Protein 1CHM (pdb70)

Foldseek 3Di:
DPDFKDAFQDDAAFDAPDDLVQLVVLLVVVAVVCVVVVWAKEKEFFQAVQLNNFLDRDDPPPNTWIWIRGPQWTEIEEECVVHNVRVSRGPIDYYMYGYPPDPPSSLVVVCVVPVATAEYEYAPVPDDDVVVVVNCVSHVNHHYHYDVLVVLVVQQFADVSVVVVQLVQLVLLVQLVVQLLVQADFFAFQVVSFVSSQVSNLVSLVVPDPSWDRDDWTKGKAWAAQQQDPPGDGDRGTDDAQIWIKTWTWDQTSQFIDIWIAIFGEQDHDPLQQVVQVLQVVLLVVLQQQFAFQGFLQVSLVVSCVSCVVVPFSVQWDDFQKFWTGRDDPPGDGSVLTTSDNPRGDGHHARTKMKGKTKGAAPPPDRSGGMGIGIWMWGYHDGGTHTSNPDDYHDVPRHRD/DADFKDDFQDDAQFCAPDDLVQLVVLLVVVQVVCVVVVAQKEKEFFQAVQCNNFLDRDDPPPNTWIWIRGVAWTETEEECVVHNRSVSGGPIHYYMYGYPPDPPSSLVSVCVVPVATQEYEYAPVPDDPVVVVVNCVSYVRHDYDYDVQVSLVVQQFADPSRVVVLLVQLVLLVQLVVLLQVQDDFQDAQVSSFVRSQVSSLVVLVVPDPSWDRDDWTKGKAWAAQLQDVPRHGDRDGHHAQIWIWTWTWGQTSLWTDIWIAIFGEQDHDPLQQVVLVLQVVLLVVLQQQFAFFHFLLVNQVVSLVSCVVVPQSVQWDAFQKFWTGRADPVGDGRPLGTNHNPRGDGDDARGKMKGKTKGAADPPDRSGGIHIGIWIWGYDDGGTDTSNPDDHGDVPRHRD

Solvent-accessible surface area: 27538 Å² total; per-residue (Å²): 129,56,79,80,27,60,115,15,98,5,29,120,97,46,110,23,29,10,46,83,115,10,2,53,52,6,15,56,132,0,49,65,52,0,55,76,86,107,6,63,0,0,1,0,10,0,19,20,0,0,4,9,0,0,3,3,13,13,12,22,3,51,14,32,4,0,0,0,0,21,81,118,48,2,10,0,0,0,0,6,5,7,0,0,12,0,39,16,16,5,38,24,91,30,0,3,0,10,1,6,10,45,105,32,3,8,2,26,0,1,73,81,13,10,112,128,1,168,66,0,0,1,0,46,56,68,6,27,16,54,23,78,70,50,6,19,74,72,10,112,101,18,91,38,39,48,0,7,60,24,0,37,128,47,7,1,63,7,39,78,63,4,23,71,10,0,93,62,0,4,97,0,1,26,63,0,0,51,7,0,46,128,25,18,31,68,82,22,22,0,27,51,0,10,21,68,0,26,21,28,0,16,88,14,2,11,119,47,32,102,67,11,20,17,40,45,16,35,6,24,0,0,0,14,36,15,0,1,0,6,21,4,10,6,27,32,78,109,0,66,108,15,29,5,0,4,0,0,0,2,1,6,1,19,1,4,6,1,1,0,11,1,1,1,0,13,56,90,20,49,123,67,26,60,195,17,0,95,10,0,18,78,0,0,74,22,0,34,154,57,0,95,39,51,24,112,0,6,67,5,0,121,88,0,13,96,30,0,93,162,60,108,11,25,120,49,11,2,12,3,1,3,9,0,0,1,1,0,2,23,24,16,14,36,1,59,17,0,7,0,38,36,53,10,81,34,53,0,68,51,9,0,0,0,0,0,10,2,1,0,8,11,39,100,74,62,93,8,17,5,2,0,4,0,0,2,0,5,5,1,56,146,137,5,31,62,56,9,15,167,26,47,61,2,24,171,129,3,52,31,258,211,46,68,98,26,54,108,17,138,8,28,123,90,45,196,46,42,8,49,82,128,11,3,49,56,5,15,58,127,0,47,66,34,0,58,84,82,101,9,59,0,0,3,0,14,0,20,21,1,0,5,10,1,0,3,4,13,10,18,22,4,54,15,45,3,1,0,0,0,18,88,116,48,1,11,0,0,0,1,6,4,6,0,0,13,0,33,18,15,2,41,27,83,34,2,5,0,9,4,9,11,86,170,53,4,5,6,21,0,2,69,80,11,12,107,162,9,194,76,0,0,3,1,55,59,64,9,25,16,70,23,92,71,63,6,23,73,77,7,115,110,14,94,36,38,49,0,7,59,31,0,36,160,49,5,10,77,9,27,76,63,3,24,73,11,1,94,58,1,4,103,0,1,23,66,0,0,58,8,0,45,136,25,20,26,72,89,23,25,0,30,46,0,11,21,65,0,28,33,26,0,15,89,15,2,11,116,48,40,153,60,13,25,18,39,45,14,32,6,23,0,0,0,11,42,18,0,1,0,4,20,3,8,6,23,41,75,110,0,57,105,13,30,6,0,3,0,1,0,2,0,5,2,21,2,6,5,3,2,1,12,1,1,1,0,14,33,93,17,52,89,75,29,38,162,22,0,85,15,0,22,79,0,0,74,26,0,36,154,36,2,115,39,56,23,97,0,9,37,5,0,165,94,0,13,117,32,0,93,166,66,106,10,28,109,51,13,2,13,4,0,3,9,0,0,2,2,0,1,24,26,13,15,36,0,51,16,0,4,0,20,40,68,30,81,35,71,1,71,65,8,3,0,0,0,0,10,1,4,0,12,10,41,100,79,50,93,6,22,6,1,0,5,0,0,1,0,4,5,2,53,154,139,13,32,68,38,13,12,145,27,51,61,1,25,177,129,7,54,26,224

B-factor: mean 15.64, std 6.06, range [6.0, 46.44]

Radius of gyration: 25.67 Å; Cα contacts (8 Å, |Δi|>4): 1933; chains: 2; bounding box: 62×74×64 Å

InterPro domains:
  IPR000587 Creatinase, N-terminal [PF01321] (27-158)
  IPR000994 Peptidase M24 [PF00557] (167-382)
  IPR029149 Creatinase/Aminopeptidase P/Spt16, N-terminal [G3DSA:3.40.350.10] (2-156)
  IPR029149 Creatinase/Aminopeptidase P/Spt16, N-terminal [SSF53092] (3-156)
  IPR036005 Creatinase/aminopeptidase-like [G3DSA:3.90.230.10] (157-402)
  IPR036005 Creatinase/aminopeptidase-like [SSF55920] (157-397)
  IPR039394 Creatinase, C-terminal [cd01090] (164-391)
  IPR050659 Peptidase M24B family [PTHR46112] (18-394)

Sequence (802 aa):
QMPKTLRIRNGDKVRSTFSAQEYANRQARLRAHLAAENIDAAIFTSYHNINYYSDFLYCSFGRPYALVVTEDDVISISANIDGGQPWRRTVGTDNIVYTDWQRDNYFAAIQQALPKARRIGIEHDHLNLQNRDKLAARYPDAELVDVAAACMRMRMIKSAEEHVMIRHGARIADIGGAAVVEALGDQVPEYEVALHATQAMVRAIADTFEDVELMDTWTWFQSGINTDGAHNPVTTRKVNKGDILSLNCFPMIAGYYTALERTLFLDHCSDDHLRLWQVNVEVHEAGLKLIKPGARCSDIARELNEIFLKHDVLQYRTFGYGHSFGTLSHYYGREAGLELREDIDTVLEPGMVVSMEPMIMLPEGLPGAGGYREHDILIVNENGAENITKFPYGPEKNIIRQMPKTLRIRNGDKVRSTFSAQEYANRQARLRAHLAAENIDAAIFTSYHNINYYSDFLYCSFGRPYALVVTEDDVISISANIDGGQPWRRTVGTDNIVYTDWQRDNYFAAIQQALPKARRIGIEHDHLNLQNRDKLAARYPDAELVDVAAACMRMRMIKSAEEHVMIRHGARIADIGGAAVVEALGDQVPEYEVALHATQAMVRAIADTFEDVELMDTWTWFQSGINTDGAHNPVTTRKVNKGDILSLNCFPMIAGYYTALERTLFLDHCSDDHLRLWQVNVEVHEAGLKLIKPGARCSDIARELNEIFLKHDVLQYRTFGYGHSFGTLSHYYGREAGLELREDIDTVLEPGMVVSMEPMIMLPEGLPGAGGYREHDILIVNENGAENITKFPYGPEKNIIR

Structure (mmCIF, N/CA/C/O backbone):
data_1CHM
#
_entry.id   1CHM
#
_cell.length_a   60.830
_cell.length_b   110.550
_cell.length_c   62.630
_cell.angle_alpha   90.00
_cell.angle_beta   102.22
_cell.angle_gamma   90.00
#
_symmetry.space_group_name_H-M   'P 1 21 1'
#
loop_
_entity.id
_entity.type
_entity.pdbx_description
1 polymer 'CREATINE AMIDINOHYDROLASE'
2 non-polymer 'CARBAMOYL SARCOSINE'
3 water water
#
loop_
_atom_site.group_PDB
_atom_site.id
_atom_site.type_symbol
_atom_site.label_atom_id
_atom_site.label_alt_id
_atom_site.label_comp_id
_atom_site.label_asym_id
_atom_site.label_entity_id
_atom_site.label_seq_id
_atom_site.pdbx_PDB_ins_code
_atom_site.Cartn_x
_atom_site.Cartn_y
_atom_site.Cartn_z
_atom_site.occupancy
_atom_site.B_iso_or_equiv
_atom_site.auth_seq_id
_atom_site.auth_comp_id
_atom_site.auth_asym_id
_atom_site.auth_atom_id
_atom_site.pdbx_PDB_model_num
ATOM 1 N N . GLN A 1 1 ? 57.407 89.209 35.418 0.00 0.00 2 GLN A N 1
ATOM 2 C CA . GLN A 1 1 ? 57.711 90.571 35.835 0.00 0.00 2 GLN A CA 1
ATOM 3 C C . GLN A 1 1 ? 58.470 90.580 37.160 0.00 0.00 2 GLN A C 1
ATOM 4 O O . GLN A 1 1 ? 59.356 91.418 37.323 0.00 0.00 2 GLN A O 1
ATOM 10 N N . MET A 1 2 ? 58.330 89.509 37.938 1.00 14.86 3 MET A N 1
ATOM 11 C CA . MET A 1 2 ? 59.351 89.248 38.918 0.00 0.00 3 MET A CA 1
ATOM 12 C C . MET A 1 2 ? 59.767 87.885 38.491 1.00 14.86 3 MET A C 1
ATOM 13 O O . MET A 1 2 ? 59.879 87.859 37.255 1.00 14.86 3 MET A O 1
ATOM 18 N N . PRO A 1 3 ? 60.260 86.844 39.137 1.00 15.42 4 PRO A N 1
ATOM 19 C CA . PRO A 1 3 ? 60.488 85.603 38.336 1.00 15.42 4 PRO A CA 1
ATOM 20 C C . PRO A 1 3 ? 59.255 84.820 37.882 1.00 15.42 4 PRO A C 1
ATOM 21 O O . PRO A 1 3 ? 58.109 85.212 38.162 1.00 15.42 4 PRO A O 1
ATOM 25 N N . LYS A 1 4 ? 59.522 83.853 36.992 1.00 16.13 5 LYS A N 1
ATOM 26 C CA . LYS A 1 4 ? 58.421 83.074 36.421 1.00 16.13 5 LYS A CA 1
ATOM 27 C C . LYS A 1 4 ? 58.235 81.688 37.043 1.00 16.13 5 LYS A C 1
ATOM 28 O O . LYS A 1 4 ? 57.100 81.188 37.233 1.00 16.13 5 LYS A O 1
ATOM 34 N N . THR A 1 5 ? 59.399 81.196 37.352 1.00 17.17 6 THR A N 1
ATOM 35 C CA . THR A 1 5 ? 59.579 79.915 38.047 1.00 17.17 6 THR A CA 1
ATOM 36 C C . THR A 1 5 ? 60.682 79.976 39.122 1.00 17.17 6 THR A C 1
ATOM 37 O O . THR A 1 5 ? 61.439 80.954 39.186 1.00 17.17 6 THR A O 1
ATOM 41 N N . LEU A 1 6 ? 60.500 79.191 40.167 1.00 18.82 7 LEU A N 1
ATOM 42 C CA . LEU A 1 6 ? 61.545 79.152 41.290 1.00 18.82 7 LEU A CA 1
ATOM 43 C C . LEU A 1 6 ? 61.503 77.705 41.912 1.00 18.82 7 LEU A C 1
ATOM 44 O O . LEU A 1 6 ? 60.702 76.805 41.511 1.00 18.82 7 LEU A O 1
ATOM 49 N N . ARG A 1 7 ? 62.369 77.467 42.847 1.00 24.76 8 ARG A N 1
ATOM 50 C CA . ARG A 1 7 ? 62.122 76.282 43.648 1.00 24.76 8 ARG A CA 1
ATOM 51 C C . ARG A 1 7 ? 62.000 76.682 45.092 1.00 24.76 8 ARG A C 1
ATOM 52 O O . ARG A 1 7 ? 62.655 77.651 45.480 1.00 24.76 8 ARG A O 1
ATOM 60 N N . ILE A 1 8 ? 61.131 76.030 45.837 1.00 15.12 9 ILE A N 1
ATOM 61 C CA . ILE A 1 8 ? 61.065 76.258 47.256 1.00 15.12 9 ILE A CA 1
ATOM 62 C C . ILE A 1 8 ? 61.213 74.852 47.883 1.00 15.12 9 ILE A C 1
ATOM 63 O O . ILE A 1 8 ? 60.330 73.976 47.864 1.00 15.12 9 ILE A O 1
ATOM 68 N N . ARG A 1 9 ? 62.330 74.680 48.551 1.00 19.75 10 ARG A N 1
ATOM 69 C CA . ARG A 1 9 ? 62.578 73.481 49.260 1.00 19.75 10 ARG A CA 1
ATOM 70 C C . ARG A 1 9 ? 62.371 73.832 50.690 1.00 19.75 10 ARG A C 1
ATOM 71 O O . ARG A 1 9 ? 63.371 74.049 51.357 1.00 19.75 10 ARG A O 1
ATOM 79 N N . ASN A 1 10 ? 61.180 74.066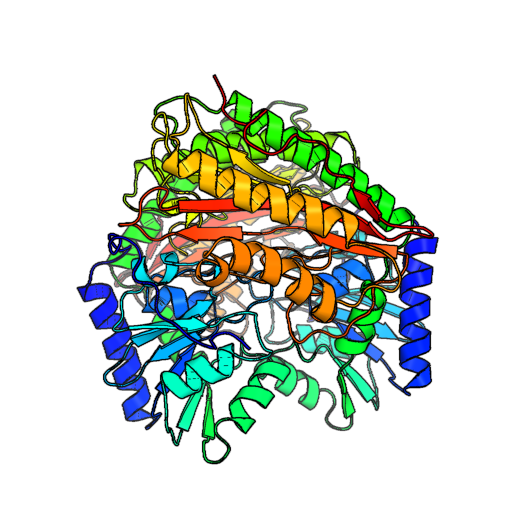 51.098 1.00 15.79 11 ASN A N 1
ATOM 80 C CA . ASN A 1 10 ? 60.978 74.542 52.410 1.00 15.79 11 ASN A CA 1
ATOM 81 C C . ASN A 1 10 ? 60.633 73.363 53.267 1.00 15.79 11 ASN A C 1
ATOM 82 O O . ASN A 1 10 ? 59.584 72.790 53.056 1.00 15.79 11 ASN A O 1
ATOM 87 N N . GLY A 1 11 ? 61.399 73.149 54.399 1.00 20.89 12 GLY A N 1
ATOM 88 C CA . GLY A 1 11 ? 61.205 72.073 55.348 1.00 20.89 12 GLY A CA 1
ATOM 89 C C . GLY A 1 11 ? 61.681 70.706 54.788 1.00 20.89 12 GLY A C 1
ATOM 90 O O . GLY A 1 11 ? 62.568 70.641 53.980 1.00 20.89 12 GLY A O 1
ATOM 91 N N . ASP A 1 12 ? 61.190 69.628 55.381 1.00 22.43 13 ASP A N 1
ATOM 92 C CA . ASP A 1 12 ? 61.489 68.221 55.153 1.00 22.43 13 ASP A CA 1
ATOM 93 C C . ASP A 1 12 ? 60.371 67.545 54.350 1.00 22.43 13 ASP A C 1
ATOM 94 O O . ASP A 1 12 ? 59.201 67.610 54.756 1.00 22.43 13 ASP A O 1
ATOM 99 N N . LYS A 1 13 ? 60.842 66.642 53.556 1.00 13.49 14 LYS A N 1
ATOM 100 C CA . LYS A 1 13 ? 60.041 65.647 52.908 1.00 13.49 14 LYS A CA 1
ATOM 101 C C . LYS A 1 13 ? 59.250 64.752 53.819 1.00 13.49 14 LYS A C 1
ATOM 102 O O . LYS A 1 13 ? 59.658 64.452 54.930 1.00 13.49 14 LYS A O 1
ATOM 108 N N . VAL A 1 14 ? 57.933 64.696 53.579 1.00 18.57 15 VAL A N 1
ATOM 109 C CA . VAL A 1 14 ? 57.074 64.006 54.501 1.00 18.57 15 VAL A CA 1
ATOM 110 C C . VAL A 1 14 ? 57.293 62.504 54.368 1.00 18.57 15 VAL A C 1
ATOM 111 O O . VAL A 1 14 ? 57.950 62.062 53.414 1.00 18.57 15 VAL A O 1
ATOM 115 N N . ARG A 1 15 ? 56.738 61.724 55.292 1.00 21.20 16 ARG A N 1
ATOM 116 C CA . ARG A 1 15 ? 56.680 60.264 55.130 1.00 21.20 16 ARG A CA 1
ATOM 117 C C . ARG A 1 15 ? 55.567 59.772 54.199 1.00 21.20 16 ARG A C 1
ATOM 118 O O . ARG A 1 15 ? 54.441 60.270 54.286 1.00 21.20 16 ARG A O 1
ATOM 126 N N . SER A 1 16 ? 55.927 59.347 53.100 1.00 12.27 17 SER A N 1
ATOM 127 C CA . SER A 1 16 ? 54.791 59.032 52.176 1.00 12.27 17 SER A CA 1
ATOM 128 C C . SER A 1 16 ? 53.798 57.857 52.485 1.00 12.27 17 SER A C 1
ATOM 129 O O . SER A 1 16 ? 53.714 57.222 53.581 1.00 12.27 17 SER A O 1
ATOM 132 N N . THR A 1 17 ? 52.707 58.057 51.750 1.00 12.97 18 THR A N 1
ATOM 133 C CA . THR A 1 17 ? 51.588 57.134 51.932 1.00 12.97 18 THR A CA 1
ATOM 134 C C . THR A 1 17 ? 51.925 55.630 51.842 1.00 12.97 18 THR A C 1
ATOM 135 O O . THR A 1 17 ? 51.550 54.847 52.736 1.00 12.97 18 THR A O 1
ATOM 139 N N . PHE A 1 18 ? 52.570 55.407 50.710 1.00 13.90 19 PHE A N 1
ATOM 140 C CA . PHE A 1 18 ? 53.088 54.079 50.339 1.00 13.90 19 PHE A CA 1
ATOM 141 C C . PHE A 1 18 ? 54.599 53.969 50.582 1.00 13.90 19 PHE A C 1
ATOM 142 O O . PHE A 1 18 ? 55.215 55.013 50.546 1.00 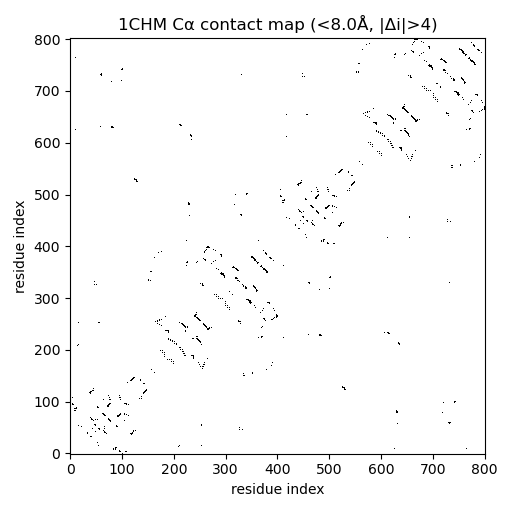13.90 19 PHE A O 1
ATOM 150 N N . SER A 1 19 ? 55.126 52.789 50.269 1.00 17.20 20 SER A N 1
ATOM 151 C CA . SER A 1 19 ? 56.567 52.538 50.359 1.00 17.20 20 SER A CA 1
ATOM 152 C C . SER A 1 19 ? 57.236 53.122 49.170 1.00 17.20 20 SER A C 1
ATOM 153 O O . SER A 1 19 ? 56.544 53.427 48.209 1.00 17.20 20 SER A O 1
ATOM 156 N N . ALA A 1 20 ? 58.564 53.518 49.415 1.00 7.85 21 ALA A N 1
ATOM 157 C CA . ALA A 1 20 ? 59.267 53.969 48.235 1.00 7.85 21 ALA A CA 1
ATOM 158 C C . ALA A 1 20 ? 59.155 52.924 47.140 1.00 7.85 21 ALA A C 1
ATOM 159 O O . ALA A 1 20 ? 59.355 53.238 45.953 1.00 7.85 21 ALA A O 1
ATOM 161 N N . GLN A 1 21 ? 59.189 51.664 47.525 1.00 12.01 22 GLN A N 1
ATOM 162 C CA . GLN A 1 21 ? 59.179 50.581 46.472 1.00 12.01 22 GLN A CA 1
ATOM 163 C C . GLN A 1 21 ? 57.806 50.603 45.773 1.00 12.01 22 GLN A C 1
ATOM 164 O O . GLN A 1 21 ? 57.688 50.414 44.573 1.00 12.01 22 GLN A O 1
ATOM 170 N N . GLU A 1 22 ? 56.777 50.845 46.478 1.00 15.58 23 GLU A N 1
ATOM 171 C CA . GLU A 1 22 ? 55.416 50.953 45.782 1.00 15.58 23 GLU A CA 1
ATOM 172 C C . GLU A 1 22 ? 55.477 52.039 44.690 1.00 15.58 23 GLU A C 1
ATOM 173 O O . GLU A 1 22 ? 55.008 51.800 43.590 1.00 15.58 23 GLU A O 1
ATOM 179 N N . TYR A 1 23 ? 56.138 53.267 44.936 1.00 8.14 24 TYR A N 1
ATOM 180 C CA . TYR A 1 23 ? 56.218 54.424 44.009 1.00 8.14 24 TYR A CA 1
ATOM 181 C C . TYR A 1 23 ? 57.184 54.046 42.921 1.00 8.14 24 TYR A C 1
ATOM 182 O O . TYR A 1 23 ? 56.839 54.160 41.757 1.00 8.14 24 TYR A O 1
ATOM 191 N N . ALA A 1 24 ? 58.346 53.345 43.244 1.00 11.14 25 ALA A N 1
ATOM 192 C CA . ALA A 1 24 ? 59.298 52.910 42.199 1.00 11.14 25 ALA A CA 1
ATOM 193 C C . ALA A 1 24 ? 58.514 51.960 41.224 1.00 11.14 25 ALA A C 1
ATOM 194 O O . ALA A 1 24 ? 58.809 51.900 40.029 1.00 11.14 25 ALA A O 1
ATOM 196 N N . ASN A 1 25 ? 57.552 51.089 41.741 1.00 8.69 26 ASN A N 1
ATOM 197 C CA . ASN A 1 25 ? 56.944 49.960 40.945 1.00 8.69 26 ASN A CA 1
ATOM 198 C C . ASN A 1 25 ? 55.995 50.695 39.961 1.00 8.69 26 ASN A C 1
ATOM 199 O O . ASN A 1 25 ? 56.176 50.561 38.769 1.00 8.69 26 ASN A O 1
ATOM 204 N N . ARG A 1 26 ? 55.258 51.642 40.474 1.00 11.19 27 ARG A N 1
ATOM 205 C CA . ARG A 1 26 ? 54.264 52.425 39.647 1.00 11.19 27 ARG A CA 1
ATOM 206 C C . ARG A 1 26 ? 55.038 53.152 38.596 1.00 11.19 27 ARG A C 1
ATOM 207 O O . ARG A 1 26 ? 54.623 53.087 37.446 1.00 11.19 27 ARG A O 1
ATOM 215 N N . GLN A 1 27 ? 56.064 53.999 38.984 1.00 7.91 28 GLN A N 1
ATOM 216 C CA . GLN A 1 27 ? 56.784 54.769 37.958 1.00 7.91 28 GLN A CA 1
ATOM 217 C C . GLN A 1 27 ? 57.582 53.826 37.025 1.00 7.91 28 GLN A C 1
ATOM 218 O O . GLN A 1 27 ? 57.557 54.107 35.836 1.00 7.91 28 GLN A O 1
ATOM 224 N N . ALA A 1 28 ? 57.940 52.586 37.430 1.00 9.80 29 ALA A N 1
ATOM 225 C CA . ALA A 1 28 ? 58.641 51.701 36.471 1.00 9.80 29 ALA A CA 1
ATOM 226 C C . ALA A 1 28 ? 57.677 51.131 35.432 1.00 9.80 29 ALA A C 1
ATOM 227 O O . ALA A 1 28 ? 58.071 51.136 34.266 1.00 9.80 29 ALA A O 1
ATOM 229 N N . ARG A 1 29 ? 56.450 50.931 35.818 1.00 14.28 30 ARG A N 1
ATOM 230 C CA . ARG A 1 29 ? 55.520 50.385 34.820 1.00 14.28 30 ARG A CA 1
ATOM 231 C C . ARG A 1 29 ? 55.013 51.458 33.870 1.00 14.28 30 ARG A C 1
ATOM 232 O O . ARG A 1 29 ? 54.789 51.233 32.662 1.00 14.28 30 ARG A O 1
ATOM 240 N N . LEU A 1 30 ? 54.958 52.705 34.444 1.00 13.73 31 LEU A N 1
ATOM 241 C CA . LEU A 1 30 ? 54.551 53.817 33.548 1.00 13.73 31 LEU A CA 1
ATOM 242 C C . LEU A 1 30 ? 55.681 53.904 32.533 1.00 13.73 31 LEU A C 1
ATOM 243 O O . LEU A 1 30 ? 55.386 54.121 31.366 1.00 13.73 31 LEU A O 1
ATOM 248 N N . ARG A 1 31 ? 57.014 53.835 33.022 1.00 12.20 32 ARG A N 1
ATOM 249 C CA . ARG A 1 31 ? 58.037 54.165 32.028 1.00 12.20 32 ARG A CA 1
ATOM 250 C C . ARG A 1 31 ? 58.111 53.057 31.015 1.00 12.20 32 ARG A C 1
ATOM 251 O O . ARG A 1 31 ? 58.495 53.213 29.850 1.00 12.20 32 ARG A O 1
ATOM 259 N N . ALA A 1 32 ? 57.676 51.838 31.382 1.00 14.54 33 ALA A N 1
ATOM 260 C CA . ALA A 1 32 ? 57.806 50.741 30.427 1.00 14.54 33 ALA A CA 1
ATOM 261 C C . ALA A 1 32 ? 56.753 50.899 29.378 1.00 14.54 33 ALA A C 1
ATOM 262 O O . ALA A 1 32 ? 57.088 50.883 28.168 1.00 14.54 33 ALA A O 1
ATOM 264 N N . HIS A 1 33 ? 55.604 51.341 29.888 1.00 9.32 34 HIS A N 1
ATOM 265 C CA . HIS A 1 33 ? 54.569 51.800 28.862 1.00 9.32 34 HIS A CA 1
ATOM 266 C C . HIS A 1 33 ? 55.056 52.936 27.932 1.00 9.32 34 HIS A C 1
ATOM 267 O O . HIS A 1 33 ? 54.911 52.903 26.697 1.00 9.32 34 HIS A O 1
ATOM 274 N N . LEU A 1 34 ? 55.786 53.994 28.442 1.00 13.55 35 LEU A N 1
ATOM 275 C CA . LEU A 1 34 ? 56.033 55.140 27.551 1.00 13.55 35 LEU A CA 1
ATOM 276 C C . LEU A 1 34 ? 57.076 54.687 26.550 1.00 13.55 35 LEU A C 1
ATOM 277 O O . LEU A 1 34 ? 57.198 55.257 25.474 1.00 13.55 35 LEU A O 1
ATOM 282 N N . ALA A 1 35 ? 58.048 53.893 27.035 1.00 19.61 36 ALA A N 1
ATOM 283 C CA . ALA A 1 35 ? 59.108 53.522 26.075 1.00 19.61 36 ALA A CA 1
ATOM 284 C C . ALA A 1 35 ? 58.619 52.580 24.937 1.00 19.61 36 ALA A C 1
ATOM 285 O O . ALA A 1 35 ? 58.986 52.763 23.753 1.00 19.61 36 ALA A O 1
ATOM 287 N N . ALA A 1 36 ? 57.723 51.697 25.314 1.00 21.43 37 ALA A N 1
ATOM 288 C CA . ALA A 1 36 ? 57.051 50.828 24.345 1.00 21.43 37 ALA A CA 1
ATOM 289 C C . ALA A 1 36 ? 56.128 51.622 23.397 1.00 21.43 37 ALA A C 1
ATOM 290 O O . ALA A 1 36 ? 55.999 51.222 22.223 1.00 21.43 37 ALA A O 1
ATOM 292 N N . GLU A 1 37 ? 55.726 52.836 23.768 1.00 17.57 38 GLU A N 1
ATOM 293 C CA . GLU A 1 37 ? 54.936 53.664 22.879 1.00 17.57 38 GLU A CA 1
ATOM 294 C C . GLU A 1 37 ? 55.745 54.737 22.146 1.00 17.57 38 GLU A C 1
ATOM 295 O O . GLU A 1 37 ? 55.202 55.606 21.417 1.00 17.57 38 GLU A O 1
ATOM 301 N N . ASN A 1 38 ? 57.092 54.724 22.520 1.00 16.89 39 ASN A N 1
ATOM 302 C CA . ASN A 1 38 ? 58.041 55.795 22.220 1.00 16.89 39 ASN A CA 1
ATOM 303 C C . ASN A 1 38 ? 57.552 57.181 22.573 1.00 16.89 39 ASN A C 1
ATOM 304 O O . ASN A 1 38 ? 57.870 58.116 21.873 1.00 16.89 39 ASN A O 1
ATOM 309 N N . ILE A 1 39 ? 56.930 57.303 23.663 1.00 22.00 40 ILE A N 1
ATOM 310 C CA . ILE A 1 39 ? 56.492 58.627 24.171 1.00 22.00 40 ILE A CA 1
ATOM 311 C C . ILE A 1 39 ? 57.561 59.164 25.156 1.00 22.00 40 ILE A C 1
ATOM 312 O O . ILE A 1 39 ? 58.025 58.378 26.008 1.00 22.00 40 ILE A O 1
ATOM 317 N N . ASP A 1 40 ? 58.099 60.380 24.790 1.00 17.06 41 ASP A N 1
ATOM 318 C CA . ASP A 1 40 ? 59.288 61.025 25.431 1.00 17.06 41 ASP A CA 1
ATOM 319 C C . ASP A 1 40 ? 58.932 61.349 26.878 1.00 17.06 41 ASP A C 1
ATOM 320 O O . ASP A 1 40 ? 59.822 61.424 27.729 1.00 17.06 41 ASP A O 1
ATOM 325 N N . ALA A 1 41 ? 57.736 61.834 27.177 1.00 9.85 42 ALA A N 1
ATOM 326 C CA . ALA A 1 41 ? 57.372 62.261 28.559 1.00 9.85 42 ALA A CA 1
ATOM 327 C C . ALA A 1 41 ? 55.863 62.063 28.608 1.00 9.85 42 ALA A C 1
ATOM 328 O O . ALA A 1 41 ? 55.161 62.480 27.668 1.00 9.85 42 ALA A O 1
ATOM 330 N N . ALA A 1 42 ? 55.382 61.853 29.813 1.00 13.60 43 ALA A N 1
ATOM 331 C CA . ALA A 1 42 ? 53.964 62.037 30.065 1.00 13.60 43 ALA A CA 1
ATOM 332 C C . ALA A 1 42 ? 53.808 63.366 30.769 1.00 13.60 43 ALA A C 1
ATOM 333 O O . ALA A 1 42 ? 54.574 63.627 31.720 1.00 13.60 43 ALA A O 1
ATOM 335 N N . ILE A 1 43 ? 52.802 64.136 30.476 1.00 8.09 44 ILE A N 1
ATOM 336 C CA . ILE A 1 43 ? 52.440 65.241 31.350 1.00 8.09 44 ILE A CA 1
ATOM 337 C C . ILE A 1 43 ? 51.111 64.943 32.022 1.00 8.09 44 ILE A C 1
ATOM 338 O O . ILE A 1 43 ? 50.040 65.182 31.455 1.00 8.09 44 ILE A O 1
ATOM 343 N N . PHE A 1 44 ? 51.087 64.608 33.291 1.00 10.95 45 PHE A N 1
ATOM 344 C CA . PHE A 1 44 ? 49.751 64.520 33.993 1.00 10.95 45 PHE A CA 1
ATOM 345 C C . PHE A 1 44 ? 49.245 65.865 34.570 1.00 10.95 45 PHE A C 1
ATOM 346 O O . PHE A 1 44 ? 49.987 66.555 35.234 1.00 10.95 45 PHE A O 1
ATOM 354 N N . THR A 1 45 ? 47.969 66.134 34.412 1.00 12.03 46 THR A N 1
ATOM 355 C CA . THR A 1 45 ? 47.366 67.339 34.957 1.00 12.03 46 THR A CA 1
ATOM 356 C C . THR A 1 45 ? 46.254 66.913 35.885 1.00 12.03 46 THR A C 1
ATOM 357 O O . THR A 1 45 ? 45.649 67.720 36.565 1.00 12.03 46 THR A O 1
ATOM 361 N N . SER A 1 46 ? 45.887 65.609 35.904 1.00 12.41 47 SER A N 1
ATOM 362 C CA . SER A 1 46 ? 44.745 65.224 36.728 1.00 12.41 47 SER A CA 1
ATOM 363 C C . SER A 1 46 ? 45.079 65.069 38.213 1.00 12.41 47 SER A C 1
ATOM 364 O O . SER A 1 46 ? 46.237 64.735 38.535 1.00 12.41 47 SER A O 1
ATOM 367 N N . TYR A 1 47 ? 44.065 65.334 39.155 1.00 7.04 48 TYR A N 1
ATOM 368 C CA . TYR A 1 47 ? 44.297 65.089 40.575 1.00 7.04 48 TYR A CA 1
ATOM 369 C C . TYR A 1 47 ? 44.864 63.685 40.759 1.00 7.04 48 TYR A C 1
ATOM 370 O O . TYR A 1 47 ? 45.542 63.480 41.745 1.00 7.04 48 TYR A O 1
ATOM 379 N N . HIS A 1 48 ? 44.126 62.775 40.212 1.00 13.16 49 HIS A N 1
ATOM 380 C CA . HIS A 1 48 ? 44.290 61.343 40.421 1.00 13.16 49 HIS A CA 1
ATOM 381 C C . HIS A 1 48 ? 45.634 60.727 39.947 1.00 13.16 49 HIS A C 1
ATOM 382 O O . HIS A 1 48 ? 46.225 59.960 40.679 1.00 13.16 49 HIS A O 1
ATOM 389 N N . ASN A 1 49 ? 46.060 61.036 38.793 1.00 9.25 50 ASN A N 1
ATOM 390 C CA . ASN A 1 49 ? 47.271 60.583 38.116 1.00 9.25 50 ASN A CA 1
ATOM 391 C C . ASN A 1 49 ? 48.471 61.302 38.754 1.00 9.25 50 ASN A C 1
ATOM 392 O O . ASN A 1 49 ? 49.460 60.543 39.057 1.00 9.25 50 ASN A O 1
ATOM 397 N N . ILE A 1 50 ? 48.323 62.577 39.135 1.00 11.78 51 ILE A N 1
ATOM 398 C CA . ILE A 1 50 ? 49.475 63.137 39.897 1.00 11.78 51 ILE A CA 1
ATOM 399 C C . ILE A 1 50 ? 49.630 62.482 41.270 1.00 11.78 51 ILE A C 1
ATOM 400 O O . ILE A 1 50 ? 50.711 62.011 41.634 1.00 11.78 51 ILE A O 1
ATOM 405 N N . ASN A 1 51 ? 48.515 62.247 41.946 1.00 9.21 52 ASN A N 1
ATOM 406 C CA . ASN A 1 51 ? 48.461 61.624 43.324 1.00 9.21 52 ASN A CA 1
ATOM 407 C C . ASN A 1 51 ? 49.079 60.191 43.277 1.00 9.21 52 ASN A C 1
ATOM 408 O O . ASN A 1 51 ? 49.896 59.791 44.105 1.00 9.21 52 ASN A O 1
ATOM 413 N N . TYR A 1 52 ? 48.621 59.480 42.256 1.00 7.37 53 TYR A N 1
ATOM 414 C CA . TYR A 1 52 ? 48.996 58.077 41.971 1.00 7.37 53 TYR A CA 1
ATOM 415 C C . TYR A 1 52 ? 50.494 57.902 41.830 1.00 7.37 53 TYR A C 1
ATOM 416 O O . TYR A 1 52 ? 51.100 57.058 42.456 1.00 7.37 53 TYR A O 1
ATOM 425 N N . TYR A 1 53 ? 50.986 58.776 41.088 1.00 11.01 54 TYR A N 1
ATOM 426 C CA . TYR A 1 53 ? 52.374 58.652 40.837 1.00 11.01 54 TYR A CA 1
ATOM 427 C C . TYR A 1 53 ? 53.325 59.372 41.846 1.00 11.01 54 TYR A C 1
ATOM 428 O O . TYR A 1 53 ? 54.500 59.020 41.902 1.00 11.01 54 TYR A O 1
ATOM 437 N N . SER A 1 54 ? 52.913 60.333 42.549 1.00 10.04 55 SER A N 1
ATOM 438 C CA . SER A 1 54 ? 53.880 61.195 43.296 1.00 10.04 55 SER A CA 1
ATOM 439 C C . SER A 1 54 ? 53.335 61.475 44.677 1.00 10.04 55 SER A C 1
ATOM 440 O O . SER A 1 54 ? 54.083 62.119 45.422 1.00 10.04 55 SER A O 1
ATOM 443 N N . ASP A 1 55 ? 52.152 61.103 45.054 1.00 14.35 56 ASP A N 1
ATOM 444 C CA . ASP A 1 55 ? 51.792 61.317 46.442 1.00 14.35 56 ASP A CA 1
ATOM 445 C C . ASP A 1 55 ? 51.552 62.752 46.760 1.00 14.35 56 ASP A C 1
ATOM 446 O O . ASP A 1 55 ? 51.121 63.023 47.893 1.00 14.35 56 ASP A O 1
ATOM 451 N N . PHE A 1 56 ? 51.438 63.548 45.690 1.00 9.47 57 PHE A N 1
ATOM 452 C CA . PHE A 1 56 ? 50.947 64.977 45.892 1.00 9.47 57 PHE A CA 1
ATOM 453 C C . PHE A 1 56 ? 49.507 65.230 45.319 1.00 9.47 57 PHE A C 1
ATOM 454 O O . PHE A 1 56 ? 49.112 64.703 44.236 1.00 9.47 57 PHE A O 1
ATOM 462 N N . LEU A 1 57 ? 48.690 65.572 46.260 1.00 17.32 58 LEU A N 1
ATOM 463 C CA . LEU A 1 57 ? 47.245 65.771 45.925 1.00 17.32 58 LEU A CA 1
ATOM 464 C C . LEU A 1 57 ? 46.814 67.290 45.873 1.00 17.32 58 LEU A C 1
ATOM 465 O O . LEU A 1 57 ? 46.885 67.978 46.899 1.00 17.32 58 LEU A O 1
ATOM 470 N N . TYR A 1 58 ? 46.719 67.883 44.692 1.00 7.67 59 TYR A N 1
ATOM 471 C CA . TYR A 1 58 ? 46.730 69.353 44.708 1.00 7.67 59 TYR A CA 1
ATOM 472 C C . TYR A 1 58 ? 45.286 69.964 44.815 1.00 7.67 59 TYR A C 1
ATOM 473 O O . TYR A 1 58 ? 44.278 69.241 45.053 1.00 7.67 59 TYR A O 1
ATOM 482 N N . CYS A 1 59 ? 45.304 71.297 45.077 1.00 10.60 60 CYS A N 1
ATOM 483 C CA . CYS A 1 59 ? 44.229 72.133 45.336 1.00 10.60 60 CYS A CA 1
ATOM 484 C C . CYS A 1 59 ? 44.221 73.116 44.177 1.00 10.60 60 CYS A C 1
ATOM 485 O O . CYS A 1 59 ? 45.198 73.831 43.970 1.00 10.60 60 CYS A O 1
ATOM 488 N N . SER A 1 60 ? 43.242 72.972 43.330 1.00 13.21 61 SER A N 1
ATOM 489 C CA . SER A 1 60 ? 43.203 73.685 42.094 1.00 13.21 61 SER A CA 1
ATOM 490 C C . SER A 1 60 ? 42.966 75.229 42.368 1.00 13.21 61 SER A C 1
ATOM 491 O O . SER A 1 60 ? 43.802 76.030 41.943 1.00 13.21 61 SER A O 1
ATOM 494 N N . PHE A 1 61 ? 41.771 75.640 42.883 1.00 12.36 62 PHE A N 1
ATOM 495 C CA . PHE A 1 61 ? 41.452 77.125 43.039 1.00 12.36 62 PHE A CA 1
ATOM 496 C C . PHE A 1 61 ? 41.718 77.848 41.723 1.00 12.36 62 PHE A C 1
ATOM 497 O O . PHE A 1 61 ? 42.093 79.036 41.727 1.00 12.36 62 PHE A O 1
ATOM 505 N N . GLY A 1 62 ? 41.452 77.107 40.625 1.00 13.06 63 GLY A N 1
ATOM 506 C CA . GLY A 1 62 ? 41.537 77.655 39.284 1.00 13.06 63 GLY A CA 1
ATOM 507 C C . GLY A 1 62 ? 42.987 77.859 38.805 1.00 13.06 63 GLY A C 1
ATOM 508 O O . GLY A 1 62 ? 43.107 78.491 37.757 1.00 13.06 63 GLY A O 1
ATOM 509 N N . ARG A 1 63 ? 44.095 77.236 39.410 1.00 11.33 64 ARG A N 1
ATOM 510 C CA . ARG A 1 63 ? 45.481 77.092 38.913 1.00 11.33 64 ARG A CA 1
ATOM 511 C C . ARG A 1 63 ? 45.804 75.667 38.446 1.00 11.33 64 ARG A C 1
ATOM 512 O O . ARG A 1 63 ? 45.192 74.712 38.911 1.00 11.33 64 ARG A O 1
ATOM 520 N N . PRO A 1 64 ? 46.560 75.601 37.358 1.00 14.73 65 PRO A N 1
ATOM 521 C CA . PRO A 1 64 ? 46.929 74.382 36.755 1.00 14.73 65 PRO A CA 1
ATOM 522 C C . PRO A 1 64 ? 48.101 73.725 37.505 1.00 14.73 65 PRO A C 1
ATOM 523 O O . PRO A 1 64 ? 49.116 74.329 37.945 1.00 14.73 65 PRO A O 1
ATOM 527 N N . TYR A 1 65 ? 48.063 72.416 37.448 1.00 11.52 66 TYR A N 1
ATOM 528 C CA . TYR A 1 65 ? 49.214 71.670 38.002 1.00 11.52 66 TYR A CA 1
ATOM 529 C C . TYR A 1 65 ? 49.554 70.632 36.966 1.00 11.52 66 TYR A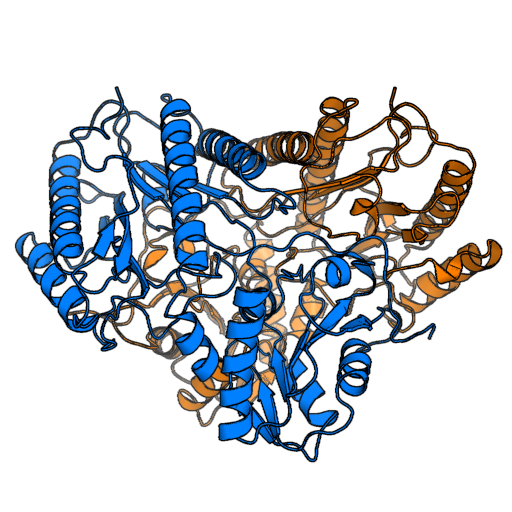 C 1
ATOM 530 O O . TYR A 1 65 ? 48.799 70.384 36.042 1.00 11.52 66 TYR A O 1
ATOM 539 N N . ALA A 1 66 ? 50.802 70.007 37.104 1.00 11.18 67 ALA A N 1
ATOM 540 C CA . ALA A 1 66 ? 51.419 68.996 36.311 1.00 11.18 67 ALA A CA 1
ATOM 541 C C . ALA A 1 66 ? 52.291 68.058 37.118 1.00 11.18 67 ALA A C 1
ATOM 542 O O . ALA A 1 66 ? 52.816 68.394 38.161 1.00 11.18 67 ALA A O 1
ATOM 544 N N . LEU A 1 67 ? 52.473 66.894 36.518 1.00 7.83 68 LEU A N 1
ATOM 545 C CA . LEU A 1 67 ? 53.525 65.915 36.911 1.00 7.83 68 LEU A CA 1
ATOM 546 C C . LEU A 1 67 ? 54.181 65.614 35.617 1.00 7.83 68 LEU A C 1
ATOM 547 O O . LEU A 1 67 ? 53.550 65.009 34.795 1.00 7.83 68 LEU A O 1
ATOM 552 N N . VAL A 1 68 ? 55.366 65.909 35.375 1.00 10.60 69 VAL A N 1
ATOM 553 C CA . VAL A 1 68 ? 56.067 65.457 34.162 1.00 10.60 69 VAL A CA 1
ATOM 554 C C . VAL A 1 68 ? 56.961 64.223 34.364 1.00 10.60 69 VAL A C 1
ATOM 555 O O . VAL A 1 68 ? 57.669 64.103 35.388 1.00 10.60 69 VAL A O 1
ATOM 559 N N . VAL A 1 69 ? 56.705 63.200 33.608 1.00 11.19 70 VAL A N 1
ATOM 560 C CA . VAL A 1 69 ? 57.388 61.930 33.950 1.00 11.19 70 VAL A CA 1
ATOM 561 C C . VAL A 1 69 ? 58.205 61.557 32.727 1.00 11.19 70 VAL A C 1
ATOM 562 O O . VAL A 1 69 ? 57.641 61.476 31.612 1.00 11.19 70 VAL A O 1
ATOM 566 N N . THR A 1 70 ? 59.551 61.470 32.883 1.00 10.24 71 THR A N 1
ATOM 567 C CA . THR A 1 70 ? 60.368 60.976 31.763 1.00 10.24 71 THR A CA 1
ATOM 568 C C . THR A 1 70 ? 60.937 59.529 32.104 1.00 10.24 71 THR A C 1
ATOM 569 O O . THR A 1 70 ? 60.764 59.025 33.232 1.00 10.24 71 THR A O 1
ATOM 573 N N . GLU A 1 71 ? 61.781 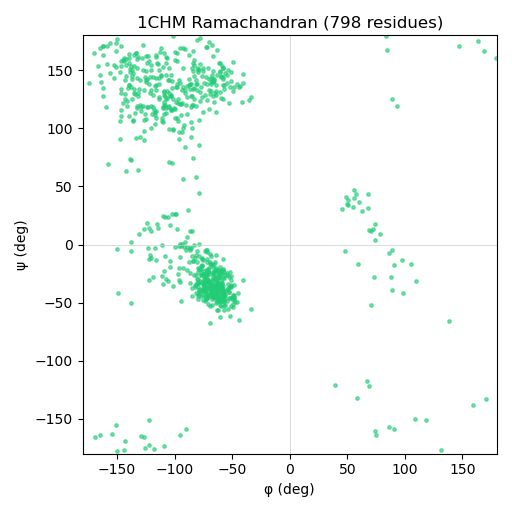59.027 31.252 1.00 17.09 72 GLU A N 1
ATOM 574 C CA . GLU A 1 71 ? 62.501 57.859 31.723 1.00 17.09 72 GLU A CA 1
ATOM 575 C C . GLU A 1 71 ? 63.364 58.119 32.980 1.00 17.09 72 GLU A C 1
ATOM 576 O O . GLU A 1 71 ? 63.614 57.180 33.742 1.00 17.09 72 GLU A O 1
ATOM 582 N N . ASP A 1 72 ? 63.838 59.417 33.149 1.00 20.77 73 ASP A N 1
ATOM 583 C CA . ASP A 1 72 ? 64.787 59.750 34.297 1.00 20.77 73 ASP A CA 1
ATOM 584 C C . ASP A 1 72 ? 64.163 60.584 35.350 1.00 20.77 73 ASP A C 1
ATOM 585 O O . ASP A 1 72 ? 64.582 60.512 36.498 1.00 20.77 73 ASP A O 1
ATOM 590 N N . ASP A 1 73 ? 63.290 61.443 34.947 1.00 12.67 74 ASP A N 1
ATOM 591 C CA . ASP A 1 73 ? 62.592 62.348 35.903 1.00 12.67 74 ASP A CA 1
ATOM 592 C C . ASP A 1 73 ? 61.204 61.916 36.354 1.00 12.67 74 ASP A C 1
ATOM 593 O O . ASP A 1 73 ? 60.383 61.603 35.509 1.00 12.67 74 ASP A O 1
ATOM 598 N N . VAL A 1 74 ? 60.831 62.453 37.501 1.00 13.99 75 VAL A N 1
ATOM 599 C CA . VAL A 1 74 ? 59.483 62.738 37.968 1.00 13.99 75 VAL A CA 1
ATOM 600 C C . VAL A 1 74 ? 59.478 64.125 38.591 1.00 13.99 75 VAL A C 1
ATOM 601 O O . VAL A 1 74 ? 59.911 64.319 39.696 1.00 13.99 75 VAL A O 1
ATOM 605 N N . ILE A 1 75 ? 58.912 65.059 37.901 1.00 18.78 76 ILE A N 1
ATOM 606 C CA . ILE A 1 75 ? 58.858 66.456 38.358 1.00 18.78 76 ILE A CA 1
ATOM 607 C C . ILE A 1 75 ? 57.395 66.929 38.546 1.00 18.78 76 ILE A C 1
ATOM 608 O O . ILE A 1 75 ? 56.632 67.058 37.590 1.00 18.78 76 ILE A O 1
ATOM 613 N N . SER A 1 76 ? 57.061 67.291 39.764 1.00 10.11 77 SER A N 1
ATOM 614 C CA . SER A 1 76 ? 55.831 68.083 39.857 1.00 10.11 77 SER A CA 1
ATOM 615 C C . SER A 1 76 ? 55.994 69.621 39.588 1.00 10.11 77 SER A C 1
ATOM 616 O O . SER A 1 76 ? 57.079 70.186 39.363 1.00 10.11 77 SER A O 1
ATOM 619 N N . ILE A 1 77 ? 54.882 70.325 39.120 1.00 10.83 78 ILE A N 1
ATOM 620 C CA . ILE A 1 77 ? 54.736 71.680 38.659 1.00 10.83 78 ILE A CA 1
ATOM 621 C C . ILE A 1 77 ? 53.589 72.263 39.506 1.00 10.83 78 ILE A C 1
ATOM 622 O O . ILE A 1 77 ? 52.526 71.766 39.391 1.00 10.83 78 ILE A O 1
ATOM 627 N N . SER A 1 78 ? 53.878 73.005 40.595 1.00 11.57 79 SER A N 1
ATOM 628 C CA . SER A 1 78 ? 52.884 73.444 41.477 1.00 11.57 79 SER A CA 1
ATOM 629 C C . SER A 1 78 ? 52.999 74.965 41.585 1.00 11.57 79 SER A C 1
ATOM 630 O O . SER A 1 78 ? 53.971 75.544 41.044 1.00 11.57 79 SER A O 1
ATOM 633 N N . ALA A 1 79 ? 51.927 75.571 42.067 1.00 15.80 80 ALA A N 1
ATOM 634 C CA . ALA A 1 79 ? 51.905 77.046 42.038 1.00 15.80 80 ALA A CA 1
ATOM 635 C C . ALA A 1 79 ? 52.632 77.719 43.237 1.00 15.80 80 ALA A C 1
ATOM 636 O O . ALA A 1 79 ? 52.814 77.005 44.223 1.00 15.80 80 ALA A O 1
ATOM 638 N N . ASN A 1 80 ? 53.098 79.022 43.024 1.00 14.26 81 ASN A N 1
ATOM 639 C CA . ASN A 1 80 ? 53.880 79.693 44.133 1.00 14.26 81 ASN A CA 1
ATOM 640 C C . ASN A 1 80 ? 53.155 79.874 45.478 1.00 14.26 81 ASN A C 1
ATOM 641 O O . ASN A 1 80 ? 53.740 79.802 46.565 1.00 14.26 81 ASN A O 1
ATOM 646 N N . ILE A 1 81 ? 51.846 79.928 45.391 1.00 11.87 82 ILE A N 1
ATOM 647 C CA . ILE A 1 81 ? 50.917 79.964 46.574 1.00 11.87 82 ILE A CA 1
ATOM 648 C C . ILE A 1 81 ? 50.978 78.764 47.502 1.00 11.87 82 ILE A C 1
ATOM 649 O O . ILE A 1 81 ? 50.632 78.968 48.697 1.00 11.87 82 ILE A O 1
ATOM 654 N N . ASP A 1 82 ? 51.514 77.664 47.018 1.00 9.97 83 ASP A N 1
ATOM 655 C CA . ASP A 1 82 ? 51.533 76.503 47.896 1.00 9.97 83 ASP A CA 1
ATOM 656 C C . ASP A 1 82 ? 52.815 76.355 48.635 1.00 9.97 83 ASP A C 1
ATOM 657 O O . ASP A 1 82 ? 52.959 75.304 49.293 1.00 9.97 83 ASP A O 1
ATOM 662 N N . GLY A 1 83 ? 53.686 77.342 48.343 1.00 11.95 84 GLY A N 1
ATOM 663 C CA . GLY A 1 83 ? 55.078 77.285 48.809 1.00 11.95 84 GLY A CA 1
ATOM 664 C C . GLY A 1 83 ? 55.747 75.880 48.755 1.00 11.95 84 GLY A C 1
ATOM 665 O O . GLY A 1 83 ? 55.905 75.361 47.643 1.00 11.95 84 GLY A O 1
ATOM 666 N N . GLY A 1 84 ? 56.190 75.419 49.921 1.00 13.90 85 GLY A N 1
ATOM 667 C CA . GLY A 1 84 ? 57.018 74.255 49.988 1.00 13.90 85 GLY A CA 1
ATOM 668 C C . GLY A 1 84 ? 56.366 72.867 50.006 1.00 13.90 85 GLY A C 1
ATOM 669 O O . GLY A 1 84 ? 57.085 71.828 49.997 1.00 13.90 85 GLY A O 1
ATOM 670 N N . GLN A 1 85 ? 55.024 72.898 50.162 1.00 10.53 86 GLN A N 1
ATOM 671 C CA . GLN A 1 85 ? 54.148 71.755 50.438 1.00 10.53 86 GLN A CA 1
ATOM 672 C C . GLN A 1 85 ? 54.148 70.735 49.273 1.00 10.53 86 GLN A C 1
ATOM 673 O O . GLN A 1 85 ? 54.513 69.614 49.548 1.00 10.53 86 GLN A O 1
ATOM 679 N N . PRO A 1 86 ? 54.095 71.146 48.047 1.00 9.73 87 PRO A N 1
ATOM 680 C CA . PRO A 1 86 ? 54.213 70.185 47.018 1.00 9.73 87 PRO A CA 1
ATOM 681 C C . PRO A 1 86 ? 55.541 69.371 47.094 1.00 9.73 87 PRO A C 1
ATOM 682 O O . PRO A 1 86 ? 55.529 68.197 46.735 1.00 9.73 87 PRO A O 1
ATOM 686 N N . TRP A 1 87 ? 56.614 70.061 47.262 1.00 19.06 88 TRP A N 1
ATOM 687 C CA . TRP A 1 87 ? 57.913 69.405 47.181 1.00 19.06 88 TRP A CA 1
ATOM 688 C C . TRP A 1 87 ? 58.053 68.456 48.392 1.00 19.06 88 TRP A C 1
ATOM 689 O O . TRP A 1 87 ? 58.682 67.402 48.250 1.00 19.06 88 TRP A O 1
ATOM 700 N N . ARG A 1 88 ? 57.542 68.900 49.579 1.00 14.08 89 ARG A N 1
ATOM 701 C CA . ARG A 1 88 ? 57.606 67.962 50.642 1.00 14.08 89 ARG A CA 1
ATOM 702 C C . ARG A 1 88 ? 56.828 66.675 50.300 1.00 14.08 89 ARG A C 1
ATOM 703 O O . ARG A 1 88 ? 57.231 65.669 50.844 1.00 14.08 89 ARG A O 1
ATOM 711 N N . ARG A 1 89 ? 55.807 66.660 49.352 1.00 8.33 90 ARG A N 1
ATOM 712 C CA . ARG A 1 89 ? 55.026 65.433 49.133 1.00 8.33 90 ARG A CA 1
ATOM 713 C C . ARG A 1 89 ? 55.616 64.709 47.972 1.00 8.33 90 ARG A C 1
ATOM 714 O O . ARG A 1 89 ? 55.362 63.502 47.866 1.00 8.33 90 ARG A O 1
ATOM 722 N N . THR A 1 90 ? 56.152 65.372 47.079 1.00 16.72 91 THR A N 1
ATOM 723 C CA . THR A 1 90 ? 56.496 64.731 45.816 1.00 16.72 91 THR A CA 1
ATOM 724 C C . THR A 1 90 ? 57.554 63.623 45.978 1.00 16.72 91 THR A C 1
ATOM 725 O O . THR A 1 90 ? 58.747 63.934 46.331 1.00 16.72 91 THR A O 1
ATOM 729 N N . VAL A 1 91 ? 57.061 62.399 45.695 1.00 11.37 92 VAL A N 1
ATOM 730 C CA . VAL A 1 91 ? 57.915 61.249 45.431 1.00 11.37 92 VAL A CA 1
ATOM 731 C C . VAL A 1 91 ? 58.457 61.311 44.006 1.00 11.37 92 VAL A C 1
ATOM 732 O O . VAL A 1 91 ? 57.784 60.987 43.073 1.00 11.37 92 VAL A O 1
ATOM 736 N N . GLY A 1 92 ? 59.608 62.046 43.786 1.00 12.31 93 GLY A N 1
ATOM 737 C CA . GLY A 1 92 ? 60.039 62.345 42.421 1.00 12.31 93 GLY A CA 1
ATOM 738 C C . GLY A 1 92 ? 61.439 62.928 42.439 1.00 12.31 93 GLY A C 1
ATOM 739 O O . GLY A 1 92 ? 61.904 63.089 43.545 1.00 12.31 93 GLY A O 1
ATOM 740 N N . THR A 1 93 ? 61.897 63.494 41.417 1.00 21.26 94 THR A N 1
ATOM 741 C CA . THR A 1 93 ? 63.203 64.065 41.318 1.00 21.26 94 THR A CA 1
ATOM 742 C C . THR A 1 93 ? 63.320 65.572 41.380 1.00 21.26 94 THR A C 1
ATOM 743 O O . THR A 1 93 ? 64.418 66.134 41.490 1.00 21.26 94 THR A O 1
ATOM 747 N N . ASP A 1 94 ? 62.211 66.219 41.237 1.00 13.69 95 ASP A N 1
ATOM 748 C CA . ASP A 1 94 ? 62.149 67.695 41.170 1.00 13.69 95 ASP A CA 1
ATOM 749 C C . ASP A 1 94 ? 60.693 68.091 41.333 1.00 13.69 95 ASP A C 1
ATOM 750 O O . ASP A 1 94 ? 59.760 67.358 40.930 1.00 13.69 95 ASP A O 1
ATOM 755 N N . ASN A 1 95 ? 60.655 69.324 41.835 1.00 16.43 96 ASN A N 1
ATOM 756 C CA . ASN A 1 95 ? 59.497 70.203 41.851 1.00 16.43 96 ASN A CA 1
ATOM 757 C C . ASN A 1 95 ? 59.864 71.621 41.342 1.00 16.43 96 ASN A C 1
ATOM 758 O O . ASN A 1 95 ? 60.831 72.239 41.838 1.00 16.43 96 ASN A O 1
ATOM 763 N N . ILE A 1 96 ? 59.078 72.120 40.341 1.00 9.02 97 ILE A N 1
ATOM 764 C CA . ILE A 1 96 ? 59.300 73.404 39.933 1.00 9.02 97 ILE A CA 1
ATOM 765 C C . ILE A 1 96 ? 58.056 74.200 40.253 1.00 9.02 97 ILE A C 1
ATOM 766 O O . ILE A 1 96 ? 56.966 73.661 40.045 1.00 9.02 97 ILE A O 1
ATOM 771 N N . VAL A 1 97 ? 58.194 75.507 40.821 1.00 9.38 98 VAL A N 1
ATOM 772 C CA . VAL A 1 97 ? 57.114 76.493 41.192 1.00 9.38 98 VAL A CA 1
ATOM 773 C C . VAL A 1 97 ? 56.889 77.621 40.230 1.00 9.38 98 VAL A C 1
ATOM 774 O O . VAL A 1 97 ? 57.818 78.158 39.672 1.00 9.38 98 VAL A O 1
ATOM 778 N N . TYR A 1 98 ? 55.628 77.769 39.771 1.00 12.65 99 TYR A N 1
ATOM 779 C CA . TYR A 1 98 ? 55.443 78.858 38.840 1.00 12.65 99 TYR A CA 1
ATOM 780 C C . TYR A 1 98 ? 54.727 80.003 39.548 1.00 12.65 99 TYR A C 1
ATOM 781 O O . TYR A 1 98 ? 54.151 79.764 40.609 1.00 12.65 99 TYR A O 1
ATOM 790 N N . THR A 1 99 ? 54.964 81.234 39.108 1.00 9.54 100 THR A N 1
ATOM 791 C CA . THR A 1 99 ? 54.395 82.344 39.819 1.00 9.54 100 THR A CA 1
ATOM 792 C C . THR A 1 99 ? 53.244 82.984 39.102 1.00 9.54 100 THR A C 1
ATOM 793 O O . THR A 1 99 ? 53.191 82.781 37.925 1.00 9.54 100 THR A O 1
ATOM 797 N N . ASP A 1 100 ? 52.357 83.764 39.776 1.00 17.06 101 ASP A N 1
ATOM 798 C CA . ASP A 1 100 ? 51.132 84.537 39.242 1.00 17.06 101 ASP A CA 1
ATOM 799 C C . ASP A 1 100 ? 51.457 85.810 38.396 1.00 17.06 101 ASP A C 1
ATOM 800 O O . ASP A 1 100 ? 50.584 86.595 38.101 1.00 17.06 101 ASP A O 1
ATOM 805 N N . TRP A 1 101 ? 52.696 86.160 38.284 1.00 18.46 102 TRP A N 1
ATOM 806 C CA . TRP A 1 101 ? 53.109 87.542 38.092 1.00 18.46 102 TRP A CA 1
ATOM 807 C C . TRP A 1 101 ? 53.109 87.843 36.624 1.00 18.46 102 TRP A C 1
ATOM 808 O O . TRP A 1 101 ? 52.891 89.008 36.261 1.00 18.46 102 TRP A O 1
ATOM 819 N N . GLN A 1 102 ? 53.057 86.737 35.842 1.00 15.40 103 GLN A N 1
ATOM 820 C CA . GLN A 1 102 ? 52.683 86.946 34.501 1.00 15.40 103 GLN A CA 1
ATOM 821 C C . GLN A 1 102 ? 51.846 85.768 34.032 1.00 15.40 103 GLN A C 1
ATOM 822 O O . GLN A 1 102 ? 51.922 84.749 34.709 1.00 15.40 103 GLN A O 1
ATOM 828 N N . ARG A 1 103 ? 51.063 85.908 33.032 1.00 27.34 104 ARG A N 1
ATOM 829 C CA . ARG A 1 103 ? 50.076 84.864 32.488 1.00 27.34 104 ARG A CA 1
ATOM 830 C C . ARG A 1 103 ? 50.926 83.750 31.896 1.00 27.34 104 ARG A C 1
ATOM 831 O O . ARG A 1 103 ? 51.832 84.040 31.125 1.00 27.34 104 ARG A O 1
ATOM 839 N N . ASP A 1 104 ? 50.576 82.499 32.255 1.00 16.34 105 ASP A N 1
ATOM 840 C CA . ASP A 1 104 ? 50.927 81.213 31.685 1.00 16.34 105 ASP A CA 1
ATOM 841 C C . ASP A 1 104 ? 52.376 81.033 31.959 1.00 16.34 105 ASP A C 1
ATOM 842 O O . ASP A 1 104 ? 53.000 80.335 31.166 1.00 16.34 105 ASP A O 1
ATOM 847 N N . ASN A 1 105 ? 52.732 81.382 33.169 1.00 15.04 106 ASN A N 1
ATOM 848 C CA . ASN A 1 105 ? 53.998 80.934 33.724 1.00 15.04 106 ASN A CA 1
ATOM 849 C C . ASN A 1 105 ? 54.104 79.384 33.880 1.00 15.04 106 ASN A C 1
ATOM 850 O O . ASN A 1 105 ? 55.198 78.759 33.870 1.00 15.04 106 ASN A O 1
ATOM 855 N N . TYR A 1 106 ? 52.946 78.836 34.116 1.00 15.46 107 TYR A N 1
ATOM 856 C CA . TYR A 1 106 ? 52.752 77.369 34.255 1.00 15.46 107 TYR A CA 1
ATOM 857 C C . TYR A 1 106 ? 53.390 76.687 33.066 1.00 15.46 107 TYR A C 1
ATOM 858 O O . TYR A 1 106 ? 54.140 75.703 33.263 1.00 15.46 107 TYR A O 1
ATOM 867 N N . PHE A 1 107 ? 53.323 77.309 31.935 1.00 11.50 108 PHE A N 1
ATOM 868 C CA . PHE A 1 107 ? 53.845 76.727 30.638 1.00 11.50 108 PHE A CA 1
ATOM 869 C C . PHE A 1 107 ? 55.345 76.862 30.435 1.00 11.50 108 PHE A C 1
ATOM 870 O O . PHE A 1 107 ? 55.979 75.908 29.921 1.00 11.50 108 PHE A O 1
ATOM 878 N N . ALA A 1 108 ? 55.721 77.946 31.055 1.00 15.86 109 ALA A N 1
ATOM 879 C CA . ALA A 1 108 ? 57.141 78.290 31.212 1.00 15.86 109 ALA A CA 1
ATOM 880 C C . ALA A 1 108 ? 57.873 77.295 32.143 1.00 15.86 109 ALA A C 1
ATOM 881 O O . ALA A 1 108 ? 58.875 76.716 31.777 1.00 15.86 109 ALA A O 1
ATOM 883 N N . ALA A 1 109 ? 57.271 76.896 33.203 1.00 11.23 110 ALA A N 1
ATOM 884 C CA . ALA A 1 109 ? 57.759 75.773 34.099 1.00 11.23 110 ALA A CA 1
ATOM 885 C C . ALA A 1 109 ? 57.715 74.408 33.438 1.00 11.23 110 ALA A C 1
ATOM 886 O O . ALA A 1 109 ? 58.666 73.588 33.601 1.00 11.23 110 ALA A O 1
ATOM 888 N N . ILE A 1 110 ? 56.707 74.153 32.687 1.00 17.74 111 ILE A N 1
ATOM 889 C CA . ILE A 1 110 ? 56.758 72.780 31.916 1.00 17.74 111 ILE A CA 1
ATOM 890 C C . ILE A 1 110 ? 57.923 72.698 30.846 1.00 17.74 111 ILE A C 1
ATOM 891 O O . ILE A 1 110 ? 58.632 71.698 30.624 1.00 17.74 111 ILE A O 1
ATOM 896 N N . GLN A 1 111 ? 58.045 73.804 30.062 1.00 12.71 112 GLN A N 1
ATOM 897 C CA . GLN A 1 111 ? 59.184 73.947 29.133 1.00 12.71 112 GLN A CA 1
ATOM 898 C C . GLN A 1 111 ? 60.514 74.023 29.836 1.00 12.71 112 GLN A C 1
ATOM 899 O O . GLN A 1 111 ? 61.414 73.346 29.402 1.00 12.71 112 GLN A O 1
ATOM 905 N N . GLN A 1 112 ? 60.462 74.382 31.045 1.00 16.96 113 GLN A N 1
ATOM 906 C CA . GLN A 1 112 ? 61.618 74.175 31.856 1.00 16.96 113 GLN A CA 1
ATOM 907 C C . GLN A 1 112 ? 61.921 72.726 32.274 1.00 16.96 113 GLN A C 1
ATOM 908 O O . GLN A 1 112 ? 63.060 72.324 32.429 1.00 16.96 113 GLN A O 1
ATOM 914 N N . ALA A 1 113 ? 60.900 71.958 32.614 1.00 12.60 114 ALA A N 1
ATOM 915 C CA . ALA A 1 113 ? 61.038 70.560 33.086 1.00 12.60 114 ALA A CA 1
ATOM 916 C C . ALA A 1 113 ? 61.379 69.747 31.850 1.00 12.60 114 ALA A C 1
ATOM 917 O O . ALA A 1 113 ? 61.850 68.614 31.995 1.00 12.60 114 ALA A O 1
ATOM 919 N N . LEU A 1 114 ? 60.896 70.201 30.715 1.00 11.72 115 LEU A N 1
ATOM 920 C CA . LEU A 1 114 ? 60.904 69.318 29.540 1.00 11.72 115 LEU A CA 1
ATOM 921 C C . LEU A 1 114 ? 61.093 70.233 28.366 1.00 11.72 115 LEU A C 1
ATOM 922 O O . LEU A 1 114 ? 60.145 70.796 27.763 1.00 11.72 115 LEU A O 1
ATOM 927 N N . PRO A 1 115 ? 62.363 70.343 28.150 1.00 26.70 116 PRO A N 1
ATOM 928 C CA . PRO A 1 115 ? 62.864 71.250 27.191 1.00 26.70 116 PRO A CA 1
ATOM 929 C C . PRO A 1 115 ? 62.623 70.817 25.763 1.00 26.70 116 PRO A C 1
ATOM 930 O O . PRO A 1 115 ? 62.739 71.675 24.903 1.00 26.70 116 PRO A O 1
ATOM 934 N N . LYS A 1 116 ? 62.536 69.553 25.454 1.00 27.20 117 LYS A N 1
ATOM 935 C CA . LYS A 1 116 ? 62.267 69.186 24.046 1.00 27.20 117 LYS A CA 1
ATOM 936 C C . LYS A 1 116 ? 61.564 67.820 24.112 1.00 27.20 117 LYS A C 1
ATOM 937 O O . LYS A 1 116 ? 61.921 67.107 25.032 1.00 27.20 117 LYS A O 1
ATOM 943 N N . ALA A 1 117 ? 60.564 67.500 23.241 1.00 17.82 118 ALA A N 1
ATOM 944 C CA . ALA A 1 117 ? 59.916 66.140 23.131 1.00 17.82 118 ALA A CA 1
ATOM 945 C C . ALA A 1 117 ? 59.638 65.883 21.656 1.00 17.82 118 ALA A C 1
ATOM 946 O O . ALA A 1 117 ? 59.272 66.833 21.024 1.00 17.82 118 ALA A O 1
ATOM 948 N N . ARG A 1 118 ? 59.454 64.706 21.209 1.00 19.15 119 ARG A N 1
ATOM 949 C CA . ARG A 1 118 ? 58.679 64.654 20.002 1.00 19.15 119 ARG A CA 1
ATOM 950 C C . ARG A 1 118 ? 57.224 64.139 20.235 1.00 19.15 119 ARG A C 1
ATOM 951 O O . ARG A 1 118 ? 56.336 64.232 19.383 1.00 19.15 119 ARG A O 1
ATOM 959 N N . ARG A 1 119 ? 56.993 63.229 21.229 1.00 11.74 120 ARG A N 1
ATOM 960 C CA . ARG A 1 119 ? 55.720 62.734 21.426 1.00 11.74 120 ARG A CA 1
ATOM 961 C C . ARG A 1 119 ? 55.407 62.803 22.899 1.00 11.74 120 ARG A C 1
ATOM 962 O O . ARG A 1 119 ? 56.206 62.389 23.726 1.00 11.74 120 ARG A O 1
ATOM 970 N N . ILE A 1 120 ? 54.391 63.536 23.270 1.00 15.68 121 ILE A N 1
ATOM 971 C CA . ILE A 1 120 ? 54.095 63.759 24.715 1.00 15.68 121 ILE A CA 1
ATOM 972 C C . ILE A 1 120 ? 52.653 63.282 25.028 1.00 15.68 121 ILE A C 1
ATOM 973 O O . ILE A 1 120 ? 51.696 63.278 24.232 1.00 15.68 121 ILE A O 1
ATOM 978 N N . GLY A 1 121 ? 52.662 62.654 26.147 1.00 13.92 122 GLY A N 1
ATOM 979 C CA . GLY A 1 121 ? 51.509 61.870 26.463 1.00 13.92 122 GLY A CA 1
ATOM 980 C C . GLY A 1 121 ? 50.720 62.579 27.535 1.00 13.92 122 GLY A C 1
ATOM 981 O O . GLY A 1 121 ? 51.255 63.351 28.307 1.00 13.92 122 GLY A O 1
ATOM 982 N N . ILE A 1 122 ? 49.496 62.745 27.188 1.00 10.66 123 ILE A N 1
ATOM 983 C CA . ILE A 1 122 ? 48.613 63.606 28.010 1.00 10.66 123 ILE A CA 1
ATOM 984 C C . ILE A 1 122 ? 47.280 62.893 28.242 1.00 10.66 123 ILE A C 1
ATOM 985 O O . ILE A 1 122 ? 46.933 61.869 27.615 1.00 10.66 123 ILE A O 1
ATOM 990 N N . GLU A 1 123 ? 46.551 63.402 29.182 1.00 9.63 124 GLU A N 1
ATOM 991 C CA . GLU A 1 123 ? 45.261 62.849 29.566 1.00 9.63 124 GLU A CA 1
ATOM 992 C C . GLU A 1 123 ? 44.030 63.420 28.864 1.00 9.63 124 GLU A C 1
ATOM 993 O O . GLU A 1 123 ? 43.539 64.530 29.152 1.00 9.63 124 GLU A O 1
ATOM 999 N N . HIS A 1 124 ? 43.513 62.665 27.925 1.00 12.54 125 HIS A N 1
ATOM 1000 C CA . HIS A 1 124 ? 42.363 63.281 27.142 1.00 12.54 125 HIS A CA 1
ATOM 1001 C C . HIS A 1 124 ? 41.092 63.377 27.925 1.00 12.54 125 HIS A C 1
ATOM 1002 O O . HIS A 1 124 ? 40.223 64.156 27.519 1.00 12.54 125 HIS A O 1
ATOM 1009 N N . ASP A 1 125 ? 40.949 62.586 28.934 1.00 15.00 126 ASP A N 1
ATOM 1010 C CA . ASP A 1 125 ? 39.764 62.714 29.690 1.00 15.00 126 ASP A CA 1
ATOM 1011 C C . ASP A 1 125 ? 39.812 63.739 30.796 1.00 15.00 126 ASP A C 1
ATOM 1012 O O . ASP A 1 125 ? 38.959 63.728 31.688 1.00 15.00 126 ASP A O 1
ATOM 1017 N N . HIS A 1 126 ? 40.866 64.586 30.788 1.00 9.72 127 HIS A N 1
ATOM 1018 C CA . HIS A 1 126 ? 41.018 65.493 31.889 1.00 9.72 127 HIS A CA 1
ATOM 1019 C C . HIS A 1 126 ? 41.433 66.832 31.282 1.00 9.72 127 HIS A C 1
ATOM 1020 O O . HIS A 1 126 ? 40.807 67.815 31.697 1.00 9.72 127 HIS A O 1
ATOM 1027 N N . LEU A 1 127 ? 42.441 66.821 30.440 1.00 11.95 128 LEU A N 1
ATOM 1028 C CA . LEU A 1 127 ? 42.979 68.062 29.854 1.00 11.95 128 LEU A CA 1
ATOM 1029 C C . LEU A 1 127 ? 41.875 68.815 29.100 1.00 11.95 128 LEU A C 1
ATOM 1030 O O . LEU A 1 127 ? 41.303 68.226 28.149 1.00 11.95 128 LEU A O 1
ATOM 1035 N N . ASN A 1 128 ? 41.898 70.106 29.311 1.00 13.17 129 ASN A N 1
ATOM 1036 C CA . ASN A 1 128 ? 40.949 70.957 28.576 1.00 13.17 129 ASN A CA 1
ATOM 1037 C C . ASN A 1 128 ? 41.537 71.560 27.316 1.00 13.17 129 ASN A C 1
ATOM 1038 O O . ASN A 1 128 ? 42.755 71.504 27.019 1.00 13.17 129 ASN A O 1
ATOM 1043 N N . LEU A 1 129 ? 40.555 72.097 26.642 1.00 14.65 130 LEU A N 1
ATOM 1044 C CA . LEU A 1 129 ? 40.823 72.637 25.281 1.00 14.65 130 LEU A CA 1
ATOM 1045 C C . LEU A 1 129 ? 41.838 73.724 25.354 1.00 14.65 130 LEU A C 1
ATOM 1046 O O . LEU A 1 129 ? 42.778 73.754 24.544 1.00 14.65 130 LEU A O 1
ATOM 1051 N N . GLN A 1 130 ? 41.329 74.673 26.081 1.00 11.43 131 GLN A N 1
ATOM 1052 C CA . GLN A 1 130 ? 42.249 75.835 26.104 1.00 11.43 131 GLN A CA 1
ATOM 1053 C C . GLN A 1 130 ? 43.713 75.492 26.529 1.00 11.43 131 GLN A C 1
ATOM 1054 O O . GLN A 1 130 ? 44.681 76.015 25.943 1.00 11.43 131 GLN A O 1
ATOM 1060 N N . ASN A 1 131 ? 43.882 74.708 27.610 1.00 15.03 132 ASN A N 1
ATOM 1061 C CA . ASN A 1 131 ? 45.272 74.311 28.010 1.00 15.03 132 ASN A CA 1
ATOM 1062 C C . ASN A 1 131 ? 45.998 73.484 26.948 1.00 15.03 132 ASN A C 1
ATOM 1063 O O . ASN A 1 131 ? 47.226 73.514 26.715 1.00 15.03 132 ASN A O 1
ATOM 1068 N N . ARG A 1 132 ? 45.158 72.575 26.276 1.00 11.97 133 ARG A N 1
ATOM 1069 C CA . ARG A 1 132 ? 45.750 71.814 25.244 1.00 11.97 133 ARG A CA 1
ATOM 1070 C C . ARG A 1 132 ? 46.198 72.591 24.018 1.00 11.97 133 ARG A C 1
ATOM 1071 O O . ARG A 1 132 ? 47.328 72.407 23.608 1.00 11.97 133 ARG A O 1
ATOM 1079 N N . ASP A 1 133 ? 45.510 73.638 23.710 1.00 11.74 134 ASP A N 1
ATOM 1080 C CA . ASP A 1 133 ? 45.985 74.596 22.727 1.00 11.74 134 ASP A CA 1
ATOM 1081 C C . ASP A 1 133 ? 47.198 75.419 23.149 1.00 11.74 134 ASP A C 1
ATOM 1082 O O . ASP A 1 133 ? 48.150 75.451 22.339 1.00 11.74 134 ASP A O 1
ATOM 1087 N N . LYS A 1 134 ? 47.263 75.705 24.444 1.00 13.79 135 LYS A N 1
ATOM 1088 C CA . LYS A 1 134 ? 48.479 76.407 24.841 1.00 13.79 135 LYS A CA 1
ATOM 1089 C C . LYS A 1 134 ? 49.666 75.424 24.851 1.00 13.79 135 LYS A C 1
ATOM 1090 O O . LYS A 1 134 ? 50.760 75.825 24.397 1.00 13.79 135 LYS A O 1
ATOM 1096 N N . LEU A 1 135 ? 49.435 74.140 25.267 1.00 18.98 136 LEU A N 1
ATOM 1097 C CA . LEU A 1 135 ? 50.561 73.202 25.369 1.00 18.98 136 LEU A CA 1
ATOM 1098 C C . LEU A 1 135 ? 51.104 73.046 23.949 1.00 18.98 136 LEU A C 1
ATOM 1099 O O . LEU A 1 135 ? 52.338 72.994 23.748 1.00 18.98 136 LEU A O 1
ATOM 1104 N N . ALA A 1 136 ? 50.151 72.775 23.011 1.00 17.88 137 ALA A N 1
ATOM 1105 C CA . ALA A 1 136 ? 50.561 72.448 21.635 1.00 17.88 137 ALA A CA 1
ATOM 1106 C C . ALA A 1 136 ? 51.417 73.518 20.960 1.00 17.88 137 ALA A C 1
ATOM 1107 O O . ALA A 1 136 ? 52.405 73.190 20.255 1.00 17.88 137 ALA A O 1
ATOM 1109 N N . ALA A 1 137 ? 51.221 74.777 21.357 1.00 18.68 138 ALA A N 1
ATOM 1110 C CA . ALA A 1 137 ? 51.868 75.981 20.846 1.00 18.68 138 ALA A CA 1
ATOM 1111 C C . ALA A 1 137 ? 53.288 76.045 21.481 1.00 18.68 138 ALA A C 1
ATOM 1112 O O . ALA A 1 137 ? 54.286 76.486 20.885 1.00 18.68 138 ALA A O 1
ATOM 1114 N N . ARG A 1 138 ? 53.425 75.532 22.685 1.00 15.04 139 ARG A N 1
ATOM 1115 C CA . ARG A 1 138 ? 54.727 75.444 23.220 1.00 15.04 139 ARG A CA 1
ATOM 1116 C C . ARG A 1 138 ? 55.592 74.517 22.410 1.00 15.04 139 ARG A C 1
ATOM 1117 O O . ARG A 1 138 ? 56.781 74.557 22.686 1.00 15.04 139 ARG A O 1
ATOM 1125 N N . TYR A 1 139 ? 55.018 73.414 21.868 1.00 16.97 140 TYR A N 1
ATOM 1126 C CA . TYR A 1 139 ? 55.723 72.192 21.405 1.00 16.97 140 TYR A CA 1
ATOM 1127 C C . TYR A 1 139 ? 55.169 71.858 19.972 1.00 16.97 140 TYR A C 1
ATOM 1128 O O . TYR A 1 139 ? 54.323 70.968 19.773 1.00 16.97 140 TYR A O 1
ATOM 1137 N N . PRO A 1 140 ? 55.398 72.723 19.009 1.00 28.21 141 PRO A N 1
ATOM 1138 C CA . PRO A 1 140 ? 54.600 72.577 17.729 1.00 28.21 141 PRO A CA 1
ATOM 1139 C C . PRO A 1 140 ? 54.998 71.330 16.940 1.00 28.21 141 PRO A C 1
ATOM 1140 O O . PRO A 1 140 ? 54.367 70.987 15.927 1.00 28.21 141 PRO A O 1
ATOM 1144 N N . ASP A 1 141 ? 56.171 70.793 17.356 1.00 28.78 142 ASP A N 1
ATOM 1145 C CA . ASP A 1 141 ? 56.981 69.810 16.596 1.00 28.78 142 ASP A CA 1
ATOM 1146 C C . ASP A 1 141 ? 56.562 68.463 17.150 1.00 28.78 142 ASP A C 1
ATOM 1147 O O . ASP A 1 141 ? 57.392 67.546 17.073 1.00 28.78 142 ASP A O 1
ATOM 1152 N N . ALA A 1 142 ? 55.628 68.513 18.151 1.00 19.21 143 ALA A N 1
ATOM 1153 C CA . ALA A 1 142 ? 55.421 67.371 19.033 1.00 19.21 143 ALA A CA 1
ATOM 1154 C C . ALA A 1 142 ? 53.998 66.861 18.810 1.00 19.21 143 ALA A C 1
ATOM 1155 O O . ALA A 1 142 ? 53.040 67.651 18.837 1.00 19.21 143 ALA A O 1
ATOM 1157 N N . GLU A 1 143 ? 53.852 65.527 18.875 1.00 17.43 144 GLU A N 1
ATOM 1158 C CA . GLU A 1 143 ? 52.626 64.738 18.801 1.00 17.43 144 GLU A CA 1
ATOM 1159 C C . GLU A 1 143 ? 52.051 64.575 20.201 1.00 17.43 144 GLU A C 1
ATOM 1160 O O . GLU A 1 143 ? 52.786 64.113 21.098 1.00 17.43 144 GLU A O 1
ATOM 1166 N N . LEU A 1 144 ? 50.721 64.936 20.359 1.00 18.45 145 LEU A N 1
ATOM 1167 C CA . LEU A 1 144 ? 50.191 64.782 21.698 1.00 18.45 145 LEU A CA 1
ATOM 1168 C C . LEU A 1 144 ? 49.371 63.530 21.630 1.00 18.45 145 LEU A C 1
ATOM 1169 O O . LEU A 1 144 ? 48.535 63.404 20.721 1.00 18.45 145 LEU A O 1
ATOM 1174 N N . VAL A 1 145 ? 49.609 62.635 22.510 1.00 18.02 146 VAL A N 1
ATOM 1175 C CA . VAL A 1 145 ? 48.941 61.320 22.430 1.00 18.02 146 VAL A CA 1
ATOM 1176 C C . VAL A 1 145 ? 48.391 60.970 23.784 1.00 18.02 146 VAL A C 1
ATOM 1177 O O . VAL A 1 145 ? 49.002 61.298 24.810 1.00 18.02 146 VAL A O 1
ATOM 1181 N N . ASP A 1 146 ? 47.191 60.320 23.775 1.00 15.73 147 ASP A N 1
ATOM 1182 C CA . ASP A 1 146 ? 46.545 59.879 25.060 1.00 15.73 147 ASP A CA 1
ATOM 1183 C C . ASP A 1 146 ? 47.394 58.817 25.785 1.00 15.73 147 ASP A C 1
ATOM 1184 O O . ASP A 1 146 ? 47.721 57.720 25.322 1.00 15.73 147 ASP A O 1
ATOM 1189 N N . VAL A 1 147 ? 47.563 59.078 27.060 1.00 16.54 148 VAL A N 1
ATOM 1190 C CA . VAL A 1 147 ? 48.032 58.062 28.058 1.00 16.54 148 VAL A CA 1
ATOM 1191 C C . VAL A 1 147 ? 46.970 57.790 29.108 1.00 16.54 148 VAL A C 1
ATOM 1192 O O . VAL A 1 147 ? 47.083 56.792 29.711 1.00 16.54 148 VAL A O 1
ATOM 1196 N N . ALA A 1 148 ? 45.940 58.528 29.281 1.00 14.67 149 ALA A N 1
ATOM 1197 C CA . ALA A 1 148 ? 44.970 58.266 30.392 1.00 14.67 149 ALA A CA 1
ATOM 1198 C C . ALA A 1 148 ? 44.330 56.904 30.241 1.00 14.67 149 ALA A C 1
ATOM 1199 O O . ALA A 1 148 ? 43.867 56.367 31.241 1.00 14.67 149 ALA A O 1
ATOM 1201 N N . ALA A 1 149 ? 44.175 56.352 29.049 1.00 17.47 150 ALA A N 1
ATOM 1202 C CA . ALA A 1 149 ? 43.524 54.993 28.989 1.00 17.47 150 ALA A CA 1
ATOM 1203 C C . ALA A 1 149 ? 44.450 53.901 29.524 1.00 17.47 150 ALA A C 1
ATOM 1204 O O . ALA A 1 149 ? 44.022 53.227 30.451 1.00 17.47 150 ALA A O 1
ATOM 1206 N N . ALA A 1 150 ? 45.789 53.975 29.129 1.00 14.38 151 ALA A N 1
ATOM 1207 C CA . ALA A 1 150 ? 46.918 53.086 29.583 1.00 14.38 151 ALA A CA 1
ATOM 1208 C C . ALA A 1 150 ? 47.081 53.129 31.104 1.00 14.38 151 ALA A C 1
ATOM 1209 O O . ALA A 1 150 ? 46.908 52.123 31.767 1.00 14.38 151 ALA A O 1
ATOM 1211 N N . CYS A 1 151 ? 46.999 54.332 31.671 1.00 14.35 152 CYS A N 1
ATOM 1212 C CA . CYS A 1 151 ? 47.038 54.633 33.111 1.00 14.35 152 CYS A CA 1
ATOM 1213 C C . CYS A 1 151 ? 45.797 54.207 33.833 1.00 14.35 152 CYS A C 1
ATOM 1214 O O . CYS A 1 151 ? 45.908 53.621 34.894 1.00 14.35 152 CYS A O 1
ATOM 1217 N N . MET A 1 152 ? 44.679 54.253 33.182 1.00 11.27 153 MET A N 1
ATOM 1218 C CA . MET A 1 152 ? 43.558 53.795 34.016 1.00 11.27 153 MET A CA 1
ATOM 1219 C C . MET A 1 152 ? 43.572 52.283 34.195 1.00 11.27 153 MET A C 1
ATOM 1220 O O . MET A 1 152 ? 43.328 51.783 35.288 1.00 11.27 153 MET A O 1
ATOM 1225 N N . ARG A 1 153 ? 44.023 51.614 33.177 1.00 12.61 154 ARG A N 1
ATOM 1226 C CA . ARG A 1 153 ? 43.996 50.202 33.262 1.00 12.61 154 ARG A CA 1
ATOM 1227 C C . ARG A 1 153 ? 45.113 49.732 34.209 1.00 12.61 154 ARG A C 1
ATOM 1228 O O . ARG A 1 153 ? 44.902 48.707 34.842 1.00 12.61 154 ARG A O 1
ATOM 1236 N N . MET A 1 154 ? 46.175 50.484 34.391 1.00 16.11 155 MET A N 1
ATOM 1237 C CA . MET A 1 154 ? 47.261 50.162 35.289 1.00 16.11 155 MET A CA 1
ATOM 1238 C C . MET A 1 154 ? 46.649 50.382 36.636 1.00 16.11 155 MET A C 1
ATOM 1239 O O . MET A 1 154 ? 46.872 49.624 37.584 1.00 16.11 155 MET A O 1
ATOM 1244 N N . ARG A 1 155 ? 45.946 51.546 36.753 1.00 13.90 156 ARG A N 1
ATOM 1245 C CA . ARG A 1 155 ? 45.440 51.742 38.137 1.00 13.90 156 ARG A CA 1
ATOM 1246 C C . ARG A 1 155 ? 44.464 50.612 38.597 1.00 13.90 156 ARG A C 1
ATOM 1247 O O . ARG A 1 155 ? 44.022 50.551 39.721 1.00 13.90 156 ARG A O 1
ATOM 1255 N N . MET A 1 156 ? 43.817 50.008 37.632 1.00 11.44 157 MET A N 1
ATOM 1256 C CA . MET A 1 156 ? 42.707 49.119 37.948 1.00 11.44 157 MET A CA 1
ATOM 1257 C C . MET A 1 156 ? 43.037 47.905 38.905 1.00 11.44 157 MET A C 1
ATOM 1258 O O . MET A 1 156 ? 42.152 47.169 39.402 1.00 11.44 157 MET A O 1
ATOM 1263 N N . ILE A 1 157 ? 44.267 47.579 38.966 1.00 9.97 158 ILE A N 1
ATOM 1264 C CA . ILE A 1 157 ? 44.676 46.385 39.730 1.00 9.97 158 ILE A CA 1
ATOM 1265 C C . ILE A 1 157 ? 45.568 46.880 40.822 1.00 9.97 158 ILE A C 1
ATOM 1266 O O . ILE A 1 157 ? 46.535 47.618 40.572 1.00 9.97 158 ILE A O 1
ATOM 1271 N N . LYS A 1 158 ? 45.096 46.688 41.956 1.00 8.92 159 LYS A N 1
ATOM 1272 C CA . LYS A 1 158 ? 45.748 47.316 43.090 1.00 8.92 159 LYS A CA 1
ATOM 1273 C C . LYS A 1 158 ? 46.872 46.452 43.556 1.00 8.92 159 LYS A C 1
ATOM 1274 O O . LYS A 1 158 ? 46.533 45.260 43.695 1.00 8.92 159 LYS A O 1
ATOM 1280 N N . SER A 1 159 ? 47.873 47.064 44.143 1.00 9.65 160 SER A N 1
ATOM 1281 C CA . SER A 1 159 ? 48.911 46.245 44.854 1.00 9.65 160 SER A CA 1
ATOM 1282 C C . SER A 1 159 ? 48.402 45.844 46.229 1.00 9.65 160 SER A C 1
ATOM 1283 O O . SER A 1 159 ? 47.436 46.365 46.794 1.00 9.65 160 SER A O 1
ATOM 1286 N N . ALA A 1 160 ? 49.226 45.018 46.944 1.00 18.49 161 ALA A N 1
ATOM 1287 C CA . ALA A 1 160 ? 48.836 44.675 48.352 1.00 18.49 161 ALA A CA 1
ATOM 1288 C C . ALA A 1 160 ? 48.893 45.874 49.277 1.00 18.49 161 ALA A C 1
ATOM 1289 O O . ALA A 1 160 ? 48.294 45.771 50.319 1.00 18.49 161 ALA A O 1
ATOM 1291 N N . GLU A 1 161 ? 49.825 46.896 49.027 1.00 13.51 162 GLU A N 1
ATOM 1292 C CA . GLU A 1 161 ? 49.858 48.111 49.852 1.00 13.51 162 GLU A CA 1
ATOM 1293 C C . GLU A 1 161 ? 48.570 48.837 49.650 1.00 13.51 162 GLU A C 1
ATOM 1294 O O . GLU A 1 161 ? 47.921 49.068 50.639 1.00 13.51 162 GLU A O 1
ATOM 1300 N N . GLU A 1 162 ? 48.068 48.763 48.450 1.00 9.29 163 GLU A N 1
ATOM 1301 C CA . GLU A 1 162 ? 46.770 49.493 48.213 1.00 9.29 163 GLU A CA 1
ATOM 1302 C C . GLU A 1 162 ? 45.664 48.711 48.865 1.00 9.29 163 GLU A C 1
ATOM 1303 O O . GLU A 1 162 ? 44.810 49.334 49.479 1.00 9.29 163 GLU A O 1
ATOM 1309 N N . HIS A 1 163 ? 45.813 47.346 48.887 1.00 8.73 164 HIS A N 1
ATOM 1310 C CA . HIS A 1 163 ? 44.750 46.676 49.590 1.00 8.73 164 HIS A CA 1
ATOM 1311 C C . HIS A 1 163 ? 44.642 47.082 51.064 1.00 8.73 164 HIS A C 1
ATOM 1312 O O . HIS A 1 163 ? 43.564 47.227 51.684 1.00 8.73 164 HIS A O 1
ATOM 1319 N N . VAL A 1 164 ? 45.809 47.038 51.673 1.00 13.71 165 VAL A N 1
ATOM 1320 C CA . VAL A 1 164 ? 45.778 47.372 53.131 1.00 13.71 165 VAL A CA 1
ATOM 1321 C C . VAL A 1 164 ? 45.337 48.769 53.390 1.00 13.71 165 VAL A C 1
ATOM 1322 O O . VAL A 1 164 ? 44.558 48.940 54.303 1.00 13.71 165 VAL A O 1
ATOM 1326 N N . MET A 1 165 ? 45.691 49.607 52.445 1.00 13.81 166 MET A N 1
ATOM 1327 C CA . MET A 1 165 ? 45.048 51.024 52.593 1.00 13.81 166 MET A CA 1
ATOM 1328 C C . MET A 1 165 ? 43.518 51.049 52.517 1.00 13.81 166 MET A C 1
ATOM 1329 O O . MET A 1 165 ? 42.863 51.633 53.399 1.00 13.81 166 MET A O 1
ATOM 1334 N N . ILE A 1 166 ? 43.011 50.267 51.520 1.00 15.28 167 ILE A N 1
ATOM 1335 C CA . ILE A 1 166 ? 41.575 50.239 51.341 1.00 15.28 167 ILE A CA 1
ATOM 1336 C C . ILE A 1 166 ? 40.887 49.429 52.508 1.00 15.28 167 ILE A C 1
ATOM 1337 O O . ILE A 1 166 ? 39.838 49.826 53.034 1.00 15.28 167 ILE A O 1
ATOM 1342 N N . ARG A 1 167 ? 41.587 48.449 53.139 1.00 11.02 168 ARG A N 1
ATOM 1343 C CA . ARG A 1 167 ? 40.977 47.928 54.405 1.00 11.02 168 ARG A CA 1
ATOM 1344 C C . ARG A 1 167 ? 40.900 48.926 55.527 1.00 11.02 168 ARG A C 1
ATOM 1345 O O . ARG A 1 167 ? 39.935 48.954 56.311 1.00 11.02 168 ARG A O 1
ATOM 1353 N N . HIS A 1 168 ? 41.969 49.712 55.545 1.00 10.26 169 HIS A N 1
ATOM 1354 C CA . HIS A 1 168 ? 41.864 50.723 56.572 1.00 10.26 169 HIS A CA 1
ATOM 1355 C C . HIS A 1 168 ? 40.741 51.653 56.297 1.00 10.26 169 HIS A C 1
ATOM 1356 O O . HIS A 1 168 ? 40.163 52.169 57.239 1.00 10.26 169 HIS A O 1
ATOM 1363 N N . GLY A 1 169 ? 40.600 52.093 55.105 1.00 9.75 170 GLY A N 1
ATOM 1364 C CA . GLY A 1 169 ? 39.538 53.108 54.984 1.00 9.75 170 GLY A CA 1
ATOM 1365 C C . GLY A 1 169 ? 38.161 52.437 55.177 1.00 9.75 170 GLY A C 1
ATOM 1366 O O . GLY A 1 169 ? 37.262 53.021 55.825 1.00 9.75 170 GLY A O 1
ATOM 1367 N N . ALA A 1 170 ? 38.020 51.121 54.905 1.00 9.14 171 ALA A N 1
ATOM 1368 C CA . ALA A 1 170 ? 36.629 50.612 55.119 1.00 9.14 171 ALA A CA 1
ATOM 1369 C C . ALA A 1 170 ? 36.345 50.463 56.605 1.00 9.14 171 ALA A C 1
ATOM 1370 O O . ALA A 1 170 ? 35.206 50.563 57.095 1.00 9.14 171 ALA A O 1
ATOM 1372 N N . ARG A 1 171 ? 37.455 50.295 57.273 1.00 7.37 172 ARG A N 1
ATOM 1373 C CA . ARG A 1 171 ? 37.254 50.289 58.739 1.00 7.37 172 ARG A CA 1
ATOM 1374 C C . ARG A 1 171 ? 36.810 51.584 59.319 1.00 7.37 172 ARG A C 1
ATOM 1375 O O . ARG A 1 171 ? 36.008 51.602 60.253 1.00 7.37 172 ARG A O 1
ATOM 1383 N N . ILE A 1 172 ? 37.400 52.594 58.868 1.00 13.72 173 ILE A N 1
ATOM 1384 C CA . ILE A 1 172 ? 36.957 53.885 59.373 1.00 13.72 173 ILE A CA 1
ATOM 1385 C C . ILE A 1 172 ? 35.526 54.265 58.867 1.00 13.72 173 ILE A C 1
ATOM 1386 O O . ILE A 1 172 ? 34.783 54.902 59.620 1.00 13.72 173 ILE A O 1
ATOM 1391 N N . ALA A 1 173 ? 35.151 53.891 57.612 1.00 10.34 174 ALA A N 1
ATOM 1392 C CA . ALA A 1 173 ? 33.718 54.070 57.162 1.00 10.34 174 ALA A CA 1
ATOM 1393 C C . ALA A 1 173 ? 32.746 53.286 58.095 1.00 10.34 174 ALA A C 1
ATOM 1394 O O . ALA A 1 173 ? 31.719 53.831 58.568 1.00 10.34 174 ALA A O 1
ATOM 1396 N N . ASP A 1 174 ? 33.170 52.038 58.538 1.00 9.59 175 ASP A N 1
ATOM 1397 C CA . ASP A 1 174 ? 32.352 51.394 59.604 1.00 9.59 175 ASP A CA 1
ATOM 1398 C C . ASP A 1 174 ? 32.360 52.139 60.956 1.00 9.59 175 ASP A C 1
ATOM 1399 O O . ASP A 1 174 ? 31.308 52.184 61.617 1.00 9.59 175 ASP A O 1
ATOM 1404 N N . ILE A 1 175 ? 33.340 52.889 61.200 1.00 12.88 176 ILE A N 1
ATOM 1405 C CA . ILE A 1 175 ? 33.249 53.792 62.345 1.00 12.88 176 ILE A CA 1
ATOM 1406 C C . ILE A 1 175 ? 32.304 54.959 62.049 1.00 12.88 176 ILE A C 1
ATOM 1407 O O . ILE A 1 175 ? 31.568 55.375 62.969 1.00 12.88 176 ILE A O 1
ATOM 1412 N N . GLY A 1 176 ? 32.360 55.482 60.784 1.00 10.68 177 GLY A N 1
ATOM 1413 C CA . GLY A 1 176 ? 31.441 56.628 60.464 1.00 10.68 177 GLY A CA 1
ATOM 1414 C C . GLY A 1 176 ? 30.006 56.127 60.529 1.00 10.68 177 GLY A C 1
ATOM 1415 O O . GLY A 1 176 ? 29.223 56.808 61.115 1.00 10.68 177 GLY A O 1
ATOM 1416 N N . GLY A 1 177 ? 29.723 54.859 60.131 1.00 13.74 178 GLY A N 1
ATOM 1417 C CA . GLY A 1 177 ? 28.455 54.117 60.323 1.00 13.74 178 GLY A CA 1
ATOM 1418 C C . GLY A 1 177 ? 27.884 54.279 61.743 1.00 13.74 178 GLY A C 1
ATOM 1419 O O . GLY A 1 177 ? 26.685 54.560 61.946 1.00 13.74 178 GLY A O 1
ATOM 1420 N N . ALA A 1 178 ? 28.628 53.768 62.658 1.00 10.57 179 ALA A N 1
ATOM 1421 C CA . ALA A 1 178 ? 28.113 53.724 64.013 1.00 10.57 179 ALA A CA 1
ATOM 1422 C C . ALA A 1 178 ? 27.868 55.138 64.647 1.00 10.57 179 ALA A C 1
ATOM 1423 O O . ALA A 1 178 ? 27.081 55.338 65.569 1.00 10.57 179 ALA A O 1
ATOM 1425 N N . ALA A 1 179 ? 28.521 56.120 64.063 1.00 9.55 180 ALA A N 1
ATOM 1426 C CA . ALA A 1 179 ? 28.284 57.512 64.529 1.00 9.55 180 ALA A CA 1
ATOM 1427 C C . ALA A 1 179 ? 27.001 58.091 63.901 1.00 9.55 180 ALA A C 1
ATOM 1428 O O . ALA A 1 179 ? 26.281 58.891 64.534 1.00 9.55 180 ALA A O 1
ATOM 1430 N N . VAL A 1 180 ? 26.669 57.555 62.752 1.00 8.36 181 VAL A N 1
ATOM 1431 C CA . VAL A 1 180 ? 25.307 57.911 62.215 1.00 8.36 181 VAL A CA 1
ATOM 1432 C C . VAL A 1 180 ? 24.271 57.380 63.115 1.00 8.36 181 VAL A C 1
ATOM 1433 O O . VAL A 1 180 ? 23.346 58.133 63.539 1.00 8.36 181 VAL A O 1
ATOM 1437 N N . VAL A 1 181 ? 24.506 56.125 63.522 1.00 12.78 182 VAL A N 1
ATOM 1438 C CA . VAL A 1 181 ? 23.502 55.506 64.374 1.00 12.78 182 VAL A CA 1
ATOM 1439 C C . VAL A 1 181 ? 23.580 56.201 65.714 1.00 12.78 182 VAL A C 1
ATOM 1440 O O . VAL A 1 181 ? 22.515 56.304 66.342 1.00 12.78 182 VAL A O 1
ATOM 1444 N N . GLU A 1 182 ? 24.790 56.652 66.104 1.00 25.36 183 GLU A N 1
ATOM 1445 C CA . GLU A 1 182 ? 24.740 57.276 67.397 1.00 25.36 183 GLU A CA 1
ATOM 1446 C C . GLU A 1 182 ? 23.800 58.482 67.269 1.00 25.36 183 GLU A C 1
ATOM 1447 O O . GLU A 1 182 ? 23.290 58.884 68.285 1.00 25.36 183 GLU A O 1
ATOM 1453 N N . ALA A 1 183 ? 24.008 59.217 66.223 1.00 17.89 184 ALA A N 1
ATOM 1454 C CA . ALA A 1 183 ? 23.494 60.573 66.182 1.00 17.89 184 ALA A CA 1
ATOM 1455 C C . ALA A 1 183 ? 21.994 60.597 65.915 1.00 17.89 184 ALA A C 1
ATOM 1456 O O . ALA A 1 183 ? 21.379 61.634 66.174 1.00 17.89 184 ALA A O 1
ATOM 1458 N N . LEU A 1 184 ? 21.380 59.477 65.516 1.00 22.11 185 LEU A N 1
ATOM 1459 C CA . LEU A 1 184 ? 20.016 59.398 64.963 1.00 22.11 185 LEU A CA 1
ATOM 1460 C C . LEU A 1 184 ? 19.023 59.396 66.104 1.00 22.11 185 LEU A C 1
ATOM 1461 O O . LEU A 1 184 ? 19.255 58.669 67.084 1.00 22.11 185 LEU A O 1
ATOM 1466 N N . GLY A 1 185 ? 18.128 60.430 66.131 1.00 18.99 186 GLY A N 1
ATOM 1467 C CA . GLY A 1 185 ? 17.172 60.770 67.183 1.00 18.99 186 GLY A CA 1
ATOM 1468 C C . GLY A 1 185 ? 15.993 61.140 66.298 1.00 18.99 186 GLY A C 1
ATOM 1469 O O . GLY A 1 185 ? 16.158 61.635 65.193 1.00 18.99 186 GLY A O 1
ATOM 1470 N N . ASP A 1 186 ? 14.816 61.057 66.817 1.00 21.15 187 ASP A N 1
ATOM 1471 C CA . ASP A 1 186 ? 13.729 61.651 66.061 1.00 21.15 187 ASP A CA 1
ATOM 1472 C C . ASP A 1 186 ? 13.836 63.161 66.207 1.00 21.15 187 ASP A C 1
ATOM 1473 O O . ASP A 1 186 ? 14.158 63.644 67.298 1.00 21.15 187 ASP A O 1
ATOM 1478 N N . GLN A 1 187 ? 13.592 63.690 65.072 1.00 17.91 188 GLN A N 1
ATOM 1479 C CA . GLN A 1 187 ? 13.588 65.090 64.684 1.00 17.91 188 GLN A CA 1
ATOM 1480 C C . GLN A 1 187 ? 14.977 65.740 64.708 1.00 17.91 188 GLN A C 1
ATOM 1481 O O . GLN A 1 187 ? 15.130 66.964 64.493 1.00 17.91 188 GLN A O 1
ATOM 1487 N N . VAL A 1 188 ? 15.985 64.858 64.410 1.00 18.59 189 VAL A N 1
ATOM 1488 C CA . VAL A 1 188 ? 17.427 65.323 64.164 1.00 18.59 189 VAL A CA 1
ATOM 1489 C C . VAL A 1 188 ? 17.378 65.787 62.735 1.00 18.59 189 VAL A C 1
ATOM 1490 O O . VAL A 1 188 ? 16.780 65.123 61.889 1.00 18.59 189 VAL A O 1
ATOM 1494 N N . PRO A 1 189 ? 18.090 66.982 62.535 1.00 12.35 190 PRO A N 1
ATOM 1495 C CA . PRO A 1 189 ? 18.309 67.500 61.127 1.00 12.35 190 PRO A CA 1
ATOM 1496 C C . PRO A 1 189 ? 19.340 66.547 60.432 1.00 12.35 190 PRO A C 1
ATOM 1497 O O . PRO A 1 189 ? 20.274 66.142 61.171 1.00 12.35 190 PRO A O 1
ATOM 1501 N N . GLU A 1 190 ? 19.231 66.468 59.108 1.00 10.08 191 GLU A N 1
ATOM 1502 C CA . GLU A 1 190 ? 20.229 65.704 58.366 1.00 10.08 191 GLU A CA 1
ATOM 1503 C C . GLU A 1 190 ? 21.667 66.125 58.724 1.00 10.08 191 GLU A C 1
ATOM 1504 O O . GLU A 1 190 ? 22.555 65.233 58.800 1.00 10.08 191 GLU A O 1
ATOM 1510 N N . TYR A 1 191 ? 21.859 67.492 58.757 1.00 12.75 192 TYR A N 1
ATOM 1511 C CA . TYR A 1 191 ? 23.246 68.010 58.870 1.00 12.75 192 TYR A CA 1
ATOM 1512 C C . TYR A 1 191 ? 23.939 67.692 60.134 1.00 12.75 192 TYR A C 1
ATOM 1513 O O . TYR A 1 191 ? 25.150 67.560 60.149 1.00 12.75 192 TYR A O 1
ATOM 1522 N N . GLU A 1 192 ? 23.194 67.504 61.178 1.00 9.08 193 GLU A N 1
ATOM 1523 C CA . GLU A 1 192 ? 23.767 67.274 62.466 1.00 9.08 193 GLU A CA 1
ATOM 1524 C C . GLU A 1 192 ? 24.296 65.885 62.320 1.00 9.08 193 GLU A C 1
ATOM 1525 O O . GLU A 1 192 ? 25.306 65.525 62.898 1.00 9.08 193 GLU A O 1
ATOM 1531 N N . VAL A 1 193 ? 23.462 65.021 61.772 1.00 15.23 194 VAL A N 1
ATOM 1532 C CA . VAL A 1 193 ? 23.891 63.621 61.677 1.00 15.23 194 VAL A CA 1
ATOM 1533 C C . VAL A 1 193 ? 25.204 63.434 60.808 1.00 15.23 194 VAL A C 1
ATOM 1534 O O . VAL A 1 193 ? 26.190 62.773 61.192 1.00 15.23 194 VAL A O 1
ATOM 1538 N N . ALA A 1 194 ? 25.238 64.042 59.614 1.00 10.73 195 ALA A N 1
ATOM 1539 C CA . ALA A 1 194 ? 26.441 64.202 58.745 1.00 10.73 195 ALA A CA 1
ATOM 1540 C C . ALA A 1 194 ? 27.694 64.745 59.512 1.00 10.73 195 ALA A C 1
ATOM 1541 O O . ALA A 1 194 ? 28.804 64.163 59.331 1.00 10.73 195 ALA A O 1
ATOM 1543 N N . LEU A 1 195 ? 27.477 65.753 60.291 1.00 14.36 196 LEU A N 1
ATOM 1544 C CA . LEU A 1 195 ? 28.559 66.398 61.015 1.00 14.36 196 LEU A CA 1
ATOM 1545 C C . LEU A 1 195 ? 29.115 65.442 62.062 1.00 14.36 196 LEU A C 1
ATOM 1546 O O . LEU A 1 195 ? 30.320 65.292 62.177 1.00 14.36 196 LEU A O 1
ATOM 1551 N N . HIS A 1 196 ? 28.252 64.667 62.773 1.00 12.12 197 HIS A N 1
ATOM 1552 C CA . HIS A 1 196 ? 28.727 63.762 63.788 1.00 12.12 197 HIS A CA 1
ATOM 1553 C C . HIS A 1 196 ? 29.471 62.557 63.254 1.00 12.12 197 HIS A C 1
ATOM 1554 O O . HIS A 1 196 ? 30.607 62.349 63.679 1.00 12.12 197 HIS A O 1
ATOM 1561 N N . ALA A 1 197 ? 29.055 62.154 62.042 1.00 9.68 198 ALA A N 1
ATOM 1562 C CA . ALA A 1 197 ? 29.766 61.094 61.349 1.00 9.68 198 ALA A CA 1
ATOM 1563 C C . ALA A 1 197 ? 31.145 61.471 60.812 1.00 9.68 198 ALA A C 1
ATOM 1564 O O . ALA A 1 197 ? 32.132 60.752 60.987 1.00 9.68 198 ALA A O 1
ATOM 1566 N N . THR A 1 198 ? 31.208 62.527 60.239 1.00 13.38 199 THR A N 1
ATOM 1567 C CA . THR A 1 198 ? 32.437 62.972 59.561 1.00 13.38 199 THR A CA 1
ATOM 1568 C C . THR A 1 198 ? 33.442 63.426 60.643 1.00 13.38 199 THR A C 1
ATOM 1569 O O . THR A 1 198 ? 34.583 63.066 60.349 1.00 13.38 199 THR A O 1
ATOM 1573 N N . GLN A 1 199 ? 33.020 64.012 61.785 1.00 8.91 200 GLN A N 1
ATOM 1574 C CA . GLN A 1 199 ? 33.967 64.160 62.928 1.00 8.91 200 GLN A CA 1
ATOM 1575 C C . GLN A 1 199 ? 34.558 62.856 63.482 1.00 8.91 200 GLN A C 1
ATOM 1576 O O . GLN A 1 199 ? 35.793 62.681 63.653 1.00 8.91 200 GLN A O 1
ATOM 1582 N N . ALA A 1 200 ? 33.637 61.888 63.506 1.00 8.88 201 ALA A N 1
ATOM 1583 C CA . ALA A 1 200 ? 34.053 60.483 63.854 1.00 8.88 201 ALA A CA 1
ATOM 1584 C C . ALA A 1 200 ? 35.153 59.993 62.886 1.00 8.88 201 ALA A C 1
ATOM 1585 O O . ALA A 1 200 ? 36.216 59.458 63.205 1.00 8.88 201 ALA A O 1
ATOM 1587 N N . MET A 1 201 ? 34.968 60.234 61.671 1.00 8.83 202 MET A N 1
ATOM 1588 C CA . MET A 1 201 ? 35.940 59.732 60.746 1.00 8.83 202 MET A CA 1
ATOM 1589 C C . MET A 1 201 ? 37.279 60.467 60.664 1.00 8.83 202 MET A C 1
ATOM 1590 O O . MET A 1 201 ? 38.315 59.764 60.658 1.00 8.83 202 MET A O 1
ATOM 1595 N N . VAL A 1 202 ? 37.216 61.849 60.647 1.00 13.28 203 VAL A N 1
ATOM 1596 C CA . VAL A 1 202 ? 38.419 62.714 60.681 1.00 13.28 203 VAL A CA 1
ATOM 1597 C C . VAL A 1 202 ? 39.389 62.294 61.803 1.00 13.28 203 VAL A C 1
ATOM 1598 O O . VAL A 1 202 ? 40.593 62.174 61.578 1.00 13.28 203 VAL A O 1
ATOM 1602 N N . ARG A 1 203 ? 38.852 62.179 62.966 1.00 14.77 204 ARG A N 1
ATOM 1603 C CA . ARG A 1 203 ? 39.597 61.733 64.168 1.00 14.77 204 ARG A CA 1
ATOM 1604 C C . ARG A 1 203 ? 40.156 60.323 64.158 1.00 14.77 204 ARG A C 1
ATOM 1605 O O . ARG A 1 203 ? 41.376 60.225 64.285 1.00 14.77 204 ARG A O 1
ATOM 1613 N N . ALA A 1 204 ? 39.433 59.426 63.499 1.00 9.99 205 ALA A N 1
ATOM 1614 C CA . ALA A 1 204 ? 39.969 58.122 63.189 1.00 9.99 205 ALA A CA 1
ATOM 1615 C C . ALA A 1 204 ? 41.096 58.086 62.166 1.00 9.99 205 ALA A C 1
ATOM 1616 O O . ALA A 1 204 ? 41.950 57.130 62.058 1.00 9.99 205 ALA A O 1
ATOM 1618 N N . ILE A 1 205 ? 40.891 58.850 61.158 1.00 11.93 206 ILE A N 1
ATOM 1619 C CA . ILE A 1 205 ? 42.015 58.874 60.208 1.00 11.93 206 ILE A CA 1
ATOM 1620 C C . ILE A 1 205 ? 43.231 59.467 60.956 1.00 11.93 206 ILE A C 1
ATOM 1621 O O . ILE A 1 205 ? 44.394 59.054 60.730 1.00 11.93 206 ILE A O 1
ATOM 1626 N N . ALA A 1 206 ? 42.920 60.457 61.765 1.00 17.90 207 ALA A N 1
ATOM 1627 C CA . ALA A 1 206 ? 44.054 61.117 62.347 1.00 17.90 207 ALA A CA 1
ATOM 1628 C C . ALA A 1 206 ? 44.751 60.219 63.388 1.00 17.90 207 ALA A C 1
ATOM 1629 O O . ALA A 1 206 ? 45.991 60.212 63.417 1.00 17.90 207 ALA A O 1
ATOM 1631 N N . ASP A 1 207 ? 44.055 59.358 64.068 1.00 18.37 208 ASP A N 1
ATOM 1632 C CA . ASP A 1 207 ? 44.797 58.364 64.785 1.00 18.37 208 ASP A CA 1
ATOM 1633 C C . ASP A 1 207 ? 45.645 57.547 63.817 1.00 18.37 208 ASP A C 1
ATOM 1634 O O . ASP A 1 207 ? 46.605 56.949 64.282 1.00 18.37 208 ASP A O 1
ATOM 1639 N N . THR A 1 208 ? 45.020 57.015 62.794 1.00 13.32 209 THR A N 1
ATOM 1640 C CA . THR A 1 208 ? 45.608 55.795 62.275 1.00 13.32 209 THR A CA 1
ATOM 1641 C C . THR A 1 208 ? 46.881 56.198 61.615 1.00 13.32 209 THR A C 1
ATOM 1642 O O . THR A 1 208 ? 47.658 55.331 61.249 1.00 13.32 209 THR A O 1
ATOM 1646 N N . PHE A 1 209 ? 46.861 57.348 61.026 1.00 17.97 210 PHE A N 1
ATOM 1647 C CA . PHE A 1 209 ? 47.877 57.456 59.973 1.00 17.97 210 PHE A CA 1
ATOM 1648 C C . PHE A 1 209 ? 48.896 58.537 60.386 1.00 17.97 210 PHE A C 1
ATOM 1649 O O . PHE A 1 209 ? 48.674 59.482 61.151 1.00 17.97 210 PHE A O 1
ATOM 1657 N N . GLU A 1 210 ? 50.065 58.448 59.858 1.00 36.44 211 GLU A N 1
ATOM 1658 C CA . GLU A 1 210 ? 51.082 59.391 60.303 0.00 0.00 211 GLU A CA 1
ATOM 1659 C C . GLU A 1 210 ? 51.513 60.211 59.104 1.00 36.44 211 GLU A C 1
ATOM 1660 O O . GLU A 1 210 ? 51.464 59.706 57.985 1.00 36.44 211 GLU A O 1
ATOM 1666 N N . ASP A 1 211 ? 51.815 61.460 59.284 1.00 22.67 212 ASP A N 1
ATOM 1667 C CA . ASP A 1 211 ? 52.079 62.285 58.181 1.00 22.67 212 ASP A CA 1
ATOM 1668 C C . ASP A 1 211 ? 50.808 62.553 57.344 1.00 22.67 212 ASP A C 1
ATOM 1669 O O . ASP A 1 211 ? 50.927 62.988 56.203 1.00 22.67 212 ASP A O 1
ATOM 1674 N N . VAL A 1 212 ? 49.719 62.213 57.906 1.00 17.82 213 VAL A N 1
ATOM 1675 C CA . VAL A 1 212 ? 48.480 62.386 57.050 1.00 17.82 213 VAL A CA 1
ATOM 1676 C C . VAL A 1 212 ? 47.891 63.819 56.842 1.00 17.82 213 VAL A C 1
ATOM 1677 O O . VAL A 1 212 ? 47.863 64.584 57.787 1.00 17.82 213 VAL A O 1
ATOM 1681 N N . GLU A 1 213 ? 47.364 64.040 55.655 1.00 8.94 214 GLU A N 1
ATOM 1682 C CA . GLU A 1 213 ? 46.608 65.309 55.338 1.00 8.94 214 GLU A CA 1
ATOM 1683 C C . GLU A 1 213 ? 45.139 65.053 55.413 1.00 8.94 214 GLU A C 1
ATOM 1684 O O . GLU A 1 213 ? 44.677 64.030 54.887 1.00 8.94 214 GLU A O 1
ATOM 1690 N N . LEU A 1 214 ? 44.591 65.732 56.301 1.00 14.65 215 LEU A N 1
ATOM 1691 C CA . LEU A 1 214 ? 43.128 65.616 56.572 1.00 14.65 215 LEU A CA 1
ATOM 1692 C C . LEU A 1 214 ? 42.318 66.526 55.618 1.00 14.65 215 LEU A C 1
ATOM 1693 O O . LEU A 1 214 ? 42.210 67.727 55.813 1.00 14.65 215 LEU A O 1
ATOM 1698 N N . MET A 1 215 ? 41.747 65.913 54.544 1.00 10.02 216 MET A N 1
ATOM 1699 C CA . MET A 1 215 ? 40.958 66.663 53.564 1.00 10.02 216 MET A CA 1
ATOM 1700 C C . MET A 1 215 ? 39.707 65.787 53.308 1.00 10.02 216 MET A C 1
ATOM 1701 O O . MET A 1 215 ? 39.968 64.584 53.080 1.00 10.02 216 MET A O 1
ATOM 1706 N N . ASP A 1 216 ? 38.720 66.501 52.713 1.00 16.10 217 ASP A N 1
ATOM 1707 C CA . ASP A 1 216 ? 37.560 66.054 51.833 1.00 16.10 217 ASP A CA 1
ATOM 1708 C C . ASP A 1 216 ? 36.572 65.030 52.466 1.00 16.10 217 ASP A C 1
ATOM 1709 O O . ASP A 1 216 ? 35.426 64.863 51.996 1.00 16.10 217 ASP A O 1
ATOM 1714 N N . THR A 1 217 ? 36.938 64.338 53.565 1.00 11.27 218 THR A N 1
ATOM 1715 C CA . THR A 1 217 ? 36.104 63.296 54.152 1.00 11.27 218 THR A CA 1
ATOM 1716 C C . THR A 1 217 ? 34.714 63.790 54.408 1.00 11.27 218 THR A C 1
ATOM 1717 O O . THR A 1 217 ? 34.626 64.890 54.960 1.00 11.27 218 THR A O 1
ATOM 1721 N N . TRP A 1 218 ? 33.703 63.072 53.772 1.00 14.86 219 TRP A N 1
ATOM 1722 C CA . TRP A 1 218 ? 32.266 63.518 54.001 1.00 14.86 219 TRP A CA 1
ATOM 1723 C C . TRP A 1 218 ? 31.278 62.431 54.472 1.00 14.86 219 TRP A C 1
ATOM 1724 O O . TRP A 1 218 ? 31.542 61.292 54.188 1.00 14.86 219 TRP A O 1
ATOM 1735 N N . THR A 1 219 ? 30.022 62.870 54.854 1.00 9.52 220 THR A N 1
ATOM 1736 C CA . THR A 1 219 ? 28.868 61.999 55.002 1.00 9.52 220 THR A CA 1
ATOM 1737 C C . THR A 1 219 ? 27.766 62.552 54.123 1.00 9.52 220 THR A C 1
ATOM 1738 O O . THR A 1 219 ? 27.503 63.709 54.353 1.00 9.52 220 THR A O 1
ATOM 1742 N N . TRP A 1 220 ? 26.942 61.728 53.429 1.00 8.38 221 TRP A N 1
ATOM 1743 C CA . TRP A 1 220 ? 25.555 62.077 52.940 1.00 8.38 221 TRP A CA 1
ATOM 1744 C C . TRP A 1 220 ? 24.583 61.281 53.758 1.00 8.38 221 TRP A C 1
ATOM 1745 O O . TRP A 1 220 ? 24.792 60.101 54.022 1.00 8.38 221 TRP A O 1
ATOM 1756 N N . PHE A 1 221 ? 23.822 61.961 54.429 1.00 9.42 222 PHE A N 1
ATOM 1757 C CA . PHE A 1 221 ? 22.837 61.346 55.247 1.00 9.42 222 PHE A CA 1
ATOM 1758 C C . PHE A 1 221 ? 21.486 61.947 54.825 1.00 9.42 222 PHE A C 1
ATOM 1759 O O . PHE A 1 221 ? 21.355 63.176 54.753 1.00 9.42 222 PHE A O 1
ATOM 1767 N N . GLN A 1 222 ? 20.715 61.069 54.127 1.00 11.39 223 GLN A N 1
ATOM 1768 C CA . GLN A 1 222 ? 19.479 61.375 53.374 1.00 11.39 223 GLN A CA 1
ATOM 1769 C C . GLN A 1 222 ? 18.178 60.819 54.026 1.00 11.39 223 GLN A C 1
ATOM 1770 O O . GLN A 1 222 ? 18.084 59.686 54.526 1.00 11.39 223 GLN A O 1
ATOM 1776 N N . SER A 1 223 ? 17.178 61.665 54.138 1.00 8.18 224 SER A N 1
ATOM 1777 C CA . SER A 1 223 ? 15.920 61.208 54.725 1.00 8.18 224 SER A CA 1
ATOM 1778 C C . SER A 1 223 ? 14.770 61.502 53.782 1.00 8.18 224 SER A C 1
ATOM 1779 O O . SER A 1 223 ? 14.844 62.519 53.157 1.00 8.18 224 SER A O 1
ATOM 1782 N N . GLY A 1 224 ? 13.708 60.573 53.703 1.00 16.08 225 GLY A N 1
ATOM 1783 C CA . GLY A 1 224 ? 12.439 60.776 53.036 1.00 16.08 225 GLY A CA 1
ATOM 1784 C C . GLY A 1 224 ? 12.619 60.871 51.534 1.00 16.08 225 GLY A C 1
ATOM 1785 O O . GLY A 1 224 ? 13.507 60.167 51.046 1.00 16.08 225 GLY A O 1
ATOM 1786 N N . ILE A 1 225 ? 12.295 62.005 50.922 1.00 11.64 226 ILE A N 1
ATOM 1787 C CA . ILE A 1 225 ? 12.545 62.110 49.505 1.00 11.64 226 ILE A CA 1
ATOM 1788 C C . ILE A 1 225 ? 14.024 62.361 49.085 1.00 11.64 226 ILE A C 1
ATOM 1789 O O . ILE A 1 225 ? 14.381 62.338 47.902 1.00 11.64 226 ILE A O 1
ATOM 1794 N N . ASN A 1 226 ? 14.828 62.839 50.068 1.00 11.32 227 ASN A N 1
ATOM 1795 C CA . ASN A 1 226 ? 16.242 63.148 49.788 1.00 11.32 227 ASN A CA 1
ATOM 1796 C C . ASN A 1 226 ? 17.030 61.843 49.612 1.00 11.32 227 ASN A C 1
ATOM 1797 O O . ASN A 1 226 ? 17.933 61.933 48.792 1.00 11.32 227 ASN A O 1
ATOM 1802 N N . THR A 1 227 ? 16.327 60.701 49.879 1.00 12.12 228 THR A N 1
ATOM 1803 C CA . THR A 1 227 ? 16.937 59.405 49.529 1.00 12.12 228 THR A CA 1
ATOM 1804 C C . THR A 1 227 ? 16.687 59.032 48.078 1.00 12.12 228 THR A C 1
ATOM 1805 O O . THR A 1 227 ? 17.274 58.054 47.561 1.00 12.12 228 THR A O 1
ATOM 1809 N N . ASP A 1 228 ? 16.185 59.964 47.260 1.00 13.33 229 ASP A N 1
ATOM 1810 C CA . ASP A 1 228 ? 15.898 59.505 45.913 1.00 13.33 229 ASP A CA 1
ATOM 1811 C C . ASP A 1 228 ? 17.050 59.643 44.935 1.00 13.33 229 ASP A C 1
ATOM 1812 O O . ASP A 1 228 ? 16.999 58.984 43.901 1.00 13.33 229 ASP A O 1
ATOM 1817 N N . GLY A 1 229 ? 18.207 60.264 45.377 1.00 10.60 230 GLY A N 1
ATOM 1818 C CA . GLY A 1 229 ? 19.444 60.161 44.528 1.00 10.60 230 GLY A CA 1
ATOM 1819 C C . GLY A 1 229 ? 20.689 60.033 45.434 1.00 10.60 230 GLY A C 1
ATOM 1820 O O . GLY A 1 229 ? 20.666 60.526 46.537 1.00 10.60 230 GLY A O 1
ATOM 1821 N N . ALA A 1 230 ? 21.402 59.009 45.163 1.00 10.79 231 ALA A N 1
ATOM 1822 C CA . ALA A 1 230 ? 22.505 58.494 46.016 1.00 10.79 231 ALA A CA 1
ATOM 1823 C C . ALA A 1 230 ? 23.483 59.617 46.369 1.00 10.79 231 ALA A C 1
ATOM 1824 O O . ALA A 1 230 ? 24.224 59.380 47.323 1.00 10.79 231 ALA A O 1
ATOM 1826 N N . HIS A 1 231 ? 23.587 60.690 45.475 1.00 11.08 232 HIS A N 1
ATOM 1827 C CA . HIS A 1 231 ? 24.623 61.787 45.619 1.00 11.08 232 HIS A CA 1
ATOM 1828 C C . HIS A 1 231 ? 24.011 63.109 46.126 1.00 11.08 232 HIS A C 1
ATOM 1829 O O . HIS A 1 231 ? 24.665 64.175 45.996 1.00 11.08 232 HIS A O 1
ATOM 1836 N N . ASN A 1 232 ? 22.865 62.869 46.809 1.00 13.67 233 ASN A N 1
ATOM 1837 C CA . ASN A 1 232 ? 22.073 64.042 47.177 1.00 13.67 233 ASN A CA 1
ATOM 1838 C C . ASN A 1 232 ? 22.661 64.637 48.485 1.00 13.67 233 ASN A C 1
ATOM 1839 O O . ASN A 1 232 ? 22.845 63.929 49.464 1.00 13.67 233 ASN A O 1
ATOM 1844 N N . PRO A 1 233 ? 22.770 65.958 48.382 1.00 12.11 234 PRO A N 1
ATOM 1845 C CA . PRO A 1 233 ? 23.271 66.947 49.455 1.00 12.11 234 PRO A CA 1
ATOM 1846 C C . PRO A 1 233 ? 22.362 66.994 50.672 1.00 12.11 234 PRO A C 1
ATOM 1847 O O . PRO A 1 233 ? 21.146 66.719 50.656 1.00 12.11 234 PRO A O 1
ATOM 1851 N N . VAL A 1 234 ? 23.098 66.865 51.762 1.00 19.26 235 VAL A N 1
ATOM 1852 C CA . VAL A 1 234 ? 22.519 67.125 53.115 1.00 19.26 235 VAL A CA 1
ATOM 1853 C C . VAL A 1 234 ? 21.591 68.390 53.033 1.00 19.26 235 VAL A C 1
ATOM 1854 O O . VAL A 1 234 ? 21.915 69.378 52.404 1.00 19.26 235 VAL A O 1
ATOM 1858 N N . THR A 1 235 ? 20.441 68.301 53.715 1.00 7.77 236 THR A N 1
ATOM 1859 C CA . THR A 1 235 ? 19.506 69.450 53.864 1.00 7.77 236 THR A CA 1
ATOM 1860 C C . THR A 1 235 ? 19.303 69.707 55.331 1.00 7.77 236 THR A C 1
ATOM 1861 O O . THR A 1 235 ? 19.741 68.938 56.264 1.00 7.77 236 THR A O 1
ATOM 1865 N N . THR A 1 236 ? 18.389 70.585 55.606 1.00 16.26 237 THR A N 1
ATOM 1866 C CA . THR A 1 236 ? 18.005 70.630 57.012 1.00 16.26 237 THR A CA 1
ATOM 1867 C C . THR A 1 236 ? 16.748 69.862 57.382 1.00 16.26 237 THR A C 1
ATOM 1868 O O . THR A 1 236 ? 16.259 69.982 58.514 1.00 16.26 237 THR A O 1
ATOM 1872 N N . ARG A 1 237 ? 16.267 69.011 56.484 1.00 13.64 238 ARG A N 1
ATOM 1873 C CA . ARG A 1 237 ? 15.094 68.121 56.869 1.00 13.64 238 ARG A CA 1
ATOM 1874 C C . ARG A 1 237 ? 15.310 67.420 58.199 1.00 13.64 238 ARG A C 1
ATOM 1875 O O . ARG A 1 237 ? 16.340 66.806 58.402 1.00 13.64 238 ARG A O 1
ATOM 1883 N N . LYS A 1 238 ? 14.324 67.398 59.040 1.00 13.90 239 LYS A N 1
ATOM 1884 C CA . LYS A 1 238 ? 14.312 66.512 60.210 1.00 13.90 239 LYS A CA 1
ATOM 1885 C C . LYS A 1 238 ? 13.731 65.093 59.973 1.00 13.90 239 LYS A C 1
ATOM 1886 O O . LYS A 1 238 ? 12.779 64.887 59.228 1.00 13.90 239 LYS A O 1
ATOM 1892 N N . VAL A 1 239 ? 14.346 64.108 60.622 1.00 15.52 240 VAL A N 1
ATOM 1893 C CA . VAL A 1 239 ? 13.965 62.669 60.658 1.00 15.52 240 VAL A CA 1
ATOM 1894 C C . VAL A 1 239 ? 12.814 62.480 61.618 1.00 15.52 240 VAL A C 1
ATOM 1895 O O . VAL A 1 239 ? 13.011 62.512 62.839 1.00 15.52 240 VAL A O 1
ATOM 1899 N N . ASN A 1 240 ? 11.790 61.894 60.962 1.00 21.09 241 ASN A N 1
ATOM 1900 C CA . ASN A 1 240 ? 10.656 61.234 61.558 1.00 21.09 241 ASN A CA 1
ATOM 1901 C C . ASN A 1 240 ? 10.974 59.738 61.594 1.00 21.09 241 ASN A C 1
ATOM 1902 O O . ASN A 1 240 ? 11.574 59.165 60.697 1.00 21.09 241 ASN A O 1
ATOM 1907 N N . LYS A 1 241 ? 10.545 59.191 62.695 1.00 17.14 242 LYS A N 1
ATOM 1908 C CA . LYS A 1 241 ? 10.408 57.763 62.789 1.00 17.14 242 LYS A CA 1
ATOM 1909 C C . LYS A 1 241 ? 9.709 57.113 61.576 1.00 17.14 242 LYS A C 1
ATOM 1910 O O . LYS A 1 241 ? 8.721 57.673 61.061 1.00 17.14 242 LYS A O 1
ATOM 1916 N N . GLY A 1 242 ? 10.244 55.945 61.123 1.00 9.72 243 GLY A N 1
ATOM 1917 C CA . GLY A 1 242 ? 9.437 55.411 59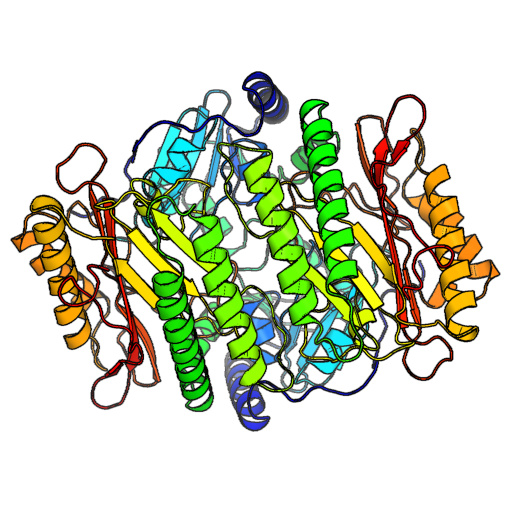.914 1.00 9.72 243 GLY A CA 1
ATOM 1918 C C . GLY A 1 242 ? 9.949 55.989 58.637 1.00 9.72 243 GLY A C 1
ATOM 1919 O O . GLY A 1 242 ? 9.716 55.443 57.597 1.00 9.72 243 GLY A O 1
ATOM 1920 N N . ASP A 1 243 ? 10.538 57.214 58.638 1.00 17.81 244 ASP A N 1
ATOM 1921 C CA . ASP A 1 243 ? 11.113 57.746 57.353 1.00 17.81 244 ASP A CA 1
ATOM 1922 C C . ASP A 1 243 ? 12.096 56.752 56.787 1.00 17.81 244 ASP A C 1
ATOM 1923 O O . ASP A 1 243 ? 12.832 56.157 57.574 1.00 17.81 244 ASP A O 1
ATOM 1928 N N . ILE A 1 244 ? 12.167 56.671 55.484 1.00 7.45 245 ILE A N 1
ATOM 1929 C CA . ILE A 1 244 ? 13.321 55.902 54.893 1.00 7.45 245 ILE A CA 1
ATOM 1930 C C . ILE A 1 244 ? 14.647 56.767 54.938 1.00 7.45 245 ILE A C 1
ATOM 1931 O O . ILE A 1 244 ? 14.615 58.010 54.891 1.00 7.45 245 ILE A O 1
ATOM 1936 N N . LEU A 1 245 ? 15.718 56.139 55.328 1.00 16.15 246 LEU A N 1
ATOM 1937 C CA . LEU A 1 245 ? 16.947 56.871 55.589 1.00 16.15 246 LEU A CA 1
ATOM 1938 C C . LEU A 1 245 ? 18.022 56.253 54.704 1.00 16.15 246 LEU A C 1
ATOM 1939 O O . LEU A 1 245 ? 18.002 55.050 54.447 1.00 16.15 246 LEU A O 1
ATOM 1944 N N . SER A 1 246 ? 19.054 57.102 54.427 1.00 8.94 247 SER A N 1
ATOM 1945 C CA . SER A 1 246 ? 20.277 56.494 53.828 1.00 8.94 247 SER A CA 1
ATOM 1946 C C . SER A 1 246 ? 21.432 57.107 54.588 1.00 8.94 247 SER A C 1
ATOM 1947 O O . SER A 1 246 ? 21.509 58.360 54.576 1.00 8.94 247 SER A O 1
ATOM 1950 N N . LEU A 1 247 ? 22.373 56.231 54.989 1.00 16.06 248 LEU A N 1
ATOM 1951 C CA . LEU A 1 247 ? 23.669 56.516 55.645 1.00 16.06 248 LEU A CA 1
ATOM 1952 C C . LEU A 1 247 ? 24.683 56.301 54.502 1.00 16.06 248 LEU A C 1
ATOM 1953 O O . LEU A 1 247 ? 24.702 55.309 53.787 1.00 16.06 248 LEU A O 1
ATOM 1958 N N . ASN A 1 248 ? 25.613 57.311 54.293 1.00 7.16 249 ASN A N 1
ATOM 1959 C CA . ASN A 1 248 ? 26.710 57.139 53.329 1.00 7.16 249 ASN A CA 1
ATOM 1960 C C . ASN A 1 248 ? 27.911 57.844 53.889 1.00 7.16 249 ASN A C 1
ATOM 1961 O O . ASN A 1 248 ? 27.713 59.026 54.031 1.00 7.16 249 ASN A O 1
ATOM 1966 N N . CYS A 1 249 ? 29.015 57.146 54.096 1.00 8.15 250 CYS A N 1
ATOM 1967 C CA . CYS A 1 249 ? 30.106 57.763 54.873 1.00 8.15 250 CYS A CA 1
ATOM 1968 C C . CYS A 1 249 ? 31.342 57.451 54.080 1.00 8.15 250 CYS A C 1
ATOM 1969 O O . CYS A 1 249 ? 31.483 56.271 53.660 1.00 8.15 250 CYS A O 1
ATOM 1972 N N . PHE A 1 250 ? 32.088 58.499 53.853 1.00 7.59 251 PHE A N 1
ATOM 1973 C CA . PHE A 1 250 ? 33.227 58.446 52.877 1.00 7.59 251 PHE A CA 1
ATOM 1974 C C . PHE A 1 250 ? 34.595 59.014 53.436 1.00 7.59 251 PHE A C 1
ATOM 1975 O O . PHE A 1 250 ? 34.987 60.226 53.231 1.00 7.59 251 PHE A O 1
ATOM 1983 N N . PRO A 1 251 ? 35.394 58.112 53.993 1.00 12.96 252 PRO A N 1
ATOM 1984 C CA . PRO A 1 251 ? 36.759 58.531 54.358 1.00 12.96 252 PRO A CA 1
ATOM 1985 C C . PRO A 1 251 ? 37.606 58.770 53.102 1.00 12.96 252 PRO A C 1
ATOM 1986 O O . PRO A 1 251 ? 37.577 58.098 52.055 1.00 12.96 252 PRO A O 1
ATOM 1990 N N . MET A 1 252 ? 38.261 59.861 53.116 1.00 13.30 253 MET A N 1
ATOM 1991 C CA . MET A 1 252 ? 39.165 60.250 51.982 1.00 13.30 253 MET A CA 1
ATOM 1992 C C . MET A 1 252 ? 40.601 60.326 52.553 1.00 13.30 253 MET A C 1
ATOM 1993 O O . MET A 1 252 ? 40.859 61.202 53.409 1.00 13.30 253 MET A O 1
ATOM 1998 N N . ILE A 1 253 ? 41.452 59.336 52.287 1.00 15.68 254 ILE A N 1
ATOM 1999 C CA . ILE A 1 253 ? 42.764 59.177 52.922 1.00 15.68 254 ILE A CA 1
ATOM 2000 C C . ILE A 1 253 ? 43.807 59.236 51.839 1.00 15.68 254 ILE A C 1
ATOM 2001 O O . ILE A 1 253 ? 44.027 58.188 51.227 1.00 15.68 254 ILE A O 1
ATOM 2006 N N . ALA A 1 254 ? 44.573 60.272 51.864 1.00 9.14 255 ALA A N 1
ATOM 2007 C CA . ALA A 1 254 ? 45.704 60.372 50.887 1.00 9.14 255 ALA A CA 1
ATOM 2008 C C . ALA A 1 254 ? 45.234 60.109 49.466 1.00 9.14 255 ALA A C 1
ATOM 2009 O O . ALA A 1 254 ? 45.995 59.649 48.583 1.00 9.14 255 ALA A O 1
ATOM 2011 N N . GLY A 1 255 ? 44.000 60.631 49.160 1.00 11.60 256 GLY A N 1
ATOM 2012 C CA . GLY A 1 255 ? 43.484 60.501 47.806 1.00 11.60 256 GLY A CA 1
ATOM 2013 C C . GLY A 1 255 ? 42.728 59.163 47.516 1.00 11.60 256 GLY A C 1
ATOM 2014 O O . GLY A 1 255 ? 42.202 59.005 46.383 1.00 11.60 256 GLY A O 1
ATOM 2015 N N . TYR A 1 256 ? 42.803 58.271 48.500 1.00 7.41 257 TYR A N 1
ATOM 2016 C CA . TYR A 1 256 ? 42.134 56.880 48.491 1.00 7.41 257 TYR A CA 1
ATOM 2017 C C . TYR A 1 256 ? 40.744 56.996 49.082 1.00 7.41 257 TYR A C 1
ATOM 2018 O O . TYR A 1 256 ? 40.602 57.420 50.234 1.00 7.41 257 TYR A O 1
ATOM 2027 N N . TYR A 1 257 ? 39.778 56.662 48.322 1.00 13.98 258 TYR A N 1
ATOM 2028 C CA . TYR A 1 257 ? 38.308 56.715 48.610 1.00 13.98 258 TYR A CA 1
ATOM 2029 C C . TYR A 1 257 ? 37.799 55.311 49.113 1.00 13.98 258 TYR A C 1
ATOM 2030 O O . TYR A 1 257 ? 38.192 54.296 48.538 1.00 13.98 258 TYR A O 1
ATOM 2039 N N . THR A 1 258 ? 36.920 55.300 50.132 1.00 9.50 259 THR A N 1
ATOM 2040 C CA . THR A 1 258 ? 36.209 54.039 50.391 1.00 9.50 259 THR A CA 1
ATOM 2041 C C . THR A 1 258 ? 34.838 54.571 50.894 1.00 9.50 259 THR A C 1
ATOM 2042 O O . THR A 1 258 ? 34.649 55.797 51.048 1.00 9.50 259 THR A O 1
ATOM 2046 N N . ALA A 1 259 ? 33.839 53.641 51.054 1.00 14.57 260 ALA A N 1
ATOM 2047 C CA . ALA A 1 259 ? 32.482 54.104 51.406 1.00 14.57 260 ALA A CA 1
ATOM 2048 C C . ALA A 1 259 ? 31.680 52.912 51.894 1.00 14.57 260 ALA A C 1
ATOM 2049 O O . ALA A 1 259 ? 31.993 51.768 51.607 1.00 14.57 260 ALA A O 1
ATOM 2051 N N . LEU A 1 260 ? 30.836 53.261 52.847 1.00 11.21 261 LEU A N 1
ATOM 2052 C CA . LEU A 1 260 ? 29.857 52.452 53.468 1.00 11.21 261 LEU A CA 1
ATOM 2053 C C . LEU A 1 260 ? 28.524 53.134 53.075 1.00 11.21 261 LEU A C 1
ATOM 2054 O O . LEU A 1 260 ? 28.317 54.334 53.287 1.00 11.21 261 LEU A O 1
ATOM 2059 N N . GLU A 1 261 ? 27.569 52.308 52.620 1.00 11.45 262 GLU A N 1
ATOM 2060 C CA . GLU A 1 261 ? 26.227 52.857 52.441 1.00 11.45 262 GLU A CA 1
ATOM 2061 C C . GLU A 1 261 ? 25.217 51.815 52.906 1.00 11.45 262 GLU A C 1
ATOM 2062 O O . GLU A 1 261 ? 25.429 50.628 52.669 1.00 11.45 262 GLU A O 1
ATOM 2068 N N . ARG A 1 262 ? 24.238 52.258 53.596 1.00 14.00 263 ARG A N 1
ATOM 2069 C CA . ARG A 1 262 ? 23.223 51.394 54.253 1.00 14.00 263 ARG A CA 1
ATOM 2070 C C . ARG A 1 262 ? 21.821 52.080 54.280 1.00 14.00 263 ARG A C 1
ATOM 2071 O O . ARG A 1 262 ? 21.756 53.242 54.695 1.00 14.00 263 ARG A O 1
ATOM 2079 N N . THR A 1 263 ? 20.704 51.339 53.831 1.00 10.13 264 THR A N 1
ATOM 2080 C CA . THR A 1 263 ? 19.330 51.734 54.219 1.00 10.13 264 THR A CA 1
ATOM 2081 C C . THR A 1 263 ? 19.245 51.520 55.718 1.00 10.13 264 THR A C 1
ATOM 2082 O O . THR A 1 263 ? 19.752 50.483 56.256 1.00 10.13 264 THR A O 1
ATOM 2086 N N . LEU A 1 264 ? 18.535 52.453 56.345 1.00 15.43 265 LEU A N 1
ATOM 2087 C CA . LEU A 1 264 ? 18.176 52.272 57.769 1.00 15.43 265 LEU A CA 1
ATOM 2088 C C . LEU A 1 264 ? 16.868 53.003 58.003 1.00 15.43 265 LEU A C 1
ATOM 2089 O O . LEU A 1 264 ? 16.486 53.754 57.077 1.00 15.43 265 LEU A O 1
ATOM 2094 N N . PHE A 1 265 ? 16.219 52.739 59.149 1.00 14.80 266 PHE A N 1
ATOM 2095 C CA . PHE A 1 265 ? 14.854 53.351 59.555 1.00 14.80 266 PHE A CA 1
ATOM 2096 C C . PHE A 1 265 ? 15.070 53.646 61.012 1.00 14.80 266 PHE A C 1
ATOM 2097 O O . PHE A 1 265 ? 15.486 52.776 61.747 1.00 14.80 266 PHE A O 1
ATOM 2105 N N . LEU A 1 266 ? 14.389 54.625 61.471 1.00 18.58 267 LEU A N 1
ATOM 2106 C CA . LEU A 1 266 ? 14.326 54.826 62.941 1.00 18.58 267 LEU A CA 1
ATOM 2107 C C . LEU A 1 266 ? 12.955 54.377 63.496 1.00 18.58 267 LEU A C 1
ATOM 2108 O O . LEU A 1 266 ? 11.940 54.821 62.956 1.00 18.58 267 LEU A O 1
ATOM 2113 N N . ASP A 1 267 ? 13.009 53.379 64.396 1.00 23.58 268 ASP A N 1
ATOM 2114 C CA . ASP A 1 267 ? 11.861 52.785 65.123 1.00 23.58 268 ASP A CA 1
ATOM 2115 C C . ASP A 1 267 ? 10.925 51.874 64.317 1.00 23.58 268 ASP A C 1
ATOM 2116 O O . ASP A 1 267 ? 10.444 50.838 64.757 1.00 23.58 268 ASP A O 1
ATOM 2121 N N . HIS A 1 268 ? 10.805 52.050 63.083 1.00 23.27 269 HIS A N 1
ATOM 2122 C CA . HIS A 1 268 ? 9.959 51.048 62.374 1.00 23.27 269 HIS A CA 1
ATOM 2123 C C . HIS A 1 268 ? 9.925 51.435 60.900 1.00 23.27 269 HIS A C 1
ATOM 2124 O O . HIS A 1 268 ? 10.301 52.489 60.401 1.00 23.27 269 HIS A O 1
ATOM 2131 N N . CYS A 1 269 ? 9.575 50.390 60.264 1.00 13.83 270 CYS A N 1
ATOM 2132 C CA . CYS A 1 269 ? 9.539 50.369 58.791 1.00 13.83 270 CYS A CA 1
ATOM 2133 C C . CYS A 1 269 ? 8.087 49.867 58.460 1.00 13.83 270 CYS A C 1
ATOM 2134 O O . CYS A 1 269 ? 7.823 48.647 58.793 1.00 13.83 270 CYS A O 1
ATOM 2137 N N . SER A 1 270 ? 7.477 50.600 57.520 1.00 20.41 271 SER A N 1
ATOM 2138 C CA . SER A 1 270 ? 6.210 50.056 57.130 1.00 20.41 271 SER A CA 1
ATOM 2139 C C . SER A 1 270 ? 6.392 48.743 56.405 1.00 20.41 271 SER A C 1
ATOM 2140 O O . SER A 1 270 ? 7.528 48.468 55.976 1.00 20.41 271 SER A O 1
ATOM 2143 N N . ASP A 1 271 ? 5.179 48.092 56.166 1.00 20.77 272 ASP A N 1
ATOM 2144 C CA . ASP A 1 271 ? 5.131 46.867 55.300 1.00 20.77 272 ASP A CA 1
ATOM 2145 C C . ASP A 1 271 ? 5.703 47.037 53.895 1.00 20.77 272 ASP A C 1
ATOM 2146 O O . ASP A 1 271 ? 6.369 46.168 53.330 1.00 20.77 272 ASP A O 1
ATOM 2151 N N . ASP A 1 272 ? 5.323 48.155 53.310 1.00 16.23 273 ASP A N 1
ATOM 2152 C CA . ASP A 1 272 ? 5.623 48.392 51.926 1.00 16.23 273 ASP A CA 1
ATOM 2153 C C . ASP A 1 272 ? 7.100 48.667 51.826 1.00 16.23 273 ASP A C 1
ATOM 2154 O O . ASP A 1 272 ? 7.639 48.580 50.701 1.00 16.23 273 ASP A O 1
ATOM 2159 N N . HIS A 1 273 ? 7.643 49.234 52.886 1.00 14.81 274 HIS A N 1
ATOM 2160 C CA . HIS A 1 273 ? 9.040 49.563 52.746 1.00 14.81 274 HIS A CA 1
ATOM 2161 C C . HIS A 1 273 ? 9.748 48.266 53.031 1.00 14.81 274 HIS A C 1
ATOM 2162 O O . HIS A 1 273 ? 10.811 48.054 52.429 1.00 14.81 274 HIS A O 1
ATOM 2169 N N . LEU A 1 274 ? 9.289 47.550 54.027 1.00 21.04 275 LEU A N 1
ATOM 2170 C CA . LEU A 1 274 ? 10.048 46.301 54.334 1.00 21.04 275 LEU A CA 1
ATOM 2171 C C . LEU A 1 274 ? 10.166 45.416 53.064 1.00 21.04 275 LEU A C 1
ATOM 2172 O O . LEU A 1 274 ? 11.278 45.090 52.635 1.00 21.04 275 LEU A O 1
ATOM 2177 N N . ARG A 1 275 ? 9.006 45.212 52.400 1.00 17.89 276 ARG A N 1
ATOM 2178 C CA . ARG A 1 275 ? 8.972 44.322 51.237 1.00 17.89 276 ARG A CA 1
ATOM 2179 C C . ARG A 1 275 ? 10.066 44.695 50.200 1.00 17.89 276 ARG A C 1
ATOM 2180 O O . ARG A 1 275 ? 10.695 43.869 49.510 1.00 17.89 276 ARG A O 1
ATOM 2188 N N . LEU A 1 276 ? 10.283 45.983 50.115 1.00 17.52 277 LEU A N 1
ATOM 2189 C CA . LEU A 1 276 ? 11.165 46.538 48.977 1.00 17.52 277 LEU A CA 1
ATOM 2190 C C . LEU A 1 276 ? 12.614 46.479 49.446 1.00 17.52 277 LEU A C 1
ATOM 2191 O O . LEU A 1 276 ? 13.417 46.049 48.582 1.00 17.52 277 LEU A O 1
ATOM 2196 N N . TRP A 1 277 ? 12.754 46.671 50.787 1.00 11.28 278 TRP A N 1
ATOM 2197 C CA . TRP A 1 277 ? 14.156 46.575 51.334 1.00 11.28 278 TRP A CA 1
ATOM 2198 C C . TRP A 1 277 ? 14.663 45.138 51.223 1.00 11.28 278 TRP A C 1
ATOM 2199 O O . TRP A 1 277 ? 15.814 44.880 50.828 1.00 11.28 278 TRP A O 1
ATOM 2210 N N . GLN A 1 278 ? 13.803 44.225 51.639 1.00 15.23 279 GLN A N 1
ATOM 2211 C CA . GLN A 1 278 ? 14.168 42.783 51.462 1.00 15.23 279 GLN A CA 1
ATOM 2212 C C . GLN A 1 278 ? 14.459 42.360 50.009 1.00 15.23 279 GLN A C 1
ATOM 2213 O O . GLN A 1 278 ? 15.303 41.457 49.857 1.00 15.23 279 GLN A O 1
ATOM 2219 N N . VAL A 1 279 ? 13.712 42.829 48.943 1.00 13.09 280 VAL A N 1
ATOM 2220 C CA . VAL A 1 279 ? 14.146 42.606 47.518 1.00 13.09 280 VAL A CA 1
ATOM 2221 C C . VAL A 1 279 ? 15.612 43.078 47.312 1.00 13.09 280 VAL A C 1
ATOM 2222 O O . VAL A 1 279 ? 16.373 42.507 46.528 1.00 13.09 280 VAL A O 1
ATOM 2226 N N . ASN A 1 280 ? 15.776 44.416 47.553 1.00 13.04 281 ASN A N 1
ATOM 2227 C CA . ASN A 1 280 ? 17.125 45.091 47.310 1.00 13.04 281 ASN A CA 1
ATOM 2228 C C . ASN A 1 280 ? 18.271 44.356 48.071 1.00 13.04 281 ASN A C 1
ATOM 2229 O O . ASN A 1 280 ? 19.330 44.043 47.534 1.00 13.04 281 ASN A O 1
ATOM 2234 N N . VAL A 1 281 ? 17.956 43.896 49.277 1.00 14.65 282 VAL A N 1
ATOM 2235 C CA . VAL A 1 281 ? 18.932 43.043 50.068 1.00 14.65 282 VAL A CA 1
ATOM 2236 C C . VAL A 1 281 ? 19.201 41.658 49.573 1.00 14.65 282 VAL A C 1
ATOM 2237 O O . VAL A 1 281 ? 20.349 41.195 49.385 1.00 14.65 282 VAL A O 1
ATOM 2241 N N . GLU A 1 282 ? 18.153 41.263 48.832 1.00 17.21 283 GLU A N 1
ATOM 2242 C CA . GLU A 1 282 ? 18.263 39.957 48.121 1.00 17.21 283 GLU A CA 1
ATOM 2243 C C . GLU A 1 282 ? 19.121 40.038 46.890 1.00 17.21 283 GLU A C 1
ATOM 2244 O O . GLU A 1 282 ? 19.943 39.137 46.666 1.00 17.21 283 GLU A O 1
ATOM 2250 N N . VAL A 1 283 ? 18.917 41.078 46.113 1.00 9.87 284 VAL A N 1
ATOM 2251 C CA . VAL A 1 283 ? 19.790 41.221 44.992 1.00 9.87 284 VAL A CA 1
ATOM 2252 C C . VAL A 1 283 ? 21.265 41.474 45.440 1.00 9.87 284 VAL A C 1
ATOM 2253 O O . VAL A 1 283 ? 22.263 40.999 44.809 1.00 9.87 284 VAL A O 1
ATOM 2257 N N . HIS A 1 284 ? 21.453 42.140 46.656 1.00 16.45 285 HIS A N 1
ATOM 2258 C CA . HIS A 1 284 ? 22.815 42.436 47.199 1.00 16.45 285 HIS A CA 1
ATOM 2259 C C . HIS A 1 284 ? 23.626 41.176 47.625 1.00 16.45 285 HIS A C 1
ATOM 2260 O O . HIS A 1 284 ? 24.718 40.877 47.153 1.00 16.45 285 HIS A O 1
ATOM 2267 N N . GLU A 1 285 ? 22.957 40.341 48.469 1.00 13.21 286 GLU A N 1
ATOM 2268 C CA . GLU A 1 285 ? 23.564 38.997 48.731 1.00 13.21 286 GLU A CA 1
ATOM 2269 C C . GLU A 1 285 ? 23.817 38.053 47.525 1.00 13.21 286 GLU A C 1
ATOM 2270 O O . GLU A 1 285 ? 24.917 37.498 47.359 1.00 13.21 286 GLU A O 1
ATOM 2276 N N . ALA A 1 286 ? 23.067 38.202 46.385 1.00 9.55 287 ALA A N 1
ATOM 2277 C CA . ALA A 1 286 ? 23.388 37.478 45.146 1.00 9.55 287 ALA A CA 1
ATOM 2278 C C . ALA A 1 286 ? 24.637 38.036 44.481 1.00 9.55 287 ALA A C 1
ATOM 2279 O O . ALA A 1 286 ? 25.490 37.299 44.007 1.00 9.55 287 ALA A O 1
ATOM 2281 N N . GLY A 1 287 ? 24.662 39.465 44.392 1.00 13.75 288 GLY A N 1
ATOM 2282 C CA . GLY A 1 287 ? 25.811 40.227 43.764 1.00 13.75 288 GLY A CA 1
ATOM 2283 C C . GLY A 1 287 ? 27.134 39.850 44.548 1.00 13.75 288 GLY A C 1
ATOM 2284 O O . GLY A 1 287 ? 28.151 39.622 43.928 1.00 13.75 288 GLY A O 1
ATOM 2285 N N . LEU A 1 288 ? 27.069 39.778 45.857 1.00 17.26 289 LEU A N 1
ATOM 2286 C CA . LEU A 1 288 ? 28.222 39.299 46.610 1.00 17.26 289 LEU A CA 1
ATOM 2287 C C . LEU A 1 288 ? 28.672 37.912 46.189 1.00 17.26 289 LEU A C 1
ATOM 2288 O O . LEU A 1 288 ? 29.888 37.652 46.035 1.00 17.26 289 LEU A O 1
ATOM 2293 N N . LYS A 1 289 ? 27.721 37.055 45.907 1.00 20.41 290 LYS A N 1
AT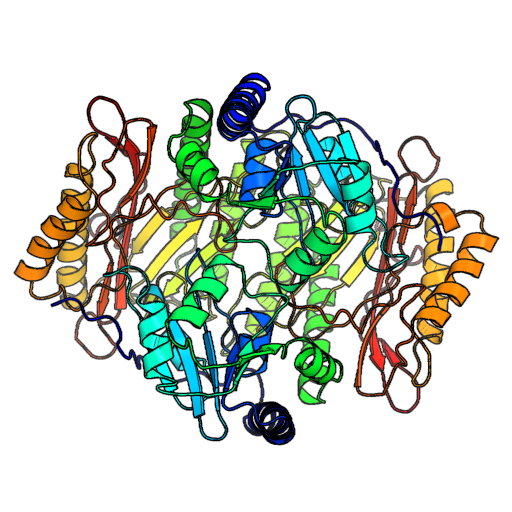OM 2294 C CA . LYS A 1 289 ? 28.242 35.766 45.480 1.00 20.41 290 LYS A CA 1
ATOM 2295 C C . LYS A 1 289 ? 28.710 35.763 44.005 1.00 20.41 290 LYS A C 1
ATOM 2296 O O . LYS A 1 289 ? 29.416 34.792 43.641 1.00 20.41 290 LYS A O 1
ATOM 2302 N N . LEU A 1 290 ? 28.412 36.838 43.201 1.00 9.68 291 LEU A N 1
ATOM 2303 C CA . LEU A 1 290 ? 28.872 36.754 41.800 1.00 9.68 291 LEU A CA 1
ATOM 2304 C C . LEU A 1 290 ? 30.212 37.448 41.673 1.00 9.68 291 LEU A C 1
ATOM 2305 O O . LEU A 1 290 ? 30.751 37.476 40.574 1.00 9.68 291 LEU A O 1
ATOM 2310 N N . ILE A 1 291 ? 30.758 38.015 42.712 1.00 12.61 292 ILE A N 1
ATOM 2311 C CA . ILE A 1 291 ? 31.943 38.768 42.330 1.00 12.61 292 ILE A CA 1
ATOM 2312 C C . ILE A 1 291 ? 33.159 37.802 42.398 1.00 12.61 292 ILE A C 1
ATOM 2313 O O . ILE A 1 291 ? 33.422 37.300 43.489 1.00 12.61 292 ILE A O 1
ATOM 2318 N N . LYS A 1 292 ? 33.806 37.419 41.321 1.00 11.39 293 LYS A N 1
ATOM 2319 C CA . LYS A 1 292 ? 34.884 36.340 41.423 1.00 11.39 293 LYS A CA 1
ATOM 2320 C C . LYS A 1 292 ? 35.725 36.568 40.165 1.00 11.39 293 LYS A C 1
ATOM 2321 O O . LYS A 1 292 ? 35.344 37.231 39.165 1.00 11.39 293 LYS A O 1
ATOM 2327 N N . PRO A 1 293 ? 37.014 36.112 40.265 1.00 17.23 294 PRO A N 1
ATOM 2328 C CA . PRO A 1 293 ? 37.980 36.354 39.100 1.00 17.23 294 PRO A CA 1
ATOM 2329 C C . PRO A 1 293 ? 37.546 35.587 37.825 1.00 17.23 294 PRO A C 1
ATOM 2330 O O . PRO A 1 293 ? 36.927 34.532 37.909 1.00 17.23 294 PRO A O 1
ATOM 2334 N N . GLY A 1 294 ? 37.678 36.157 36.680 1.00 15.09 295 GLY A N 1
ATOM 2335 C CA . GLY A 1 294 ? 37.011 35.521 35.585 1.00 15.09 295 GLY A CA 1
ATOM 2336 C C . GLY A 1 294 ? 35.676 36.136 35.222 1.00 15.09 295 GLY A C 1
ATOM 2337 O O . GLY A 1 294 ? 35.285 35.984 34.103 1.00 15.09 295 GLY A O 1
ATOM 2338 N N . ALA A 1 295 ? 34.869 36.499 36.146 1.00 10.38 296 ALA A N 1
ATOM 2339 C CA . ALA A 1 295 ? 33.482 37.046 35.983 1.00 10.38 296 ALA A CA 1
ATOM 2340 C C . ALA A 1 295 ? 33.544 38.188 34.987 1.00 10.38 296 ALA A C 1
ATOM 2341 O O . ALA A 1 295 ? 34.256 39.096 35.293 1.00 10.38 296 ALA A O 1
ATOM 2343 N N . ARG A 1 296 ? 32.553 38.291 34.120 1.00 16.98 297 ARG A N 1
ATOM 2344 C CA . ARG A 1 296 ? 32.287 39.572 33.383 1.00 16.98 297 ARG A CA 1
ATOM 2345 C C . ARG A 1 296 ? 31.265 40.461 34.098 1.00 16.98 297 ARG A C 1
ATOM 2346 O O . ARG A 1 296 ? 30.163 40.000 34.316 1.00 16.98 297 ARG A O 1
ATOM 2354 N N . CYS A 1 297 ? 31.658 41.728 34.128 1.00 17.62 298 CYS A N 1
ATOM 2355 C CA . CYS A 1 297 ? 30.719 42.812 34.546 1.00 17.62 298 CYS A CA 1
ATOM 2356 C C . CYS A 1 297 ? 29.289 42.757 33.940 1.00 17.62 298 CYS A C 1
ATOM 2357 O O . CYS A 1 297 ? 28.293 42.948 34.624 1.00 17.62 298 CYS A O 1
ATOM 2360 N N . SER A 1 298 ? 29.316 42.450 32.689 1.00 12.73 299 SER A N 1
ATOM 2361 C CA . SER A 1 298 ? 28.075 42.293 31.855 1.00 12.73 299 SER A CA 1
ATOM 2362 C C . SER A 1 298 ? 27.260 41.135 32.384 1.00 12.73 299 SER A C 1
ATOM 2363 O O . SER A 1 298 ? 26.056 41.252 32.561 1.00 12.73 299 SER A O 1
ATOM 2366 N N . ASP A 1 299 ? 27.863 39.969 32.713 1.00 9.05 300 ASP A N 1
ATOM 2367 C CA . ASP A 1 299 ? 27.062 38.887 33.157 1.00 9.05 300 ASP A CA 1
ATOM 2368 C C . ASP A 1 299 ? 26.526 39.046 34.549 1.00 9.05 300 ASP A C 1
ATOM 2369 O O . ASP A 1 299 ? 25.453 38.527 34.847 1.00 9.05 300 ASP A O 1
ATOM 2374 N N . ILE A 1 300 ? 27.247 39.828 35.349 1.00 12.55 301 ILE A N 1
ATOM 2375 C CA . ILE A 1 300 ? 26.811 40.168 36.691 1.00 12.55 301 ILE A CA 1
ATOM 2376 C C . ILE A 1 300 ? 25.624 41.113 36.611 1.00 12.55 301 ILE A C 1
ATOM 2377 O O . ILE A 1 300 ? 24.630 40.818 37.247 1.00 12.55 301 ILE A O 1
ATOM 2382 N N . ALA A 1 301 ? 25.709 42.179 35.877 1.00 11.53 302 ALA A N 1
ATOM 2383 C CA . ALA A 1 301 ? 24.457 43.044 35.752 1.00 11.53 302 ALA A CA 1
ATOM 2384 C C . ALA A 1 301 ? 23.193 42.232 35.419 1.00 11.53 302 ALA A C 1
ATOM 2385 O O . ALA A 1 301 ? 22.088 42.329 36.042 1.00 11.53 302 ALA A O 1
ATOM 2387 N N . ARG A 1 302 ? 23.487 41.451 34.462 1.00 14.66 303 ARG A N 1
ATOM 2388 C CA . ARG A 1 302 ? 22.317 40.787 33.795 1.00 14.66 303 ARG A CA 1
ATOM 2389 C C . ARG A 1 302 ? 21.747 39.597 34.477 1.00 14.66 303 ARG A C 1
ATOM 2390 O O . ARG A 1 302 ? 20.547 39.607 34.685 1.00 14.66 303 ARG A O 1
ATOM 2398 N N . GLU A 1 303 ? 22.509 39.063 35.431 1.00 9.47 304 GLU A N 1
ATOM 2399 C CA . GLU A 1 303 ? 21.876 38.130 36.397 1.00 9.47 304 GLU A CA 1
ATOM 2400 C C . GLU A 1 303 ? 21.165 38.807 37.514 1.00 9.47 304 GLU A C 1
ATOM 2401 O O . GLU A 1 303 ? 20.116 38.358 37.950 1.00 9.47 304 GLU A O 1
ATOM 2407 N N . LEU A 1 304 ? 21.661 39.971 38.018 1.00 7.38 305 LEU A N 1
ATOM 2408 C CA . LEU A 1 304 ? 20.932 40.485 39.157 1.00 7.38 305 LEU A CA 1
ATOM 2409 C C . LEU A 1 304 ? 19.668 41.127 38.593 1.00 7.38 305 LEU A C 1
ATOM 2410 O O . LEU A 1 304 ? 18.746 41.220 39.332 1.00 7.38 305 LEU A O 1
ATOM 2415 N N . ASN A 1 305 ? 19.722 41.573 37.360 1.00 9.74 306 ASN A N 1
ATOM 2416 C CA . ASN A 1 305 ? 18.541 42.236 36.806 1.00 9.74 306 ASN A CA 1
ATOM 2417 C C . ASN A 1 305 ? 17.381 41.221 36.824 1.00 9.74 306 ASN A C 1
ATOM 2418 O O . ASN A 1 305 ? 16.221 41.636 37.071 1.00 9.74 306 ASN A O 1
ATOM 2423 N N . GLU A 1 306 ? 17.686 39.904 36.616 1.00 10.85 307 GLU A N 1
ATOM 2424 C CA . GLU A 1 306 ? 16.697 38.800 36.637 1.00 10.85 307 GLU A CA 1
ATOM 2425 C C . GLU A 1 306 ? 16.062 38.656 38.001 1.00 10.85 307 GLU A C 1
ATOM 2426 O O . GLU A 1 306 ? 14.887 38.248 38.081 1.00 10.85 307 GLU A O 1
ATOM 2432 N N . ILE A 1 307 ? 16.737 39.152 39.008 1.00 14.20 308 ILE A N 1
ATOM 2433 C CA . ILE A 1 307 ? 16.152 38.957 40.296 1.00 14.20 308 ILE A CA 1
ATOM 2434 C C . ILE A 1 307 ? 15.145 40.068 40.527 1.00 14.20 308 ILE A C 1
ATOM 2435 O O . ILE A 1 307 ? 14.049 39.835 41.113 1.00 14.20 308 ILE A O 1
ATOM 2440 N N . PHE A 1 308 ? 15.643 41.202 40.153 1.00 19.07 309 PHE A N 1
ATOM 2441 C CA . PHE A 1 308 ? 14.781 42.355 40.332 1.00 19.07 309 PHE A CA 1
ATOM 2442 C C . PHE A 1 308 ? 13.542 42.090 39.411 1.00 19.07 309 PHE A C 1
ATOM 2443 O O . PHE A 1 308 ? 12.432 42.426 39.783 1.00 19.07 309 PHE A O 1
ATOM 2451 N N . LEU A 1 309 ? 13.732 41.653 38.192 1.00 13.47 310 LEU A N 1
ATOM 2452 C CA . LEU A 1 309 ? 12.559 41.424 37.396 1.00 13.47 310 LEU A CA 1
ATOM 2453 C C . LEU A 1 309 ? 11.527 40.420 37.938 1.00 13.47 310 LEU A C 1
ATOM 2454 O O . LEU A 1 309 ? 10.343 40.713 38.144 1.00 13.47 310 LEU A O 1
ATOM 2459 N N . LYS A 1 310 ? 12.019 39.448 38.624 1.00 18.62 311 LYS A N 1
ATOM 2460 C CA . LYS A 1 310 ? 11.174 38.559 39.378 1.00 18.62 311 LYS A CA 1
ATOM 2461 C C . LYS A 1 310 ? 10.420 39.209 40.495 1.00 18.62 311 LYS A C 1
ATOM 2462 O O . LYS A 1 310 ? 9.336 38.672 40.829 1.00 18.62 311 LYS A O 1
ATOM 2468 N N . HIS A 1 311 ? 10.727 40.468 40.803 1.00 14.82 312 HIS A N 1
ATOM 2469 C CA . HIS A 1 311 ? 9.901 41.103 41.866 1.00 14.82 312 HIS A CA 1
ATOM 2470 C C . HIS A 1 311 ? 9.339 42.348 41.265 1.00 14.82 312 HIS A C 1
ATOM 2471 O O . HIS A 1 311 ? 8.638 42.984 42.003 1.00 14.82 312 HIS A O 1
ATOM 2478 N N . ASP A 1 312 ? 9.371 42.359 39.924 1.00 20.08 313 ASP A N 1
ATOM 2479 C CA . ASP A 1 312 ? 8.666 43.473 39.118 1.00 20.08 313 ASP A CA 1
ATOM 2480 C C . ASP A 1 312 ? 9.139 44.857 39.519 1.00 20.08 313 ASP A C 1
ATOM 2481 O O . ASP A 1 312 ? 8.285 45.723 39.758 1.00 20.08 313 ASP A O 1
ATOM 2486 N N . VAL A 1 313 ? 10.447 45.032 39.629 1.00 22.25 314 VAL A N 1
ATOM 2487 C CA . VAL A 1 313 ? 11.010 46.314 40.143 1.00 22.25 314 VAL A CA 1
ATOM 2488 C C . VAL A 1 313 ? 12.212 46.828 39.400 1.00 22.25 314 VAL A C 1
ATOM 2489 O O . VAL A 1 313 ? 12.909 47.736 39.856 1.00 22.25 314 VAL A O 1
ATOM 2493 N N . LEU A 1 314 ? 12.515 46.097 38.443 1.00 15.75 315 LEU A N 1
ATOM 2494 C CA . LEU A 1 314 ? 13.697 46.390 37.745 1.00 15.75 315 LEU A CA 1
ATOM 2495 C C . LEU A 1 314 ? 13.610 47.835 37.197 1.00 15.75 315 LEU A C 1
ATOM 2496 O O . LEU A 1 314 ? 14.621 48.384 36.723 1.00 15.75 315 LEU A O 1
ATOM 2501 N N . GLN A 1 315 ? 12.416 48.326 36.917 1.00 16.05 316 GLN A N 1
ATOM 2502 C CA . GLN A 1 315 ? 12.288 49.586 36.234 1.00 16.05 316 GLN A CA 1
ATOM 2503 C C . GLN A 1 315 ? 12.514 50.644 37.291 1.00 16.05 316 GLN A C 1
ATOM 2504 O O . GLN A 1 315 ? 12.511 51.853 37.121 1.00 16.05 316 GLN A O 1
ATOM 2510 N N . TYR A 1 316 ? 12.754 50.199 38.456 1.00 15.59 317 TYR A N 1
ATOM 2511 C CA . TYR A 1 316 ? 13.092 51.216 39.450 1.00 15.59 317 TYR A CA 1
ATOM 2512 C C . TYR A 1 316 ? 14.617 51.249 39.753 1.00 15.59 317 TYR A C 1
ATOM 2513 O O . TYR A 1 316 ? 14.997 51.990 40.659 1.00 15.59 317 TYR A O 1
ATOM 2522 N N . ARG A 1 317 ? 15.471 50.680 38.933 1.00 15.18 318 ARG A N 1
ATOM 2523 C CA . ARG A 1 317 ? 16.930 50.769 39.178 1.00 15.18 318 ARG A CA 1
ATOM 2524 C C . ARG A 1 317 ? 17.310 52.135 38.589 1.00 15.18 318 ARG A C 1
ATOM 2525 O O . ARG A 1 317 ? 16.583 52.664 37.710 1.00 15.18 318 ARG A O 1
ATOM 2533 N N . THR A 1 318 ? 18.273 52.752 39.288 1.00 13.81 319 THR A N 1
ATOM 2534 C CA . THR A 1 318 ? 18.711 54.091 38.993 1.00 13.81 319 THR A CA 1
ATOM 2535 C C . THR A 1 318 ? 20.113 54.196 38.418 1.00 13.81 319 THR A C 1
ATOM 2536 O O . THR A 1 318 ? 20.399 55.244 37.831 1.00 13.81 319 THR A O 1
ATOM 2540 N N . PHE A 1 319 ? 21.062 53.263 38.679 1.00 17.25 320 PHE A N 1
ATOM 2541 C CA . PHE A 1 319 ? 22.477 53.359 38.223 1.00 17.25 320 PHE A CA 1
ATOM 2542 C C . PHE A 1 319 ? 23.150 51.991 38.303 1.00 17.25 320 PHE A C 1
ATOM 2543 O O . PHE A 1 319 ? 22.605 51.120 38.974 1.00 17.25 320 PHE A O 1
ATOM 2551 N N . GLY A 1 320 ? 24.375 51.903 37.740 1.00 14.85 321 GLY A N 1
ATOM 2552 C CA . GLY A 1 320 ? 25.257 50.672 37.713 1.00 14.85 321 GLY A CA 1
ATOM 2553 C C . GLY A 1 320 ? 25.500 50.055 39.140 1.00 14.85 321 GLY A C 1
ATOM 2554 O O . GLY A 1 320 ? 25.630 50.729 40.155 1.00 14.85 321 GLY A O 1
ATOM 2555 N N . TYR A 1 321 ? 25.699 48.716 39.199 1.00 9.81 322 TYR A N 1
ATOM 2556 C CA . TYR A 1 321 ? 25.895 47.924 40.456 1.00 9.81 322 TYR A CA 1
ATOM 2557 C C . TYR A 1 321 ? 27.210 48.182 41.068 1.00 9.81 322 TYR A C 1
ATOM 2558 O O . TYR A 1 321 ? 27.327 47.992 42.263 1.00 9.81 322 TYR A O 1
ATOM 2567 N N . GLY A 1 322 ? 28.181 48.792 40.360 1.00 10.25 323 GLY A N 1
ATOM 2568 C CA . GLY A 1 322 ? 29.227 49.170 41.230 1.00 10.25 323 GLY A CA 1
ATOM 2569 C C . GLY A 1 322 ? 30.439 49.467 40.409 1.00 10.25 323 GLY A C 1
ATOM 2570 O O . GLY A 1 322 ? 30.294 49.490 39.220 1.00 10.25 323 GLY A O 1
ATOM 2571 N N . HIS A 1 323 ? 31.504 49.933 41.057 1.00 14.00 324 HIS A N 1
ATOM 2572 C CA . HIS A 1 323 ? 32.626 50.456 40.278 1.00 14.00 324 HIS A CA 1
ATOM 2573 C C . HIS A 1 323 ? 33.973 50.092 40.977 1.00 14.00 324 HIS A C 1
ATOM 2574 O O . HIS A 1 323 ? 33.937 49.528 42.095 1.00 14.00 324 HIS A O 1
ATOM 2581 N N . SER A 1 324 ? 35.046 50.613 40.342 1.00 15.24 325 SER A N 1
ATOM 2582 C CA . SER A 1 324 ? 36.410 50.413 40.820 1.00 15.24 325 SER A CA 1
ATOM 2583 C C . SER A 1 324 ? 36.924 51.494 41.845 1.00 15.24 325 SER A C 1
ATOM 2584 O O . SER A 1 324 ? 36.499 52.655 41.925 1.00 15.24 325 SER A O 1
ATOM 2587 N N . PHE A 1 325 ? 37.589 51.009 42.880 1.00 13.53 326 PHE A N 1
ATOM 2588 C CA . PHE A 1 325 ? 38.131 51.852 43.934 1.00 13.53 326 PHE A CA 1
ATOM 2589 C C . PHE A 1 325 ? 39.601 52.311 43.590 1.00 13.53 326 PHE A C 1
ATOM 2590 O O . PHE A 1 325 ? 39.883 52.567 42.394 1.00 13.53 326 PHE A O 1
ATOM 2598 N N . GLY A 1 326 ? 40.389 52.704 44.637 1.00 10.98 327 GLY A N 1
ATOM 2599 C CA . GLY A 1 326 ? 41.665 53.361 44.262 1.00 10.98 327 GLY A CA 1
ATOM 2600 C C . GLY A 1 326 ? 41.726 54.901 44.552 1.00 10.98 327 GLY A C 1
ATOM 2601 O O . GLY A 1 326 ? 41.144 55.355 45.521 1.00 10.98 327 GLY A O 1
ATOM 2602 N N . THR A 1 327 ? 42.479 55.550 43.739 1.00 11.49 328 THR A N 1
ATOM 2603 C CA . THR A 1 327 ? 42.499 56.980 43.911 1.00 11.49 328 THR A CA 1
ATOM 2604 C C . THR A 1 327 ? 41.330 57.723 43.132 1.00 11.49 328 THR A C 1
ATOM 2605 O O . THR A 1 327 ? 41.398 57.782 41.888 1.00 11.49 328 THR A O 1
ATOM 2609 N N . LEU A 1 328 ? 40.306 58.178 43.898 1.00 14.78 329 LEU A N 1
ATOM 2610 C CA . LEU A 1 328 ? 39.169 58.933 43.360 1.00 14.78 329 LEU A CA 1
ATOM 2611 C C . LEU A 1 328 ? 38.503 59.629 44.508 1.00 14.78 329 LEU A C 1
ATOM 2612 O O . LEU A 1 328 ? 38.809 59.323 45.662 1.00 14.78 329 LEU A O 1
ATOM 2617 N N . SER A 1 329 ? 37.567 60.521 44.156 1.00 11.83 330 SER A N 1
ATOM 2618 C CA . SER A 1 329 ? 36.603 61.025 45.109 1.00 11.83 330 SER A CA 1
ATOM 2619 C C . SER A 1 329 ? 35.277 61.396 44.283 1.00 11.83 330 SER A C 1
ATOM 2620 O O . SER A 1 329 ? 35.296 61.166 43.102 1.00 11.83 330 SER A O 1
ATOM 2623 N N . HIS A 1 330 ? 34.458 62.302 44.788 1.00 9.06 331 HIS A N 1
ATOM 2624 C CA . HIS A 1 330 ? 33.363 62.883 44.028 1.00 9.06 331 HIS A CA 1
ATOM 2625 C C . HIS A 1 330 ? 33.829 63.865 42.953 1.00 9.06 331 HIS A C 1
ATOM 2626 O O . HIS A 1 330 ? 33.132 64.019 41.941 1.00 9.06 331 HIS A O 1
ATOM 2633 N N . TYR A 1 331 ? 34.930 64.450 43.103 1.00 9.96 332 TYR A N 1
ATOM 2634 C CA . TYR A 1 331 ? 35.502 65.312 42.080 1.00 9.96 332 TYR A CA 1
ATOM 2635 C C . TYR A 1 331 ? 36.821 64.868 41.424 1.00 9.96 332 TYR A C 1
ATOM 2636 O O . TYR A 1 331 ? 37.299 65.590 40.554 1.00 9.96 332 TYR A O 1
ATOM 2645 N N . TYR A 1 332 ? 37.241 63.607 41.505 1.00 13.33 333 TYR A N 1
ATOM 2646 C CA . TYR A 1 332 ? 38.342 63.197 40.578 1.00 13.33 333 TYR A CA 1
ATOM 2647 C C . TYR A 1 332 ? 38.415 61.638 40.457 1.00 13.33 333 TYR A C 1
ATOM 2648 O O . TYR A 1 332 ? 37.800 61.062 41.328 1.00 13.33 333 TYR A O 1
ATOM 2657 N N . GLY A 1 333 ? 39.047 61.087 39.504 1.00 22.36 334 GLY A N 1
ATOM 2658 C CA . GLY A 1 333 ? 39.374 59.695 39.415 1.00 22.36 334 GLY A CA 1
ATOM 2659 C C . GLY A 1 333 ? 38.224 58.951 38.804 1.00 22.36 334 GLY A C 1
ATOM 2660 O O . GLY A 1 333 ? 37.285 59.614 38.292 1.00 22.36 334 GLY A O 1
ATOM 2661 N N . ARG A 1 334 ? 38.212 57.663 39.104 1.00 22.27 335 ARG A N 1
ATOM 2662 C CA . ARG A 1 334 ? 37.169 56.609 38.649 1.00 22.27 335 ARG A CA 1
ATOM 2663 C C . ARG A 1 334 ? 37.672 55.950 37.388 1.00 22.27 335 ARG A C 1
ATOM 2664 O O . ARG A 1 334 ? 37.929 56.719 36.488 1.00 22.27 335 ARG A O 1
ATOM 2672 N N . GLU A 1 335 ? 37.897 54.584 37.384 1.00 13.32 336 GLU A N 1
ATOM 2673 C CA . GLU A 1 335 ? 38.421 53.714 36.237 1.00 13.32 336 GLU A CA 1
ATOM 2674 C C . GLU A 1 335 ? 37.243 53.070 35.483 1.00 13.32 336 GLU A C 1
ATOM 2675 O O . GLU A 1 335 ? 36.495 52.269 36.053 1.00 13.32 336 GLU A O 1
ATOM 2681 N N . ALA A 1 336 ? 36.986 53.877 34.363 1.00 16.75 337 ALA A N 1
ATOM 2682 C CA . ALA A 1 336 ? 35.755 53.719 33.566 1.00 16.75 337 ALA A CA 1
ATOM 2683 C C . ALA A 1 336 ? 35.757 52.337 32.853 1.00 16.75 337 ALA A C 1
ATOM 2684 O O . ALA A 1 336 ? 34.693 51.742 32.591 1.00 16.75 337 ALA A O 1
ATOM 2686 N N . GLY A 1 337 ? 36.900 51.658 32.750 1.00 17.55 338 GLY A N 1
ATOM 2687 C CA . GLY A 1 337 ? 36.851 50.287 32.199 1.00 17.55 338 GLY A CA 1
ATOM 2688 C C . GLY A 1 337 ? 36.455 49.151 33.151 1.00 17.55 338 GLY A C 1
ATOM 2689 O O . GLY A 1 337 ? 35.738 48.225 32.752 1.00 17.55 338 GLY A O 1
ATOM 2690 N N . LEU A 1 338 ? 36.376 49.526 34.438 1.00 11.58 339 LEU A N 1
ATOM 2691 C CA . LEU A 1 338 ? 35.833 48.945 35.686 1.00 11.58 339 LEU A CA 1
ATOM 2692 C C . LEU A 1 338 ? 34.421 49.239 36.178 1.00 11.58 339 LEU A C 1
ATOM 2693 O O . LEU A 1 338 ? 34.299 49.871 37.224 1.00 11.58 339 LEU A O 1
ATOM 2698 N N . GLU A 1 339 ? 33.282 49.005 35.410 1.00 11.89 340 GLU A N 1
ATOM 2699 C CA . GLU A 1 339 ? 31.884 49.427 35.884 1.00 11.89 340 GLU A CA 1
ATOM 2700 C C . GLU A 1 339 ? 30.916 48.228 35.721 1.00 11.89 340 GLU A C 1
ATOM 2701 O O . GLU A 1 339 ? 30.995 47.576 34.671 1.00 11.89 340 GLU A O 1
ATOM 2707 N N . LEU A 1 340 ? 30.109 47.957 36.745 1.00 10.96 341 LEU A N 1
ATOM 2708 C CA . LEU A 1 340 ? 29.156 46.766 36.704 1.00 10.96 341 LEU A CA 1
ATOM 2709 C C . LEU A 1 340 ? 27.890 47.116 35.917 1.00 10.96 341 LEU A C 1
ATOM 2710 O O . LEU A 1 340 ? 26.801 47.184 36.530 1.00 10.96 341 LEU A O 1
ATOM 2715 N N . ARG A 1 341 ? 28.074 47.511 34.640 1.00 13.97 342 ARG A N 1
ATOM 2716 C CA . ARG A 1 341 ? 27.120 48.088 33.680 1.00 13.97 342 ARG A CA 1
ATOM 2717 C C . ARG A 1 341 ? 26.887 47.002 32.608 1.00 13.97 342 ARG A C 1
ATOM 2718 O O . ARG A 1 341 ? 27.800 46.136 32.339 1.00 13.97 342 ARG A O 1
ATOM 2726 N N . GLU A 1 342 ? 25.630 47.100 31.992 1.00 18.23 343 GLU A N 1
ATOM 2727 C CA . GLU A 1 342 ? 25.087 46.064 31.017 1.00 18.23 343 GLU A CA 1
ATOM 2728 C C . GLU A 1 342 ? 25.916 45.766 29.765 1.00 18.23 343 GLU A C 1
ATOM 2729 O O . GLU A 1 342 ? 25.706 44.637 29.252 1.00 18.23 343 GLU A O 1
ATOM 2735 N N . ASP A 1 343 ? 26.804 46.685 29.346 1.00 17.61 344 ASP A N 1
ATOM 2736 C CA . ASP A 1 343 ? 27.579 46.547 28.083 1.00 17.61 344 ASP A CA 1
ATOM 2737 C C . ASP A 1 343 ? 29.078 46.586 28.331 1.00 17.61 344 ASP A C 1
ATOM 2738 O O . ASP A 1 343 ? 29.840 46.891 27.419 1.00 17.61 344 ASP A O 1
ATOM 2743 N N . ILE A 1 344 ? 29.455 46.431 29.591 1.00 13.45 345 ILE A N 1
ATOM 2744 C CA . ILE A 1 344 ? 30.837 46.471 29.906 1.00 13.45 345 ILE A CA 1
ATOM 2745 C C . ILE A 1 344 ? 31.325 45.041 30.038 1.00 13.45 345 ILE A C 1
ATOM 2746 O O . ILE A 1 344 ? 31.022 44.514 31.075 1.00 13.45 345 ILE A O 1
ATOM 2751 N N . ASP A 1 345 ? 32.244 44.607 29.191 1.00 17.82 346 ASP A N 1
ATOM 2752 C CA . ASP A 1 345 ? 32.734 43.244 29.324 1.00 17.82 346 ASP A CA 1
ATOM 2753 C C . ASP A 1 345 ? 34.119 42.867 29.821 1.00 17.82 346 ASP A C 1
ATOM 2754 O O . ASP A 1 345 ? 34.503 41.700 29.694 1.00 17.82 346 ASP A O 1
ATOM 2759 N N . THR A 1 346 ? 34.661 43.820 30.594 1.00 15.17 347 THR A N 1
ATOM 2760 C CA . THR A 1 346 ? 35.856 43.559 31.406 1.00 15.17 347 THR A CA 1
ATOM 2761 C C . THR A 1 346 ? 35.481 42.407 32.366 1.00 15.17 347 THR A C 1
ATOM 2762 O O . THR A 1 346 ? 34.420 42.285 33.023 1.00 15.17 347 THR A O 1
ATOM 2766 N N . VAL A 1 347 ? 36.541 41.675 32.516 1.00 14.07 348 VAL A N 1
ATOM 2767 C CA . VAL A 1 347 ? 36.543 40.502 33.341 1.00 14.07 348 VAL A CA 1
ATOM 2768 C C . VAL A 1 347 ? 37.359 40.761 34.588 1.00 14.07 348 VAL A C 1
ATOM 2769 O O . VAL A 1 347 ? 38.356 41.481 34.501 1.00 14.07 348 VAL A O 1
ATOM 2773 N N . LEU A 1 348 ? 36.651 40.573 35.665 1.00 10.87 349 LEU A N 1
ATOM 2774 C CA . LEU A 1 348 ? 37.275 40.745 36.939 1.00 10.87 349 LEU A CA 1
ATOM 2775 C C . LEU A 1 348 ? 38.550 39.887 37.093 1.00 10.87 349 LEU A C 1
ATOM 2776 O O . LEU A 1 348 ? 38.532 38.728 36.714 1.00 10.87 349 LEU A O 1
ATOM 2781 N N . GLU A 1 349 ? 39.598 40.482 37.694 1.00 13.17 350 GLU A N 1
ATOM 2782 C CA . GLU A 1 349 ? 40.886 39.851 37.845 1.00 13.17 350 GLU A CA 1
ATOM 2783 C C . GLU A 1 349 ? 41.344 40.160 39.270 1.00 13.17 350 GLU A C 1
ATOM 2784 O O . GLU A 1 349 ? 41.053 41.254 39.724 1.00 13.17 350 GLU A O 1
ATOM 2790 N N . PRO A 1 350 ? 42.047 39.190 39.898 1.00 19.96 351 PRO A N 1
ATOM 2791 C CA . PRO A 1 350 ? 42.650 39.406 41.213 1.00 19.96 351 PRO A CA 1
ATOM 2792 C C . PRO A 1 350 ? 43.363 40.756 41.317 1.00 19.96 351 PRO A C 1
ATOM 2793 O O . PRO A 1 350 ? 44.012 41.234 40.393 1.00 19.96 351 PRO A O 1
ATOM 2797 N N . GLY A 1 351 ? 43.055 41.306 42.427 1.00 12.48 352 GLY A N 1
ATOM 2798 C CA . GLY A 1 351 ? 43.618 42.637 42.758 1.00 12.48 352 GLY A CA 1
ATOM 2799 C C . GLY A 1 351 ? 42.704 43.806 42.455 1.00 12.48 352 GLY A C 1
ATOM 2800 O O . GLY A 1 351 ? 42.788 44.848 43.079 1.00 12.48 352 GLY A O 1
ATOM 2801 N N . MET A 1 352 ? 41.683 43.489 41.696 1.00 7.28 353 MET A N 1
ATOM 2802 C CA . MET A 1 352 ? 40.604 44.502 41.561 1.00 7.28 353 MET A CA 1
ATOM 2803 C C . MET A 1 352 ? 39.853 44.753 42.830 1.00 7.28 353 MET A C 1
ATOM 2804 O O . MET A 1 352 ? 39.846 43.884 43.695 1.00 7.28 353 MET A O 1
ATOM 2809 N N . VAL A 1 353 ? 39.374 46.025 42.956 1.00 13.83 354 VAL A N 1
ATOM 2810 C CA . VAL A 1 353 ? 38.642 46.335 44.142 1.00 13.83 354 VAL A CA 1
ATOM 2811 C C . VAL A 1 353 ? 37.336 46.982 43.653 1.00 13.83 354 VAL A C 1
ATOM 2812 O O . VAL A 1 353 ? 37.449 47.979 42.911 1.00 13.83 354 VAL A O 1
ATOM 2816 N N . VAL A 1 354 ? 36.172 46.356 43.959 1.00 7.85 355 VAL A N 1
ATOM 2817 C CA . VAL A 1 354 ? 34.925 46.837 43.337 1.00 7.85 355 VAL A CA 1
ATOM 2818 C C . VAL A 1 354 ? 33.865 47.009 44.389 1.00 7.85 355 VAL A C 1
ATOM 2819 O O . VAL A 1 354 ? 33.895 46.331 45.398 1.00 7.85 355 VAL A O 1
ATOM 2823 N N . SER A 1 355 ? 32.815 47.801 44.031 1.00 10.19 356 SER A N 1
ATOM 2824 C CA . SER A 1 355 ? 31.635 47.719 44.958 1.00 10.19 356 SER A CA 1
ATOM 2825 C C . SER A 1 355 ? 30.489 46.825 44.484 1.00 10.19 356 SER A C 1
ATOM 2826 O O . SER A 1 355 ? 30.420 46.600 43.261 1.00 10.19 356 SER A O 1
ATOM 2829 N N . MET A 1 356 ? 29.599 46.540 45.445 1.00 11.34 357 MET A N 1
ATOM 2830 C CA . MET A 1 356 ? 28.331 46.031 45.125 1.00 11.34 357 MET A CA 1
ATOM 2831 C C . MET A 1 356 ? 27.269 46.917 45.805 1.00 11.34 357 MET A C 1
ATOM 2832 O O . MET A 1 356 ? 27.154 46.879 47.047 1.00 11.34 357 MET A O 1
ATOM 2837 N N . GLU A 1 357 ? 26.587 47.730 44.932 1.00 9.56 358 GLU A N 1
ATOM 2838 C CA . GLU A 1 357 ? 25.656 48.682 45.599 1.00 9.56 358 GLU A CA 1
ATOM 2839 C C . GLU A 1 357 ? 24.399 48.680 44.720 1.00 9.56 358 GLU A C 1
ATOM 2840 O O . GLU A 1 357 ? 24.148 49.693 44.091 1.00 9.56 358 GLU A O 1
ATOM 2846 N N . PRO A 1 358 ? 23.598 47.629 44.761 1.00 15.92 359 PRO A N 1
ATOM 2847 C CA . PRO A 1 358 ? 22.216 47.716 44.097 1.00 15.92 359 PRO A CA 1
ATOM 2848 C C . PRO A 1 358 ? 21.429 48.854 44.785 1.00 15.92 359 PRO A C 1
ATOM 2849 O O . PRO A 1 358 ? 21.427 49.056 45.996 1.00 15.92 359 PRO A O 1
ATOM 2853 N N . MET A 1 359 ? 20.583 49.467 43.954 1.00 15.26 360 MET A N 1
ATOM 2854 C CA . MET A 1 359 ? 19.610 50.474 44.334 1.00 15.26 360 MET A CA 1
ATOM 2855 C C . MET A 1 359 ? 18.349 50.343 43.441 1.00 15.26 360 MET A C 1
ATOM 2856 O O . MET A 1 359 ? 18.449 50.419 42.208 1.00 15.26 360 MET A O 1
ATOM 2861 N N . ILE A 1 360 ? 17.194 50.393 44.124 1.00 12.07 361 ILE A N 1
ATOM 2862 C CA . ILE A 1 360 ? 15.982 50.840 43.436 1.00 12.07 361 ILE A CA 1
ATOM 2863 C C . ILE A 1 360 ? 15.432 52.040 44.192 1.00 12.07 361 ILE A C 1
ATOM 2864 O O . ILE A 1 360 ? 15.683 52.292 45.350 1.00 12.07 361 ILE A O 1
ATOM 2869 N N . MET A 1 361 ? 14.652 52.781 43.434 1.00 17.73 362 MET A N 1
ATOM 2870 C CA . MET A 1 361 ? 14.091 54.084 43.878 1.00 17.73 362 MET A CA 1
ATOM 2871 C C . MET A 1 361 ? 12.616 54.154 43.316 1.00 17.73 362 MET A C 1
ATOM 2872 O O . MET A 1 361 ? 12.380 53.930 42.118 1.00 17.73 362 MET A O 1
ATOM 2877 N N . LEU A 1 362 ? 11.722 54.245 44.274 1.00 14.58 363 LEU A N 1
ATOM 2878 C CA . LEU A 1 362 ? 10.346 54.430 43.964 1.00 14.58 363 LEU A CA 1
ATOM 2879 C C . LEU A 1 362 ? 9.905 55.895 44.201 1.00 14.58 363 LEU A C 1
ATOM 2880 O O . LEU A 1 362 ? 10.125 56.440 45.274 1.00 14.58 363 LEU A O 1
ATOM 2885 N N . PRO A 1 363 ? 9.269 56.431 43.146 1.00 19.12 364 PRO A N 1
ATOM 2886 C CA . PRO A 1 363 ? 8.873 57.879 43.136 1.00 19.12 364 PRO A CA 1
ATOM 2887 C C . PRO A 1 363 ? 7.751 58.118 44.104 1.00 19.12 364 PRO A C 1
ATOM 2888 O O . PRO A 1 363 ? 7.104 57.163 44.593 1.00 19.12 364 PRO A O 1
ATOM 2892 N N . GLU A 1 364 ? 7.838 59.301 44.766 1.00 22.83 365 GLU A N 1
ATOM 2893 C CA . GLU A 1 364 ? 6.866 59.720 45.820 1.00 22.83 365 GLU A CA 1
ATOM 2894 C C . GLU A 1 364 ? 5.459 59.316 45.383 1.00 22.83 365 GLU A C 1
ATOM 2895 O O . GLU A 1 364 ? 4.982 59.306 44.199 1.00 22.83 365 GLU A O 1
ATOM 2901 N N . GLY A 1 365 ? 4.863 59.024 46.483 1.00 29.18 366 GLY A N 1
ATOM 2902 C CA . GLY A 1 365 ? 3.478 58.645 46.290 1.00 29.18 366 GLY A CA 1
ATOM 2903 C C . GLY A 1 365 ? 3.256 57.180 46.027 1.00 29.18 366 GLY A C 1
ATOM 2904 O O . GLY A 1 365 ? 2.218 56.740 46.546 1.00 29.18 366 GLY A O 1
ATOM 2905 N N . LEU A 1 366 ? 4.103 56.487 45.245 1.00 16.66 367 LEU A N 1
ATOM 2906 C CA . LEU A 1 366 ? 3.925 54.979 45.109 1.00 16.66 367 LEU A CA 1
ATOM 2907 C C . LEU A 1 366 ? 4.050 54.478 46.539 1.00 16.66 367 LEU A C 1
ATOM 2908 O O . LEU A 1 366 ? 4.773 55.054 47.413 1.00 16.66 367 LEU A O 1
ATOM 2913 N N . PRO A 1 367 ? 3.439 53.384 46.787 1.00 22.48 368 PRO A N 1
ATOM 2914 C CA . PRO A 1 367 ? 3.794 52.776 48.051 1.00 22.48 368 PRO A CA 1
ATOM 2915 C C . PRO A 1 367 ? 5.307 52.406 48.180 1.00 22.48 368 PRO A C 1
ATOM 2916 O O . PRO A 1 367 ? 5.970 52.202 47.125 1.00 22.48 368 PRO A O 1
ATOM 2920 N N . GLY A 1 368 ? 5.849 52.449 49.452 1.00 28.06 369 GLY A N 1
ATOM 2921 C CA . GLY A 1 368 ? 7.369 52.324 49.720 1.00 28.06 369 GLY A CA 1
ATOM 2922 C C . GLY A 1 368 ? 8.288 53.252 48.860 1.00 28.06 369 GLY A C 1
ATOM 2923 O O . GLY A 1 368 ? 9.384 52.862 48.459 1.00 28.06 369 GLY A O 1
ATOM 2924 N N . ALA A 1 369 ? 7.787 54.472 48.559 1.00 19.67 370 ALA A N 1
ATOM 2925 C CA . ALA A 1 369 ? 8.473 55.575 47.830 1.00 19.67 370 ALA A CA 1
ATOM 2926 C C . ALA A 1 369 ? 9.801 55.703 48.570 1.00 19.67 370 ALA A C 1
ATOM 2927 O O . ALA A 1 369 ? 9.760 55.668 49.771 1.00 19.67 370 ALA A O 1
ATOM 2929 N N . GLY A 1 370 ? 10.869 56.082 47.900 1.00 13.65 371 GLY A N 1
ATOM 2930 C CA . GLY A 1 370 ? 12.205 56.329 48.543 1.00 13.65 371 GLY A CA 1
ATOM 2931 C C . GLY A 1 370 ? 13.298 55.619 47.770 1.00 13.65 371 GLY A C 1
ATOM 2932 O O . GLY A 1 370 ? 13.029 54.773 46.899 1.00 13.65 371 GLY A O 1
ATOM 2933 N N . GLY A 1 371 ? 14.436 55.733 48.307 1.00 17.57 372 GLY A N 1
ATOM 2934 C CA . GLY A 1 371 ? 15.619 55.121 47.631 1.00 17.57 372 GLY A CA 1
ATOM 2935 C C . GLY A 1 371 ? 16.172 54.065 48.549 1.00 17.57 372 GLY A C 1
ATOM 2936 O O . GLY A 1 371 ? 16.335 54.374 49.767 1.00 17.57 372 GLY A O 1
ATOM 2937 N N . TYR A 1 372 ? 16.520 52.896 47.949 1.00 8.31 373 TYR A N 1
ATOM 2938 C CA . TYR A 1 372 ? 17.032 51.778 48.781 1.00 8.31 373 TYR A CA 1
ATOM 2939 C C . TYR A 1 372 ? 18.431 51.458 48.252 1.00 8.31 373 TYR A C 1
ATOM 2940 O O . TYR A 1 372 ? 18.648 51.401 47.051 1.00 8.31 373 TYR A O 1
ATOM 2949 N N . ARG A 1 373 ? 19.367 51.333 49.149 1.00 17.82 374 ARG A N 1
ATOM 2950 C CA . ARG A 1 373 ? 20.733 51.065 48.627 1.00 17.82 374 ARG A CA 1
ATOM 2951 C C . ARG A 1 373 ? 21.652 50.490 49.761 1.00 17.82 374 ARG A C 1
ATOM 2952 O O . ARG A 1 373 ? 21.701 51.079 50.868 1.00 17.82 374 ARG A O 1
ATOM 2960 N N . GLU A 1 374 ? 22.270 49.346 49.427 1.00 14.64 375 GLU A N 1
ATOM 2961 C CA . GLU A 1 374 ? 23.372 48.686 50.213 1.00 14.64 375 GLU A CA 1
ATOM 2962 C C . GLU A 1 374 ? 24.654 48.724 49.432 1.00 14.64 375 GLU A C 1
ATOM 2963 O O . GLU A 1 374 ? 24.693 49.025 48.241 1.00 14.64 375 GLU A O 1
ATOM 2969 N N . HIS A 1 375 ? 25.695 48.896 50.126 1.00 9.26 376 HIS A N 1
ATOM 2970 C CA . HIS A 1 375 ? 26.977 49.112 49.411 1.00 9.26 376 HIS A CA 1
ATOM 2971 C C . HIS A 1 375 ? 28.224 48.538 50.144 1.00 9.26 376 HIS A C 1
ATOM 2972 O O . HIS A 1 375 ? 28.569 49.020 51.246 1.00 9.26 376 HIS A O 1
ATOM 2979 N N . ASP A 1 376 ? 28.783 47.419 49.627 1.00 10.68 377 ASP A N 1
ATOM 2980 C CA . ASP A 1 376 ? 29.950 46.822 50.319 1.00 10.68 377 ASP A CA 1
ATOM 2981 C C . ASP A 1 376 ? 31.150 46.897 49.363 1.00 10.68 377 ASP A C 1
ATOM 2982 O O . ASP A 1 376 ? 30.992 46.986 48.115 1.00 10.68 377 ASP A O 1
ATOM 2987 N N . ILE A 1 377 ? 32.387 46.748 49.867 1.00 7.04 378 ILE A N 1
ATOM 2988 C CA . ILE A 1 377 ? 33.472 46.681 48.865 1.00 7.04 378 ILE A CA 1
ATOM 2989 C C . ILE A 1 377 ? 34.113 45.268 48.872 1.00 7.04 378 ILE A C 1
ATOM 2990 O O . ILE A 1 377 ? 34.442 44.759 49.937 1.00 7.04 378 ILE A O 1
ATOM 2995 N N . LEU A 1 378 ? 34.648 44.756 47.729 1.00 7.36 379 LEU A N 1
ATOM 2996 C CA . LEU A 1 378 ? 35.125 43.386 47.652 1.00 7.36 379 LEU A CA 1
ATOM 2997 C C . LEU A 1 378 ? 36.486 43.454 47.030 1.00 7.36 379 LEU A C 1
ATOM 2998 O O . LEU A 1 378 ? 36.720 44.189 46.053 1.00 7.36 379 LEU A O 1
ATOM 3003 N N . ILE A 1 379 ? 37.483 42.739 47.723 1.00 10.29 380 ILE A N 1
ATOM 3004 C CA . ILE A 1 379 ? 38.774 42.675 46.998 1.00 10.29 380 ILE A CA 1
ATOM 3005 C C . ILE A 1 379 ? 38.728 41.419 46.166 1.00 10.29 380 ILE A C 1
ATOM 3006 O O . ILE A 1 379 ? 38.408 40.368 46.703 1.00 10.29 380 ILE A O 1
ATOM 3011 N N . VAL A 1 380 ? 39.100 41.481 44.904 1.00 12.07 381 VAL A N 1
ATOM 3012 C CA . VAL A 1 380 ? 39.062 40.249 44.129 1.00 12.07 381 VAL A CA 1
ATOM 3013 C C . VAL A 1 380 ? 40.424 39.560 44.365 1.00 12.07 381 VAL A C 1
ATOM 3014 O O . VAL A 1 380 ? 41.493 40.236 44.250 1.00 12.07 381 VAL A O 1
ATOM 3018 N N . ASN A 1 381 ? 40.247 38.232 44.631 1.00 12.83 382 ASN A N 1
ATOM 3019 C CA . ASN A 1 381 ? 41.534 37.474 44.747 1.00 12.83 382 ASN A CA 1
ATOM 3020 C C . ASN A 1 381 ? 41.435 36.268 43.854 1.00 12.83 382 ASN A C 1
ATOM 3021 O O . ASN A 1 381 ? 40.704 36.158 42.824 1.00 12.83 382 ASN A O 1
ATOM 3026 N N . GLU A 1 382 ? 42.404 35.356 44.134 1.00 19.88 383 GLU A N 1
ATOM 3027 C CA . GLU A 1 382 ? 42.681 34.326 43.144 1.00 19.88 383 GLU A CA 1
ATOM 3028 C C . GLU A 1 382 ? 41.586 33.300 43.219 1.00 19.88 383 GLU A C 1
ATOM 3029 O O . GLU A 1 382 ? 41.441 32.591 42.256 1.00 19.88 383 GLU A O 1
ATOM 3035 N N . ASN A 1 383 ? 40.845 33.257 44.254 1.00 21.51 384 ASN A N 1
ATOM 3036 C CA . ASN A 1 383 ? 39.824 32.286 44.491 1.00 21.51 384 ASN A CA 1
ATOM 3037 C C . ASN A 1 383 ? 38.377 32.760 44.596 1.00 21.51 384 ASN A C 1
ATOM 3038 O O . ASN A 1 383 ? 37.583 31.977 45.110 1.00 21.51 384 ASN A O 1
ATOM 3043 N N . GLY A 1 384 ? 38.097 34.072 44.520 1.00 16.84 385 GLY A N 1
ATOM 3044 C CA . GLY A 1 384 ? 36.845 34.662 44.986 1.00 16.84 385 GLY A CA 1
ATOM 3045 C C . GLY A 1 384 ? 37.065 36.180 45.224 1.00 16.84 385 GLY A C 1
ATOM 3046 O O . GLY A 1 384 ? 38.032 36.765 44.705 1.00 16.84 385 GLY A O 1
ATOM 3047 N N . ALA A 1 385 ? 36.474 36.603 46.332 1.00 13.74 386 ALA A N 1
ATOM 3048 C CA . ALA A 1 385 ? 36.621 37.931 46.741 1.00 13.74 386 ALA A CA 1
ATOM 3049 C C . ALA A 1 385 ? 36.405 38.142 48.243 1.00 13.74 386 ALA A C 1
ATOM 3050 O O . ALA A 1 385 ? 35.817 37.321 48.971 1.00 13.74 386 ALA A O 1
ATOM 3052 N N . GLU A 1 386 ? 37.131 39.101 48.773 1.00 11.56 387 GLU A N 1
ATOM 3053 C CA . GLU A 1 386 ? 37.061 39.252 50.199 1.00 11.56 387 GLU A CA 1
ATOM 3054 C C . GLU A 1 386 ? 36.191 40.474 50.413 1.00 11.56 387 GLU A C 1
ATOM 3055 O O . GLU A 1 386 ? 36.520 41.563 49.910 1.00 11.56 387 GLU A O 1
ATOM 3061 N N . ASN A 1 387 ? 35.156 40.348 51.229 1.00 9.47 388 ASN A N 1
ATOM 3062 C CA . ASN A 1 387 ? 34.346 41.534 51.434 1.00 9.47 388 ASN A CA 1
ATOM 3063 C C . ASN A 1 387 ? 34.835 42.287 52.661 1.00 9.47 388 ASN A C 1
ATOM 3064 O O . ASN A 1 387 ? 34.840 41.742 53.797 1.00 9.47 388 ASN A O 1
ATOM 3069 N N . ILE A 1 388 ? 35.209 43.574 52.430 1.00 13.89 389 ILE A N 1
ATOM 3070 C CA . ILE A 1 388 ? 35.822 44.319 53.557 1.00 13.89 389 ILE A CA 1
ATOM 3071 C C . ILE A 1 388 ? 34.815 45.080 54.371 1.00 13.89 389 ILE A C 1
ATOM 3072 O O . ILE A 1 388 ? 35.178 45.522 55.431 1.00 13.89 389 ILE A O 1
ATOM 3077 N N . THR A 1 389 ? 33.476 45.051 53.992 1.00 9.90 390 THR A N 1
ATOM 3078 C CA . THR A 1 389 ? 32.598 45.961 54.632 1.00 9.90 390 THR A CA 1
ATOM 3079 C C . THR A 1 389 ? 31.946 45.246 55.801 1.00 9.90 390 THR A C 1
ATOM 3080 O O . THR A 1 389 ? 31.154 44.255 55.640 1.00 9.90 390 THR A O 1
ATOM 3084 N N . LYS A 1 390 ? 32.309 45.679 57.044 1.00 13.92 391 LYS A N 1
ATOM 3085 C CA . LYS A 1 390 ? 31.712 44.910 58.124 1.00 13.92 391 LYS A CA 1
ATOM 3086 C C . LYS A 1 390 ? 30.432 45.432 58.747 1.00 13.92 391 LYS A C 1
ATOM 3087 O O . LYS A 1 390 ? 29.876 44.627 59.471 1.00 13.92 391 LYS A O 1
ATOM 3093 N N . PHE A 1 391 ? 29.931 46.648 58.508 1.00 13.84 392 PHE A N 1
ATOM 3094 C CA . PHE A 1 391 ? 28.732 47.090 59.115 1.00 13.84 392 PHE A CA 1
ATOM 3095 C C . PHE A 1 391 ? 27.491 46.263 58.598 1.00 13.84 392 PHE A C 1
ATOM 3096 O O . PHE A 1 391 ? 27.393 45.787 57.446 1.00 13.84 392 PHE A O 1
ATOM 3104 N N . PRO A 1 392 ? 26.585 45.962 59.532 1.00 22.61 393 PRO A N 1
ATOM 3105 C CA . PRO A 1 392 ? 25.400 45.176 59.149 1.00 22.61 393 PRO A CA 1
ATOM 3106 C C . PRO A 1 392 ? 24.520 45.850 58.068 1.00 22.61 393 PRO A C 1
ATOM 3107 O O . PRO A 1 392 ? 24.449 47.054 57.955 1.00 22.61 393 PRO A O 1
ATOM 3111 N N . TYR A 1 393 ? 23.765 45.067 57.343 1.00 15.71 394 TYR A N 1
ATOM 3112 C CA . TYR A 1 393 ? 22.798 45.554 56.342 1.00 15.71 394 TYR A CA 1
ATOM 3113 C C . TYR A 1 393 ? 21.435 44.851 56.518 1.00 15.71 394 TYR A C 1
ATOM 3114 O O . TYR A 1 393 ? 21.380 43.830 57.245 1.00 15.71 394 TYR A O 1
ATOM 3123 N N . GLY A 1 394 ? 20.335 45.475 55.974 1.00 15.79 395 GLY A N 1
ATOM 3124 C CA . GLY A 1 394 ? 19.016 44.851 56.251 1.00 15.79 395 GLY A CA 1
ATOM 3125 C C . GLY A 1 394 ? 18.328 45.211 57.555 1.00 15.79 395 GLY A C 1
ATOM 3126 O O . GLY A 1 394 ? 18.777 45.623 58.616 1.00 15.79 395 GLY A O 1
ATOM 3127 N N . PRO A 1 395 ? 17.123 44.819 57.534 1.00 25.06 396 PRO A N 1
ATOM 3128 C CA . PRO A 1 395 ? 16.174 45.141 58.669 1.00 25.06 396 PRO A CA 1
ATOM 3129 C C . PRO A 1 395 ? 16.398 44.520 60.066 1.00 25.06 396 PRO A C 1
ATOM 3130 O O . PRO A 1 395 ? 16.119 45.156 61.097 1.00 25.06 396 PRO A O 1
ATOM 3134 N N . GLU A 1 396 ? 17.060 43.380 60.122 1.00 23.72 397 GLU A N 1
ATOM 3135 C CA . GLU A 1 396 ? 17.321 42.651 61.382 1.00 23.72 397 GLU A CA 1
ATOM 3136 C C . GLU A 1 396 ? 18.066 43.517 62.327 1.00 23.72 397 GLU A C 1
ATOM 3137 O O . GLU A 1 396 ? 17.723 43.628 63.537 1.00 23.72 397 GLU A O 1
ATOM 3143 N N . LYS A 1 397 ? 18.932 44.304 61.669 1.00 24.74 398 LYS A N 1
ATOM 3144 C CA . LYS A 1 397 ? 19.832 45.188 62.443 1.00 24.74 398 LYS A CA 1
ATOM 3145 C C . LYS A 1 397 ? 19.602 46.668 62.113 1.00 24.74 398 LYS A C 1
ATOM 3146 O O . LYS A 1 397 ? 19.793 47.517 62.963 1.00 24.74 398 LYS A O 1
ATOM 3152 N N . ASN A 1 398 ? 19.129 47.027 60.902 1.00 18.02 399 ASN A N 1
ATOM 3153 C CA . ASN A 1 398 ? 19.031 48.479 60.604 1.00 18.02 399 ASN A CA 1
ATOM 3154 C C . ASN A 1 398 ? 17.608 49.101 60.757 1.00 18.02 399 ASN A C 1
ATOM 3155 O O . ASN A 1 398 ? 17.293 50.217 60.350 1.00 18.02 399 ASN A O 1
ATOM 3160 N N . ILE A 1 399 ? 16.884 48.470 61.573 1.00 20.60 400 ILE A N 1
ATOM 3161 C CA . ILE A 1 399 ? 15.696 49.146 62.193 1.00 20.60 400 ILE A CA 1
ATOM 3162 C C . ILE A 1 399 ? 16.033 49.719 63.597 1.00 20.60 400 ILE A C 1
ATOM 3163 O O . ILE A 1 399 ? 16.452 48.890 64.418 1.00 20.60 400 ILE A O 1
ATOM 3168 N N . ILE A 1 400 ? 16.489 51.013 63.654 1.00 18.66 401 ILE A N 1
ATOM 3169 C CA . ILE A 1 400 ? 17.194 51.438 64.838 1.00 18.66 401 ILE A CA 1
ATOM 3170 C C . ILE A 1 400 ? 16.212 51.877 65.924 1.00 18.66 401 ILE A C 1
ATOM 3171 O O . ILE A 1 400 ? 15.315 52.670 65.579 1.00 18.66 401 ILE A O 1
ATOM 3176 N N . ARG A 1 401 ? 16.207 51.215 67.131 1.00 21.08 402 ARG A N 1
ATOM 3177 C CA . ARG A 1 401 ? 15.165 51.345 68.189 1.00 21.08 402 ARG A CA 1
ATOM 3178 C C . ARG A 1 401 ? 15.900 52.078 69.338 1.00 21.08 402 ARG A C 1
ATOM 3179 O O . ARG A 1 401 ? 15.838 53.342 69.347 1.00 21.08 402 ARG A O 1
ATOM 3188 N N . GLN B 1 1 ? 13.116 46.521 29.199 0.00 0.00 2 GLN B N 1
ATOM 3189 C CA . GLN B 1 1 ? 14.097 47.144 28.305 0.00 0.00 2 GLN B CA 1
ATOM 3190 C C . GLN B 1 1 ? 14.731 48.367 28.965 0.00 0.00 2 GLN B C 1
ATOM 3191 O O . GLN B 1 1 ? 14.103 49.005 29.808 0.00 0.00 2 GLN B O 1
ATOM 3197 N N . MET B 1 2 ? 16.008 48.549 28.705 1.00 21.86 3 MET B N 1
ATOM 3198 C CA . MET B 1 2 ? 16.851 49.654 29.492 1.00 21.86 3 MET B CA 1
ATOM 3199 C C . MET B 1 2 ? 16.894 50.931 28.586 1.00 21.86 3 MET B C 1
ATOM 3200 O O . MET B 1 2 ? 17.604 50.910 27.546 1.00 21.86 3 MET B O 1
ATOM 3205 N N . PRO B 1 3 ? 16.122 52.005 28.938 1.00 19.12 4 PRO B N 1
ATOM 3206 C CA . PRO B 1 3 ? 16.085 53.202 28.070 1.00 19.12 4 PRO B CA 1
ATOM 3207 C C . PRO B 1 3 ? 17.346 54.023 28.303 1.00 19.12 4 PRO B C 1
ATOM 3208 O O . PRO B 1 3 ? 18.131 53.791 29.220 1.00 19.12 4 PRO B O 1
ATOM 3212 N N . LYS B 1 4 ? 17.678 54.748 27.337 1.00 22.36 5 LYS B N 1
ATOM 3213 C CA . LYS B 1 4 ? 18.838 55.689 27.403 1.00 22.36 5 LYS B CA 1
ATOM 3214 C C . LYS B 1 4 ? 18.570 56.956 28.218 1.00 22.36 5 LYS B C 1
ATOM 3215 O O . LYS B 1 4 ? 19.376 57.359 29.039 1.00 22.36 5 LYS B O 1
ATOM 3221 N N . THR B 1 5 ? 17.363 57.500 28.073 1.00 13.55 6 THR B N 1
ATOM 3222 C CA . THR B 1 5 ? 16.965 58.757 28.744 1.00 13.55 6 THR B CA 1
ATOM 3223 C C . THR B 1 5 ? 15.578 58.503 29.291 1.00 13.55 6 THR B C 1
ATOM 3224 O O . THR B 1 5 ? 14.844 57.638 28.778 1.00 13.55 6 THR B O 1
ATOM 3228 N N . LEU B 1 6 ? 15.326 59.265 30.357 1.00 21.48 7 LEU B N 1
ATOM 3229 C CA . LEU B 1 6 ? 14.008 59.536 31.035 1.00 21.48 7 LEU B CA 1
ATOM 3230 C C . LEU B 1 6 ? 13.881 60.965 31.556 1.00 21.48 7 LEU B C 1
ATOM 3231 O O . LEU B 1 6 ? 14.789 61.788 31.470 1.00 21.48 7 LEU B O 1
ATOM 3236 N N . ARG B 1 7 ? 12.879 61.061 32.301 1.00 16.57 8 ARG B N 1
ATOM 3237 C CA . ARG B 1 7 ? 12.495 62.186 33.179 1.00 16.57 8 ARG B CA 1
ATOM 3238 C C . ARG B 1 7 ? 11.976 61.664 34.461 1.00 16.57 8 ARG B C 1
ATOM 3239 O O . ARG B 1 7 ? 11.429 60.572 34.455 1.00 16.57 8 ARG B O 1
ATOM 3247 N N . ILE B 1 8 ? 12.445 62.370 35.491 1.00 16.90 9 ILE B N 1
ATOM 3248 C CA . ILE B 1 8 ? 12.204 62.046 36.907 1.00 16.90 9 ILE B CA 1
ATOM 3249 C C . ILE B 1 8 ? 11.809 63.343 37.597 1.00 16.90 9 ILE B C 1
ATOM 3250 O O . ILE B 1 8 ? 12.642 64.192 37.898 1.00 16.90 9 ILE B O 1
ATOM 3255 N N . ARG B 1 9 ? 10.514 63.545 37.614 1.00 19.32 10 ARG B N 1
ATOM 3256 C CA . ARG B 1 9 ? 9.954 64.739 38.164 1.00 19.32 10 ARG B CA 1
ATOM 3257 C C . ARG B 1 9 ? 9.399 64.507 39.526 1.00 19.32 10 ARG B C 1
ATOM 3258 O O . ARG B 1 9 ? 8.206 64.246 39.588 1.00 19.32 10 ARG B O 1
ATOM 3266 N N . ASN B 1 10 ? 10.327 64.282 40.455 1.00 11.84 11 ASN B N 1
ATOM 3267 C CA . ASN B 1 10 ? 10.002 63.675 41.776 1.00 11.84 11 ASN B CA 1
ATOM 3268 C C . ASN B 1 10 ? 10.021 64.700 42.910 1.00 11.84 11 ASN B C 1
ATOM 3269 O O . ASN B 1 10 ? 11.069 65.303 43.121 1.00 11.84 11 ASN B O 1
ATOM 3274 N N . GLY B 1 11 ? 8.927 64.941 43.610 1.00 19.84 12 GLY B N 1
ATOM 3275 C CA . GLY B 1 11 ? 8.700 65.884 44.638 1.00 19.84 12 GLY B CA 1
ATOM 3276 C C . GLY B 1 11 ? 8.573 67.326 44.022 1.00 19.84 12 GLY B C 1
ATOM 3277 O O . GLY B 1 11 ? 8.037 67.439 42.917 1.00 19.84 12 GLY B O 1
ATOM 3278 N N . ASP B 1 12 ? 8.661 68.402 44.744 1.00 31.45 13 ASP B N 1
ATOM 3279 C CA . ASP B 1 12 ? 8.320 69.677 44.174 1.00 31.45 13 ASP B CA 1
ATOM 3280 C C . ASP B 1 12 ? 9.607 70.436 43.975 1.00 31.45 13 ASP B C 1
ATOM 3281 O O . ASP B 1 12 ? 10.584 70.034 44.580 1.00 31.45 13 ASP B O 1
ATOM 3286 N N . LYS B 1 13 ? 9.644 71.370 43.099 1.00 13.65 14 LYS B N 1
ATOM 3287 C CA . LYS B 1 13 ? 10.879 72.101 42.843 1.00 13.65 14 LYS B CA 1
ATOM 3288 C C . LYS B 1 13 ? 11.244 72.940 44.052 1.00 13.65 14 LYS B C 1
ATOM 3289 O O . LYS B 1 13 ? 10.379 73.253 44.869 1.00 13.65 14 LYS B O 1
ATOM 3295 N N . VAL B 1 14 ? 12.486 73.168 44.426 1.00 22.21 15 VAL B N 1
ATOM 3296 C CA . VAL B 1 14 ? 12.691 73.788 45.749 1.00 22.21 15 VAL B CA 1
ATOM 3297 C C . VAL B 1 14 ? 12.405 75.318 45.675 1.00 22.21 15 VAL B C 1
ATOM 3298 O O . VAL B 1 14 ? 12.245 75.787 44.516 1.00 22.21 15 VAL B O 1
ATOM 3302 N N . ARG B 1 15 ? 12.504 76.128 46.900 1.00 21.92 16 ARG B N 1
ATOM 3303 C CA . ARG B 1 15 ? 12.508 77.666 46.816 1.00 21.92 16 ARG B CA 1
ATOM 3304 C C . ARG B 1 15 ? 13.894 78.075 46.314 1.00 21.92 16 ARG B C 1
ATOM 3305 O O . ARG B 1 15 ? 14.902 77.628 46.857 1.00 21.92 16 ARG B O 1
ATOM 3313 N N . SER B 1 16 ? 14.071 78.618 45.190 1.00 14.58 17 SER B N 1
ATOM 3314 C CA . SER B 1 16 ? 15.509 78.759 44.728 1.00 14.58 17 SER B CA 1
ATOM 3315 C C . SER B 1 16 ? 16.363 79.789 45.489 1.00 14.58 17 SER B C 1
ATOM 3316 O O . SER B 1 16 ? 15.839 80.515 46.380 1.00 14.58 17 SER B O 1
ATOM 3319 N N . THR B 1 17 ? 17.649 79.772 45.099 1.00 16.82 18 THR B N 1
ATOM 3320 C CA . THR B 1 17 ? 18.633 80.493 45.946 1.00 16.82 18 THR B CA 1
ATOM 3321 C C . THR B 1 17 ? 18.494 81.996 45.645 1.00 16.82 18 THR B C 1
ATOM 3322 O O . THR B 1 17 ? 18.444 82.827 46.578 1.00 16.82 18 THR B O 1
ATOM 3326 N N . PHE B 1 18 ? 18.273 82.345 44.382 1.00 15.20 19 PHE B N 1
ATOM 3327 C CA . PHE B 1 18 ? 17.909 83.702 43.945 1.00 15.20 19 PHE B CA 1
ATOM 3328 C C . PHE B 1 18 ? 16.468 83.808 43.388 1.00 15.20 19 PHE B C 1
ATOM 3329 O O . PHE B 1 18 ? 15.947 82.747 43.111 1.00 15.20 19 PHE B O 1
ATOM 3337 N N . SER B 1 19 ? 15.945 84.992 43.248 1.00 11.43 20 SER B N 1
ATOM 3338 C CA . SER B 1 19 ? 14.609 85.190 42.790 1.00 11.43 20 SER B CA 1
ATOM 3339 C C . SER B 1 19 ? 14.508 84.663 41.386 1.00 11.43 20 SER B C 1
ATOM 3340 O O . SER B 1 19 ? 15.531 84.712 40.657 1.00 11.43 20 SER B O 1
ATOM 3343 N N . ALA B 1 20 ? 13.236 84.554 40.937 1.00 19.62 21 ALA B N 1
ATOM 3344 C CA . ALA B 1 20 ? 12.996 84.314 39.437 1.00 19.62 21 ALA B CA 1
ATOM 3345 C C . ALA B 1 20 ? 13.447 85.359 38.436 1.00 19.62 21 ALA B C 1
ATOM 3346 O O . ALA B 1 20 ? 14.128 85.062 37.467 1.00 19.62 21 ALA B O 1
ATOM 3348 N N . GLN B 1 21 ? 13.139 86.591 38.751 1.00 21.07 22 GLN B N 1
ATOM 3349 C CA . GLN B 1 21 ? 13.778 87.728 38.035 1.00 21.07 22 GLN B CA 1
ATOM 3350 C C . GLN B 1 21 ? 15.301 87.636 37.937 1.00 21.07 22 GLN B C 1
ATOM 3351 O O . GLN B 1 21 ? 15.808 87.960 36.848 1.00 21.07 22 GLN B O 1
ATOM 3357 N N . GLU B 1 22 ? 15.938 87.231 39.132 1.00 13.06 23 GLU B N 1
ATOM 3358 C CA . GLU B 1 22 ? 17.433 87.139 39.047 1.00 13.06 23 GLU B CA 1
ATOM 3359 C C . GLU B 1 22 ? 17.891 86.163 37.932 1.00 13.06 23 GLU B C 1
ATOM 3360 O O . GLU B 1 22 ? 18.770 86.378 37.041 1.00 13.06 23 GLU B O 1
ATOM 3366 N N . TYR B 1 23 ? 17.191 84.975 38.010 1.00 13.59 24 TYR B N 1
ATOM 3367 C CA . TYR B 1 23 ? 17.579 83.960 36.951 1.00 13.59 24 TYR B CA 1
ATOM 3368 C C . TYR B 1 23 ? 17.253 84.306 35.488 1.00 13.59 24 TYR B C 1
ATOM 3369 O O . TYR B 1 23 ? 18.144 84.200 34.626 1.00 13.59 24 TYR B O 1
ATOM 3378 N N . ALA B 1 24 ? 15.961 84.814 35.317 1.00 16.86 25 ALA B N 1
ATOM 3379 C CA . ALA B 1 24 ? 15.502 85.405 34.098 1.00 16.86 25 ALA B CA 1
ATOM 3380 C C . ALA B 1 24 ? 16.491 86.454 33.541 1.00 16.86 25 ALA B C 1
ATOM 3381 O O . ALA B 1 24 ? 16.824 86.395 32.365 1.00 16.86 25 ALA B O 1
ATOM 3383 N N . ASN B 1 25 ? 17.014 87.344 34.378 1.00 12.64 26 ASN B N 1
ATOM 3384 C CA . ASN B 1 25 ? 17.969 88.378 33.932 1.00 12.64 26 ASN B CA 1
ATOM 3385 C C . ASN B 1 25 ? 19.294 87.775 33.509 1.00 12.64 26 ASN B C 1
ATOM 3386 O O . ASN B 1 25 ? 19.876 88.121 32.454 1.00 12.64 26 ASN B O 1
ATOM 3391 N N . ARG B 1 26 ? 19.744 86.719 34.224 1.00 14.93 27 ARG B N 1
ATOM 3392 C CA . ARG B 1 26 ? 21.079 86.109 33.784 1.00 14.93 27 ARG B CA 1
ATOM 3393 C C . ARG B 1 26 ? 20.880 85.337 32.524 1.00 14.93 27 ARG B C 1
ATOM 3394 O O . ARG B 1 26 ? 21.813 85.312 31.733 1.00 14.93 27 ARG B O 1
ATOM 3402 N N . GLN B 1 27 ? 19.673 84.726 32.430 1.00 11.49 28 GLN B N 1
ATOM 3403 C CA . GLN B 1 27 ? 19.425 83.921 31.229 1.00 11.49 28 GLN B CA 1
ATOM 3404 C C . GLN B 1 27 ? 19.102 84.850 30.095 1.00 11.49 28 GLN B C 1
ATOM 3405 O O . GLN B 1 27 ? 19.437 84.571 28.943 1.00 11.49 28 GLN B O 1
ATOM 3411 N N . ALA B 1 28 ? 18.657 86.084 30.400 1.00 13.28 29 ALA B N 1
ATOM 3412 C CA . ALA B 1 28 ? 18.351 86.988 29.312 1.00 13.28 29 ALA B CA 1
ATOM 3413 C C . ALA B 1 28 ? 19.631 87.438 28.748 1.00 13.28 29 ALA B C 1
ATOM 3414 O O . ALA B 1 28 ? 19.701 87.650 27.523 1.00 13.28 29 ALA B O 1
ATOM 3416 N N . ARG B 1 29 ? 20.471 87.841 29.712 1.00 10.95 30 ARG B N 1
ATOM 3417 C CA . ARG B 1 29 ? 21.743 88.365 29.095 1.00 10.95 30 ARG B CA 1
ATOM 3418 C C . ARG B 1 29 ? 22.474 87.378 28.190 1.00 10.95 30 ARG B C 1
ATOM 3419 O O . ARG B 1 29 ? 23.330 87.789 27.435 1.00 10.95 30 ARG B O 1
ATOM 3427 N N . LEU B 1 30 ? 22.529 86.152 28.656 1.00 12.32 31 LEU B N 1
ATOM 3428 C CA . LEU B 1 30 ? 23.376 85.208 27.996 1.00 12.32 31 LEU B CA 1
ATOM 3429 C C . LEU B 1 30 ? 22.807 84.984 26.599 1.00 12.32 31 LEU B C 1
ATOM 3430 O O . LEU B 1 30 ? 23.571 84.755 25.623 1.00 12.32 31 LEU B O 1
ATOM 3435 N N . ARG B 1 31 ? 21.406 84.878 26.542 1.00 15.41 32 ARG B N 1
ATOM 3436 C CA . ARG B 1 31 ? 20.772 84.749 25.188 1.00 15.41 32 ARG B CA 1
ATOM 3437 C C . ARG B 1 31 ? 21.009 85.949 24.274 1.00 15.41 32 ARG B C 1
ATOM 3438 O O . ARG B 1 31 ? 21.084 85.724 23.087 1.00 15.41 32 ARG B O 1
ATOM 3446 N N . ALA B 1 32 ? 21.186 87.167 24.734 1.00 7.73 33 ALA B N 1
ATOM 3447 C CA . ALA B 1 32 ? 21.502 88.412 23.928 1.00 7.73 33 ALA B CA 1
ATOM 3448 C C . ALA B 1 32 ? 22.858 88.288 23.342 1.00 7.73 33 ALA B C 1
ATOM 3449 O O . ALA B 1 32 ? 23.151 88.327 22.122 1.00 7.73 33 ALA B O 1
ATOM 3451 N N . HIS B 1 33 ? 23.627 87.476 24.086 1.00 10.05 34 HIS B N 1
ATOM 3452 C CA . HIS B 1 33 ? 24.969 87.085 23.587 1.00 10.05 34 HIS B CA 1
ATOM 3453 C C . HIS B 1 33 ? 24.934 86.055 22.491 1.00 10.05 34 HIS B C 1
ATOM 3454 O O . HIS B 1 33 ? 25.640 86.203 21.482 1.00 10.05 34 HIS B O 1
ATOM 3461 N N . LEU B 1 34 ? 24.124 84.994 22.762 1.00 16.54 35 LEU B N 1
ATOM 3462 C CA . LEU B 1 34 ? 24.034 83.883 21.750 1.00 16.54 35 LEU B CA 1
ATOM 3463 C C . LEU B 1 34 ? 23.586 84.480 20.391 1.00 16.54 35 LEU B C 1
ATOM 3464 O O . LEU B 1 34 ? 24.186 84.204 19.342 1.00 16.54 35 LEU B O 1
ATOM 3469 N N . ALA B 1 35 ? 22.414 85.148 20.525 1.00 18.42 36 ALA B N 1
ATOM 3470 C CA . ALA B 1 35 ? 21.797 85.897 19.381 1.00 18.42 36 ALA B CA 1
ATOM 3471 C C . ALA B 1 35 ? 22.746 86.857 18.594 1.00 18.42 36 ALA B C 1
ATOM 3472 O O . ALA B 1 35 ? 22.911 86.766 17.357 1.00 18.42 36 ALA B O 1
ATOM 3474 N N . ALA B 1 36 ? 23.550 87.606 19.400 1.00 9.21 37 ALA B N 1
ATOM 3475 C CA . ALA B 1 36 ? 24.568 88.486 18.779 1.00 9.21 37 ALA B CA 1
ATOM 3476 C C . ALA B 1 36 ? 25.653 87.680 18.128 1.00 9.21 37 ALA B C 1
ATOM 3477 O O . ALA B 1 36 ? 26.063 88.119 17.061 1.00 9.21 37 ALA B O 1
ATOM 3479 N N . GLU B 1 37 ? 25.769 86.348 18.482 1.00 15.56 38 GLU B N 1
ATOM 3480 C CA . GLU B 1 37 ? 26.872 85.746 17.796 1.00 15.56 38 GLU B CA 1
ATOM 3481 C C . GLU B 1 37 ? 26.424 84.604 16.951 1.00 15.56 38 GLU B C 1
ATOM 3482 O O . GLU B 1 37 ? 27.249 83.898 16.370 1.00 15.56 38 GLU B O 1
ATOM 3488 N N . ASN B 1 38 ? 25.091 84.499 16.789 1.00 19.41 39 ASN B N 1
ATOM 3489 C CA . ASN B 1 38 ? 24.540 83.437 15.940 1.00 19.41 39 ASN B CA 1
ATOM 3490 C C . ASN B 1 38 ? 24.983 82.027 16.412 1.00 19.41 39 ASN B C 1
ATOM 3491 O O . ASN B 1 38 ? 25.255 81.064 15.663 1.00 19.41 39 ASN B O 1
ATOM 3496 N N . ILE B 1 39 ? 24.880 81.983 17.680 1.00 17.73 40 ILE B N 1
ATOM 3497 C CA . ILE B 1 39 ? 25.112 80.690 18.389 1.00 17.73 40 ILE B CA 1
ATOM 3498 C C . ILE B 1 39 ? 23.779 80.106 18.774 1.00 17.73 40 ILE B C 1
ATOM 3499 O O . ILE B 1 39 ? 22.967 80.825 19.326 1.00 17.73 40 ILE B O 1
ATOM 3504 N N . ASP B 1 40 ? 23.435 78.931 18.226 1.00 13.08 41 ASP B N 1
ATOM 3505 C CA . ASP B 1 40 ? 22.148 78.215 18.279 1.00 13.08 41 ASP B CA 1
ATOM 3506 C C . ASP B 1 40 ? 21.914 77.726 19.683 1.00 13.08 41 ASP B C 1
ATOM 3507 O O . ASP B 1 40 ? 20.775 77.669 20.184 1.00 13.08 41 ASP B O 1
ATOM 3512 N N . ALA B 1 41 ? 22.985 77.279 20.239 1.00 14.31 42 ALA B N 1
ATOM 3513 C CA . ALA B 1 41 ? 22.789 76.804 21.621 1.00 14.31 42 ALA B CA 1
ATOM 3514 C C . ALA B 1 41 ? 24.063 76.972 22.423 1.00 14.31 42 ALA B C 1
ATOM 3515 O O . ALA B 1 41 ? 25.093 76.596 21.894 1.00 14.31 42 ALA B O 1
ATOM 3517 N N . ALA B 1 42 ? 23.925 77.131 23.777 1.00 12.43 43 ALA B N 1
ATOM 3518 C CA . ALA B 1 42 ? 25.160 76.933 24.651 1.00 12.43 43 ALA B CA 1
ATOM 3519 C C . ALA B 1 42 ? 25.052 75.580 25.289 1.00 12.43 43 ALA B C 1
ATOM 3520 O O . ALA B 1 42 ? 23.969 75.364 25.842 1.00 12.43 43 ALA B O 1
ATOM 3522 N N . ILE B 1 43 ? 26.083 74.803 25.300 1.00 11.91 44 ILE B N 1
ATOM 3523 C CA . ILE B 1 43 ? 26.027 73.589 26.203 1.00 11.91 44 ILE B CA 1
ATOM 3524 C C . ILE B 1 43 ? 27.004 73.779 27.359 1.00 11.91 44 ILE B C 1
ATOM 3525 O O . ILE B 1 43 ? 28.203 73.793 27.104 1.00 11.91 44 ILE B O 1
ATOM 3530 N N . PHE B 1 44 ? 26.538 74.061 28.543 1.00 9.57 45 PHE B N 1
ATOM 3531 C CA . PHE B 1 44 ? 27.522 74.210 29.580 1.00 9.57 45 PHE B CA 1
ATOM 3532 C C . PHE B 1 44 ? 27.868 72.845 30.219 1.00 9.57 45 PHE B C 1
ATOM 3533 O O . PHE B 1 44 ? 26.958 72.196 30.724 1.00 9.57 45 PHE B O 1
ATOM 3541 N N . THR B 1 45 ? 29.120 72.604 30.485 1.00 8.52 46 THR B N 1
ATOM 3542 C CA . THR B 1 45 ? 29.544 71.317 31.228 1.00 8.52 46 THR B CA 1
ATOM 3543 C C . THR B 1 45 ? 30.036 71.582 32.663 1.00 8.52 46 THR B C 1
ATOM 3544 O O . THR B 1 45 ? 30.100 70.638 33.407 1.00 8.52 46 THR B O 1
ATOM 3548 N N . SER B 1 46 ? 30.509 72.775 33.040 1.00 10.35 47 SER B N 1
ATOM 3549 C CA . SER B 1 46 ? 31.190 73.205 34.326 1.00 10.35 47 SER B CA 1
ATOM 3550 C C . SER B 1 46 ? 30.256 73.354 35.499 1.00 10.35 47 SER B C 1
ATOM 3551 O O . SER B 1 46 ? 29.056 73.549 35.375 1.00 10.35 47 SER B O 1
ATOM 3554 N N . TYR B 1 47 ? 30.748 73.107 36.669 1.00 6.91 48 TYR B N 1
ATOM 3555 C CA . TYR B 1 47 ? 29.873 73.206 37.832 1.00 6.91 48 TYR B CA 1
ATOM 3556 C C . TYR B 1 47 ? 29.339 74.646 37.867 1.00 6.91 48 TYR B C 1
ATOM 3557 O O . TYR B 1 47 ? 28.271 74.820 38.430 1.00 6.91 48 TYR B O 1
ATOM 3566 N N . HIS B 1 48 ? 30.215 75.606 37.666 1.00 8.34 49 HIS B N 1
ATOM 3567 C CA . HIS B 1 48 ? 29.926 77.030 38.055 1.00 8.34 49 HIS B CA 1
ATOM 3568 C C . HIS B 1 48 ? 29.052 77.725 36.979 1.00 8.34 49 HIS B C 1
ATOM 3569 O O . HIS B 1 48 ? 28.168 78.380 37.390 1.00 8.34 49 HIS B O 1
ATOM 3576 N N . ASN B 1 49 ? 29.122 77.470 35.746 1.00 11.44 50 ASN B N 1
ATOM 3577 C CA . ASN B 1 49 ? 28.129 77.984 34.830 1.00 11.44 50 ASN B CA 1
ATOM 3578 C C . ASN B 1 49 ? 26.848 77.148 34.901 1.00 11.44 50 ASN B C 1
ATOM 3579 O O . ASN B 1 49 ? 25.817 77.767 34.731 1.00 11.44 50 ASN B O 1
ATOM 3584 N N . ILE B 1 50 ? 26.841 75.829 35.034 1.00 12.93 51 ILE B N 1
ATOM 3585 C CA . ILE B 1 50 ? 25.574 75.232 35.371 1.00 12.93 51 ILE B CA 1
ATOM 3586 C C . ILE B 1 50 ? 24.828 75.858 36.580 1.00 12.93 51 ILE B C 1
ATOM 3587 O O . ILE B 1 50 ? 23.641 76.214 36.510 1.00 12.93 51 ILE B O 1
ATOM 3592 N N . ASN B 1 51 ? 25.591 76.104 37.667 1.00 6.89 52 ASN B N 1
ATOM 3593 C CA . ASN B 1 51 ? 25.024 76.655 38.874 1.00 6.89 52 ASN B CA 1
ATOM 3594 C C . ASN B 1 51 ? 24.521 78.101 38.776 1.00 6.89 52 ASN B C 1
ATOM 3595 O O . ASN B 1 51 ? 23.372 78.423 39.171 1.00 6.89 52 ASN B O 1
ATOM 3600 N N . TYR B 1 52 ? 25.328 78.853 38.159 1.00 7.90 53 TYR B N 1
ATOM 3601 C CA . TYR B 1 52 ? 25.037 80.309 37.883 1.00 7.90 53 TYR B CA 1
ATOM 3602 C C . TYR B 1 52 ? 23.734 80.460 37.070 1.00 7.90 53 TYR B C 1
ATOM 3603 O O . TYR B 1 52 ? 22.827 81.223 37.456 1.00 7.90 53 TYR B O 1
ATOM 3612 N N . TYR B 1 53 ? 23.571 79.708 35.987 1.00 9.43 54 TYR B N 1
ATOM 3613 C CA . TYR B 1 53 ? 22.318 79.769 35.124 1.00 9.43 54 TYR B CA 1
ATOM 3614 C C . TYR B 1 53 ? 21.176 78.823 35.444 1.00 9.43 54 TYR B C 1
ATOM 3615 O O . TYR B 1 53 ? 20.050 79.199 35.120 1.00 9.43 54 TYR B O 1
ATOM 3624 N N . SER B 1 54 ? 21.291 77.989 36.502 1.00 15.59 55 SER B N 1
ATOM 3625 C CA . SER B 1 54 ? 20.143 77.235 36.873 1.00 15.59 55 SER B CA 1
ATOM 3626 C C . SER B 1 54 ? 19.950 76.850 38.350 1.00 15.59 55 SER B C 1
ATOM 3627 O O . SER B 1 54 ? 19.026 76.130 38.591 1.00 15.59 55 SER B O 1
ATOM 3630 N N . ASP B 1 55 ? 20.871 77.142 39.241 1.00 13.42 56 ASP B N 1
ATOM 3631 C CA . ASP B 1 55 ? 20.701 76.848 40.631 1.00 13.42 56 ASP B CA 1
ATOM 3632 C C . ASP B 1 55 ? 20.971 75.345 40.881 1.00 13.42 56 ASP B C 1
ATOM 3633 O O . ASP B 1 55 ? 20.582 74.898 41.976 1.00 13.42 56 ASP B O 1
ATOM 3638 N N . PHE B 1 56 ? 21.484 74.624 39.853 1.00 9.60 57 PHE B N 1
ATOM 3639 C CA . PHE B 1 56 ? 21.736 73.163 40.250 1.00 9.60 57 PHE B CA 1
ATOM 3640 C C . PHE B 1 56 ? 23.255 73.032 40.361 1.00 9.60 57 PHE B C 1
ATOM 3641 O O . PHE B 1 56 ? 24.013 73.241 39.372 1.00 9.60 57 PHE B O 1
ATOM 3649 N N . LEU B 1 57 ? 23.617 72.565 41.538 1.00 9.78 58 LEU B N 1
ATOM 3650 C CA . LEU B 1 57 ? 25.105 72.305 41.604 1.00 9.78 58 LEU B CA 1
ATOM 3651 C C . LEU B 1 57 ? 25.374 70.749 41.593 1.00 9.78 58 LEU B C 1
ATOM 3652 O O . LEU B 1 57 ? 24.935 70.030 42.516 1.00 9.78 58 LEU B O 1
ATOM 3657 N N . TYR B 1 58 ? 25.986 70.274 40.525 1.00 9.95 59 TYR B N 1
ATOM 3658 C CA . TYR B 1 58 ? 26.052 68.840 40.388 1.00 9.95 59 TYR B CA 1
ATOM 3659 C C . TYR B 1 58 ? 27.272 68.227 41.089 1.00 9.95 59 TYR B C 1
ATOM 3660 O O . TYR B 1 58 ? 28.169 68.959 41.612 1.00 9.95 59 TYR B O 1
ATOM 3669 N N . CYS B 1 59 ? 27.079 66.961 41.229 1.00 15.91 60 CYS B N 1
ATOM 3670 C CA . CYS B 1 59 ? 28.076 66.008 41.828 1.00 15.91 60 CYS B CA 1
ATOM 3671 C C . CYS B 1 59 ? 28.629 65.132 40.708 1.00 15.91 60 CYS B C 1
ATOM 3672 O O . CYS B 1 59 ? 27.882 64.372 40.062 1.00 15.91 60 CYS B O 1
ATOM 3675 N N . SER B 1 60 ? 29.855 65.263 40.378 1.00 12.11 61 SER B N 1
ATOM 3676 C CA . SER B 1 60 ? 30.256 64.539 39.182 1.00 12.11 61 SER B CA 1
ATOM 3677 C C . SER B 1 60 ? 30.530 63.049 39.368 1.00 12.11 61 SER B C 1
ATOM 3678 O O . SER B 1 60 ? 30.024 62.223 38.592 1.00 12.11 61 SER B O 1
ATOM 3681 N N . PHE B 1 61 ? 31.287 62.592 40.376 1.00 9.40 62 PHE B N 1
ATOM 3682 C CA . PHE B 1 61 ? 31.581 61.173 40.467 1.00 9.40 62 PHE B CA 1
ATOM 3683 C C . PHE B 1 61 ? 32.008 60.488 39.152 1.00 9.40 62 PHE B C 1
ATOM 3684 O O . PHE B 1 61 ? 31.831 59.277 39.012 1.00 9.40 62 PHE B O 1
ATOM 3692 N N . GLY B 1 62 ? 32.640 61.190 38.274 1.00 16.57 63 GLY B N 1
ATOM 3693 C CA . GLY B 1 62 ? 33.016 60.786 36.912 1.00 16.57 63 GLY B CA 1
ATOM 3694 C C . GLY B 1 62 ? 31.860 60.448 35.929 1.00 16.57 63 GLY B C 1
ATOM 3695 O O . GLY B 1 62 ? 32.071 59.859 34.840 1.00 16.57 63 GLY B O 1
ATOM 3696 N N . ARG B 1 63 ? 30.758 61.112 36.219 1.00 13.37 64 ARG B N 1
ATOM 3697 C CA . ARG B 1 63 ? 29.766 61.238 35.183 1.00 13.37 64 ARG B CA 1
ATOM 3698 C C . ARG B 1 63 ? 29.711 62.676 34.619 1.00 13.37 64 ARG B C 1
ATOM 3699 O O . ARG B 1 63 ? 29.667 63.597 35.389 1.00 13.37 64 ARG B O 1
ATOM 3707 N N . PRO B 1 64 ? 29.428 62.820 33.276 1.00 16.06 65 PRO B N 1
ATOM 3708 C CA . PRO B 1 64 ? 29.120 64.147 32.707 1.00 16.06 65 PRO B CA 1
ATOM 3709 C C . PRO B 1 64 ? 27.695 64.729 33.012 1.00 16.06 65 PRO B C 1
ATOM 3710 O O . PRO B 1 64 ? 26.667 64.017 33.148 1.00 16.06 65 PRO B O 1
ATOM 3714 N N . TYR B 1 65 ? 27.698 66.101 33.019 1.00 10.38 66 TYR B N 1
ATOM 3715 C CA . TYR B 1 65 ? 26.506 66.871 33.348 1.00 10.38 66 TYR B CA 1
ATOM 3716 C C . TYR B 1 65 ? 26.509 67.995 32.315 1.00 10.38 66 TYR B C 1
ATOM 3717 O O . TYR B 1 65 ? 27.569 68.217 31.659 1.00 10.38 66 TYR B O 1
ATOM 3726 N N . ALA B 1 66 ? 25.255 68.514 32.036 1.00 7.28 67 ALA B N 1
ATOM 3727 C CA . ALA B 1 66 ? 25.063 69.525 30.985 1.00 7.28 67 ALA B CA 1
ATOM 3728 C C . ALA B 1 66 ? 23.954 70.498 31.280 1.00 7.28 67 ALA B C 1
ATOM 3729 O O . ALA B 1 66 ? 23.160 70.360 32.181 1.00 7.28 67 ALA B O 1
ATOM 3731 N N . LEU B 1 67 ? 24.139 71.686 30.809 1.00 10.06 68 LEU B N 1
ATOM 3732 C CA . LEU B 1 67 ? 22.980 72.616 30.803 1.00 10.06 68 LEU B CA 1
ATOM 3733 C C . LEU B 1 67 ? 22.897 73.196 29.405 1.00 10.06 68 LEU B C 1
ATOM 3734 O O . LEU B 1 67 ? 23.927 73.726 28.892 1.00 10.06 68 LEU B O 1
ATOM 3739 N N . VAL B 1 68 ? 21.778 72.963 28.749 1.00 18.06 69 VAL B N 1
ATOM 3740 C CA . VAL B 1 68 ? 21.730 73.411 27.300 1.00 18.06 69 VAL B CA 1
ATOM 3741 C C . VAL B 1 68 ? 20.772 74.611 27.217 1.00 18.06 69 VAL B C 1
ATOM 3742 O O . VAL B 1 68 ? 19.737 74.562 27.869 1.00 18.06 69 VAL B O 1
ATOM 3746 N N . VAL B 1 69 ? 21.389 75.746 26.745 1.00 13.41 70 VAL B N 1
ATOM 3747 C CA . VAL B 1 69 ? 20.568 77.018 26.670 1.00 13.41 70 VAL B CA 1
ATOM 3748 C C . VAL B 1 69 ? 20.351 77.251 25.174 1.00 13.41 70 VAL B C 1
ATOM 3749 O O . VAL B 1 69 ? 21.308 77.492 24.461 1.00 13.41 70 VAL B O 1
ATOM 3753 N N . THR B 1 70 ? 19.118 77.447 24.819 1.00 17.61 71 THR B N 1
ATOM 3754 C CA . THR B 1 70 ? 18.692 77.995 23.500 1.00 17.61 71 THR B CA 1
ATOM 3755 C C . THR B 1 70 ? 17.952 79.299 23.733 1.00 17.61 71 THR B C 1
ATOM 3756 O O . THR B 1 70 ? 17.695 79.603 24.874 1.00 17.61 71 THR B O 1
ATOM 3760 N N . GLU B 1 71 ? 17.419 79.899 22.659 1.00 13.18 72 GLU B N 1
ATOM 3761 C CA . GLU B 1 71 ? 16.541 81.067 22.868 1.00 13.18 72 GLU B CA 1
ATOM 3762 C C . GLU B 1 71 ? 15.282 80.763 23.662 1.00 13.18 72 GLU B C 1
ATOM 3763 O O . GLU B 1 71 ? 14.759 81.675 24.322 1.00 13.18 72 GLU B O 1
ATOM 3769 N N . ASP B 1 72 ? 14.842 79.477 23.605 1.00 22.17 73 ASP B N 1
ATOM 3770 C CA . ASP B 1 72 ? 13.524 79.054 24.141 1.00 22.17 73 ASP B CA 1
ATOM 3771 C C . ASP B 1 72 ? 13.539 78.254 25.393 1.00 22.17 73 ASP B C 1
ATOM 3772 O O . ASP B 1 72 ? 12.501 78.124 26.065 1.00 22.17 73 ASP B O 1
ATOM 3777 N N . ASP B 1 73 ? 14.636 77.513 25.531 1.00 19.16 74 ASP B N 1
ATOM 3778 C CA . ASP B 1 73 ? 14.696 76.478 26.617 1.00 19.16 74 ASP B CA 1
ATOM 3779 C C . ASP B 1 73 ? 15.892 76.770 27.502 1.00 19.16 74 ASP B C 1
ATOM 3780 O O . ASP B 1 73 ? 16.951 77.101 26.975 1.00 19.16 74 ASP B O 1
ATOM 3785 N N . VAL B 1 74 ? 15.783 76.172 28.617 1.00 17.55 75 VAL B N 1
ATOM 3786 C CA . VAL B 1 74 ? 17.017 75.833 29.534 1.00 17.55 75 VAL B CA 1
ATOM 3787 C C . VAL B 1 74 ? 16.914 74.387 30.081 1.00 17.55 75 VAL B C 1
ATOM 3788 O O . VAL B 1 74 ? 16.007 74.078 30.865 1.00 17.55 75 VAL B O 1
ATOM 3792 N N . ILE B 1 75 ? 17.787 73.502 29.501 1.00 13.02 76 ILE B N 1
ATOM 3793 C CA . ILE B 1 75 ? 17.433 72.072 29.794 1.00 13.02 76 ILE B CA 1
ATOM 3794 C C . ILE B 1 75 ? 18.607 71.486 30.629 1.00 13.02 76 ILE B C 1
ATOM 3795 O O . ILE B 1 75 ? 19.709 71.535 30.102 1.00 13.02 76 ILE B O 1
ATOM 3800 N N . SER B 1 76 ? 18.405 71.101 31.876 1.00 10.22 77 SER B N 1
ATOM 3801 C CA . SER B 1 76 ? 19.483 70.337 32.628 1.00 10.22 77 SER B CA 1
ATOM 3802 C C . SER B 1 76 ? 19.505 68.828 32.292 1.00 10.22 77 SER B C 1
ATOM 3803 O O . SER B 1 76 ? 18.566 68.311 31.653 1.00 10.22 77 SER B O 1
ATOM 3806 N N . ILE B 1 77 ? 20.773 68.330 32.148 1.00 7.86 78 ILE B N 1
ATOM 3807 C CA . ILE B 1 77 ? 21.036 66.964 31.758 1.00 7.86 78 ILE B CA 1
ATOM 3808 C C . ILE B 1 77 ? 21.841 66.255 32.828 1.00 7.86 78 ILE B C 1
ATOM 3809 O O . ILE B 1 77 ? 22.966 66.661 33.079 1.00 7.86 78 ILE B O 1
ATOM 3814 N N . SER B 1 78 ? 21.149 65.461 33.641 1.00 7.70 79 SER B N 1
ATOM 3815 C CA . SER B 1 78 ? 21.642 64.734 34.890 1.00 7.70 79 SER B CA 1
ATOM 3816 C C . SER B 1 78 ? 21.715 63.245 34.641 1.00 7.70 79 SER B C 1
ATOM 3817 O O . SER B 1 78 ? 21.112 62.629 33.751 1.00 7.70 79 SER B O 1
ATOM 3820 N N . ALA B 1 79 ? 22.412 62.575 35.512 1.00 14.49 80 ALA B N 1
ATOM 3821 C CA . ALA B 1 79 ? 22.521 61.150 35.638 1.00 14.49 80 ALA B CA 1
ATOM 3822 C C . ALA B 1 79 ? 21.303 60.572 36.413 1.00 14.49 80 ALA B C 1
ATOM 3823 O O . ALA B 1 79 ? 20.802 61.108 37.398 1.00 14.49 80 ALA B O 1
ATOM 3825 N N . ASN B 1 80 ? 20.889 59.423 35.940 1.00 11.46 81 ASN B N 1
ATOM 3826 C CA . ASN B 1 80 ? 19.793 58.718 36.626 1.00 11.46 81 ASN B CA 1
ATOM 3827 C C . ASN B 1 80 ? 20.059 58.483 38.088 1.00 11.46 81 ASN B C 1
ATOM 3828 O O . ASN B 1 80 ? 19.131 58.475 38.900 1.00 11.46 81 ASN B O 1
ATOM 3833 N N . ILE B 1 81 ? 21.395 58.116 38.479 1.00 9.75 82 ILE B N 1
ATOM 3834 C CA . ILE B 1 81 ? 21.649 58.119 39.936 1.00 9.75 82 ILE B CA 1
ATOM 3835 C C . ILE B 1 81 ? 21.037 59.289 40.833 1.00 9.75 82 ILE B C 1
ATOM 3836 O O . ILE B 1 81 ? 20.845 59.090 42.068 1.00 9.75 82 ILE B O 1
ATOM 3841 N N . ASP B 1 82 ? 20.866 60.535 40.245 1.00 18.01 83 ASP B N 1
ATOM 3842 C CA . ASP B 1 82 ? 20.511 61.718 41.115 1.00 18.01 83 ASP B CA 1
ATOM 3843 C C . ASP B 1 82 ? 18.991 61.792 41.315 1.00 18.01 83 ASP B C 1
ATOM 3844 O O . ASP B 1 82 ? 18.501 62.633 42.023 1.00 18.01 83 ASP B O 1
ATOM 3849 N N . GLY B 1 83 ? 18.211 60.868 40.672 1.00 14.90 84 GLY B N 1
ATOM 3850 C CA . GLY B 1 83 ? 16.722 60.866 40.805 1.00 14.90 84 GLY B CA 1
ATOM 3851 C C . GLY B 1 83 ? 16.073 62.157 40.363 1.00 14.90 84 GLY B C 1
ATOM 3852 O O . GLY B 1 83 ? 16.525 62.673 39.362 1.00 14.90 84 GLY B O 1
ATOM 3853 N N . GLY B 1 84 ? 15.216 62.661 41.145 1.00 12.83 85 GLY B N 1
ATOM 3854 C CA . GLY B 1 84 ? 14.450 63.922 40.925 1.00 12.83 85 GLY B CA 1
ATOM 3855 C C . GLY B 1 84 ? 15.238 65.196 41.362 1.00 12.83 85 GLY B C 1
ATOM 3856 O O . GLY B 1 84 ? 14.643 66.258 41.220 1.00 12.83 85 GLY B O 1
ATOM 3857 N N . GLN B 1 85 ? 16.328 65.016 42.120 1.00 12.74 86 GLN B N 1
ATOM 3858 C CA . GLN B 1 85 ? 17.082 66.184 42.660 1.00 12.74 86 GLN B CA 1
ATOM 3859 C C . GLN B 1 85 ? 17.518 67.224 41.629 1.00 12.74 86 GLN B C 1
ATOM 3860 O O . GLN B 1 85 ? 17.271 68.419 41.909 1.00 12.74 86 GLN B O 1
ATOM 3866 N N . PRO B 1 86 ? 18.260 66.889 40.531 1.00 13.80 87 PRO B N 1
ATOM 3867 C CA . PRO B 1 86 ? 18.512 67.912 39.493 1.00 13.80 87 PRO B CA 1
ATOM 3868 C C . PRO B 1 86 ? 17.324 68.672 38.946 1.00 13.80 87 PRO B C 1
ATOM 3869 O O . PRO B 1 86 ? 17.469 69.876 38.765 1.00 13.80 87 PRO B O 1
ATOM 3873 N N . TRP B 1 87 ? 16.147 67.970 38.932 1.00 18.47 88 TRP B N 1
ATOM 3874 C CA . TRP B 1 87 ? 14.952 68.609 38.448 1.00 18.47 88 TRP B CA 1
ATOM 3875 C C . TRP B 1 87 ? 14.368 69.521 39.533 1.00 18.47 88 TRP B C 1
ATOM 3876 O O . TRP B 1 87 ? 13.988 70.624 39.250 1.00 18.47 88 TRP B O 1
ATOM 3887 N N . ARG B 1 88 ? 14.279 69.131 40.769 1.00 7.11 89 ARG B N 1
ATOM 3888 C CA . ARG B 1 88 ? 13.741 69.995 41.731 1.00 7.11 89 ARG B CA 1
ATOM 3889 C C . ARG B 1 88 ? 14.563 71.266 41.975 1.00 7.11 89 ARG B C 1
ATOM 3890 O O . ARG B 1 88 ? 14.013 72.309 42.335 1.00 7.11 89 ARG B O 1
ATOM 3898 N N . ARG B 1 89 ? 15.799 71.321 41.535 1.00 8.96 90 ARG B N 1
ATOM 3899 C CA . ARG B 1 89 ? 16.612 72.514 41.606 1.00 8.96 90 ARG B CA 1
ATOM 3900 C C . ARG B 1 89 ? 16.590 73.306 40.358 1.00 8.96 90 ARG B C 1
ATOM 3901 O O . ARG B 1 89 ? 16.956 74.477 40.531 1.00 8.96 90 ARG B O 1
ATOM 3909 N N . THR B 1 90 ? 16.459 72.754 39.163 1.00 17.01 91 THR B N 1
ATOM 3910 C CA . THR B 1 90 ? 16.804 73.521 37.962 1.00 17.01 91 THR B CA 1
ATOM 3911 C C . THR B 1 90 ? 15.745 74.638 37.808 1.00 17.01 91 THR B C 1
ATOM 3912 O O . THR B 1 90 ? 14.653 74.251 37.501 1.00 17.01 91 THR B O 1
ATOM 3916 N N . VAL B 1 91 ? 16.156 75.881 37.632 1.00 11.68 92 VAL B N 1
ATOM 3917 C CA . VAL B 1 91 ? 15.436 77.062 37.091 1.00 11.68 92 VAL B CA 1
ATOM 3918 C C . VAL B 1 91 ? 15.689 77.110 35.609 1.00 11.68 92 VAL B C 1
ATOM 3919 O O . VAL B 1 91 ? 16.600 77.693 35.063 1.00 11.68 92 VAL B O 1
ATOM 3923 N N . GLY B 1 92 ? 14.812 76.293 34.925 1.00 17.55 93 GLY B N 1
ATOM 3924 C CA . GLY B 1 92 ? 14.946 76.180 33.462 1.00 17.55 93 GLY B CA 1
ATOM 3925 C C . GLY B 1 92 ? 13.657 75.552 32.953 1.00 17.55 93 GLY B C 1
ATOM 3926 O O . GLY B 1 92 ? 12.721 75.566 33.741 1.00 17.55 93 GLY B O 1
ATOM 3927 N N . THR B 1 93 ? 13.651 75.057 31.758 1.00 23.06 94 THR B N 1
ATOM 3928 C CA . THR B 1 93 ? 12.369 74.643 31.128 1.00 23.06 94 THR B CA 1
ATOM 3929 C C . THR B 1 93 ? 12.171 73.096 31.107 1.00 23.06 94 THR B C 1
ATOM 3930 O O . THR B 1 93 ? 11.062 72.550 31.020 1.00 23.06 94 THR B O 1
ATOM 3934 N N . ASP B 1 94 ? 13.312 72.388 31.273 1.00 16.08 95 ASP B N 1
ATOM 3935 C CA . ASP B 1 94 ? 13.311 70.911 31.322 1.00 16.08 95 ASP B CA 1
ATOM 3936 C C . ASP B 1 94 ? 14.557 70.354 32.077 1.00 16.08 95 ASP B C 1
ATOM 3937 O O . ASP B 1 94 ? 15.544 71.041 32.204 1.00 16.08 95 ASP B O 1
ATOM 3942 N N . ASN B 1 95 ? 14.506 69.011 32.263 1.00 13.52 96 ASN B N 1
ATOM 3943 C CA . ASN B 1 95 ? 15.504 68.131 32.836 1.00 13.52 96 ASN B CA 1
ATOM 3944 C C . ASN B 1 95 ? 15.373 66.830 32.096 1.00 13.52 96 ASN B C 1
ATOM 3945 O O . ASN B 1 95 ? 14.300 66.244 32.122 1.00 13.52 96 ASN B O 1
ATOM 3950 N N . ILE B 1 96 ? 16.405 66.525 31.405 1.00 17.56 97 ILE B N 1
ATOM 3951 C CA . ILE B 1 96 ? 16.461 65.159 30.856 1.00 17.56 97 ILE B CA 1
ATOM 3952 C C . ILE B 1 96 ? 17.534 64.303 31.615 1.00 17.56 97 ILE B C 1
ATOM 3953 O O . ILE B 1 96 ? 18.687 64.695 31.677 1.00 17.56 97 ILE B O 1
ATOM 3958 N N . VAL B 1 97 ? 17.170 63.142 32.094 1.00 18.52 98 VAL B N 1
ATOM 3959 C CA . VAL B 1 97 ? 18.045 62.156 32.728 1.00 18.52 98 VAL B CA 1
ATOM 3960 C C . VAL B 1 97 ? 18.484 61.204 31.627 1.00 18.52 98 VAL B C 1
ATOM 3961 O O . VAL B 1 97 ? 17.641 60.440 31.068 1.00 18.52 98 VAL B O 1
ATOM 3965 N N . TYR B 1 98 ? 19.855 60.956 31.636 1.00 15.60 99 TYR B N 1
ATOM 3966 C CA . TYR B 1 98 ? 20.421 59.793 30.931 1.00 15.60 99 TYR B CA 1
ATOM 3967 C C . TYR B 1 98 ? 20.716 58.608 31.896 1.00 15.60 99 TYR B C 1
ATOM 3968 O O . TYR B 1 98 ? 20.708 58.755 33.125 1.00 15.60 99 TYR B O 1
ATOM 3977 N N . THR B 1 99 ? 20.827 57.374 31.448 1.00 13.82 100 THR B N 1
ATOM 3978 C CA . THR B 1 99 ? 21.155 56.193 32.347 1.00 13.82 100 THR B CA 1
ATOM 3979 C C . THR B 1 99 ? 22.555 55.594 32.059 1.00 13.82 100 THR B C 1
ATOM 3980 O O . THR B 1 99 ? 23.251 55.833 31.084 1.00 13.82 100 THR B O 1
ATOM 3984 N N . ASP B 1 100 ? 22.849 54.745 33.017 1.00 15.94 101 ASP B N 1
ATOM 3985 C CA . ASP B 1 100 ? 24.194 53.934 33.015 1.00 15.94 101 ASP B CA 1
ATOM 3986 C C . ASP B 1 100 ? 24.266 52.747 31.999 1.00 15.94 101 ASP B C 1
ATOM 3987 O O . ASP B 1 100 ? 25.283 51.996 31.844 1.00 15.94 101 ASP B O 1
ATOM 3992 N N . TRP B 1 101 ? 23.072 52.480 31.529 1.00 16.35 102 TRP B N 1
ATOM 3993 C CA . TRP B 1 101 ? 22.857 51.116 30.961 1.00 16.35 102 TRP B CA 1
ATOM 3994 C C . TRP B 1 101 ? 23.369 50.970 29.556 1.00 16.35 102 TRP B C 1
ATOM 3995 O O . TRP B 1 101 ? 23.794 49.856 29.260 1.00 16.35 102 TRP B O 1
ATOM 4006 N N . GLN B 1 102 ? 23.814 52.042 28.981 1.00 15.79 103 GLN B N 1
ATOM 4007 C CA . GLN B 1 102 ? 24.659 51.899 27.864 1.00 15.79 103 GLN B CA 1
ATOM 4008 C C . GLN B 1 102 ? 25.722 52.995 27.942 1.00 15.79 103 GLN B C 1
ATOM 4009 O O . GLN B 1 102 ? 25.352 54.038 28.482 1.00 15.79 103 GLN B O 1
ATOM 4015 N N . ARG B 1 103 ? 26.948 52.804 27.322 1.00 17.08 104 ARG B N 1
ATOM 4016 C CA . ARG B 1 103 ? 27.944 53.810 27.220 1.00 17.08 104 ARG B CA 1
ATOM 4017 C C . ARG B 1 103 ? 27.321 55.001 26.495 1.00 17.08 104 ARG B C 1
ATOM 4018 O O . ARG B 1 103 ? 26.984 54.789 25.337 1.00 17.08 104 ARG B O 1
ATOM 4026 N N . ASP B 1 104 ? 27.739 56.223 26.926 1.00 15.88 105 ASP B N 1
ATOM 4027 C CA . ASP B 1 104 ? 27.557 57.514 26.264 1.00 15.88 105 ASP B CA 1
ATOM 4028 C C . ASP B 1 104 ? 26.081 57.777 26.001 1.00 15.88 105 ASP B C 1
ATOM 4029 O O . ASP B 1 104 ? 25.835 58.533 25.080 1.00 15.88 105 ASP B O 1
ATOM 4034 N N . ASN B 1 105 ? 25.274 57.382 27.024 1.00 12.48 106 ASN B N 1
ATOM 4035 C CA . ASN B 1 105 ? 23.829 57.845 26.981 1.00 12.48 106 ASN B CA 1
ATOM 4036 C C . ASN B 1 105 ? 23.687 59.365 27.181 1.00 12.48 106 ASN B C 1
ATOM 4037 O O . ASN B 1 105 ? 22.554 59.912 27.050 1.00 12.48 106 ASN B O 1
ATOM 4042 N N . TYR B 1 106 ? 24.789 59.952 27.732 1.00 12.19 107 TYR B N 1
ATOM 4043 C CA . TYR B 1 106 ? 24.757 61.348 27.973 1.00 12.19 107 TYR B CA 1
ATOM 4044 C C . TYR B 1 106 ? 24.595 62.069 26.603 1.00 12.19 107 TYR B C 1
ATOM 4045 O O . TYR B 1 106 ? 23.767 63.020 26.541 1.00 12.19 107 TYR B O 1
ATOM 4054 N N . PHE B 1 107 ? 25.374 61.700 25.613 1.00 16.86 108 PHE B N 1
ATOM 4055 C CA . PHE B 1 107 ? 25.322 62.319 24.320 1.00 16.86 108 PHE B CA 1
ATOM 4056 C C . PHE B 1 107 ? 24.024 62.041 23.515 1.00 16.86 108 PHE B C 1
ATOM 4057 O O . PHE B 1 107 ? 23.674 62.997 22.758 1.00 16.86 108 PHE B O 1
ATOM 4065 N N . ALA B 1 108 ? 23.180 61.091 24.017 1.00 14.95 109 ALA B N 1
ATOM 4066 C CA . ALA B 1 108 ? 21.847 60.895 23.565 1.00 14.95 109 ALA B CA 1
ATOM 4067 C C . ALA B 1 108 ? 20.839 61.792 24.299 1.00 14.95 109 ALA B C 1
ATOM 4068 O O . ALA B 1 108 ? 19.757 62.135 23.779 1.00 14.95 109 ALA B O 1
ATOM 4070 N N . ALA B 1 109 ? 21.129 62.224 25.477 1.00 17.18 110 ALA B N 1
ATOM 4071 C CA . ALA B 1 109 ? 20.252 63.194 26.217 1.00 17.18 110 ALA B CA 1
ATOM 4072 C C . ALA B 1 109 ? 20.460 64.669 25.686 1.00 17.18 110 ALA B C 1
ATOM 4073 O O . ALA B 1 109 ? 19.481 65.444 25.443 1.00 17.18 110 ALA B O 1
ATOM 4075 N N . ILE B 1 110 ? 21.700 64.897 25.302 1.00 16.26 111 ILE B N 1
ATOM 4076 C CA . ILE B 1 110 ? 22.093 66.035 24.626 1.00 16.26 111 ILE B CA 1
ATOM 4077 C C . ILE B 1 110 ? 21.371 66.078 23.286 1.00 16.26 111 ILE B C 1
ATOM 4078 O O . ILE B 1 110 ? 20.896 67.166 22.906 1.00 16.26 111 ILE B O 1
ATOM 4083 N N . GLN B 1 111 ? 21.509 65.029 22.474 1.00 16.04 112 GLN B N 1
ATOM 4084 C CA . GLN B 1 111 ? 20.981 65.165 21.122 1.00 16.04 112 GLN B CA 1
ATOM 4085 C C . GLN B 1 111 ? 19.456 65.158 21.109 1.00 16.04 112 GLN B C 1
ATOM 4086 O O . GLN B 1 111 ? 18.885 65.969 20.378 1.00 16.04 112 GLN B O 1
ATOM 4092 N N . GLN B 1 112 ? 18.885 64.532 22.092 1.00 15.17 113 GLN B N 1
ATOM 4093 C CA . GLN B 1 112 ? 17.521 64.811 22.543 1.00 15.17 113 GLN B CA 1
ATOM 4094 C C . GLN B 1 112 ? 17.202 66.288 22.807 1.00 15.17 113 GLN B C 1
ATOM 4095 O O . GLN B 1 112 ? 16.028 66.691 22.683 1.00 15.17 113 GLN B O 1
ATOM 4101 N N . ALA B 1 113 ? 18.071 67.011 23.519 1.00 19.56 114 ALA B N 1
ATOM 4102 C CA . ALA B 1 113 ? 17.739 68.373 23.991 1.00 19.56 114 ALA B CA 1
ATOM 4103 C C . ALA B 1 113 ? 17.910 69.382 22.857 1.00 19.56 114 ALA B C 1
ATOM 4104 O O . ALA B 1 113 ? 17.369 70.485 22.941 1.00 19.56 114 ALA B O 1
ATOM 4106 N N . LEU B 1 114 ? 18.865 69.056 22.012 1.00 14.45 115 LEU B N 1
ATOM 4107 C CA . LEU B 1 114 ? 19.280 69.897 20.908 1.00 14.45 115 LEU B CA 1
ATOM 4108 C C . LEU B 1 114 ? 19.520 69.066 19.649 1.00 14.45 115 LEU B C 1
ATOM 4109 O O . LEU B 1 114 ? 20.601 68.520 19.395 1.00 14.45 115 LEU B O 1
ATOM 4114 N N . PRO B 1 115 ? 18.348 68.614 19.080 1.00 22.23 116 PRO B N 1
ATOM 4115 C CA . PRO B 1 115 ? 18.339 67.804 17.834 1.00 22.23 116 PRO B CA 1
ATOM 4116 C C . PRO B 1 115 ? 19.132 68.413 16.698 1.00 22.23 116 PRO B C 1
ATOM 4117 O O . PRO B 1 115 ? 19.822 67.681 15.997 1.00 22.23 116 PRO B O 1
ATOM 4121 N N . LYS B 1 116 ? 19.169 69.703 16.494 1.00 21.34 117 LYS B N 1
ATOM 4122 C CA . LYS B 1 116 ? 20.123 70.193 15.443 1.00 21.34 117 LYS B CA 1
ATOM 4123 C C . LYS B 1 116 ? 20.791 71.551 15.756 1.00 21.34 117 LYS B C 1
ATOM 4124 O O . LYS B 1 116 ? 20.352 72.269 16.638 1.00 21.34 117 LYS B O 1
ATOM 4130 N N . ALA B 1 117 ? 21.913 71.877 15.161 1.00 23.03 118 ALA B N 1
ATOM 4131 C CA . ALA B 1 117 ? 22.578 73.215 15.463 1.00 23.03 118 ALA B CA 1
ATOM 4132 C C . ALA B 1 117 ? 23.773 73.451 14.566 1.00 23.03 118 ALA B C 1
ATOM 4133 O O . ALA B 1 117 ? 24.399 72.490 14.115 1.00 23.03 118 ALA B O 1
ATOM 4135 N N . ARG B 1 118 ? 23.917 74.677 14.084 1.00 17.81 119 ARG B N 1
ATOM 4136 C CA . ARG B 1 118 ? 25.018 74.887 13.123 1.00 17.81 119 ARG B CA 1
ATOM 4137 C C . ARG B 1 118 ? 26.247 75.433 13.891 1.00 17.81 119 ARG B C 1
ATOM 4138 O O . ARG B 1 118 ? 27.352 75.533 13.383 1.00 17.81 119 ARG B O 1
ATOM 4146 N N . ARG B 1 119 ? 25.983 75.987 15.081 1.00 12.72 120 ARG B N 1
ATOM 4147 C CA . ARG B 1 119 ? 26.968 76.722 15.896 1.00 12.72 120 ARG B CA 1
ATOM 4148 C C . ARG B 1 119 ? 26.614 76.451 17.329 1.00 12.72 120 ARG B C 1
ATOM 4149 O O . ARG B 1 119 ? 25.601 76.995 17.807 1.00 12.72 120 ARG B O 1
ATOM 4157 N N . ILE B 1 120 ? 27.487 75.693 17.981 1.00 15.75 121 ILE B N 1
ATOM 4158 C CA . ILE B 1 120 ? 27.304 75.436 19.430 1.00 15.75 121 ILE B CA 1
ATOM 4159 C C . ILE B 1 120 ? 28.410 76.062 20.328 1.00 15.75 121 ILE B C 1
ATOM 4160 O O . ILE B 1 120 ? 29.587 75.897 19.952 1.00 15.75 121 ILE B O 1
ATOM 4165 N N . GLY B 1 121 ? 27.891 76.633 21.461 1.00 12.71 122 GLY B N 1
ATOM 4166 C CA . GLY B 1 121 ? 28.727 77.305 22.575 1.00 12.71 122 GLY B CA 1
ATOM 4167 C C . GLY B 1 121 ? 29.199 76.208 23.557 1.00 12.71 122 GLY B C 1
ATOM 4168 O O . GLY B 1 121 ? 28.352 75.477 24.079 1.00 12.71 122 GLY B O 1
ATOM 4169 N N . ILE B 1 122 ? 30.472 76.126 23.657 1.00 14.57 123 ILE B N 1
ATOM 4170 C CA . ILE B 1 122 ? 31.074 75.271 24.693 1.00 14.57 123 ILE B CA 1
ATOM 4171 C C . ILE B 1 122 ? 32.111 76.068 25.515 1.00 14.57 123 ILE B C 1
ATOM 4172 O O . ILE B 1 122 ? 32.525 77.170 25.130 1.00 14.57 123 ILE B O 1
ATOM 4177 N N . GLU B 1 123 ? 32.449 75.542 26.765 1.00 14.31 124 GLU B N 1
ATOM 4178 C CA . GLU B 1 123 ? 33.498 76.077 27.728 1.00 14.31 124 GLU B CA 1
ATOM 4179 C C . GLU B 1 123 ? 34.890 75.503 27.371 1.00 14.31 124 GLU B C 1
ATOM 4180 O O . GLU B 1 123 ? 35.199 74.446 27.871 1.00 14.31 124 GLU B O 1
ATOM 4186 N N . HIS B 1 124 ? 35.631 76.236 26.558 1.00 13.53 125 HIS B N 1
ATOM 4187 C CA . HIS B 1 124 ? 36.963 75.817 26.277 1.00 13.53 125 HIS B CA 1
ATOM 4188 C C . HIS B 1 124 ? 37.878 75.582 27.479 1.00 13.53 125 HIS B C 1
ATOM 4189 O O . HIS B 1 124 ? 38.906 74.846 27.347 1.00 13.53 125 HIS B O 1
ATOM 4196 N N . ASP B 1 125 ? 37.535 76.232 28.534 1.00 15.99 126 ASP B N 1
ATOM 4197 C CA . ASP B 1 125 ? 38.351 76.063 29.685 1.00 15.99 126 ASP B CA 1
ATOM 4198 C C . ASP B 1 125 ? 37.698 75.054 30.592 1.00 15.99 126 ASP B C 1
ATOM 4199 O O . ASP B 1 125 ? 37.954 74.930 31.773 1.00 15.99 126 ASP B O 1
ATOM 4204 N N . HIS B 1 126 ? 36.901 74.165 30.055 1.00 9.88 127 HIS B N 1
ATOM 4205 C CA . HIS B 1 126 ? 36.396 73.210 31.024 1.00 9.88 127 HIS B CA 1
ATOM 4206 C C . HIS B 1 126 ? 36.142 71.828 30.388 1.00 9.88 127 HIS B C 1
ATOM 4207 O O . HIS B 1 126 ? 36.738 70.822 30.826 1.00 9.88 127 HIS B O 1
ATOM 4214 N N . LEU B 1 127 ? 35.551 71.876 29.153 1.00 12.38 128 LEU B N 1
ATOM 4215 C CA . LEU B 1 127 ? 35.386 70.688 28.331 1.00 12.38 128 LEU B CA 1
ATOM 4216 C C . LEU B 1 127 ? 36.719 70.040 27.971 1.00 12.38 128 LEU B C 1
ATOM 4217 O O . LEU B 1 127 ? 37.612 70.701 27.452 1.00 12.38 128 LEU B O 1
ATOM 4222 N N . ASN B 1 128 ? 36.867 68.696 28.161 1.00 13.45 129 ASN B N 1
ATOM 4223 C CA . ASN B 1 128 ? 38.115 67.946 27.812 1.00 13.45 129 ASN B CA 1
ATOM 4224 C C . ASN B 1 128 ? 38.079 67.367 26.412 1.00 13.45 129 ASN B C 1
ATOM 4225 O O . ASN B 1 128 ? 37.119 67.583 25.670 1.00 13.45 129 ASN B O 1
ATOM 4230 N N . LEU B 1 129 ? 39.223 66.894 25.958 1.00 13.63 130 LEU B N 1
ATOM 4231 C CA . LEU B 1 129 ? 39.444 66.420 24.528 1.00 13.63 130 LEU B CA 1
ATOM 4232 C C . LEU B 1 129 ? 38.468 65.294 24.246 1.00 13.63 130 LEU B C 1
ATOM 4233 O O . LEU B 1 129 ? 37.757 65.324 23.243 1.00 13.63 130 LEU B O 1
ATOM 4238 N N . GLN B 1 130 ? 38.394 64.337 25.139 1.00 11.74 131 GLN B N 1
ATOM 4239 C CA . GLN B 1 130 ? 37.592 63.165 24.836 1.00 11.74 131 GLN B CA 1
ATOM 4240 C C . GLN B 1 130 ? 36.160 63.600 24.694 1.00 11.74 131 GLN B C 1
ATOM 4241 O O . GLN B 1 130 ? 35.491 63.111 23.759 1.00 11.74 131 GLN B O 1
ATOM 4247 N N . ASN B 1 131 ? 35.731 64.479 25.508 1.00 13.44 132 ASN B N 1
ATOM 4248 C CA . ASN B 1 131 ? 34.275 64.870 25.402 1.00 13.44 132 ASN B CA 1
ATOM 4249 C C . ASN B 1 131 ? 33.995 65.776 24.255 1.00 13.44 132 ASN B C 1
ATOM 4250 O O . ASN B 1 131 ? 32.916 65.700 23.662 1.00 13.44 132 ASN B O 1
ATOM 4255 N N . ARG B 1 132 ? 35.028 66.464 23.906 1.00 16.04 133 ARG B N 1
ATOM 4256 C CA . ARG B 1 132 ? 34.807 67.312 22.767 1.00 16.04 133 ARG B CA 1
ATOM 4257 C C . ARG B 1 132 ? 34.787 66.471 21.487 1.00 16.04 133 ARG B C 1
ATOM 4258 O O . ARG B 1 132 ? 33.930 66.786 20.657 1.00 16.04 133 ARG B O 1
ATOM 4266 N N . ASP B 1 133 ? 35.705 65.450 21.372 1.00 11.79 134 ASP B N 1
ATOM 4267 C CA . ASP B 1 133 ? 35.644 64.541 20.259 1.00 11.79 134 ASP B CA 1
ATOM 4268 C C . ASP B 1 133 ? 34.283 63.904 20.102 1.00 11.79 134 ASP B C 1
ATOM 4269 O O . ASP B 1 133 ? 33.824 63.749 18.974 1.00 11.79 134 ASP B O 1
ATOM 4274 N N . LYS B 1 134 ? 33.706 63.699 21.211 1.00 17.16 135 LYS B N 1
ATOM 4275 C CA . LYS B 1 134 ? 32.415 63.038 21.297 1.00 17.16 135 LYS B CA 1
ATOM 4276 C C . LYS B 1 134 ? 31.287 63.809 20.707 1.00 17.16 135 LYS B C 1
ATOM 4277 O O . LYS B 1 134 ? 30.376 63.138 20.274 1.00 17.16 135 LYS B O 1
ATOM 4283 N N . LEU B 1 135 ? 31.283 65.052 21.033 1.00 15.82 136 LEU B N 1
ATOM 4284 C CA . LEU B 1 135 ? 30.196 65.999 20.765 1.00 15.82 136 LEU B CA 1
ATOM 4285 C C . LEU B 1 135 ? 30.339 66.496 19.323 1.00 15.82 136 LEU B C 1
ATOM 4286 O O . LEU B 1 135 ? 29.409 66.481 18.539 1.00 15.82 136 LEU B O 1
ATOM 4291 N N . ALA B 1 136 ? 31.533 66.641 18.956 1.00 16.06 137 ALA B N 1
ATOM 4292 C CA . ALA B 1 136 ? 31.690 66.899 17.574 1.00 16.06 137 ALA B CA 1
ATOM 4293 C C . ALA B 1 136 ? 31.204 65.803 16.594 1.00 16.06 137 ALA B C 1
ATOM 4294 O O . ALA B 1 136 ? 31.042 66.115 15.378 1.00 16.06 137 ALA B O 1
ATOM 4296 N N . ALA B 1 137 ? 31.139 64.572 17.063 1.00 23.40 138 ALA B N 1
ATOM 4297 C CA . ALA B 1 137 ? 30.811 63.444 16.138 1.00 23.40 138 ALA B CA 1
ATOM 4298 C C . ALA B 1 137 ? 29.280 63.161 16.134 1.00 23.40 138 ALA B C 1
ATOM 4299 O O . ALA B 1 137 ? 28.720 62.708 15.148 1.00 23.40 138 ALA B O 1
ATOM 4301 N N . ARG B 1 138 ? 28.571 63.607 17.173 1.00 17.98 139 ARG B N 1
ATOM 4302 C CA . ARG B 1 138 ? 27.097 63.802 17.235 1.00 17.98 139 ARG B CA 1
ATOM 4303 C C . ARG B 1 138 ? 26.699 65.030 16.347 1.00 17.98 139 ARG B C 1
ATOM 4304 O O . ARG B 1 138 ? 25.537 65.073 15.881 1.00 17.98 139 ARG B O 1
ATOM 4312 N N . TYR B 1 139 ? 27.669 65.916 16.063 1.00 15.96 140 TYR B N 1
ATOM 4313 C CA . TYR B 1 139 ? 27.211 67.102 15.251 1.00 15.96 140 TYR B CA 1
ATOM 4314 C C . TYR B 1 139 ? 28.260 67.493 14.254 1.00 15.96 140 TYR B C 1
ATOM 4315 O O . TYR B 1 139 ? 28.972 68.388 14.698 1.00 15.96 140 TYR B O 1
ATOM 4324 N N . PRO B 1 140 ? 28.619 66.677 13.307 1.00 23.19 141 PRO B N 1
ATOM 4325 C CA . PRO B 1 140 ? 29.861 66.882 12.527 1.00 23.19 141 PRO B CA 1
ATOM 4326 C C . PRO B 1 140 ? 29.865 68.209 11.757 1.00 23.19 141 PRO B C 1
ATOM 4327 O O . PRO B 1 140 ? 30.966 68.574 11.296 1.00 23.19 141 PRO B O 1
ATOM 4331 N N . ASP B 1 141 ? 28.603 68.764 11.503 1.00 20.53 142 ASP B N 1
ATOM 4332 C CA . ASP B 1 141 ? 28.354 69.963 10.788 0.00 0.00 142 ASP B CA 1
ATOM 4333 C C . ASP B 1 141 ? 28.642 71.081 11.764 1.00 20.53 142 ASP B C 1
ATOM 4334 O O . ASP B 1 141 ? 29.198 72.080 11.282 1.00 20.53 142 ASP B O 1
ATOM 4339 N N . ALA B 1 142 ? 28.215 70.979 13.014 1.00 20.90 143 ALA B N 1
ATOM 4340 C CA . ALA B 1 142 ? 28.268 72.213 13.866 1.00 20.90 143 ALA B CA 1
ATOM 4341 C C . ALA B 1 142 ? 29.686 72.776 13.923 1.00 20.90 143 ALA B C 1
ATOM 4342 O O . ALA B 1 142 ? 30.620 72.039 14.247 1.00 20.90 143 ALA B O 1
ATOM 4344 N N . GLU B 1 143 ? 29.719 74.061 14.034 1.00 14.15 144 GLU B N 1
ATOM 4345 C CA . GLU B 1 143 ? 30.865 74.846 14.517 1.00 14.15 144 GLU B CA 1
ATOM 4346 C C . GLU B 1 143 ? 30.924 74.918 16.036 1.00 14.15 144 GLU B C 1
ATOM 4347 O O . GLU B 1 143 ? 29.936 75.350 16.644 1.00 14.15 144 GLU B O 1
ATOM 4353 N N . LEU B 1 144 ? 32.010 74.550 16.668 1.00 18.65 145 LEU B N 1
ATOM 4354 C CA . LEU B 1 144 ? 31.939 74.591 18.145 1.00 18.65 145 LEU B CA 1
ATOM 4355 C C . LEU B 1 144 ? 32.798 75.809 18.564 1.00 18.65 145 LEU B C 1
ATOM 4356 O O . LEU B 1 144 ? 33.844 76.086 17.977 1.00 18.65 145 LEU B O 1
ATOM 4361 N N . VAL B 1 145 ? 32.334 76.682 19.421 1.00 15.70 146 VAL B N 1
ATOM 4362 C CA . VAL B 1 145 ? 32.824 78.011 19.607 1.00 15.70 146 VAL B CA 1
ATOM 4363 C C . VAL B 1 145 ? 32.880 78.182 21.153 1.00 15.70 146 VAL B C 1
ATOM 4364 O O . VAL B 1 145 ? 31.989 77.786 21.911 1.00 15.70 146 VAL B O 1
ATOM 4368 N N . ASP B 1 146 ? 33.875 78.975 21.624 1.00 14.83 147 ASP B N 1
ATOM 4369 C CA . ASP B 1 146 ? 33.932 79.244 23.063 1.00 14.83 147 ASP B CA 1
ATOM 4370 C C . ASP B 1 146 ? 32.838 80.111 23.690 1.00 14.83 147 ASP B C 1
ATOM 4371 O O . ASP B 1 146 ? 32.626 81.176 23.102 1.00 14.83 147 ASP B O 1
ATOM 4376 N N . VAL B 1 147 ? 32.391 79.770 24.810 0.00 0.00 148 VAL B N 1
ATOM 4377 C CA . VAL B 1 147 ? 31.610 80.847 25.251 1.00 16.94 148 VAL B CA 1
ATOM 4378 C C . VAL B 1 147 ? 32.087 81.380 26.636 1.00 16.94 148 VAL B C 1
ATOM 4379 O O . VAL B 1 147 ? 31.348 82.020 27.443 1.00 16.94 148 VAL B O 1
ATOM 4383 N N . ALA B 1 148 ? 33.130 80.584 27.107 1.00 15.50 149 ALA B N 1
ATOM 4384 C CA . ALA B 1 148 ? 33.395 80.665 28.589 1.00 15.50 149 ALA B CA 1
ATOM 4385 C C . ALA B 1 148 ? 33.828 82.097 28.851 1.00 15.50 149 ALA B C 1
ATOM 4386 O O . ALA B 1 148 ? 33.483 82.589 29.920 1.00 15.50 149 ALA B O 1
ATOM 4388 N N . ALA B 1 149 ? 34.675 82.629 27.985 1.00 16.63 150 ALA B N 1
ATOM 4389 C CA . ALA B 1 149 ? 35.263 84.003 28.212 1.00 16.63 150 ALA B CA 1
ATOM 4390 C C . ALA B 1 149 ? 34.267 85.150 28.335 1.00 16.63 150 ALA B C 1
ATOM 4391 O O . ALA B 1 149 ? 34.410 85.937 29.260 1.00 16.63 150 ALA B O 1
ATOM 4393 N N . ALA B 1 150 ? 33.164 85.034 27.583 1.00 13.74 151 ALA B N 1
ATOM 4394 C CA . ALA B 1 150 ? 32.048 85.984 27.429 1.00 13.74 151 ALA B CA 1
ATOM 4395 C C . ALA B 1 150 ? 31.144 85.816 28.632 1.00 13.74 151 ALA B C 1
ATOM 4396 O O . ALA B 1 150 ? 30.967 86.839 29.361 1.00 13.74 151 ALA B O 1
ATOM 4398 N N . CYS B 1 151 ? 31.026 84.457 29.076 1.00 9.98 152 CYS B N 1
ATOM 4399 C CA . CYS B 1 151 ? 30.235 84.279 30.316 1.00 9.98 152 CYS B CA 1
ATOM 4400 C C . CYS B 1 151 ? 31.020 84.598 31.534 1.00 9.98 152 CYS B C 1
ATOM 4401 O O . CYS B 1 151 ? 30.333 84.769 32.559 1.00 9.98 152 CYS B O 1
ATOM 4404 N N . MET B 1 152 ? 32.366 84.518 31.442 1.00 11.45 153 MET B N 1
ATOM 4405 C CA . MET B 1 152 ? 33.005 85.021 32.674 1.00 11.45 153 MET B CA 1
ATOM 4406 C C . MET B 1 152 ? 32.937 86.520 32.921 1.00 11.45 153 MET B C 1
ATOM 4407 O O . MET B 1 152 ? 32.602 86.939 33.995 1.00 11.45 153 MET B O 1
ATOM 4412 N N . ARG B 1 153 ? 32.931 87.291 31.845 1.00 10.31 154 ARG B N 1
ATOM 4413 C CA . ARG B 1 153 ? 32.895 88.682 32.076 1.00 10.31 154 ARG B CA 1
ATOM 4414 C C . ARG B 1 153 ? 31.471 88.986 32.314 1.00 10.31 154 ARG B C 1
ATOM 4415 O O . ARG B 1 153 ? 31.421 89.817 33.206 1.00 10.31 154 ARG B O 1
ATOM 4423 N N . MET B 1 154 ? 30.522 88.143 32.074 1.00 12.79 155 MET B N 1
ATOM 4424 C CA . MET B 1 154 ? 29.230 88.525 32.580 1.00 12.79 155 MET B CA 1
ATOM 4425 C C . MET B 1 154 ? 29.053 88.173 34.046 1.00 12.79 155 MET B C 1
ATOM 4426 O O . MET B 1 154 ? 28.352 88.831 34.785 1.00 12.79 155 MET B O 1
ATOM 4431 N N . ARG B 1 155 ? 29.740 87.169 34.556 1.00 11.38 156 ARG B N 1
ATOM 4432 C CA . ARG B 1 155 ? 29.603 86.917 35.986 1.00 11.38 156 ARG B CA 1
ATOM 4433 C C . ARG B 1 155 ? 30.449 87.859 36.840 1.00 11.38 156 ARG B C 1
ATOM 4434 O O . ARG B 1 155 ? 30.180 87.865 38.024 1.00 11.38 156 ARG B O 1
ATOM 4442 N N . MET B 1 156 ? 31.480 88.475 36.248 1.00 19.60 157 MET B N 1
ATOM 4443 C CA . MET B 1 156 ? 32.390 89.423 36.898 1.00 19.60 157 MET B CA 1
ATOM 4444 C C . MET B 1 156 ? 31.539 90.528 37.575 1.00 19.60 157 MET B C 1
ATOM 4445 O O . MET B 1 156 ? 31.959 91.039 38.607 1.00 19.60 157 MET B O 1
ATOM 4450 N N . ILE B 1 157 ? 30.317 90.838 37.074 1.00 16.59 158 ILE B N 1
ATOM 4451 C CA . ILE B 1 157 ? 29.715 91.918 37.818 1.00 16.59 158 ILE B CA 1
ATOM 4452 C C . ILE B 1 157 ? 28.559 91.330 38.629 1.00 16.59 158 ILE B C 1
ATOM 4453 O O . ILE B 1 157 ? 27.632 90.804 38.006 1.00 16.59 158 ILE B O 1
ATOM 4458 N N . LYS B 1 158 ? 28.524 91.672 39.916 1.00 20.23 159 LYS B N 1
ATOM 4459 C CA . LYS B 1 158 ? 27.512 91.077 40.799 1.00 20.23 159 LYS B CA 1
ATOM 4460 C C . LYS B 1 158 ? 26.145 91.795 40.774 1.00 20.23 159 LYS B C 1
ATOM 4461 O O . LYS B 1 158 ? 26.106 93.009 40.832 1.00 20.23 159 LYS B O 1
ATOM 4467 N N . SER B 1 159 ? 25.124 91.018 41.002 1.00 14.24 160 SER B N 1
ATOM 4468 C CA . SER B 1 159 ? 23.803 91.660 41.258 1.00 14.24 160 SER B CA 1
ATOM 4469 C C . SER B 1 159 ? 23.730 92.046 42.717 1.00 14.24 160 SER B C 1
ATOM 4470 O O . SER B 1 159 ? 24.427 91.426 43.465 1.00 14.24 160 SER B O 1
ATOM 4473 N N . ALA B 1 160 ? 22.844 92.992 43.012 1.00 19.45 161 ALA B N 1
ATOM 4474 C CA . ALA B 1 160 ? 22.429 93.279 44.340 1.00 19.45 161 ALA B CA 1
ATOM 4475 C C . ALA B 1 160 ? 22.090 92.046 45.204 1.00 19.45 161 ALA B C 1
ATOM 4476 O O . ALA B 1 160 ? 22.430 92.048 46.410 1.00 19.45 161 ALA B O 1
ATOM 4478 N N . GLU B 1 161 ? 21.209 91.108 44.576 1.00 12.14 162 GLU B N 1
ATOM 4479 C CA . GLU B 1 161 ? 20.873 89.820 45.310 1.00 12.14 162 GLU B CA 1
ATOM 4480 C C . GLU B 1 161 ? 22.129 89.024 45.557 1.00 12.14 162 GLU B C 1
ATOM 4481 O O . GLU B 1 161 ? 22.066 88.380 46.565 1.00 12.14 162 GLU B O 1
ATOM 4487 N N . GLU B 1 162 ? 23.141 89.024 44.633 1.00 11.44 163 GLU B N 1
ATOM 4488 C CA . GLU B 1 162 ? 24.455 88.366 44.761 1.00 11.44 163 GLU B CA 1
ATOM 4489 C C . GLU B 1 162 ? 25.290 88.992 45.890 1.00 11.44 163 GLU B C 1
ATOM 4490 O O . GLU B 1 162 ? 25.724 88.246 46.789 1.00 11.44 163 GLU B O 1
ATOM 4496 N N . HIS B 1 163 ? 25.132 90.297 45.986 1.00 9.78 164 HIS B N 1
ATOM 4497 C CA . HIS B 1 163 ? 25.820 91.029 47.043 1.00 9.78 164 HIS B CA 1
ATOM 4498 C C . HIS B 1 163 ? 25.295 90.716 48.417 1.00 9.78 164 HIS B C 1
ATOM 4499 O O . HIS B 1 163 ? 26.102 90.582 49.324 1.00 9.78 164 HIS B O 1
ATOM 4506 N N . VAL B 1 164 ? 23.903 90.644 48.501 1.00 8.17 165 VAL B N 1
ATOM 4507 C CA . VAL B 1 164 ? 23.322 90.183 49.777 1.00 8.17 165 VAL B CA 1
ATOM 4508 C C . VAL B 1 164 ? 23.741 88.800 50.147 1.00 8.17 165 VAL B C 1
ATOM 4509 O O . VAL B 1 164 ? 24.005 88.527 51.328 1.00 8.17 165 VAL B O 1
ATOM 4513 N N . MET B 1 165 ? 23.881 87.911 49.175 1.00 12.66 166 MET B N 1
ATOM 4514 C CA . MET B 1 165 ? 24.278 86.541 49.606 1.00 12.66 166 MET B CA 1
ATOM 4515 C C . MET B 1 165 ? 25.809 86.535 50.043 1.00 12.66 166 MET B C 1
ATOM 4516 O O . MET B 1 165 ? 26.240 85.849 50.985 1.00 12.66 166 MET B O 1
ATOM 4521 N N . ILE B 1 166 ? 26.627 87.286 49.360 1.00 15.52 167 ILE B N 1
ATOM 4522 C CA . ILE B 1 166 ? 28.031 87.392 49.715 1.00 15.52 167 ILE B CA 1
ATOM 4523 C C . ILE B 1 166 ? 28.253 88.093 51.080 1.00 15.52 167 ILE B C 1
ATOM 4524 O O . ILE B 1 166 ? 29.116 87.667 51.886 1.00 15.52 167 ILE B O 1
ATOM 4529 N N . ARG B 1 167 ? 27.332 88.998 51.447 1.00 15.02 168 ARG B N 1
ATOM 4530 C CA . ARG B 1 167 ? 27.273 89.531 52.824 1.00 15.02 168 ARG B CA 1
ATOM 4531 C C . ARG B 1 167 ? 26.926 88.498 53.888 1.00 15.02 168 ARG B C 1
ATOM 4532 O O . ARG B 1 167 ? 27.436 88.495 55.026 1.00 15.02 168 ARG B O 1
ATOM 4540 N N . HIS B 1 168 ? 25.914 87.733 53.581 1.00 11.47 169 HIS B N 1
ATOM 4541 C CA . HIS B 1 168 ? 25.600 86.704 54.570 1.00 11.47 169 HIS B CA 1
ATOM 4542 C C . HIS B 1 168 ? 26.771 85.742 54.659 1.00 11.47 169 HIS B C 1
ATOM 4543 O O . HIS B 1 168 ? 26.930 85.131 55.684 1.00 11.47 169 HIS B O 1
ATOM 4550 N N . GLY B 1 169 ? 27.403 85.428 53.521 1.00 9.87 170 GLY B N 1
ATOM 4551 C CA . GLY B 1 169 ? 28.539 84.411 53.627 1.00 9.87 170 GLY B CA 1
ATOM 4552 C C . GLY B 1 169 ? 29.714 85.016 54.417 1.00 9.87 170 GLY B C 1
ATOM 4553 O O . GLY B 1 169 ? 30.385 84.292 55.133 1.00 9.87 170 GLY B O 1
ATOM 4554 N N . ALA B 1 170 ? 30.079 86.217 54.163 1.00 13.35 171 ALA B N 1
ATOM 4555 C CA . ALA B 1 170 ? 31.127 86.918 55.018 1.00 13.35 171 ALA B CA 1
ATOM 4556 C C . ALA B 1 170 ? 30.754 87.055 56.524 1.00 13.35 171 ALA B C 1
ATOM 4557 O O . ALA B 1 170 ? 31.659 86.915 57.337 1.00 13.35 171 ALA B O 1
ATOM 4559 N N . ARG B 1 171 ? 29.430 87.207 56.864 1.00 9.14 172 ARG B N 1
ATOM 4560 C CA . ARG B 1 171 ? 29.010 87.076 58.204 1.00 9.14 172 ARG B CA 1
ATOM 4561 C C . ARG B 1 171 ? 29.270 85.645 58.754 1.00 9.14 172 ARG B C 1
ATOM 4562 O O . ARG B 1 171 ? 29.724 85.511 59.896 1.00 9.14 172 ARG B O 1
ATOM 4570 N N . ILE B 1 172 ? 28.946 84.562 58.046 1.00 15.03 173 ILE B N 1
ATOM 4571 C CA . ILE B 1 172 ? 29.200 83.209 58.482 1.00 15.03 173 ILE B CA 1
ATOM 4572 C C . ILE B 1 172 ? 30.709 82.898 58.677 1.00 15.03 173 ILE B C 1
ATOM 4573 O O . ILE B 1 172 ? 30.998 82.179 59.632 1.00 15.03 173 ILE B O 1
ATOM 4578 N N . ALA B 1 173 ? 31.568 83.413 57.749 1.00 9.11 174 ALA B N 1
ATOM 4579 C CA . ALA B 1 173 ? 33.097 83.250 57.707 1.00 9.11 174 ALA B CA 1
ATOM 4580 C C . ALA B 1 173 ? 33.669 83.988 58.923 1.00 9.11 174 ALA B C 1
ATOM 4581 O O . ALA B 1 173 ? 34.270 83.255 59.717 1.00 9.11 174 ALA B O 1
ATOM 4583 N N . ASP B 1 174 ? 33.005 85.139 59.251 1.00 11.02 175 ASP B N 1
ATOM 4584 C CA . ASP B 1 174 ? 33.168 85.691 60.589 1.00 11.02 175 ASP B CA 1
ATOM 4585 C C . ASP B 1 174 ? 32.813 84.767 61.730 1.00 11.02 175 ASP B C 1
ATOM 4586 O O . ASP B 1 174 ? 33.630 84.686 62.664 1.00 11.02 175 ASP B O 1
ATOM 4591 N N . ILE B 1 175 ? 31.676 84.096 61.759 1.00 15.06 176 ILE B N 1
ATOM 4592 C CA . ILE B 1 175 ? 31.438 83.156 62.811 1.00 15.06 176 ILE B CA 1
ATOM 4593 C C . ILE B 1 175 ? 32.475 82.033 62.799 1.00 15.06 176 ILE B C 1
ATOM 4594 O O . ILE B 1 175 ? 32.694 81.445 63.866 1.00 15.06 176 ILE B O 1
ATOM 4599 N N . GLY B 1 176 ? 32.971 81.563 61.672 1.00 12.56 177 GLY B N 1
ATOM 4600 C CA . GLY B 1 176 ? 33.866 80.345 61.731 1.00 12.56 177 GLY B CA 1
ATOM 4601 C C . GLY B 1 176 ? 35.248 80.801 62.312 1.00 12.56 177 GLY B C 1
ATOM 4602 O O . GLY B 1 176 ? 35.889 80.151 63.188 1.00 12.56 177 GLY B O 1
ATOM 4603 N N . GLY B 1 177 ? 35.428 82.136 62.061 1.00 10.93 178 GLY B N 1
ATOM 4604 C CA . GLY B 1 177 ? 36.580 82.894 62.782 1.00 10.93 178 GLY B CA 1
ATOM 4605 C C . GLY B 1 177 ? 36.590 82.874 64.302 1.00 10.93 178 GLY B C 1
ATOM 4606 O O . GLY B 1 177 ? 37.557 82.412 64.935 1.00 10.93 178 GLY B O 1
ATOM 4607 N N . ALA B 1 178 ? 35.531 83.244 64.847 1.00 18.13 179 ALA B N 1
ATOM 4608 C CA . ALA B 1 178 ? 35.278 83.156 66.219 1.00 18.13 179 ALA B CA 1
ATOM 4609 C C . ALA B 1 178 ? 35.318 81.730 66.800 1.00 18.13 179 ALA B C 1
ATOM 4610 O O . ALA B 1 178 ? 35.684 81.532 67.977 1.00 18.13 179 ALA B O 1
ATOM 4612 N N . ALA B 1 179 ? 34.792 80.725 66.010 1.00 15.60 180 ALA B N 1
ATOM 4613 C CA . ALA B 1 179 ? 34.839 79.338 66.520 1.00 15.60 180 ALA B CA 1
ATOM 4614 C C . ALA B 1 179 ? 36.308 78.806 66.369 1.00 15.60 180 ALA B C 1
ATOM 4615 O O . ALA B 1 179 ? 36.673 77.963 67.187 1.00 15.60 180 ALA B O 1
ATOM 4617 N N . VAL B 1 180 ? 37.154 79.418 65.530 1.00 16.73 181 VAL B N 1
ATOM 4618 C CA . VAL B 1 180 ? 38.589 79.043 65.496 1.00 16.73 181 VAL B CA 1
ATOM 4619 C C . VAL B 1 180 ? 39.219 79.454 66.811 1.00 16.73 181 VAL B C 1
ATOM 4620 O O . VAL B 1 180 ? 40.023 78.764 67.452 1.00 16.73 181 VAL B O 1
ATOM 4624 N N . VAL B 1 181 ? 38.786 80.651 67.147 1.00 15.66 182 VAL B N 1
ATOM 4625 C CA . VAL B 1 181 ? 39.466 81.176 68.312 1.00 15.66 182 VAL B CA 1
ATOM 4626 C C . VAL B 1 181 ? 39.056 80.489 69.592 1.00 15.66 182 VAL B C 1
ATOM 4627 O O . VAL B 1 181 ? 39.942 80.272 70.401 1.00 15.66 182 VAL B O 1
ATOM 4631 N N . GLU B 1 182 ? 37.830 80.132 69.680 1.00 14.13 183 GLU B N 1
ATOM 4632 C CA . GLU B 1 182 ? 37.398 79.371 70.814 1.00 14.13 183 GLU B CA 1
ATOM 4633 C C . GLU B 1 182 ? 38.083 77.996 70.962 1.00 14.13 183 GLU B C 1
ATOM 4634 O O . GLU B 1 182 ? 38.108 77.448 72.085 1.00 14.13 183 GLU B O 1
ATOM 4640 N N . ALA B 1 183 ? 38.187 77.352 69.895 1.00 14.91 184 ALA B N 1
ATOM 4641 C CA . ALA B 1 183 ? 38.746 76.010 69.900 1.00 14.91 184 ALA B CA 1
ATOM 4642 C C . ALA B 1 183 ? 40.259 76.098 70.208 1.00 14.91 184 ALA B C 1
ATOM 4643 O O . ALA B 1 183 ? 40.966 75.075 70.420 1.00 14.91 184 ALA B O 1
ATOM 4645 N N . LEU B 1 184 ? 40.820 77.289 69.982 1.00 22.83 185 LEU B N 1
ATOM 4646 C CA . LEU B 1 184 ? 42.312 77.424 69.876 1.00 22.83 185 LEU B CA 1
ATOM 4647 C C . LEU B 1 184 ? 42.972 77.349 71.291 1.00 22.83 185 LEU B C 1
ATOM 4648 O O . LEU B 1 184 ? 42.311 77.797 72.253 1.00 22.83 185 LEU B O 1
ATOM 4653 N N . GLY B 1 185 ? 43.949 76.480 71.487 1.00 25.88 186 GLY B N 1
ATOM 4654 C CA . GLY B 1 185 ? 44.400 75.906 72.773 1.00 25.88 186 GLY B CA 1
ATOM 4655 C C . GLY B 1 185 ? 45.812 75.325 72.535 1.00 25.88 186 GLY B C 1
ATOM 4656 O O . GLY B 1 185 ? 46.096 74.591 71.582 1.00 25.88 186 GLY B O 1
ATOM 4657 N N . ASP B 1 186 ? 46.732 75.594 73.426 1.00 17.84 187 ASP B N 1
ATOM 4658 C CA . ASP B 1 186 ? 48.084 74.944 73.388 1.00 17.84 187 ASP B CA 1
ATOM 4659 C C . ASP B 1 186 ? 47.896 73.432 73.438 1.00 17.84 187 ASP B C 1
ATOM 4660 O O . ASP B 1 186 ? 47.097 72.961 74.280 1.00 17.84 187 ASP B O 1
ATOM 4665 N N . GLN B 1 187 ? 48.697 72.849 72.468 1.00 19.83 188 GLN B N 1
ATOM 4666 C CA . GLN B 1 187 ? 48.711 71.376 72.079 1.00 19.83 188 GLN B CA 1
ATOM 4667 C C . GLN B 1 187 ? 47.472 70.907 71.323 1.00 19.83 188 GLN B C 1
ATOM 4668 O O . GLN B 1 187 ? 47.371 69.729 71.102 1.00 19.83 188 GLN B O 1
ATOM 4674 N N . VAL B 1 188 ? 46.649 71.874 70.879 1.00 21.52 189 VAL B N 1
ATOM 4675 C CA . VAL B 1 188 ? 45.500 71.470 69.981 1.00 21.52 189 VAL B CA 1
ATOM 4676 C C . VAL B 1 188 ? 46.035 71.082 68.619 1.00 21.52 189 VAL B C 1
ATOM 4677 O O . VAL B 1 188 ? 46.839 71.870 68.096 1.00 21.52 189 VAL B O 1
ATOM 4681 N N . PRO B 1 189 ? 45.708 69.850 68.179 1.00 14.05 190 PRO B N 1
ATOM 4682 C CA . PRO B 1 189 ? 45.869 69.484 66.710 1.00 14.05 190 PRO B CA 1
ATOM 4683 C C . PRO B 1 189 ? 45.009 70.404 65.782 1.00 14.05 190 PRO B C 1
ATOM 4684 O O . PRO B 1 189 ? 43.884 70.785 66.109 1.00 14.05 190 PRO B O 1
ATOM 4688 N N . GLU B 1 190 ? 45.593 70.666 64.614 1.00 15.65 191 GLU B N 1
ATOM 4689 C CA . GLU B 1 190 ? 45.039 71.539 63.569 1.00 15.65 191 GLU B CA 1
ATOM 4690 C C . GLU B 1 190 ? 43.599 71.101 63.187 1.00 15.65 191 GLU B C 1
ATOM 4691 O O . GLU B 1 190 ? 42.759 71.896 62.809 1.00 15.65 191 GLU B O 1
ATOM 4697 N N . TYR B 1 191 ? 43.414 69.777 63.174 1.00 10.76 192 TYR B N 1
ATOM 4698 C CA . TYR B 1 191 ? 42.095 69.165 62.616 1.00 10.76 192 TYR B CA 1
ATOM 4699 C C . TYR B 1 191 ? 40.907 69.346 63.573 1.00 10.76 192 TYR B C 1
ATOM 4700 O O . TYR B 1 191 ? 39.752 69.507 63.119 1.00 10.76 192 TYR B O 1
ATOM 4709 N N . GLU B 1 192 ? 41.258 69.534 64.913 1.00 16.00 193 GLU B N 1
ATOM 4710 C CA . GLU B 1 192 ? 40.250 69.827 65.991 1.00 16.00 193 GLU B CA 1
ATOM 4711 C C . GLU B 1 192 ? 39.716 71.211 65.774 1.00 16.00 193 GLU B C 1
ATOM 4712 O O . GLU B 1 192 ? 38.574 71.512 66.064 1.00 16.00 193 GLU B O 1
ATOM 4718 N N . VAL B 1 193 ? 40.582 72.081 65.497 1.00 10.72 194 VAL B N 1
ATOM 4719 C CA . VAL B 1 193 ? 40.058 73.406 65.383 1.00 10.72 194 VAL B CA 1
ATOM 4720 C C . VAL B 1 193 ? 39.221 73.495 64.075 1.00 10.72 194 VAL B C 1
ATOM 4721 O O . VAL B 1 193 ? 38.218 74.248 64.082 1.00 10.72 194 VAL B O 1
ATOM 4725 N N . ALA B 1 194 ? 39.765 72.905 62.948 1.00 8.35 195 ALA B N 1
ATOM 4726 C CA . ALA B 1 194 ? 39.149 72.908 61.552 1.00 8.35 195 ALA B CA 1
ATOM 4727 C C . ALA B 1 194 ? 37.767 72.247 61.606 1.00 8.35 195 ALA B C 1
ATOM 4728 O O . ALA B 1 194 ? 36.800 72.916 61.257 1.00 8.35 195 ALA B O 1
ATOM 4730 N N . LEU B 1 195 ? 37.561 71.164 62.411 1.00 11.08 196 LEU B N 1
ATOM 4731 C CA . LEU B 1 195 ? 36.252 70.535 62.662 1.00 11.08 196 LEU B CA 1
ATOM 4732 C C . LEU B 1 195 ? 35.397 71.500 63.426 1.00 11.08 196 LEU B C 1
ATOM 4733 O O . LEU B 1 195 ? 34.198 71.588 63.197 1.00 11.08 196 LEU B O 1
ATOM 4738 N N . HIS B 1 196 ? 36.010 72.190 64.384 1.00 14.27 197 HIS B N 1
ATOM 4739 C CA . HIS B 1 196 ? 35.160 73.028 65.181 1.00 14.27 197 HIS B CA 1
ATOM 4740 C C . HIS B 1 196 ? 34.566 74.208 64.377 1.00 14.27 197 HIS B C 1
ATOM 4741 O O . HIS B 1 196 ? 33.408 74.663 64.582 1.00 14.27 197 HIS B O 1
ATOM 4748 N N . ALA B 1 197 ? 35.454 74.788 63.538 1.00 14.91 198 ALA B N 1
ATOM 4749 C CA . ALA B 1 197 ? 35.019 76.093 62.875 1.00 14.91 198 ALA B CA 1
ATOM 4750 C C . ALA B 1 197 ? 34.004 75.667 61.772 1.00 14.91 198 ALA B C 1
ATOM 4751 O O . ALA B 1 197 ? 32.960 76.292 61.577 1.00 14.91 198 ALA B O 1
ATOM 4753 N N . THR B 1 198 ? 34.238 74.479 61.144 1.00 14.19 199 THR B N 1
ATOM 4754 C CA . THR B 1 198 ? 33.332 73.889 60.091 1.00 14.19 199 THR B CA 1
ATOM 4755 C C . THR B 1 198 ? 31.997 73.669 60.655 1.00 14.19 199 THR B C 1
ATOM 4756 O O . THR B 1 198 ? 31.030 74.038 59.998 1.00 14.19 199 THR B O 1
ATOM 4760 N N . GLN B 1 199 ? 31.903 73.098 61.816 1.00 10.19 200 GLN B N 1
ATOM 4761 C CA . GLN B 1 199 ? 30.559 72.825 62.366 1.00 10.19 200 GLN B CA 1
ATOM 4762 C C . GLN B 1 199 ? 29.785 74.120 62.699 1.00 10.19 200 GLN B C 1
ATOM 4763 O O . GLN B 1 199 ? 28.602 74.125 62.476 1.00 10.19 200 GLN B O 1
ATOM 4769 N N . ALA B 1 200 ? 30.484 75.158 63.148 1.00 13.74 201 ALA B N 1
ATOM 4770 C CA . ALA B 1 200 ? 29.945 76.454 63.542 1.00 13.74 201 ALA B CA 1
ATOM 4771 C C . ALA B 1 200 ? 29.448 77.058 62.254 1.00 13.74 201 ALA B C 1
ATOM 4772 O O . ALA B 1 200 ? 28.329 77.598 62.290 1.00 13.74 201 ALA B O 1
ATOM 4774 N N . MET B 1 201 ? 30.151 76.950 61.101 1.00 9.80 202 MET B N 1
ATOM 4775 C CA . MET B 1 201 ? 29.559 77.626 59.926 1.00 9.80 202 MET B CA 1
ATOM 4776 C C . MET B 1 201 ? 28.447 76.848 59.199 1.00 9.80 202 MET B C 1
ATOM 4777 O O . MET B 1 201 ? 27.473 77.515 58.828 1.00 9.80 202 MET B O 1
ATOM 4782 N N . VAL B 1 202 ? 28.503 75.489 59.106 1.00 16.03 203 VAL B N 1
ATOM 4783 C CA . VAL B 1 202 ? 27.437 74.661 58.435 1.00 16.03 203 VAL B CA 1
ATOM 4784 C C . VAL B 1 202 ? 26.130 74.940 59.196 1.00 16.03 203 VAL B C 1
ATOM 4785 O O . VAL B 1 202 ? 24.972 74.910 58.776 1.00 16.03 203 VAL B O 1
ATOM 4789 N N . ARG B 1 203 ? 26.422 75.038 60.493 1.00 18.02 204 ARG B N 1
ATOM 4790 C CA . ARG B 1 203 ? 25.276 75.217 61.373 1.00 18.02 204 ARG B CA 1
ATOM 4791 C C . ARG B 1 203 ? 24.694 76.668 61.342 1.00 18.02 204 ARG B C 1
ATOM 4792 O O . ARG B 1 203 ? 23.476 76.748 61.386 1.00 18.02 204 ARG B O 1
ATOM 4800 N N . ALA B 1 204 ? 25.335 77.644 60.772 1.00 13.13 205 ALA B N 1
ATOM 4801 C CA . ALA B 1 204 ? 24.686 78.971 60.646 1.00 13.13 205 ALA B CA 1
ATOM 4802 C C . ALA B 1 204 ? 24.099 79.054 59.267 1.00 13.13 205 ALA B C 1
ATOM 4803 O O . ALA B 1 204 ? 23.255 79.949 58.993 1.00 13.13 205 ALA B O 1
ATOM 4805 N N . ILE B 1 205 ? 24.737 78.244 58.352 1.00 14.18 206 ILE B N 1
ATOM 4806 C CA . ILE B 1 205 ? 24.132 78.299 57.011 1.00 14.18 206 ILE B CA 1
ATOM 4807 C C . ILE B 1 205 ? 22.702 77.752 57.109 1.00 14.18 206 ILE B C 1
ATOM 4808 O O . ILE B 1 205 ? 21.774 78.329 56.557 1.00 14.18 206 ILE B O 1
ATOM 4813 N N . ALA B 1 206 ? 22.569 76.576 57.715 1.00 18.10 207 ALA B N 1
ATOM 4814 C CA . ALA B 1 206 ? 21.361 75.768 58.008 1.00 18.10 207 ALA B CA 1
ATOM 4815 C C . ALA B 1 206 ? 20.286 76.645 58.635 1.00 18.10 207 ALA B C 1
ATOM 4816 O O . ALA B 1 206 ? 19.074 76.451 58.325 1.00 18.10 207 ALA B O 1
ATOM 4818 N N . ASP B 1 207 ? 20.816 77.563 59.411 1.00 22.62 208 ASP B N 1
ATOM 4819 C CA . ASP B 1 207 ? 20.041 78.527 60.169 1.00 22.62 208 ASP B CA 1
ATOM 4820 C C . ASP B 1 207 ? 19.441 79.724 59.387 1.00 22.62 208 ASP B C 1
ATOM 4821 O O . ASP B 1 207 ? 18.371 80.235 59.838 1.00 22.62 208 ASP B O 1
ATOM 4826 N N . THR B 1 208 ? 20.263 80.226 58.460 1.00 21.71 209 THR B N 1
ATOM 4827 C CA . THR B 1 208 ? 19.916 81.408 57.734 1.00 21.71 209 THR B CA 1
ATOM 4828 C C . THR B 1 208 ? 19.042 81.076 56.510 1.00 21.71 209 THR B C 1
ATOM 4829 O O . THR B 1 208 ? 18.143 81.863 56.154 1.00 21.71 209 THR B O 1
ATOM 4833 N N . PHE B 1 209 ? 19.336 79.964 55.859 1.00 23.34 210 PHE B N 1
ATOM 4834 C CA . PHE B 1 209 ? 18.560 79.490 54.660 1.00 23.34 210 PHE B CA 1
ATOM 4835 C C . PHE B 1 209 ? 17.611 78.312 54.934 1.00 23.34 210 PHE B C 1
ATOM 4836 O O . PHE B 1 209 ? 18.022 77.342 55.539 1.00 23.34 210 PHE B O 1
ATOM 4844 N N . GLU B 1 210 ? 16.437 78.260 54.354 0.00 0.00 211 GLU B N 1
ATOM 4845 C CA . GLU B 1 210 ? 15.670 77.034 54.638 0.00 0.00 211 GLU B CA 1
ATOM 4846 C C . GLU B 1 210 ? 15.813 75.911 53.608 0.00 0.00 211 GLU B C 1
ATOM 4847 O O . GLU B 1 210 ? 16.064 74.771 54.000 0.00 0.00 211 GLU B O 1
ATOM 4853 N N . ASP B 1 211 ? 15.665 76.233 52.331 0.00 0.00 212 ASP B N 1
ATOM 4854 C CA . ASP B 1 211 ? 15.745 75.231 51.244 0.00 0.00 212 ASP B CA 1
ATOM 4855 C C . ASP B 1 211 ? 17.177 75.043 50.755 0.00 0.00 212 ASP B C 1
ATOM 4856 O O . ASP B 1 211 ? 17.406 74.642 49.615 0.00 0.00 212 ASP B O 1
ATOM 4861 N N . VAL B 1 212 ? 18.079 75.263 51.673 1.00 16.31 213 VAL B N 1
ATOM 4862 C CA . VAL B 1 212 ? 19.622 75.149 51.484 1.00 16.31 213 VAL B CA 1
ATOM 4863 C C . VAL B 1 212 ? 20.148 73.678 51.560 1.00 16.31 213 VAL B C 1
ATOM 4864 O O . VAL B 1 212 ? 19.909 72.928 52.506 1.00 16.31 213 VAL B O 1
ATOM 4868 N N . GLU B 1 213 ? 20.977 73.397 50.567 1.00 13.40 214 GLU B N 1
ATOM 4869 C CA . GLU B 1 213 ? 21.909 72.260 50.624 1.00 13.40 214 GLU B CA 1
ATOM 4870 C C . GLU B 1 213 ? 23.216 72.641 51.354 1.00 13.40 214 GLU B C 1
ATOM 4871 O O . GLU B 1 213 ? 23.945 73.503 50.945 1.00 13.40 214 GLU B O 1
ATOM 4877 N N . LEU B 1 214 ? 23.540 71.835 52.314 1.00 11.11 215 LEU B N 1
ATOM 4878 C CA . LEU B 1 214 ? 24.787 71.955 53.141 1.00 11.11 215 LEU B CA 1
ATOM 4879 C C . LEU B 1 214 ? 25.883 71.094 52.530 1.00 11.11 215 LEU B C 1
ATOM 4880 O O . LEU B 1 214 ? 25.948 69.837 52.582 1.00 11.11 215 LEU B O 1
ATOM 4885 N N . MET B 1 215 ? 26.673 71.788 51.776 1.00 13.12 216 MET B N 1
ATOM 4886 C CA . MET B 1 215 ? 27.887 71.207 51.038 1.00 13.12 216 MET B CA 1
ATOM 4887 C C . MET B 1 215 ? 29.093 72.164 51.157 1.00 13.12 216 MET B C 1
ATOM 4888 O O . MET B 1 215 ? 29.056 73.375 50.951 0.00 0.00 216 MET B O 1
ATOM 4893 N N . ASP B 1 216 ? 30.030 71.284 51.096 1.00 13.18 217 ASP B N 1
ATOM 4894 C CA . ASP B 1 216 ? 31.492 71.499 50.897 1.00 13.18 217 ASP B CA 1
ATOM 4895 C C . ASP B 1 216 ? 32.167 72.585 51.798 1.00 13.18 217 ASP B C 1
ATOM 4896 O O . ASP B 1 216 ? 33.418 72.745 51.703 1.00 13.18 217 ASP B O 1
ATOM 4901 N N . THR B 1 217 ? 31.379 73.315 52.594 1.00 15.93 218 THR B N 1
ATOM 4902 C CA . THR B 1 217 ? 31.974 74.327 53.563 1.00 15.93 218 THR B CA 1
ATOM 4903 C C . THR B 1 217 ? 33.220 73.732 54.293 1.00 15.93 218 THR B C 1
ATOM 4904 O O . THR B 1 217 ? 33.201 72.582 54.768 1.00 15.93 218 THR B O 1
ATOM 4908 N N . TRP B 1 218 ? 34.370 74.570 54.433 1.00 11.66 219 TRP B N 1
ATOM 4909 C CA . TRP B 1 218 ? 35.614 74.016 55.080 1.00 11.66 219 TRP B CA 1
ATOM 4910 C C . TRP B 1 218 ? 36.439 75.115 55.778 1.00 11.66 219 TRP B C 1
ATOM 4911 O O . TRP B 1 218 ? 36.128 76.312 55.661 1.00 11.66 219 TRP B O 1
ATOM 4922 N N . THR B 1 219 ? 37.504 74.563 56.483 1.00 12.82 220 THR B N 1
ATOM 4923 C CA . THR B 1 219 ? 38.429 75.371 57.316 1.00 12.82 220 THR B CA 1
ATOM 4924 C C . THR B 1 219 ? 39.849 74.902 57.069 1.00 12.82 220 THR B C 1
ATOM 4925 O O . THR B 1 219 ? 40.125 73.722 56.949 1.00 12.82 220 THR B O 1
ATOM 4929 N N . TRP B 1 220 ? 40.700 75.822 56.694 1.00 12.01 221 TRP B N 1
ATOM 4930 C CA . TRP B 1 220 ? 42.045 75.372 56.715 1.00 12.01 221 TRP B CA 1
ATOM 4931 C C . TRP B 1 220 ? 42.682 76.120 57.933 1.00 12.01 221 TRP B C 1
ATOM 4932 O O . TRP B 1 220 ? 42.407 77.295 58.043 1.00 12.01 221 TRP B O 1
ATOM 4943 N N . PHE B 1 221 ? 43.200 75.415 58.954 1.00 8.26 222 PHE B N 1
ATOM 4944 C CA . PHE B 1 221 ? 43.833 76.078 60.109 1.00 8.26 222 PHE B CA 1
ATOM 4945 C C . PHE B 1 221 ? 45.265 75.569 59.986 1.00 8.26 222 PHE B C 1
ATOM 4946 O O . PHE B 1 221 ? 45.440 74.313 59.933 1.00 8.26 222 PHE B O 1
ATOM 4954 N N . GLN B 1 222 ? 46.089 76.456 59.670 1.00 11.66 223 GLN B N 1
ATOM 4955 C CA . GLN B 1 222 ? 47.485 76.141 59.506 1.00 11.66 223 GLN B CA 1
ATOM 4956 C C . GLN B 1 222 ? 48.491 76.735 60.559 1.00 11.66 223 GLN B C 1
ATOM 4957 O O . GLN B 1 222 ? 48.187 77.687 61.222 1.00 11.66 223 GLN B O 1
ATOM 4963 N N . SER B 1 223 ? 49.556 75.968 60.902 1.00 14.97 224 SER B N 1
ATOM 4964 C CA . SER B 1 223 ? 50.385 76.259 62.045 1.00 14.97 224 SER B CA 1
ATOM 4965 C C . SER B 1 223 ? 51.828 75.945 61.728 1.00 14.97 224 SER B C 1
ATOM 4966 O O . SER B 1 223 ? 52.160 74.833 61.258 1.00 14.97 224 SER B O 1
ATOM 4969 N N . GLY B 1 224 ? 52.626 76.912 62.015 1.00 15.42 225 GLY B N 1
ATOM 4970 C CA . GLY B 1 224 ? 54.023 76.668 62.019 1.00 15.42 225 GLY B CA 1
ATOM 4971 C C . GLY B 1 224 ? 54.463 76.423 60.602 1.00 15.42 225 GLY B C 1
ATOM 4972 O O . GLY B 1 224 ? 54.171 77.344 59.821 1.00 15.42 225 GLY B O 1
ATOM 4973 N N . ILE B 1 225 ? 55.083 75.244 60.249 1.00 19.49 226 ILE B N 1
ATOM 4974 C CA . ILE B 1 225 ? 55.520 75.183 58.781 1.00 19.49 226 ILE B CA 1
ATOM 4975 C C . ILE B 1 225 ? 54.315 75.198 57.756 1.00 19.49 226 ILE B C 1
ATOM 4976 O O . ILE B 1 225 ? 54.430 75.437 56.561 1.00 19.49 226 ILE B O 1
ATOM 4981 N N . ASN B 1 226 ? 53.279 74.672 58.307 1.00 17.19 227 ASN B N 1
ATOM 4982 C CA . ASN B 1 226 ? 52.069 74.352 57.503 1.00 17.19 227 ASN B CA 1
ATOM 4983 C C . ASN B 1 226 ? 51.377 75.672 57.058 1.00 17.19 227 ASN B C 1
ATOM 4984 O O . ASN B 1 226 ? 50.635 75.593 56.112 1.00 17.19 227 ASN B O 1
ATOM 4989 N N . THR B 1 227 ? 51.775 76.858 57.519 1.00 10.74 228 THR B N 1
ATOM 4990 C CA . THR B 1 227 ? 51.323 78.204 57.068 1.00 10.74 228 THR B CA 1
ATOM 4991 C C . THR B 1 227 ? 52.136 78.582 55.842 1.00 10.74 228 THR B C 1
ATOM 4992 O O . THR B 1 227 ? 51.878 79.664 55.279 1.00 10.74 228 THR B O 1
ATOM 4996 N N . ASP B 1 228 ? 53.097 77.697 55.375 1.00 12.75 229 ASP B N 1
ATOM 4997 C CA . ASP B 1 228 ? 53.907 78.066 54.149 1.00 12.75 229 ASP B CA 1
ATOM 4998 C C . ASP B 1 228 ? 53.224 78.012 52.792 1.00 12.75 229 ASP B C 1
ATOM 4999 O O . ASP B 1 228 ? 53.706 78.562 51.825 1.00 12.75 229 ASP B O 1
ATOM 5004 N N . GLY B 1 229 ? 52.011 77.543 52.817 1.00 10.67 230 GLY B N 1
ATOM 5005 C CA . GLY B 1 229 ? 51.148 77.402 51.605 1.00 10.67 230 GLY B CA 1
ATOM 5006 C C . GLY B 1 229 ? 49.720 77.766 51.924 1.00 10.67 230 GLY B C 1
ATOM 5007 O O . GLY B 1 229 ? 49.178 77.432 52.979 1.00 10.67 230 GLY B O 1
ATOM 5008 N N . ALA B 1 230 ? 49.178 78.756 51.163 1.00 12.08 231 ALA B N 1
ATOM 5009 C CA . ALA B 1 230 ? 47.860 79.325 51.554 1.00 12.08 231 ALA B CA 1
ATOM 5010 C C . ALA B 1 230 ? 46.699 78.287 51.410 1.00 12.08 231 ALA B C 1
ATOM 5011 O O . ALA B 1 230 ? 45.783 78.269 52.305 1.00 12.08 231 ALA B O 1
ATOM 5013 N N . HIS B 1 231 ? 46.944 77.239 50.488 1.00 11.26 232 HIS B N 1
ATOM 5014 C CA . HIS B 1 231 ? 45.928 76.100 50.563 1.00 11.26 232 HIS B CA 1
ATOM 5015 C C . HIS B 1 231 ? 46.376 74.752 51.119 1.00 11.26 232 HIS B C 1
ATOM 5016 O O . HIS B 1 231 ? 45.812 73.726 50.743 1.00 11.26 232 HIS B O 1
ATOM 5023 N N . ASN B 1 232 ? 47.403 74.712 51.953 1.00 8.67 233 ASN B N 1
ATOM 5024 C CA . ASN B 1 232 ? 47.874 73.458 52.537 1.00 8.67 233 ASN B CA 1
ATOM 5025 C C . ASN B 1 232 ? 46.844 72.833 53.419 1.00 8.67 233 ASN B C 1
ATOM 5026 O O . ASN B 1 232 ? 46.224 73.465 54.248 1.00 8.67 233 ASN B O 1
ATOM 5031 N N . PRO B 1 233 ? 46.613 71.528 53.116 1.00 9.94 234 PRO B N 1
ATOM 5032 C CA . PRO B 1 233 ? 45.608 70.681 53.847 1.00 9.94 234 PRO B CA 1
ATOM 5033 C C . PRO B 1 233 ? 45.876 70.600 55.346 1.00 9.94 234 PRO B C 1
ATOM 5034 O O . PRO B 1 233 ? 46.994 70.921 55.779 1.00 9.94 234 PRO B O 1
ATOM 5038 N N . VAL B 1 234 ? 44.808 70.407 56.091 1.00 15.76 235 VAL B N 1
ATOM 5039 C CA . VAL B 1 234 ? 44.856 70.190 57.549 1.00 15.76 235 VAL B CA 1
ATOM 5040 C C . VAL B 1 234 ? 45.743 68.974 57.907 1.00 15.76 235 VAL B C 1
ATOM 5041 O O . VAL B 1 234 ? 45.728 68.033 57.101 1.00 15.76 235 VAL B O 1
ATOM 5045 N N . THR B 1 235 ? 46.631 69.042 58.972 1.00 7.26 236 THR B N 1
ATOM 5046 C CA . THR B 1 235 ? 47.474 67.941 59.353 1.00 7.26 236 THR B CA 1
ATOM 5047 C C . THR B 1 235 ? 47.219 67.678 60.838 1.00 7.26 236 THR B C 1
ATOM 5048 O O . THR B 1 235 ? 46.218 68.201 61.404 1.00 7.26 236 THR B O 1
ATOM 5052 N N . THR B 1 236 ? 47.966 66.773 61.401 1.00 18.28 237 THR B N 1
ATOM 5053 C CA . THR B 1 236 ? 47.812 66.432 62.868 1.00 18.28 237 THR B CA 1
ATOM 5054 C C . THR B 1 236 ? 48.638 67.319 63.857 1.00 18.28 237 THR B C 1
ATOM 5055 O O . THR B 1 236 ? 48.514 67.100 65.059 1.00 18.28 237 THR B O 1
ATOM 5059 N N . ARG B 1 237 ? 49.409 68.214 63.304 1.00 12.63 238 ARG B N 1
ATOM 5060 C CA . ARG B 1 237 ? 50.241 69.201 63.972 1.00 12.63 238 ARG B CA 1
ATOM 5061 C C . ARG B 1 237 ? 49.596 69.857 65.144 1.00 12.63 238 ARG B C 1
ATOM 5062 O O . ARG B 1 237 ? 48.437 70.273 65.020 1.00 12.63 238 ARG B O 1
ATOM 5070 N N . LYS B 1 238 ? 50.303 69.711 66.305 1.00 13.19 239 LYS B N 1
ATOM 5071 C CA . LYS B 1 238 ? 49.909 70.366 67.553 1.00 13.19 239 LYS B CA 1
ATOM 5072 C C . LYS B 1 238 ? 50.457 71.787 67.585 1.00 13.19 239 LYS B C 1
ATOM 5073 O O . LYS B 1 238 ? 51.580 72.041 67.067 1.00 13.19 239 LYS B O 1
ATOM 5079 N N . VAL B 1 239 ? 49.521 72.636 67.981 1.00 15.84 240 VAL B N 1
ATOM 5080 C CA . VAL B 1 239 ? 49.852 74.068 68.123 1.00 15.84 240 VAL B CA 1
ATOM 5081 C C . VAL B 1 239 ? 50.635 74.261 69.467 1.00 15.84 240 VAL B C 1
ATOM 5082 O O . VAL B 1 239 ? 50.147 74.010 70.586 1.00 15.84 240 VAL B O 1
ATOM 5086 N N . ASN B 1 240 ? 51.730 74.977 69.289 1.00 23.19 241 ASN B N 1
ATOM 5087 C CA . ASN B 1 240 ? 52.493 75.440 70.422 0.00 0.00 241 ASN B CA 1
ATOM 5088 C C . ASN B 1 240 ? 52.302 76.929 70.598 1.00 23.19 241 ASN B C 1
ATOM 5089 O O . ASN B 1 240 ? 52.095 77.662 69.637 1.00 23.19 241 ASN B O 1
ATOM 5094 N N . LYS B 1 241 ? 52.617 77.440 71.777 1.00 16.01 242 LYS B N 1
ATOM 5095 C CA . LYS B 1 241 ? 52.577 78.876 72.019 1.00 16.01 242 LYS B CA 1
ATOM 5096 C C . LYS B 1 241 ? 53.605 79.670 71.220 1.00 16.01 242 LYS B C 1
ATOM 5097 O O . LYS B 1 241 ? 54.743 79.205 71.108 1.00 16.01 242 LYS B O 1
ATOM 5103 N N . GLY B 1 242 ? 53.162 80.657 70.396 1.00 10.96 243 GLY B N 1
ATOM 5104 C CA . GLY B 1 242 ? 54.251 81.513 69.799 1.00 10.96 243 GLY B CA 1
ATOM 5105 C C . GLY B 1 242 ? 54.393 81.115 68.371 1.00 10.96 243 GLY B C 1
ATOM 5106 O O . GLY B 1 242 ? 55.051 81.837 67.578 1.00 10.96 243 GLY B O 1
ATOM 5107 N N . ASP B 1 243 ? 53.818 79.898 68.050 1.00 14.00 244 ASP B N 1
ATOM 5108 C CA . ASP B 1 243 ? 53.857 79.513 66.601 1.00 14.00 244 ASP B CA 1
ATOM 5109 C C . ASP B 1 243 ? 52.991 80.440 65.682 1.00 14.00 244 ASP B C 1
ATOM 5110 O O . ASP B 1 243 ? 51.911 80.851 66.084 1.00 14.00 244 ASP B O 1
ATOM 5115 N N . ILE B 1 244 ? 53.426 80.708 64.561 1.00 13.73 245 ILE B N 1
ATOM 5116 C CA . ILE B 1 244 ? 52.626 81.370 63.566 1.00 13.73 245 ILE B CA 1
ATOM 5117 C C . ILE B 1 244 ? 51.448 80.448 63.097 1.00 13.73 245 ILE B C 1
ATOM 5118 O O . ILE B 1 244 ? 51.621 79.207 63.011 1.00 13.73 245 ILE B O 1
ATOM 5123 N N . LEU B 1 245 ? 50.242 81.016 63.163 1.00 14.58 246 LEU B N 1
ATOM 5124 C CA . LEU B 1 245 ? 49.010 80.324 62.766 1.00 14.58 246 LEU B CA 1
ATOM 5125 C C . LEU B 1 245 ? 48.260 81.025 61.641 1.00 14.58 246 LEU B C 1
ATOM 5126 O O . LEU B 1 245 ? 48.473 82.228 61.364 1.00 14.58 246 LEU B O 1
ATOM 5131 N N . SER B 1 246 ? 47.543 80.203 60.836 1.00 16.34 247 SER B N 1
ATOM 5132 C CA . SER B 1 246 ? 46.664 80.839 59.720 1.00 16.34 247 SER B CA 1
ATOM 5133 C C . SER B 1 246 ? 45.236 80.302 59.825 1.00 16.34 247 SER B C 1
ATOM 5134 O O . SER B 1 246 ? 45.065 79.107 59.837 1.00 16.34 247 SER B O 1
ATOM 5137 N N . LEU B 1 247 ? 44.270 81.126 60.050 1.00 19.69 248 LEU B N 1
ATOM 5138 C CA . LEU B 1 247 ? 42.800 80.865 60.151 1.00 19.69 248 LEU B CA 1
ATOM 5139 C C . LEU B 1 247 ? 42.164 81.124 58.777 1.00 19.69 248 LEU B C 1
ATOM 5140 O O . LEU B 1 247 ? 42.422 82.169 58.151 1.00 19.69 248 LEU B O 1
ATOM 5145 N N . ASN B 1 248 ? 41.496 80.068 58.190 1.00 8.90 249 ASN B N 1
ATOM 5146 C CA . ASN B 1 248 ? 40.943 80.344 56.834 1.00 8.90 249 ASN B CA 1
ATOM 5147 C C . ASN B 1 248 ? 39.615 79.684 56.802 1.00 8.90 249 ASN B C 1
ATOM 5148 O O . ASN B 1 248 ? 39.643 78.455 57.003 1.00 8.90 249 ASN B O 1
ATOM 5153 N N . CYS B 1 249 ? 38.561 80.393 56.780 1.00 8.62 250 CYS B N 1
ATOM 5154 C CA . CYS B 1 249 ? 37.243 79.766 56.844 1.00 8.62 250 CYS B CA 1
ATOM 5155 C C . CYS B 1 249 ? 36.337 80.026 55.605 1.00 8.62 250 CYS B C 1
ATOM 5156 O O . CYS B 1 249 ? 36.156 81.190 55.200 1.00 8.62 250 CYS B O 1
ATOM 5159 N N . PHE B 1 250 ? 35.787 78.940 55.035 1.00 7.48 251 PHE B N 1
ATOM 5160 C CA . PHE B 1 250 ? 35.137 79.121 53.752 1.00 7.48 251 PHE B CA 1
ATOM 5161 C C . PHE B 1 250 ? 33.699 78.588 53.732 1.00 7.48 251 PHE B C 1
ATOM 5162 O O . PHE B 1 250 ? 33.542 77.373 53.407 1.00 7.48 251 PHE B O 1
ATOM 5170 N N . PRO B 1 251 ? 32.674 79.409 54.069 1.00 15.21 252 PRO B N 1
ATOM 5171 C CA . PRO B 1 251 ? 31.294 78.890 53.916 1.00 15.21 252 PRO B CA 1
ATOM 5172 C C . PRO B 1 251 ? 31.039 78.735 52.417 1.00 15.21 252 PRO B C 1
ATOM 5173 O O . PRO B 1 251 ? 31.544 79.575 51.646 1.00 15.21 252 PRO B O 1
ATOM 5177 N N . MET B 1 252 ? 30.420 77.655 52.033 1.00 12.80 253 MET B N 1
ATOM 5178 C CA . MET B 1 252 ? 30.008 77.475 50.641 1.00 12.80 253 MET B CA 1
ATOM 5179 C C . MET B 1 252 ? 28.486 77.528 50.571 1.00 12.80 253 MET B C 1
ATOM 5180 O O . MET B 1 252 ? 27.867 76.670 51.143 1.00 12.80 253 MET B O 1
ATOM 5185 N N . ILE B 1 253 ? 27.865 78.476 50.065 1.00 12.66 254 ILE B N 1
ATOM 5186 C CA . ILE B 1 253 ? 26.381 78.596 50.039 1.00 12.66 254 ILE B CA 1
ATOM 5187 C C . ILE B 1 253 ? 25.948 78.596 48.613 1.00 12.66 254 ILE B C 1
ATOM 5188 O O . ILE B 1 253 ? 26.053 79.624 47.907 1.00 12.66 254 ILE B O 1
ATOM 5193 N N . ALA B 1 254 ? 25.233 77.502 48.345 1.00 10.49 255 ALA B N 1
ATOM 5194 C CA . ALA B 1 254 ? 24.605 77.423 47.056 1.00 10.49 255 ALA B CA 1
ATOM 5195 C C . ALA B 1 254 ? 25.612 77.602 45.921 1.00 10.49 255 ALA B C 1
ATOM 5196 O O . ALA B 1 254 ? 25.212 78.212 44.927 1.00 10.49 255 ALA B O 1
ATOM 5198 N N . GLY B 1 255 ? 26.927 77.143 46.122 1.00 7.33 256 GLY B N 1
ATOM 5199 C CA . GLY B 1 255 ? 27.874 77.415 45.077 1.00 7.33 256 GLY B CA 1
ATOM 5200 C C . GLY B 1 255 ? 28.579 78.741 45.239 1.00 7.33 256 GLY B C 1
ATOM 5201 O O . GLY B 1 255 ? 29.435 79.026 44.414 1.00 7.33 256 GLY B O 1
ATOM 5202 N N . TYR B 1 256 ? 28.184 79.505 46.225 1.00 8.39 257 TYR B N 1
ATOM 5203 C CA . TYR B 1 256 ? 28.781 80.820 46.470 1.00 8.39 257 TYR B CA 1
ATOM 5204 C C . TYR B 1 256 ? 29.876 80.816 47.556 1.00 8.39 257 TYR B C 1
ATOM 5205 O O . TYR B 1 256 ? 29.646 80.516 48.690 1.00 8.39 257 TYR B O 1
ATOM 5214 N N . TYR B 1 257 ? 30.991 81.229 47.188 1.00 16.81 258 TYR B N 1
ATOM 5215 C CA . TYR B 1 257 ? 32.156 81.107 48.031 1.00 16.81 258 TYR B CA 1
ATOM 5216 C C . TYR B 1 257 ? 32.364 82.444 48.754 1.00 16.81 258 TYR B C 1
ATOM 5217 O O . TYR B 1 257 ? 32.547 83.419 48.072 1.00 16.81 258 TYR B O 1
ATOM 5226 N N . THR B 1 258 ? 32.639 82.416 50.000 1.00 20.07 259 THR B N 1
ATOM 5227 C CA . THR B 1 258 ? 33.333 83.623 50.685 1.00 20.07 259 THR B CA 1
ATOM 5228 C C . THR B 1 258 ? 34.375 83.056 51.676 1.00 20.07 259 THR B C 1
ATOM 5229 O O . THR B 1 258 ? 34.505 81.837 51.790 1.00 20.07 259 THR B O 1
ATOM 5233 N N . ALA B 1 259 ? 35.275 83.958 52.083 1.00 11.48 260 ALA B N 1
ATOM 5234 C CA . ALA B 1 259 ? 36.496 83.539 52.824 1.00 11.48 260 ALA B CA 1
ATOM 5235 C C . ALA B 1 259 ? 36.830 84.554 53.909 1.00 11.48 260 ALA B C 1
ATOM 5236 O O . ALA B 1 259 ? 36.685 85.690 53.560 1.00 11.48 260 ALA B O 1
ATOM 5238 N N . LEU B 1 260 ? 37.341 84.136 55.047 1.00 16.44 261 LEU B N 1
ATOM 5239 C CA . LEU B 1 260 ? 38.043 84.844 56.110 1.00 16.44 261 LEU B CA 1
ATOM 5240 C C . LEU B 1 260 ? 39.409 84.185 56.347 1.00 16.44 261 LEU B C 1
ATOM 5241 O O . LEU B 1 260 ? 39.461 82.981 56.365 1.00 16.44 261 LEU B O 1
ATOM 5246 N N . GLU B 1 261 ? 40.515 84.885 56.163 1.00 11.53 262 GLU B N 1
ATOM 5247 C CA . GLU B 1 261 ? 41.856 84.408 56.379 1.00 11.53 262 GLU B CA 1
ATOM 5248 C C . GLU B 1 261 ? 42.567 85.493 57.283 1.00 11.53 262 GLU B C 1
ATOM 5249 O O . GLU B 1 261 ? 42.391 86.709 57.144 1.00 11.53 262 GLU B O 1
ATOM 5255 N N . ARG B 1 262 ? 43.359 85.029 58.180 1.00 15.73 263 ARG B N 1
ATOM 5256 C CA . ARG B 1 262 ? 43.712 85.897 59.321 1.00 15.73 263 ARG B CA 1
ATOM 5257 C C . ARG B 1 262 ? 45.015 85.293 59.881 1.00 15.73 263 ARG B C 1
ATOM 5258 O O . ARG B 1 262 ? 45.028 84.113 60.109 1.00 15.73 263 ARG B O 1
ATOM 5266 N N . THR B 1 263 ? 46.181 86.036 59.892 1.00 10.32 264 THR B N 1
ATOM 5267 C CA . THR B 1 263 ? 47.257 85.658 60.868 1.00 10.32 264 THR B CA 1
ATOM 5268 C C . THR B 1 263 ? 46.786 85.847 62.295 1.00 10.32 264 THR B C 1
ATOM 5269 O O . THR B 1 263 ? 46.050 86.704 62.679 1.00 10.32 264 THR B O 1
ATOM 5273 N N . LEU B 1 264 ? 47.116 84.866 63.134 1.00 12.02 265 LEU B N 1
ATOM 5274 C CA . LEU B 1 264 ? 46.991 84.770 64.578 1.00 12.02 265 LEU B CA 1
ATOM 5275 C C . LEU B 1 264 ? 48.220 84.109 65.183 1.00 12.02 265 LEU B C 1
ATOM 5276 O O . LEU B 1 264 ? 48.972 83.548 64.388 1.00 12.02 265 LEU B O 1
ATOM 5281 N N . PHE B 1 265 ? 48.413 84.317 66.470 1.00 12.14 266 PHE B N 1
ATOM 5282 C CA . PHE B 1 265 ? 49.485 83.751 67.339 1.00 12.14 266 PHE B CA 1
ATOM 5283 C C . PHE B 1 265 ? 48.865 83.353 68.637 1.00 12.14 266 PHE B C 1
ATOM 5284 O O . PHE B 1 265 ? 48.069 84.147 69.142 1.00 12.14 266 PHE B O 1
ATOM 5292 N N . LEU B 1 266 ? 49.211 82.165 69.148 1.00 15.40 267 LEU B N 1
ATOM 5293 C CA . LEU B 1 266 ? 48.791 81.749 70.551 1.00 15.40 267 LEU B CA 1
ATOM 5294 C C . LEU B 1 266 ? 49.854 82.159 71.624 1.00 15.40 267 LEU B C 1
ATOM 5295 O O . LEU B 1 266 ? 51.033 82.126 71.420 1.00 15.40 267 LEU B O 1
ATOM 5300 N N . ASP B 1 267 ? 49.410 82.786 72.652 1.00 17.29 268 ASP B N 1
ATOM 5301 C CA . ASP B 1 267 ? 50.196 83.343 73.736 1.00 17.29 268 ASP B CA 1
ATOM 5302 C C . ASP B 1 267 ? 51.037 84.564 73.396 1.00 17.29 268 ASP B C 1
ATOM 5303 O O . ASP B 1 267 ? 51.152 85.461 74.189 1.00 17.29 268 ASP B O 1
ATOM 5308 N N . HIS B 1 268 ? 51.855 84.519 72.358 1.00 17.90 269 HIS B N 1
ATOM 5309 C CA . HIS B 1 268 ? 52.744 85.606 72.097 1.00 17.90 269 HIS B CA 1
ATOM 5310 C C . HIS B 1 268 ? 53.121 85.524 70.645 1.00 17.90 269 HIS B C 1
ATOM 5311 O O . HIS B 1 268 ? 52.962 84.456 70.018 1.00 17.90 269 HIS B O 1
ATOM 5318 N N . CYS B 1 269 ? 53.750 86.508 70.231 1.00 16.79 270 CYS B N 1
ATOM 5319 C CA . CYS B 1 269 ? 54.414 86.515 68.960 1.00 16.79 270 CYS B CA 1
ATOM 5320 C C . CYS B 1 269 ? 55.781 87.190 69.199 1.00 16.79 270 CYS B C 1
ATOM 5321 O O . CYS B 1 269 ? 55.819 88.380 69.601 1.00 16.79 270 CYS B O 1
ATOM 5324 N N . SER B 1 270 ? 56.863 86.774 68.584 1.00 20.76 271 SER B N 1
ATOM 5325 C CA . SER B 1 270 ? 58.152 87.331 68.779 1.00 20.76 271 SER B CA 1
ATOM 5326 C C . SER B 1 270 ? 58.255 88.542 67.862 1.00 20.76 271 SER B C 1
ATOM 5327 O O . SER B 1 270 ? 57.357 88.792 67.047 1.00 20.76 271 SER B O 1
ATOM 5330 N N . ASP B 1 271 ? 59.311 89.340 68.144 1.00 16.84 272 ASP B N 1
ATOM 5331 C CA . ASP B 1 271 ? 59.442 90.603 67.434 1.00 16.84 272 ASP B CA 1
ATOM 5332 C C . ASP B 1 271 ? 60.005 90.373 66.021 1.00 16.84 272 ASP B C 1
ATOM 5333 O O . ASP B 1 271 ? 59.796 91.216 65.132 1.00 16.84 272 ASP B O 1
ATOM 5338 N N . ASP B 1 272 ? 60.684 89.233 65.786 1.00 19.82 273 ASP B N 1
ATOM 5339 C CA . ASP B 1 272 ? 60.905 88.929 64.342 1.00 19.82 273 ASP B CA 1
ATOM 5340 C C . ASP B 1 272 ? 59.626 88.564 63.539 1.00 19.82 273 ASP B C 1
ATOM 5341 O O . ASP B 1 272 ? 59.386 88.978 62.397 1.00 19.82 273 ASP B O 1
ATOM 5346 N N . HIS B 1 273 ? 58.767 87.935 64.234 1.00 15.01 274 HIS B N 1
ATOM 5347 C CA . HIS B 1 273 ? 57.403 87.714 63.684 1.00 15.01 274 HIS B CA 1
ATOM 5348 C C . HIS B 1 273 ? 56.583 89.038 63.588 1.00 15.01 274 HIS B C 1
ATOM 5349 O O . HIS B 1 273 ? 55.928 89.252 62.540 1.00 15.01 274 HIS B O 1
ATOM 5356 N N . LEU B 1 274 ? 56.484 89.782 64.703 1.00 14.78 275 LEU B N 1
ATOM 5357 C CA . LEU B 1 274 ? 55.609 90.987 64.810 1.00 14.78 275 LEU B CA 1
ATOM 5358 C C . LEU B 1 274 ? 55.984 92.016 63.792 1.00 14.78 275 LEU B C 1
ATOM 5359 O O . LEU B 1 274 ? 55.087 92.499 63.090 1.00 14.78 275 LEU B O 1
ATOM 5364 N N . ARG B 1 275 ? 57.263 92.172 63.519 1.00 18.36 276 ARG B N 1
ATOM 5365 C CA . ARG B 1 275 ? 57.606 93.169 62.584 1.00 18.36 276 ARG B CA 1
ATOM 5366 C C . ARG B 1 275 ? 57.290 92.780 61.141 1.00 18.36 276 ARG B C 1
ATOM 5367 O O . ARG B 1 275 ? 56.980 93.702 60.382 1.00 18.36 276 ARG B O 1
ATOM 5375 N N . LEU B 1 276 ? 57.310 91.469 60.824 1.00 15.55 277 LEU B N 1
ATOM 5376 C CA . LEU B 1 276 ? 56.855 91.052 59.389 1.00 15.55 277 LEU B CA 1
ATOM 5377 C C . LEU B 1 276 ? 55.317 91.055 59.292 1.00 15.55 277 LEU B C 1
ATOM 5378 O O . LEU B 1 276 ? 54.761 91.678 58.383 1.00 15.55 277 LEU B O 1
ATOM 5383 N N . TRP B 1 277 ? 54.614 90.589 60.339 1.00 16.17 278 TRP B N 1
ATOM 5384 C CA . TRP B 1 277 ? 53.138 90.762 60.464 1.00 16.17 278 TRP B CA 1
ATOM 5385 C C . TRP B 1 277 ? 52.786 92.279 60.292 1.00 16.17 278 TRP B C 1
ATOM 5386 O O . TRP B 1 277 ? 51.723 92.686 59.741 1.00 16.17 278 TRP B O 1
ATOM 5397 N N . GLN B 1 278 ? 53.617 93.223 60.893 1.00 8.77 279 GLN B N 1
ATOM 5398 C CA . GLN B 1 278 ? 53.206 94.638 60.800 1.00 8.77 279 GLN B CA 1
ATOM 5399 C C . GLN B 1 278 ? 53.532 95.113 59.396 1.00 8.77 279 GLN B C 1
ATOM 5400 O O . GLN B 1 278 ? 52.772 95.996 58.890 1.00 8.77 279 GLN B O 1
ATOM 5406 N N . VAL B 1 279 ? 54.520 94.545 58.652 1.00 17.13 280 VAL B N 1
ATOM 5407 C CA . VAL B 1 279 ? 54.616 94.948 57.198 1.00 17.13 280 VAL B CA 1
ATOM 5408 C C . VAL B 1 279 ? 53.432 94.358 56.376 1.00 17.13 280 VAL B C 1
ATOM 5409 O O . VAL B 1 279 ? 52.791 94.981 55.525 1.00 17.13 280 VAL B O 1
ATOM 5413 N N . ASN B 1 280 ? 53.077 93.163 56.610 1.00 14.50 281 ASN B N 1
ATOM 5414 C CA . ASN B 1 280 ? 51.930 92.615 55.909 1.00 14.50 281 ASN B CA 1
ATOM 5415 C C . ASN B 1 280 ? 50.560 93.324 56.167 1.00 14.50 281 ASN B C 1
ATOM 5416 O O . ASN B 1 280 ? 49.929 93.856 55.245 1.00 14.50 281 ASN B O 1
ATOM 5421 N N . VAL B 1 281 ? 50.389 93.805 57.349 1.00 13.78 282 VAL B N 1
ATOM 5422 C CA . VAL B 1 281 ? 49.193 94.627 57.684 1.00 13.78 282 VAL B CA 1
ATOM 5423 C C . VAL B 1 281 ? 49.250 96.002 57.107 1.00 13.78 282 VAL B C 1
ATOM 5424 O O . VAL B 1 281 ? 48.207 96.587 56.867 1.00 13.78 282 VAL B O 1
ATOM 5428 N N . GLU B 1 282 ? 50.452 96.516 56.905 1.00 21.15 283 GLU B N 1
ATOM 5429 C CA . GLU B 1 282 ? 50.476 97.848 56.357 1.00 21.15 283 GLU B CA 1
ATOM 5430 C C . GLU B 1 282 ? 50.091 97.793 54.855 1.00 21.15 283 GLU B C 1
ATOM 5431 O O . GLU B 1 282 ? 49.338 98.641 54.348 1.00 21.15 283 GLU B O 1
ATOM 5437 N N . VAL B 1 283 ? 50.530 96.749 54.116 1.00 17.90 284 VAL B N 1
ATOM 5438 C CA . VAL B 1 283 ? 50.222 96.590 52.655 1.00 17.90 284 VAL B CA 1
ATOM 5439 C C . VAL B 1 283 ? 48.722 96.288 52.535 1.00 17.90 284 VAL B C 1
ATOM 5440 O O . VAL B 1 283 ? 48.055 96.740 51.547 1.00 17.90 284 VAL B O 1
ATOM 5444 N N . HIS B 1 284 ? 48.236 95.452 53.547 1.00 14.34 285 HIS B N 1
ATOM 5445 C CA . HIS B 1 284 ? 46.724 95.135 53.580 1.00 14.34 285 HIS B CA 1
ATOM 5446 C C . HIS B 1 284 ? 45.887 96.462 53.747 1.00 14.34 285 HIS B C 1
ATOM 5447 O O . HIS B 1 284 ? 45.168 96.822 52.844 1.00 14.34 285 HIS B O 1
ATOM 5454 N N . GLU B 1 285 ? 46.183 97.331 54.747 1.00 18.67 286 GLU B N 1
ATOM 5455 C CA . GLU B 1 285 ? 45.552 98.628 54.879 1.00 18.67 286 GLU B CA 1
ATOM 5456 C C . GLU B 1 285 ? 45.674 99.529 53.653 1.00 18.67 286 GLU B C 1
ATOM 5457 O O . GLU B 1 285 ? 44.671 100.192 53.281 1.00 18.67 286 GLU B O 1
ATOM 5463 N N . ALA B 1 286 ? 46.876 99.553 53.068 1.00 22.04 287 ALA B N 1
ATOM 5464 C CA . ALA B 1 286 ? 47.026 100.243 51.779 1.00 22.04 287 ALA B CA 1
ATOM 5465 C C . ALA B 1 286 ? 46.094 99.784 50.596 1.00 22.04 287 ALA B C 1
ATOM 5466 O O . ALA B 1 286 ? 45.374 100.613 49.966 1.00 22.04 287 ALA B O 1
ATOM 5468 N N . GLY B 1 287 ? 46.129 98.467 50.391 1.00 13.36 288 GLY B N 1
ATOM 5469 C CA . GLY B 1 287 ? 45.220 97.930 49.341 1.00 13.36 288 GLY B CA 1
ATOM 5470 C C . GLY B 1 287 ? 43.760 98.147 49.699 1.00 13.36 288 GLY B C 1
ATOM 5471 O O . GLY B 1 287 ? 42.963 98.130 48.834 1.00 13.36 288 GLY B O 1
ATOM 5472 N N . LEU B 1 288 ? 43.412 98.315 50.906 1.00 19.86 289 LEU B N 1
ATOM 5473 C CA . LEU B 1 288 ? 42.012 98.544 51.140 1.00 19.86 289 LEU B CA 1
ATOM 5474 C C . LEU B 1 288 ? 41.569 99.861 50.466 1.00 19.86 289 LEU B C 1
ATOM 5475 O O . LEU B 1 288 ? 40.399 99.981 50.050 1.00 19.86 289 LEU B O 1
ATOM 5480 N N . LYS B 1 289 ? 42.542 100.838 50.472 1.00 17.60 290 LYS B N 1
ATOM 5481 C CA . LYS B 1 289 ? 42.174 102.162 49.960 1.00 17.60 290 LYS B CA 1
ATOM 5482 C C . LYS B 1 289 ? 42.328 102.160 48.455 1.00 17.60 290 LYS B C 1
ATOM 5483 O O . LYS B 1 289 ? 41.820 103.093 47.826 1.00 17.60 290 LYS B O 1
ATOM 5489 N N . LEU B 1 290 ? 43.008 101.152 47.964 1.00 13.36 291 LEU B N 1
ATOM 5490 C CA . LEU B 1 290 ? 43.236 101.147 46.554 1.00 13.36 291 LEU B CA 1
ATOM 5491 C C . LEU B 1 290 ? 42.065 100.501 45.875 1.00 13.36 291 LEU B C 1
ATOM 5492 O O . LEU B 1 290 ? 42.005 100.494 44.626 1.00 13.36 291 LEU B O 1
ATOM 5497 N N . ILE B 1 291 ? 41.143 100.003 46.630 1.00 22.81 292 ILE B N 1
ATOM 5498 C CA . ILE B 1 291 ? 40.029 99.327 45.849 1.00 22.81 292 ILE B CA 1
ATOM 5499 C C . ILE B 1 291 ? 38.829 100.247 45.529 1.00 22.81 292 ILE B C 1
ATOM 5500 O O . ILE B 1 291 ? 38.154 100.736 46.441 1.00 22.81 292 ILE B O 1
ATOM 5505 N N . LYS B 1 292 ? 38.855 100.704 44.299 1.00 22.40 293 LYS B N 1
ATOM 5506 C CA . LYS B 1 292 ? 37.964 101.835 43.943 1.00 22.40 293 LYS B CA 1
ATOM 5507 C C . LYS B 1 292 ? 37.554 101.626 42.477 1.00 22.40 293 LYS B C 1
ATOM 5508 O O . LYS B 1 292 ? 38.278 101.073 41.657 1.00 22.40 293 LYS B O 1
ATOM 5514 N N . PRO B 1 293 ? 36.433 102.145 42.109 1.00 22.93 294 PRO B N 1
ATOM 5515 C CA . PRO B 1 293 ? 36.080 102.125 40.700 1.00 22.93 294 PRO B CA 1
ATOM 5516 C C . PRO B 1 293 ? 37.106 102.821 39.852 1.00 22.93 294 PRO B C 1
ATOM 5517 O O . PRO B 1 293 ? 37.603 103.866 40.251 1.00 22.93 294 PRO B O 1
ATOM 5521 N N . GLY B 1 294 ? 37.405 102.334 38.678 1.00 22.16 295 GLY B N 1
ATOM 5522 C CA . GLY B 1 294 ? 38.391 103.142 37.940 1.00 22.16 295 GLY B CA 1
ATOM 5523 C C . GLY B 1 294 ? 39.842 102.736 38.181 1.00 22.16 295 GLY B C 1
ATOM 5524 O O . GLY B 1 294 ? 40.635 102.874 37.252 1.00 22.16 295 GLY B O 1
ATOM 5525 N N . ALA B 1 295 ? 40.102 101.980 39.258 1.00 20.02 296 ALA B N 1
ATOM 5526 C CA . ALA B 1 295 ? 41.387 101.341 39.497 1.00 20.02 296 ALA B CA 1
ATOM 5527 C C . ALA B 1 295 ? 41.651 100.126 38.604 1.00 20.02 296 ALA B C 1
ATOM 5528 O O . ALA B 1 295 ? 40.872 99.152 38.508 1.00 20.02 296 ALA B O 1
ATOM 5530 N N . ARG B 1 296 ? 42.756 100.145 37.999 1.00 21.60 297 ARG B N 1
ATOM 5531 C CA . ARG B 1 296 ? 43.245 98.984 37.228 1.00 21.60 297 ARG B CA 1
ATOM 5532 C C . ARG B 1 296 ? 44.056 97.886 37.930 1.00 21.60 297 ARG B C 1
ATOM 5533 O O . ARG B 1 296 ? 44.803 98.136 38.899 1.00 21.60 297 ARG B O 1
ATOM 5541 N N . CYS B 1 297 ? 43.722 96.622 37.585 1.00 16.56 298 CYS B N 1
ATOM 5542 C CA . CYS B 1 297 ? 44.344 95.581 38.529 1.00 16.56 298 CYS B CA 1
ATOM 5543 C C . CYS B 1 297 ? 45.880 95.638 38.604 1.00 16.56 298 CYS B C 1
ATOM 5544 O O . CYS B 1 297 ? 46.487 95.473 39.658 1.00 16.56 298 CYS B O 1
ATOM 5547 N N . SER B 1 298 ? 46.436 95.702 37.482 1.00 15.11 299 SER B N 1
ATOM 5548 C CA . SER B 1 298 ? 47.829 95.760 37.282 1.00 15.11 299 SER B CA 1
ATOM 5549 C C . SER B 1 298 ? 48.366 96.832 38.255 1.00 15.11 299 SER B C 1
ATOM 5550 O O . SER B 1 298 ? 49.458 96.688 38.779 1.00 15.11 299 SER B O 1
ATOM 5553 N N . ASP B 1 299 ? 47.757 98.067 38.290 1.00 17.45 300 ASP B N 1
ATOM 5554 C CA . ASP B 1 299 ? 48.372 99.176 39.033 1.00 17.45 300 ASP B CA 1
ATOM 5555 C C . ASP B 1 299 ? 48.332 98.992 40.544 1.00 17.45 300 ASP B C 1
ATOM 5556 O O . ASP B 1 299 ? 49.126 99.581 41.293 1.00 17.45 300 ASP B O 1
ATOM 5561 N N . ILE B 1 300 ? 47.197 98.425 40.993 1.00 16.17 301 ILE B N 1
ATOM 5562 C CA . ILE B 1 300 ? 47.064 98.083 42.468 1.00 16.17 301 ILE B CA 1
ATOM 5563 C C . ILE B 1 300 ? 48.253 97.232 42.909 1.00 16.17 301 ILE B C 1
ATOM 5564 O O . ILE B 1 300 ? 48.851 97.596 43.933 1.00 16.17 301 ILE B O 1
ATOM 5569 N N . ALA B 1 301 ? 48.675 96.286 42.059 1.00 15.70 302 ALA B N 1
ATOM 5570 C CA . ALA B 1 301 ? 49.756 95.392 42.299 0.00 0.00 302 ALA B CA 1
ATOM 5571 C C . ALA B 1 301 ? 51.033 96.196 42.470 1.00 15.70 302 ALA B C 1
ATOM 5572 O O . ALA B 1 301 ? 51.620 96.074 43.518 1.00 15.70 302 ALA B O 1
ATOM 5574 N N . ARG B 1 302 ? 51.386 97.157 41.593 1.00 22.94 303 ARG B N 1
ATOM 5575 C CA . ARG B 1 302 ? 52.701 97.731 41.485 0.00 0.00 303 ARG B CA 1
ATOM 5576 C C . ARG B 1 302 ? 52.848 98.755 42.583 1.00 22.94 303 ARG B C 1
ATOM 5577 O O . ARG B 1 302 ? 53.878 98.858 43.225 1.00 22.94 303 ARG B O 1
ATOM 5585 N N . GLU B 1 303 ? 51.738 99.369 42.890 1.00 19.27 304 GLU B N 1
ATOM 5586 C CA . GLU B 1 303 ? 51.561 100.315 43.991 1.00 19.27 304 GLU B CA 1
ATOM 5587 C C . GLU B 1 303 ? 51.888 99.667 45.327 1.00 19.27 304 GLU B C 1
ATOM 5588 O O . GLU B 1 303 ? 52.601 100.267 46.140 1.00 19.27 304 GLU B O 1
ATOM 5594 N N . LEU B 1 304 ? 51.378 98.422 45.456 1.00 14.10 305 LEU B N 1
ATOM 5595 C CA . LEU B 1 304 ? 51.496 97.682 46.660 1.00 14.10 305 LEU B CA 1
ATOM 5596 C C . LEU B 1 304 ? 52.893 97.061 46.764 1.00 14.10 305 LEU B C 1
ATOM 5597 O O . LEU B 1 304 ? 53.499 97.053 47.852 1.00 14.10 305 LEU B O 1
ATOM 5602 N N . ASN B 1 305 ? 53.375 96.532 45.654 1.00 18.24 306 ASN B N 1
ATOM 5603 C CA . ASN B 1 305 ? 54.769 96.012 45.619 1.00 18.24 306 ASN B CA 1
ATOM 5604 C C . ASN B 1 305 ? 55.855 97.030 46.066 1.00 18.24 306 ASN B C 1
ATOM 5605 O O . ASN B 1 305 ? 56.959 96.555 46.438 1.00 18.24 306 ASN B O 1
ATOM 5610 N N . GLU B 1 306 ? 55.571 98.368 45.914 1.00 18.87 307 GLU B N 1
ATOM 5611 C CA . GLU B 1 306 ? 56.542 99.333 46.322 1.00 18.87 307 GLU B CA 1
ATOM 5612 C C . GLU B 1 306 ? 56.660 99.365 47.832 1.00 18.87 307 GLU B C 1
ATOM 5613 O O . GLU B 1 306 ? 57.817 99.380 48.325 1.00 18.87 307 GLU B O 1
ATOM 5619 N N . ILE B 1 307 ? 55.521 99.080 48.491 1.00 16.57 308 ILE B N 1
ATOM 5620 C CA . ILE B 1 307 ? 55.569 99.016 49.967 1.00 16.57 308 ILE B CA 1
ATOM 5621 C C . ILE B 1 307 ? 56.387 97.839 50.484 1.00 16.57 308 ILE B C 1
ATOM 5622 O O . ILE B 1 307 ? 56.937 97.923 51.582 1.00 16.57 308 ILE B O 1
ATOM 5627 N N . PHE B 1 308 ? 56.209 96.663 49.847 1.00 19.11 309 PHE B N 1
ATOM 5628 C CA . PHE B 1 308 ? 56.985 95.555 50.266 1.00 19.11 309 PHE B CA 1
ATOM 5629 C C . PHE B 1 308 ? 58.446 95.770 49.831 1.00 19.11 309 PHE B C 1
ATOM 5630 O O . PHE B 1 308 ? 59.312 95.455 50.632 1.00 19.11 309 PHE B O 1
ATOM 5638 N N . LEU B 1 309 ? 58.682 96.334 48.657 1.00 22.20 310 LEU B N 1
ATOM 5639 C CA . LEU B 1 309 ? 60.107 96.661 48.335 1.00 22.20 310 LEU B CA 1
ATOM 5640 C C . LEU B 1 309 ? 60.786 97.615 49.340 1.00 22.20 310 LEU B C 1
ATOM 5641 O O . LEU B 1 309 ? 61.918 97.414 49.716 1.00 22.20 310 LEU B O 1
ATOM 5646 N N . LYS B 1 310 ? 60.010 98.582 49.826 1.00 21.79 311 LYS B N 1
ATOM 5647 C CA . LYS B 1 310 ? 60.512 99.467 50.898 1.00 21.79 311 LYS B CA 1
ATOM 5648 C C . LYS B 1 310 ? 60.937 98.696 52.120 1.00 21.79 311 LYS B C 1
ATOM 5649 O O . LYS B 1 310 ? 61.783 99.153 52.904 1.00 21.79 311 LYS B O 1
ATOM 5655 N N . HIS B 1 311 ? 60.569 97.423 52.159 1.00 17.78 312 HIS B N 1
ATOM 5656 C CA . HIS B 1 311 ? 60.803 96.935 53.421 1.00 17.78 312 HIS B CA 1
ATOM 5657 C C . HIS B 1 311 ? 61.621 95.720 53.221 1.00 17.78 312 HIS B C 1
ATOM 5658 O O . HIS B 1 311 ? 61.666 94.954 54.170 1.00 17.78 312 HIS B O 1
ATOM 5665 N N . ASP B 1 312 ? 62.114 95.593 52.026 1.00 24.50 313 ASP B N 1
ATOM 5666 C CA . ASP B 1 312 ? 62.939 94.447 51.651 1.00 24.50 313 ASP B CA 1
ATOM 5667 C C . ASP B 1 312 ? 62.317 93.046 51.754 1.00 24.50 313 ASP B C 1
ATOM 5668 O O . ASP B 1 312 ? 63.010 92.095 52.100 1.00 24.50 313 ASP B O 1
ATOM 5673 N N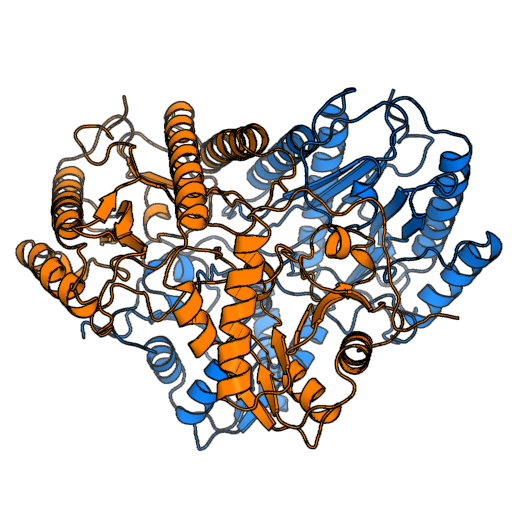 . VAL B 1 313 ? 61.075 92.934 51.458 1.00 18.24 314 VAL B N 1
ATOM 5674 C CA . VAL B 1 313 ? 60.481 91.601 51.500 1.00 18.24 314 VAL B CA 1
ATOM 5675 C C . VAL B 1 313 ? 59.725 91.397 50.222 1.00 18.24 314 VAL B C 1
ATOM 5676 O O . VAL B 1 313 ? 58.848 90.501 50.191 1.00 18.24 314 VAL B O 1
ATOM 5680 N N . LEU B 1 314 ? 59.854 92.278 49.283 1.00 20.75 315 LEU B N 1
ATOM 5681 C CA . LEU B 1 314 ? 58.976 91.970 48.136 1.00 20.75 315 LEU B CA 1
ATOM 5682 C C . LEU B 1 314 ? 59.221 90.541 47.563 1.00 20.75 315 LEU B C 1
ATOM 5683 O O . LEU B 1 314 ? 58.339 89.922 46.953 1.00 20.75 315 LEU B O 1
ATOM 5688 N N . GLN B 1 315 ? 60.412 90.032 47.748 1.00 18.83 316 GLN B N 1
ATOM 5689 C CA . GLN B 1 315 ? 60.725 88.665 47.262 1.00 18.83 316 GLN B CA 1
ATOM 5690 C C . GLN B 1 315 ? 60.059 87.564 48.060 1.00 18.83 316 GLN B C 1
ATOM 5691 O O . GLN B 1 315 ? 60.226 86.391 47.707 1.00 18.83 316 GLN B O 1
ATOM 5697 N N . TYR B 1 316 ? 59.358 87.992 49.163 1.00 10.08 317 TYR B N 1
ATOM 5698 C CA . TYR B 1 316 ? 58.844 86.941 50.010 1.00 10.08 317 TYR B CA 1
ATOM 5699 C C . TYR B 1 316 ? 57.468 86.613 49.469 1.00 10.08 317 TYR B C 1
ATOM 5700 O O . TYR B 1 316 ? 56.663 85.966 50.147 1.00 10.08 317 TYR B O 1
ATOM 5709 N N . ARG B 1 317 ? 57.201 87.381 48.505 1.00 13.15 318 ARG B N 1
ATOM 5710 C CA . ARG B 1 317 ? 55.817 87.237 48.224 1.00 13.15 318 ARG B CA 1
ATOM 5711 C C . ARG B 1 317 ? 55.491 86.006 47.380 1.00 13.15 318 ARG B C 1
ATOM 5712 O O . ARG B 1 317 ? 56.368 85.434 46.727 1.00 13.15 318 ARG B O 1
ATOM 5720 N N . THR B 1 318 ? 54.209 85.476 47.569 1.00 21.40 319 THR B N 1
ATOM 5721 C CA . THR B 1 318 ? 53.840 84.220 46.975 1.00 21.40 319 THR B CA 1
ATOM 5722 C C . THR B 1 318 ? 52.656 84.134 45.983 1.00 21.40 319 THR B C 1
ATOM 5723 O O . THR B 1 318 ? 52.571 83.132 45.237 1.00 21.40 319 THR B O 1
ATOM 5727 N N . PHE B 1 319 ? 51.811 85.150 45.815 1.00 19.29 320 PHE B N 1
ATOM 5728 C CA . PHE B 1 319 ? 50.561 84.933 44.861 1.00 19.29 320 PHE B CA 1
ATOM 5729 C C . PHE B 1 319 ? 49.888 86.330 44.647 1.00 19.29 320 PHE B C 1
ATOM 5730 O O . PHE B 1 319 ? 50.253 87.239 45.415 1.00 19.29 320 PHE B O 1
ATOM 5738 N N . GLY B 1 320 ? 49.013 86.511 43.657 1.00 16.59 321 GLY B N 1
ATOM 5739 C CA . GLY B 1 320 ? 48.269 87.792 43.406 1.00 16.59 321 GLY B CA 1
ATOM 5740 C C . GLY B 1 320 ? 47.592 88.386 44.650 1.00 16.59 321 GLY B C 1
ATOM 5741 O O . GLY B 1 320 ? 47.295 87.685 45.626 1.00 16.59 321 GLY B O 1
ATOM 5742 N N . TYR B 1 321 ? 47.329 89.657 44.646 1.00 19.30 322 TYR B N 1
ATOM 5743 C CA . TYR B 1 321 ? 46.755 90.357 45.833 1.00 19.30 322 TYR B CA 1
ATOM 5744 C C . TYR B 1 321 ? 45.254 89.967 46.055 1.00 19.30 322 TYR B C 1
ATOM 5745 O O . TYR B 1 321 ? 44.737 90.309 47.091 1.00 19.30 322 TYR B O 1
ATOM 5754 N N . GLY B 1 322 ? 44.518 89.308 45.150 1.00 8.80 323 GLY B N 1
ATOM 5755 C CA . GLY B 1 322 ? 43.087 89.235 45.330 1.00 8.80 323 GLY B CA 1
ATOM 5756 C C . GLY B 1 322 ? 42.534 88.678 44.018 1.00 8.80 323 GLY B C 1
ATOM 5757 O O . GLY B 1 322 ? 43.212 88.577 42.982 1.00 8.80 323 GLY B O 1
ATOM 5758 N N . HIS B 1 323 ? 41.253 88.281 44.113 1.00 13.59 324 HIS B N 1
ATOM 5759 C CA . HIS B 1 323 ? 40.651 87.578 42.960 1.00 13.59 324 HIS B CA 1
ATOM 5760 C C . HIS B 1 323 ? 39.165 87.925 42.984 1.00 13.59 324 HIS B C 1
ATOM 5761 O O . HIS B 1 323 ? 38.663 88.471 43.979 1.00 13.59 324 HIS B O 1
ATOM 5768 N N . SER B 1 324 ? 38.438 87.348 42.036 1.00 20.25 325 SER B N 1
ATOM 5769 C CA . SER B 1 324 ? 36.958 87.613 42.083 1.00 20.25 325 SER B CA 1
ATOM 5770 C C . SER B 1 324 ? 36.138 86.559 42.862 1.00 20.25 325 SER B C 1
ATOM 5771 O O . SER B 1 324 ? 36.415 85.336 42.851 1.00 20.25 325 SER B O 1
ATOM 5774 N N . PHE B 1 325 ? 35.029 87.036 43.403 1.00 13.20 326 PHE B N 1
ATOM 5775 C CA . PHE B 1 325 ? 34.012 86.166 44.109 1.00 13.20 326 PHE B CA 1
ATOM 5776 C C . PHE B 1 325 ? 32.851 85.715 43.239 1.00 13.20 326 PHE B C 1
ATOM 5777 O O . PHE B 1 325 ? 33.009 85.749 42.037 1.00 13.20 326 PHE B O 1
ATOM 5785 N N . GLY B 1 326 ? 31.714 85.207 43.835 1.00 15.74 327 GLY B N 1
ATOM 5786 C CA . GLY B 1 326 ? 30.709 84.713 42.849 1.00 15.74 327 GLY B CA 1
ATOM 5787 C C . GLY B 1 326 ? 30.542 83.210 43.137 1.00 15.74 327 GLY B C 1
ATOM 5788 O O . GLY B 1 326 ? 30.615 82.812 44.296 1.00 15.74 327 GLY B O 1
ATOM 5789 N N . THR B 1 327 ? 30.207 82.425 42.110 1.00 10.19 328 THR B N 1
ATOM 5790 C CA . THR B 1 327 ? 30.004 81.008 42.297 1.00 10.19 328 THR B CA 1
ATOM 5791 C C . THR B 1 327 ? 31.306 80.363 41.879 1.00 10.19 328 THR B C 1
ATOM 5792 O O . THR B 1 327 ? 31.848 80.473 40.742 1.00 10.19 328 THR B O 1
ATOM 5796 N N . LEU B 1 328 ? 31.973 79.890 42.919 1.00 15.94 329 LEU B N 1
ATOM 5797 C CA . LEU B 1 328 ? 33.369 79.268 42.688 1.00 15.94 329 LEU B CA 1
ATOM 5798 C C . LEU B 1 328 ? 33.686 78.475 43.999 1.00 15.94 329 LEU B C 1
ATOM 5799 O O . LEU B 1 328 ? 32.941 78.641 44.975 1.00 15.94 329 LEU B O 1
ATOM 5804 N N . SER B 1 329 ? 34.787 77.611 44.006 1.00 10.84 330 SER B N 1
ATOM 5805 C CA . SER B 1 329 ? 35.241 76.851 45.128 1.00 10.84 330 SER B CA 1
ATOM 5806 C C . SER B 1 329 ? 36.706 76.614 44.909 1.00 10.84 330 SER B C 1
ATOM 5807 O O . SER B 1 329 ? 37.224 76.895 43.837 1.00 10.84 330 SER B O 1
ATOM 5810 N N . HIS B 1 330 ? 37.183 75.657 45.656 1.00 12.74 331 HIS B N 1
ATOM 5811 C CA . HIS B 1 330 ? 38.553 75.218 45.366 1.00 12.74 331 HIS B CA 1
ATOM 5812 C C . HIS B 1 330 ? 38.560 74.345 44.137 1.00 12.74 331 HIS B C 1
ATOM 5813 O O . HIS B 1 330 ? 39.605 74.332 43.484 1.00 12.74 331 HIS B O 1
ATOM 5820 N N . TYR B 1 331 ? 37.353 73.768 43.821 1.00 17.57 332 TYR B N 1
ATOM 5821 C CA . TYR B 1 331 ? 37.329 72.779 42.679 1.00 17.57 332 TYR B CA 1
ATOM 5822 C C . TYR B 1 331 ? 36.622 73.300 41.405 1.00 17.57 332 TYR B C 1
ATOM 5823 O O . TYR B 1 331 ? 36.439 72.555 40.460 1.00 17.57 332 TYR B O 1
ATOM 5832 N N . TYR B 1 332 ? 35.969 74.429 41.520 1.00 15.69 333 TYR B N 1
ATOM 5833 C CA . TYR B 1 332 ? 35.233 75.022 40.310 1.00 15.69 333 TYR B CA 1
ATOM 5834 C C . TYR B 1 332 ? 35.316 76.565 40.309 1.00 15.69 333 TYR B C 1
ATOM 5835 O O . TYR B 1 332 ? 35.736 77.129 41.337 1.00 15.69 333 TYR B O 1
ATOM 5844 N N . GLY B 1 333 ? 35.070 77.108 39.140 1.00 20.65 334 GLY B N 1
ATOM 5845 C CA . GLY B 1 333 ? 34.761 78.559 39.088 1.00 20.65 334 GLY B CA 1
ATOM 5846 C C . GLY B 1 333 ? 36.005 79.450 38.903 1.00 20.65 334 GLY B C 1
ATOM 5847 O O . GLY B 1 333 ? 37.075 78.842 38.737 1.00 20.65 334 GLY B O 1
ATOM 5848 N N . ARG B 1 334 ? 35.858 80.726 39.293 1.00 20.63 335 ARG B N 1
ATOM 5849 C CA . ARG B 1 334 ? 36.963 81.766 39.268 1.00 20.63 335 ARG B CA 1
ATOM 5850 C C . ARG B 1 334 ? 37.033 82.506 37.919 1.00 20.63 335 ARG B C 1
ATOM 5851 O O . ARG B 1 334 ? 36.979 81.899 36.872 1.00 20.63 335 ARG B O 1
ATOM 5859 N N . GLU B 1 335 ? 36.972 83.805 37.983 1.00 13.92 336 GLU B N 1
ATOM 5860 C CA . GLU B 1 335 ? 37.000 84.702 36.816 1.00 13.92 336 GLU B CA 1
ATOM 5861 C C . GLU B 1 335 ? 38.398 85.265 36.701 1.00 13.92 336 GLU B C 1
ATOM 5862 O O . GLU B 1 335 ? 38.793 86.239 37.427 1.00 13.92 336 GLU B O 1
ATOM 5868 N N . ALA B 1 336 ? 39.040 84.597 35.822 1.00 19.27 337 ALA B N 1
ATOM 5869 C CA . ALA B 1 336 ? 40.417 84.872 35.504 1.00 19.27 337 ALA B CA 1
ATOM 5870 C C . ALA B 1 336 ? 40.675 86.346 35.046 1.00 19.27 337 ALA B C 1
ATOM 5871 O O . ALA B 1 336 ? 41.852 86.697 34.954 1.00 19.27 337 ALA B O 1
ATOM 5873 N N . GLY B 1 337 ? 39.638 87.073 34.523 1.00 24.17 338 GLY B N 1
ATOM 5874 C CA . GLY B 1 337 ? 39.814 88.484 34.114 1.00 24.17 338 GLY B CA 1
ATOM 5875 C C . GLY B 1 337 ? 40.250 89.289 35.350 1.00 24.17 338 GLY B C 1
ATOM 5876 O O . GLY B 1 337 ? 40.808 90.374 35.319 1.00 24.17 338 GLY B O 1
ATOM 5877 N N . LEU B 1 338 ? 39.578 88.916 36.364 1.00 10.98 339 LEU B N 1
ATOM 5878 C CA . LEU B 1 338 ? 39.346 89.403 37.672 1.00 10.98 339 LEU B CA 1
ATOM 5879 C C . LEU B 1 338 ? 40.452 89.134 38.637 1.00 10.98 339 LEU B C 1
ATOM 5880 O O . LEU B 1 338 ? 40.051 88.440 39.591 1.00 10.98 339 LEU B O 1
ATOM 5885 N N . GLU B 1 339 ? 41.719 89.318 38.324 1.00 23.26 340 GLU B N 1
ATOM 5886 C CA . GLU B 1 339 ? 42.748 88.930 39.304 1.00 23.26 340 GLU B CA 1
ATOM 5887 C C . GLU B 1 339 ? 43.675 90.119 39.605 1.00 23.26 340 GLU B C 1
ATOM 5888 O O . GLU B 1 339 ? 44.212 90.720 38.685 1.00 23.26 340 GLU B O 1
ATOM 5894 N N . LEU B 1 340 ? 44.077 90.334 40.815 1.00 23.61 341 LEU B N 1
ATOM 5895 C CA . LEU B 1 340 ? 44.987 91.438 41.168 1.00 23.61 341 LEU B CA 1
ATOM 5896 C C . LEU B 1 340 ? 46.469 91.045 40.937 1.00 23.61 341 LEU B C 1
ATOM 5897 O O . LEU B 1 340 ? 47.259 90.856 41.895 1.00 23.61 341 LEU B O 1
ATOM 5902 N N . ARG B 1 341 ? 46.847 91.015 39.629 1.00 16.34 342 ARG B N 1
ATOM 5903 C CA . ARG B 1 341 ? 48.248 90.580 39.218 1.00 16.34 342 ARG B CA 1
ATOM 5904 C C . ARG B 1 341 ? 48.778 91.582 38.231 1.00 16.34 342 ARG B C 1
ATOM 5905 O O . ARG B 1 341 ? 47.927 92.291 37.671 1.00 16.34 342 ARG B O 1
ATOM 5913 N N . GLU B 1 342 ? 50.073 91.663 38.256 1.00 25.29 343 GLU B N 1
ATOM 5914 C CA . GLU B 1 342 ? 50.985 92.662 37.617 1.00 25.29 343 GLU B CA 1
ATOM 5915 C C . GLU B 1 342 ? 50.753 92.877 36.148 1.00 25.29 343 GLU B C 1
ATOM 5916 O O . GLU B 1 342 ? 51.079 93.985 35.702 1.00 25.29 343 GLU B O 1
ATOM 5922 N N . ASP B 1 343 ? 50.149 91.875 35.409 1.00 20.06 344 ASP B N 1
ATOM 5923 C CA . ASP B 1 343 ? 49.849 92.096 33.965 1.00 20.06 344 ASP B CA 1
ATOM 5924 C C . ASP B 1 343 ? 48.356 92.124 33.660 1.00 20.06 344 ASP B C 1
ATOM 5925 O O . ASP B 1 343 ? 48.057 91.901 32.518 1.00 20.06 344 ASP B O 1
ATOM 5930 N N . ILE B 1 344 ? 47.435 92.248 34.657 1.00 21.24 345 ILE B N 1
ATOM 5931 C CA . ILE B 1 344 ? 46.013 92.277 34.422 1.00 21.24 345 ILE B CA 1
ATOM 5932 C C . ILE B 1 344 ? 45.529 93.752 34.461 1.00 21.24 345 ILE B C 1
ATOM 5933 O O . ILE B 1 344 ? 45.477 94.465 35.472 1.00 21.24 345 ILE B O 1
ATOM 5938 N N . ASP B 1 345 ? 45.185 94.217 33.293 1.00 24.85 346 ASP B N 1
ATOM 5939 C CA . ASP B 1 345 ? 44.839 95.635 33.053 1.00 24.85 346 ASP B CA 1
ATOM 5940 C C . ASP B 1 345 ? 43.363 95.945 33.245 1.00 24.85 346 ASP B C 1
ATOM 5941 O O . ASP B 1 345 ? 42.998 97.096 33.072 1.00 24.85 346 ASP B O 1
ATOM 5946 N N . THR B 1 346 ? 42.633 94.947 33.715 1.00 20.55 347 THR B N 1
ATOM 5947 C CA . THR B 1 346 ? 41.253 95.115 34.127 1.00 20.55 347 THR B CA 1
ATOM 5948 C C . THR B 1 346 ? 40.935 96.289 35.067 1.00 20.55 347 THR B C 1
ATOM 5949 O O . THR B 1 346 ? 41.591 96.451 36.089 1.00 20.55 347 THR B O 1
ATOM 5953 N N . VAL B 1 347 ? 39.894 97.071 34.742 1.00 22.18 348 VAL B N 1
ATOM 5954 C CA . VAL B 1 347 ? 39.516 98.198 35.597 1.00 22.18 348 VAL B CA 1
ATOM 5955 C C . VAL B 1 347 ? 38.339 97.715 36.465 1.00 22.18 348 VAL B C 1
ATOM 5956 O O . VAL B 1 347 ? 37.382 97.060 35.970 1.00 22.18 348 VAL B O 1
ATOM 5960 N N . LEU B 1 348 ? 38.460 98.063 37.709 1.00 13.73 349 LEU B N 1
ATOM 5961 C CA . LEU B 1 348 ? 37.351 97.807 38.595 1.00 13.73 349 LEU B CA 1
ATOM 5962 C C . LEU B 1 348 ? 36.207 98.759 38.285 1.00 13.73 349 LEU B C 1
ATOM 5963 O O . LEU B 1 348 ? 36.311 100.015 38.400 1.00 13.73 349 LEU B O 1
ATOM 5968 N N . GLU B 1 349 ? 35.053 98.052 38.326 1.00 14.68 350 GLU B N 1
ATOM 5969 C CA . GLU B 1 349 ? 33.750 98.732 38.198 1.00 14.68 350 GLU B CA 1
ATOM 5970 C C . GLU B 1 349 ? 32.827 98.409 39.365 1.00 14.68 350 GLU B C 1
ATOM 5971 O O . GLU B 1 349 ? 32.833 97.293 39.903 1.00 14.68 350 GLU B O 1
ATOM 5977 N N . PRO B 1 350 ? 32.001 99.358 39.676 1.00 18.44 351 PRO B N 1
ATOM 5978 C CA . PRO B 1 350 ? 30.817 99.020 40.501 1.00 18.44 351 PRO B CA 1
ATOM 5979 C C . PRO B 1 350 ? 30.168 97.665 40.263 1.00 18.44 351 PRO B C 1
ATOM 5980 O O . PRO B 1 350 ? 29.811 97.341 39.120 1.00 18.44 351 PRO B O 1
ATOM 5984 N N . GLY B 1 351 ? 30.070 96.898 41.398 1.00 15.62 352 GLY B N 1
ATOM 5985 C CA . GLY B 1 351 ? 29.410 95.609 41.296 1.00 15.62 352 GLY B CA 1
ATOM 5986 C C . GLY B 1 351 ? 30.340 94.413 41.434 1.00 15.62 352 GLY B C 1
ATOM 5987 O O . GLY B 1 351 ? 30.035 93.383 42.109 1.00 15.62 352 GLY B O 1
ATOM 5988 N N . MET B 1 352 ? 31.509 94.673 40.993 1.00 18.43 353 MET B N 1
ATOM 5989 C CA . MET B 1 352 ? 32.596 93.639 41.199 1.00 18.43 353 MET B CA 1
ATOM 5990 C C . MET B 1 352 ? 32.826 93.284 42.663 1.00 18.43 353 MET B C 1
ATOM 5991 O O . MET B 1 352 ? 32.531 94.056 43.544 1.00 18.43 353 MET B O 1
ATOM 5996 N N . VAL B 1 353 ? 33.266 92.137 42.961 1.00 13.34 354 VAL B N 1
ATOM 5997 C CA . VAL B 1 353 ? 33.588 91.745 44.370 1.00 13.34 354 VAL B CA 1
ATOM 5998 C C . VAL B 1 353 ? 34.938 91.049 44.272 1.00 13.34 354 VAL B C 1
ATOM 5999 O O . VAL B 1 353 ? 35.081 90.093 43.478 1.00 13.34 354 VAL B O 1
ATOM 6003 N N . VAL B 1 354 ? 35.924 91.721 44.872 1.00 15.45 355 VAL B N 1
ATOM 6004 C CA . VAL B 1 354 ? 37.315 91.413 44.810 1.00 15.45 355 VAL B CA 1
ATOM 6005 C C . VAL B 1 354 ? 37.829 91.164 46.227 1.00 15.45 355 VAL B C 1
ATOM 6006 O O . VAL B 1 354 ? 37.277 91.642 47.232 1.00 15.45 355 VAL B O 1
ATOM 6010 N N . SER B 1 355 ? 38.888 90.385 46.372 1.00 8.57 356 SER B N 1
ATOM 6011 C CA . SER B 1 355 ? 39.522 90.388 47.735 1.00 8.57 356 SER B CA 1
ATOM 6012 C C . SER B 1 355 ? 40.752 91.351 47.751 1.00 8.57 356 SER B C 1
ATOM 6013 O O . SER B 1 355 ? 41.469 91.464 46.729 1.00 8.57 356 SER B O 1
ATOM 6016 N N . MET B 1 356 ? 41.085 91.581 48.959 1.00 12.63 357 MET B N 1
ATOM 6017 C CA . MET B 1 356 ? 42.401 92.075 49.267 1.00 12.63 357 MET B CA 1
ATOM 6018 C C . MET B 1 356 ? 43.093 91.105 50.264 1.00 12.63 357 MET B C 1
ATOM 6019 O O . MET B 1 356 ? 42.459 90.885 51.269 1.00 12.63 357 MET B O 1
ATOM 6024 N N . GLU B 1 357 ? 44.208 90.496 49.880 1.00 10.73 358 GLU B N 1
ATOM 6025 C CA . GLU B 1 357 ? 44.786 89.304 50.498 1.00 10.73 358 GLU B CA 1
ATOM 6026 C C . GLU B 1 357 ? 46.258 89.291 50.135 1.00 10.73 358 GLU B C 1
ATOM 6027 O O . GLU B 1 357 ? 46.704 88.249 49.619 1.00 10.73 358 GLU B O 1
ATOM 6033 N N . PRO B 1 358 ? 47.023 90.286 50.734 1.00 15.08 359 PRO B N 1
ATOM 6034 C CA . PRO B 1 358 ? 48.552 90.208 50.809 1.00 15.08 359 PRO B CA 1
ATOM 6035 C C . PRO B 1 358 ? 49.113 89.101 51.692 1.00 15.08 359 PRO B C 1
ATOM 6036 O O . PRO B 1 358 ? 48.517 88.645 52.647 1.00 15.08 359 PRO B O 1
ATOM 6040 N N . MET B 1 359 ? 50.124 88.568 51.130 1.00 8.53 360 MET B N 1
ATOM 6041 C CA . MET B 1 359 ? 50.824 87.428 51.707 1.00 8.53 360 MET B CA 1
ATOM 6042 C C . MET B 1 359 ? 52.308 87.593 51.515 1.00 8.53 360 MET B C 1
ATOM 6043 O O . MET B 1 359 ? 52.784 87.748 50.361 1.00 8.53 360 MET B O 1
ATOM 6048 N N . ILE B 1 360 ? 52.981 87.310 52.660 1.00 16.08 361 ILE B N 1
ATOM 6049 C CA . ILE B 1 360 ? 54.421 87.100 52.447 1.00 16.08 361 ILE B CA 1
ATOM 6050 C C . ILE B 1 360 ? 54.804 85.765 53.079 1.00 16.08 361 ILE B C 1
ATOM 6051 O O . ILE B 1 360 ? 54.233 85.527 54.109 1.00 16.08 361 ILE B O 1
ATOM 6056 N N . MET B 1 361 ? 55.792 85.104 52.548 1.00 11.82 362 MET B N 1
ATOM 6057 C CA . MET B 1 361 ? 56.206 83.856 53.185 1.00 11.82 362 MET B CA 1
ATOM 6058 C C . MET B 1 361 ? 57.778 83.795 53.276 1.00 11.82 362 MET B C 1
ATOM 6059 O O . MET B 1 361 ? 58.521 83.705 52.287 1.00 11.82 362 MET B O 1
ATOM 6064 N N . LEU B 1 362 ? 58.172 83.479 54.509 1.00 13.06 363 LEU B N 1
ATOM 6065 C CA . LEU B 1 362 ? 59.690 83.462 54.783 1.00 13.06 363 LEU B CA 1
ATOM 6066 C C . LEU B 1 362 ? 59.977 81.992 55.064 1.00 13.06 363 LEU B C 1
ATOM 6067 O O . LEU B 1 362 ? 59.412 81.459 55.996 1.00 13.06 363 LEU B O 1
ATOM 6072 N N . PRO B 1 363 ? 60.882 81.417 54.365 1.00 11.99 364 PRO B N 1
ATOM 6073 C CA . PRO B 1 363 ? 61.290 79.979 54.549 1.00 11.99 364 PRO B CA 1
ATOM 6074 C C . PRO B 1 363 ? 61.838 79.778 55.941 1.00 11.99 364 PRO B C 1
ATOM 6075 O O . PRO B 1 363 ? 62.459 80.694 56.562 1.00 11.99 364 PRO B O 1
ATOM 6079 N N . GLU B 1 364 ? 61.717 78.572 56.242 1.00 20.80 365 GLU B N 1
ATOM 6080 C CA . GLU B 1 364 ? 62.447 78.068 57.374 1.00 20.80 365 GLU B CA 1
ATOM 6081 C C . GLU B 1 364 ? 63.994 78.192 57.308 1.00 20.80 365 GLU B C 1
ATOM 6082 O O . GLU B 1 364 ? 64.642 78.186 56.247 1.00 20.80 365 GLU B O 1
ATOM 6088 N N . GLY B 1 365 ? 64.470 78.814 58.367 1.00 28.75 366 GLY B N 1
ATOM 6089 C CA . GLY B 1 365 ? 65.810 79.328 58.352 1.00 28.75 366 GLY B CA 1
ATOM 6090 C C . GLY B 1 365 ? 65.789 80.681 59.007 1.00 28.75 366 GLY B C 1
ATOM 6091 O O . GLY B 1 365 ? 66.566 80.866 59.953 1.00 28.75 366 GLY B O 1
ATOM 6092 N N . LEU B 1 366 ? 65.043 81.626 58.269 1.00 17.65 367 LEU B N 1
ATOM 6093 C CA . LEU B 1 366 ? 64.976 83.070 58.489 1.00 17.65 367 LEU B CA 1
ATOM 6094 C C . LEU B 1 366 ? 64.251 83.228 59.791 1.00 17.65 367 LEU B C 1
ATOM 6095 O O . LEU B 1 366 ? 63.301 82.473 60.084 1.00 17.65 367 LEU B O 1
ATOM 6100 N N . PRO B 1 367 ? 64.735 84.248 60.538 1.00 25.86 368 PRO B N 1
ATOM 6101 C CA . PRO B 1 367 ? 63.869 84.850 61.599 1.00 25.86 368 PRO B CA 1
ATOM 6102 C C . PRO B 1 367 ? 62.495 85.265 61.081 1.00 25.86 368 PRO B C 1
ATOM 6103 O O . PRO B 1 367 ? 62.492 85.951 60.052 1.00 25.86 368 PRO B O 1
ATOM 6107 N N . GLY B 1 368 ? 61.424 84.934 61.866 1.00 24.16 369 GLY B N 1
ATOM 6108 C CA . GLY B 1 368 ? 60.055 85.278 61.482 1.00 24.16 369 GLY B CA 1
ATOM 6109 C C . GLY B 1 368 ? 59.572 84.357 60.322 1.00 24.16 369 GLY B C 1
ATOM 6110 O O . GLY B 1 368 ? 58.533 84.665 59.794 1.00 24.16 369 GLY B O 1
ATOM 6111 N N . ALA B 1 369 ? 60.404 83.312 59.857 1.00 21.57 370 ALA B N 1
ATOM 6112 C CA . ALA B 1 369 ? 60.032 82.211 58.908 1.00 21.57 370 ALA B CA 1
ATOM 6113 C C . ALA B 1 369 ? 58.544 81.859 59.157 1.00 21.57 370 ALA B C 1
ATOM 6114 O O . ALA B 1 369 ? 58.140 81.561 60.289 1.00 21.57 370 ALA B O 1
ATOM 6116 N N . GLY B 1 370 ? 57.751 81.876 58.077 1.00 15.63 371 GLY B N 1
ATOM 6117 C CA . GLY B 1 370 ? 56.294 81.435 58.148 1.00 15.63 371 GLY B CA 1
ATOM 6118 C C . GLY B 1 370 ? 55.458 82.267 57.147 1.00 15.63 371 GLY B C 1
ATOM 6119 O O . GLY B 1 370 ? 56.033 82.992 56.351 1.00 15.63 371 GLY B O 1
ATOM 6120 N N . GLY B 1 371 ? 54.172 81.884 56.932 1.00 15.15 372 GLY B N 1
ATOM 6121 C CA . GLY B 1 371 ? 53.350 82.524 56.004 1.00 15.15 372 GLY B CA 1
ATOM 6122 C C . GLY B 1 371 ? 52.528 83.496 56.845 1.00 15.15 372 GLY B C 1
ATOM 6123 O O . GLY B 1 371 ? 51.819 83.155 57.799 1.00 15.15 372 GLY B O 1
ATOM 6124 N N . TYR B 1 372 ? 52.383 84.711 56.260 1.00 11.12 373 TYR B N 1
ATOM 6125 C CA . TYR B 1 372 ? 51.530 85.815 56.795 1.00 11.12 373 TYR B CA 1
ATOM 6126 C C . TYR B 1 372 ? 50.511 86.186 55.747 1.00 11.12 373 TYR B C 1
ATOM 6127 O O . TYR B 1 372 ? 50.894 86.494 54.643 1.00 11.12 373 TYR B O 1
ATOM 6136 N N . ARG B 1 373 ? 49.215 86.258 56.157 1.00 12.34 374 ARG B N 1
ATOM 6137 C CA . ARG B 1 373 ? 48.232 86.704 55.133 1.00 12.34 374 ARG B CA 1
ATOM 6138 C C . ARG B 1 373 ? 46.915 87.131 55.765 1.00 12.34 374 ARG B C 1
ATOM 6139 O O . ARG B 1 373 ? 46.543 86.575 56.792 1.00 12.34 374 ARG B O 1
ATOM 6147 N N . GLU B 1 374 ? 46.383 88.193 55.214 1.00 15.85 375 GLU B N 1
ATOM 6148 C CA . GLU B 1 374 ? 45.112 88.659 55.753 1.00 15.85 375 GLU B CA 1
ATOM 6149 C C . GLU B 1 374 ? 44.130 88.721 54.608 1.00 15.85 375 GLU B C 1
ATOM 6150 O O . GLU B 1 374 ? 44.592 88.722 53.484 1.00 15.85 375 GLU B O 1
ATOM 6156 N N . HIS B 1 375 ? 42.908 88.381 54.832 1.00 13.14 376 HIS B N 1
ATOM 6157 C CA . HIS B 1 375 ? 42.032 88.373 53.602 1.00 13.14 376 HIS B CA 1
ATOM 6158 C C . HIS B 1 375 ? 40.712 89.080 53.839 1.00 13.14 376 HIS B C 1
ATOM 6159 O O . HIS B 1 375 ? 39.957 88.637 54.712 1.00 13.14 376 HIS B O 1
ATOM 6166 N N . ASP B 1 376 ? 40.461 90.193 53.092 1.00 12.19 377 ASP B N 1
ATOM 6167 C CA . ASP B 1 376 ? 39.150 90.788 53.216 1.00 12.19 377 ASP B CA 1
ATOM 6168 C C . ASP B 1 376 ? 38.471 90.684 51.853 1.00 12.19 377 ASP B C 1
ATOM 6169 O O . ASP B 1 376 ? 39.130 90.674 50.780 1.00 12.19 377 ASP B O 1
ATOM 6174 N N . ILE B 1 377 ? 37.016 90.848 51.974 1.00 16.48 378 ILE B N 1
ATOM 6175 C CA . ILE B 1 377 ? 36.229 90.947 50.706 1.00 16.48 378 ILE B CA 1
ATOM 6176 C C . ILE B 1 377 ? 35.641 92.339 50.601 1.00 16.48 378 ILE B C 1
ATOM 6177 O O . ILE B 1 377 ? 35.087 92.775 51.603 1.00 16.48 378 ILE B O 1
ATOM 6182 N N . LEU B 1 378 ? 35.896 92.989 49.462 1.00 14.74 379 LEU B N 1
ATOM 6183 C CA . LEU B 1 378 ? 35.210 94.264 49.172 1.00 14.74 379 LEU B CA 1
ATOM 6184 C C . LEU B 1 378 ? 34.228 94.112 47.982 1.00 14.74 379 LEU B C 1
ATOM 6185 O O . LEU B 1 378 ? 34.556 93.578 46.908 1.00 14.74 379 LEU B O 1
ATOM 6190 N N . ILE B 1 379 ? 33.178 94.863 48.133 1.00 19.09 380 ILE B N 1
ATOM 6191 C CA . ILE B 1 379 ? 32.168 95.171 47.072 1.00 19.09 380 ILE B CA 1
ATOM 6192 C C . ILE B 1 379 ? 32.414 96.590 46.523 1.00 19.09 380 ILE B C 1
ATOM 6193 O O . ILE B 1 379 ? 32.316 97.580 47.282 1.00 19.09 380 ILE B O 1
ATOM 6198 N N . VAL B 1 380 ? 32.784 96.647 45.206 1.00 17.95 381 VAL B N 1
ATOM 6199 C CA . VAL B 1 380 ? 32.987 97.893 44.473 1.00 17.95 381 VAL B CA 1
ATOM 6200 C C . VAL B 1 380 ? 31.711 98.675 44.185 1.00 17.95 381 VAL B C 1
ATOM 6201 O O . VAL B 1 380 ? 30.679 98.196 43.733 1.00 17.95 381 VAL B O 1
ATOM 6205 N N . ASN B 1 381 ? 31.681 99.885 44.795 1.00 22.36 382 ASN B N 1
ATOM 6206 C CA . ASN B 1 381 ? 30.492 100.728 44.494 1.00 22.36 382 ASN B CA 1
ATOM 6207 C C . ASN B 1 381 ? 30.923 102.096 43.996 1.00 22.36 382 ASN B C 1
ATOM 6208 O O . ASN B 1 381 ? 31.976 102.259 43.385 1.00 22.36 382 ASN B O 1
ATOM 6213 N N . GLU B 1 382 ? 29.878 102.942 44.032 1.00 32.97 383 GLU B N 1
ATOM 6214 C CA . GLU B 1 382 ? 29.804 104.263 43.362 1.00 32.97 383 GLU B CA 1
ATOM 6215 C C . GLU B 1 382 ? 31.190 104.943 43.323 1.00 32.97 383 GLU B C 1
ATOM 6216 O O . GLU B 1 382 ? 31.668 105.519 42.338 1.00 32.97 383 GLU B O 1
ATOM 6222 N N . ASN B 1 383 ? 31.532 104.964 44.569 1.00 29.46 384 ASN B N 1
ATOM 6223 C CA . ASN B 1 383 ? 32.270 105.834 45.339 1.00 29.46 384 ASN B CA 1
ATOM 6224 C C . ASN B 1 383 ? 33.445 105.181 45.994 1.00 29.46 384 ASN B C 1
ATOM 6225 O O . ASN B 1 383 ? 34.091 105.936 46.704 1.00 29.46 384 ASN B O 1
ATOM 6230 N N . GLY B 1 384 ? 33.518 103.877 45.984 1.00 21.08 385 GLY B N 1
ATOM 6231 C CA . GLY B 1 384 ? 34.692 103.158 46.606 1.00 21.08 385 GLY B CA 1
ATOM 6232 C C . GLY B 1 384 ? 34.320 101.669 46.621 1.00 21.08 385 GLY B C 1
ATOM 6233 O O . GLY B 1 384 ? 34.048 101.058 45.602 1.00 21.08 385 GLY B O 1
ATOM 6234 N N . ALA B 1 385 ? 34.557 101.079 47.784 1.00 18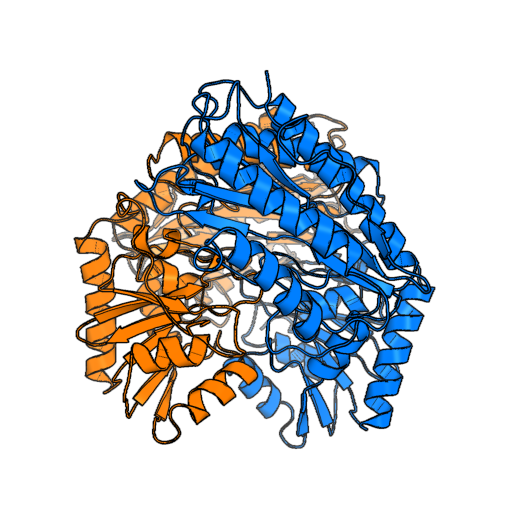.33 386 ALA B N 1
ATOM 6235 C CA . ALA B 1 385 ? 34.474 99.647 48.068 1.00 18.33 386 ALA B CA 1
ATOM 6236 C C . ALA B 1 385 ? 33.917 99.648 49.488 1.00 18.33 386 ALA B C 1
ATOM 6237 O O . ALA B 1 385 ? 34.323 100.482 50.337 1.00 18.33 386 ALA B O 1
ATOM 6239 N N . GLU B 1 386 ? 33.049 98.685 49.698 1.00 16.15 387 GLU B N 1
ATOM 6240 C CA . GLU B 1 386 ? 32.489 98.409 51.064 1.00 16.15 387 GLU B CA 1
ATOM 6241 C C . GLU B 1 386 ? 33.212 97.094 51.446 1.00 16.15 387 GLU B C 1
ATOM 6242 O O . GLU B 1 386 ? 32.984 96.040 50.809 1.00 16.15 387 GLU B O 1
ATOM 6248 N N . ASN B 1 387 ? 34.051 97.160 52.555 1.00 17.81 388 ASN B N 1
ATOM 6249 C CA . ASN B 1 387 ? 34.675 95.938 53.077 1.00 17.81 388 ASN B CA 1
ATOM 6250 C C . ASN B 1 387 ? 33.695 95.261 54.063 1.00 17.81 388 ASN B C 1
ATOM 6251 O O . ASN B 1 387 ? 33.232 95.794 55.097 1.00 17.81 388 ASN B O 1
ATOM 6256 N N . ILE B 1 388 ? 33.316 94.038 53.693 1.00 14.61 389 ILE B N 1
ATOM 6257 C CA . ILE B 1 388 ? 32.243 93.283 54.337 1.00 14.61 389 ILE B CA 1
ATOM 6258 C C . ILE B 1 388 ? 32.829 92.404 55.401 1.00 14.61 389 ILE B C 1
ATOM 6259 O O . ILE B 1 388 ? 32.064 91.742 56.094 1.00 14.61 389 ILE B O 1
ATOM 6264 N N . THR B 1 389 ? 34.131 92.429 55.617 1.00 13.42 390 THR B N 1
ATOM 6265 C CA . THR B 1 389 ? 34.748 91.434 56.577 1.00 13.42 390 THR B CA 1
ATOM 6266 C C . THR B 1 389 ? 35.125 91.998 57.977 1.00 13.42 390 THR B C 1
ATOM 6267 O O . THR B 1 389 ? 35.804 93.043 58.042 1.00 13.42 390 THR B O 1
ATOM 6271 N N . LYS B 1 390 ? 34.508 91.543 59.022 1.00 20.77 391 LYS B N 1
ATOM 6272 C CA . LYS B 1 390 ? 34.562 92.367 60.160 1.00 20.77 391 LYS B CA 1
ATOM 6273 C C . LYS B 1 390 ? 35.397 91.771 61.270 1.00 20.77 391 LYS B C 1
ATOM 6274 O O . LYS B 1 390 ? 35.340 92.238 62.446 1.00 20.77 391 LYS B O 1
ATOM 6280 N N . PHE B 1 391 ? 35.927 90.589 60.985 1.00 15.73 392 PHE B N 1
ATOM 6281 C CA . PHE B 1 391 ? 36.763 90.122 62.039 1.00 15.73 392 PHE B CA 1
ATOM 6282 C C . PHE B 1 391 ? 38.058 90.995 61.983 1.00 15.73 392 PHE B C 1
ATOM 6283 O O . PHE B 1 391 ? 38.591 91.337 60.899 1.00 15.73 392 PHE B O 1
ATOM 6291 N N . PRO B 1 392 ? 38.567 91.275 63.201 1.00 18.96 393 PRO B N 1
ATOM 6292 C CA . PRO B 1 392 ? 39.801 92.050 63.324 1.00 18.96 393 PRO B CA 1
ATOM 6293 C C . PRO B 1 392 ? 40.992 91.294 62.684 1.00 18.96 393 PRO B C 1
ATOM 6294 O O . PRO B 1 392 ? 41.089 90.058 62.861 1.00 18.96 393 PRO B O 1
ATOM 6298 N N . TYR B 1 393 ? 41.861 92.185 62.132 1.00 17.10 394 TYR B N 1
ATOM 6299 C CA . TYR B 1 393 ? 43.190 91.792 61.784 1.00 17.10 394 TYR B CA 1
ATOM 6300 C C . TYR B 1 393 ? 44.307 92.452 62.584 1.00 17.10 394 TYR B C 1
ATOM 6301 O O . TYR B 1 393 ? 44.126 93.536 63.109 1.00 17.10 394 TYR B O 1
ATOM 6310 N N . GLY B 1 394 ? 45.424 91.740 62.622 1.00 15.78 395 GLY B N 1
ATOM 6311 C CA . GLY B 1 394 ? 46.717 92.155 62.948 1.00 15.78 395 GLY B CA 1
ATOM 6312 C C . GLY B 1 394 ? 46.847 92.129 64.457 1.00 15.78 395 GLY B C 1
ATOM 6313 O O . GLY B 1 394 ? 45.966 91.615 65.153 1.00 15.78 395 GLY B O 1
ATOM 6314 N N . PRO B 1 395 ? 48.082 92.518 64.824 1.00 20.73 396 PRO B N 1
ATOM 6315 C CA . PRO B 1 395 ? 48.666 92.189 66.160 1.00 20.73 396 PRO B CA 1
ATOM 6316 C C . PRO B 1 395 ? 47.839 92.814 67.296 1.00 20.73 396 PRO B C 1
ATOM 6317 O O . PRO B 1 395 ? 47.675 92.260 68.394 1.00 20.73 396 PRO B O 1
ATOM 6321 N N . GLU B 1 396 ? 47.085 93.872 66.968 1.00 29.40 397 GLU B N 1
ATOM 6322 C CA . GLU B 1 396 ? 46.370 94.465 68.091 1.00 29.40 397 GLU B CA 1
ATOM 6323 C C . GLU B 1 396 ? 45.244 93.591 68.638 1.00 29.40 397 GLU B C 1
ATOM 6324 O O . GLU B 1 396 ? 44.899 93.641 69.857 1.00 29.40 397 GLU B O 1
ATOM 6330 N N . LYS B 1 397 ? 44.883 92.597 67.766 1.00 18.74 398 LYS B N 1
ATOM 6331 C CA . LYS B 1 397 ? 43.835 91.709 68.232 1.00 18.74 398 LYS B CA 1
ATOM 6332 C C . LYS B 1 397 ? 44.313 90.269 68.246 1.00 18.74 398 LYS B C 1
ATOM 6333 O O . LYS B 1 397 ? 43.700 89.444 68.929 1.00 18.74 398 LYS B O 1
ATOM 6339 N N . ASN B 1 398 ? 45.234 89.927 67.313 1.00 14.62 399 ASN B N 1
ATOM 6340 C CA . ASN B 1 398 ? 45.200 88.467 66.974 1.00 14.62 399 ASN B CA 1
ATOM 6341 C C . ASN B 1 398 ? 46.323 87.693 67.632 1.00 14.62 399 ASN B C 1
ATOM 6342 O O . ASN B 1 398 ? 46.762 86.663 67.132 1.00 14.62 399 ASN B O 1
ATOM 6347 N N . ILE B 1 399 ? 46.749 88.212 68.696 1.00 19.22 400 ILE B N 1
ATOM 6348 C CA . ILE B 1 399 ? 47.625 87.503 69.615 1.00 19.22 400 ILE B CA 1
ATOM 6349 C C . ILE B 1 399 ? 46.706 87.067 70.723 1.00 19.22 400 ILE B C 1
ATOM 6350 O O . ILE B 1 399 ? 46.083 87.862 71.414 1.00 19.22 400 ILE B O 1
ATOM 6355 N N . ILE B 1 400 ? 46.313 85.846 70.637 1.00 13.67 401 ILE B N 1
ATOM 6356 C CA . ILE B 1 400 ? 45.247 85.342 71.531 1.00 13.67 401 ILE B CA 1
ATOM 6357 C C . ILE B 1 400 ? 45.823 84.869 72.850 1.00 13.67 401 ILE B C 1
ATOM 6358 O O . ILE B 1 400 ? 46.652 83.975 72.835 1.00 13.67 401 ILE B O 1
ATOM 6363 N N . ARG B 1 401 ? 45.296 85.342 73.933 1.00 24.86 402 ARG B N 1
ATOM 6364 C CA . ARG B 1 401 ? 45.579 84.833 75.290 1.00 24.86 402 ARG B CA 1
ATOM 6365 C C . ARG B 1 401 ? 44.297 84.209 75.950 1.00 24.86 402 ARG B C 1
ATOM 6366 O O . ARG B 1 401 ? 43.342 84.997 75.998 1.00 24.86 402 ARG B O 1
#

Secondary structure (DSSP, 8-state):
---SEE----SPPP--SS-HHHHHHHHHHHHHHHHHTT-SEEEE-SHHHHHHHHS-----TT---EEEE-SS-EEEEEEGGGTTHHHHH--SSEEEEE-TTSTTHHHHHHHHH-S--SEEEE-TTT-BHHHHHHHHHH-TT-EEEE-HHHHHHHHTS--HHHHHHHHHHHHHHHHHHHHHHHH--TT-BHHHHHHHHHHHHHHHHHHH-SS--B---EEEEEEGGGGGSTT--EESPBPPTT-EEEEEEE-EETTEE--EEEEEEES---HHHHHHHHHHHHHHHHHHHH--TT-BHHHHHHHHHHHHHHHT-GGGB-S-S-BB-SBEETTEE--TTSB--TT---B--TT-EEEE--EEEE-TTSTT-EEEE-BEEEEEETTEEEE---S--SHHHHEE-/---SEE----S-----SS-HHHHHHHHHHHHHHHHHHT-SEEEE-SHHHHHHHHS-----TT---EEEE-SS-EEEEEEGGGTTHHHHH--SSEEEEE-SSSTTHHHHHHHHH-S--SEEEE-TTT-BHHHHHHHHHH-SS-EEEE-HHHHHHHHTS--HHHHHHHHHHHHHHHHHHHHHHHH--TT-BHHHHHHHHHHHHHHHHHHH-SS-EE---EEEEEEGGGGGSTTPPB---B--TT-EEEEEEE-EETTEE--EEEEEEES---HHHHHHHHHHHHHHHHHHHH--TT-BHHHHHHHHHHHHHTTT-GGGB-S-S-BB-EEEETTEE--TTSB--TT--PBP-TT-EEEE--EEEE-TTSTT-EEEE-BEEEEEETTEEEE---S--SHHHHEE-

Nearest PDB structures (foldseek):
  1chm-assembly1_B  TM=1.003E+00  e=2.568E-92  Pseudomonas putida
  1kp0-assembly1_B  TM=9.961E-01  e=4.593E-67  Actinobacillus
  7yto-assembly4_C  TM=9.948E-01  e=6.631E-67  Alcaligenes sp.
  7yto-assembly2_F-2  TM=9.941E-01  e=2.255E-66  Alcaligenes sp.
  2zsg-assembly1_B  TM=8.396E-01  e=7.995E-30  Thermotoga maritima

Organism: Pseudomonas putida (NCBI:txid303)

CATH classification: 3.40.350.10 (+1 more: 3.90.230.10)